Protein AF-0000000086147365 (afdb_homodimer)

InterPro domains:
  IPR001138 Zn(2)Cys(6) fungal-type DNA-binding domain [PF00172] (10-40)
  IPR001138 Zn(2)Cys(6) fungal-type DNA-binding domain [PS50048] (9-39)
  IPR001138 Zn(2)Cys(6) fungal-type DNA-binding domain [SM00066] (4-48)
  IPR001138 Zn(2)Cys(6) fungal-type DNA-binding domain [cd00067] (10-40)
  IPR007219 Xylanolytic transcriptional activator, regulatory domain [PF04082] (141-315)
  IPR036864 Zn(2)-C6 fungal-type DNA-binding domain superfamily [G3DSA:4.10.240.10] (2-42)
  IPR036864 Zn(2)-C6 fungal-type DNA-binding domain superfamily [SSF57701] (8-41)

Sequence (952 aa):
KKRNKPTLNCLECVERKSKCDRARPSCFTCIRRQTRCQYTHIADVIAATPASNNNPRKHDPPDELNHLFDATPLIPSVIDGLAPTIIGSPRSARPSERHALLNLFGAASIEHPFQNYWTDAGGLVEVVASLPNRSDAEFLIDRFFETVDPVYPIVPRDAFVADVERFWNLPDHGKHKHDPTQIALQFAVYASAAQDSNLREGSDVQLDMASFYLSCCHQSLCISSYLNRWSLLTVQTMILICHFMITDNRIADAWTISGIVQRQIYRLRLNCIPHDLGLHLDHQTVQVRLRLWQAAMLQDTLLCLRLKRPPSTTYFNVCHYDIQPIQTSTEHASTDVAYTRAMWQCSVLIQETVCTPRSGHLPLSTDAAHRSQIVSKFRDLYAQFEEPFCQTKPSRFDYLPPRLLYQMVTVASTYFHALMFVFTDRNEKAGVHSDPSGAIRAAHEGMAAFFALVRLAPGHMRAWAAVHSRTYAMAVKKRNKPTLNCLECVERKSKCDRARPSCFTCIRRQTRCQYTHIADVIAATPASNNNPRKHDPPDELNHLFDATPLIPSVIDGLAPTIIGSPRSARPSERHALLNLFGAASIEHPFQNYWTDAGGLVEVVASLPNRSDAEFLIDRFFETVDPVYPIVPRDAFVADVERFWNLPDHGKHKHDPTQIALQFAVYASAAQDSNLREGSDVQLDMASFYLSCCHQSLCISSYLNRWSLLTVQTMILICHFMITDNRIADAWTISGIVQRQIYRLRLNCIPHDLGLHLDHQTVQVRLRLWQAAMLQDTLLCLRLKRPPSTTYFNVCHYDIQPIQTSTEHASTDVAYTRAMWQCSVLIQETVCTPRSGHLPLSTDAAHRSQIVSKFRDLYAQFEEPFCQTKPSRFDYLPPRLLYQMVTVASTYFHALMFVFTDRNEKAGVHSDPSGAIRAAHEGMAAFFALVRLAPGHMRAWAAVHSRTYAMAV

Foldseek 3Di:
DDPCDFDLAFPVCVVVVHDFPSDPPATPVCVVVVHDGHHDPVSVVVVPPDPPPDDDDDPDDDDPPPPDVPPDPPPPLCVVVPPVPPPDPDDDPPDDDPQVPCPPLPVQPPDDLADDPDDCVCFQLVLLVLDDDPVLLVVLLVQLCQAPCLAQVLDDSVVLVVVVVVLVPDDSVCNSVDQLLNVLLSLLSNLLSLQLPPDDPPNVVSPVVSSVSNNSSVSSCVSNVCQPDPDLSSLNSLLSSLVSCLLSVNLVVSVVSLVSSLVRLVVVPLQEDCVVVVHDDDPLVNLSSVSSLLSSLLSQQLSLQLVLAAGRSQDHDDALVSRAFNDPPDPCRVVSSLLSSLSSVLSNLLNVQPRHQSNVVHFSAPAPVRLVVSLVVLLVSLCPRDPPLNDDDLCSLPPDDSSSLSSSLVSLLSSLLSQLLSQLTDDVVRPRHHHVVSNVVSLVSNVSSLVSCCVVPVSNNSSSVVSSVSSVSVSD/DDPCDFDLAFPVCVVVVHDFPSDPPATPVCVVVVHDGHGDVVSVVVVPPDPPPDDDDDPDDDDPPPPDVPPDPPPPLCVVVPPPPVPDDPDDPPDDDVQVPCPPLPNQPPDDLADDPDDCVCFQLVLLVLDDDPVLLVVLLVLLCQAPCLAQVLDDSVVLVVVVVVLVPDDSVCNSVDQLLNVLLSLLSNLLSLQLPPDDPPNVVSPVVSSVSNNSSVSSCVSNVCLPDPDLSSLNSLLSSLVSCLLSVNLVSSVVSLVSSLVRLVVVPLQEDCVVVVHDDDPLVNLSSVSSLLSSLLSQQLSLQLVLAAGRSQDHDDALVSRAFNDPPDPCRVVSSLLSSLSSVLSNLLNVQPRHQSNVVHFSAPAPVRLVVSLVVLLVSLCPRDPPLNDDDLCSLPPDDSSSLSSSLVSLLSSLLSQLQSQLTDDVVRPRHHHVVSNVVSLVSNVSSLVSCCVVPVSNNSSSVVSSVSSVSVSD

Radius of gyration: 31.19 Å; Cα contacts (8 Å, |Δi|>4): 1145; chains: 2; bounding box: 91×79×70 Å

pLDDT: mean 77.76, std 23.48, range [20.3, 98.38]

Organism: NCBI:txid717836

Nearest PDB structures (foldseek):
  7w5m-assembly1_A  TM=3.960E-01  e=2.452E+00  Arabidopsis thaliana
  9dze-assembly1_c  TM=3.611E-01  e=4.537E+00  synthetic construct
  8auw-assembly1_D  TM=2.513E-01  e=5.803E+00  Homo sapiens
  4tx5-assembly1_A  TM=2.638E-01  e=6.299E+00  Homo sapiens
  9dze-assembly1_c  TM=3.612E-01  e=2.832E+00  synthetic construct

Secondary structure (DSSP, 8-state):
----PPPSS-HHHHHTT------SSS-HHHHHHT------HHHHHHHH---------------STTSSTTSS------TTT--S-----S-----SSHHHHTTTTT----S-SS---S-GGGHHHHHHHTPPPHHHHHHHHHHHHHHTTTT---S-HHHHHHHHHHHHHS-HHHHTTS-HHHHHHHHHHHHHHHHH---SS-HHHHHHHHHHHHHHHHHHHHHTTTTTS--HHHHHHHHHHHHHHHHTT-HHHHHHHHHHHHHHHHHTTTTS-GGGGT----HHHHHHHHHHHHHHHHHHHHHHHHHT---S-------GGG---SSTT-TTHHHHHHHHHHHHHHHHHHIIIIIHHHHTT--S-SSHHHHHHHHHHHHHHHHHSPTTTT---GGGGTT--HHHHHHHHHHHHHHHHHHHHHHH--BGGGTB---HHHHHHHHHHHHHHHHHHHHH-GGGHHHHHHHHHHHHHHH-/----PPPSS-HHHHHTT------SSS-HHHHHHT------HHHHHHHH---------------STTSSTTSS------TTT-S------S-----SSHHHHTTTTT----S-SS---S-GGGHHHHHHHTPPPHHHHHHHHHHHHHHTTTT---S-HHHHHHHHHHHHHS-HHHHTTS-HHHHHHHHHHHHHHHHH---SS-HHHHHHHHHHHHHHHHHHHHHTTTTTS--HHHHHHHHHHHHHHHHTT-HHHHHHHHHHHHHHHHHTTTTS-GGGGT----HHHHHHHHHHHHHHHHHHHHHHHHHT---S-------GGG---SSTT-TTHHHHHHHHHHHHHHHHHHIIIIIHHHHTT--S-SSHHHHHHHHHHHHHHHHHSPTTTT---GGGGTT--HHHHHHHHHHHHHHHHHHHHHHH--BGGGTB---HHHHHHHHHHHHHHHHHHHHH-GGGHHHHHHHHHHHHHHH-

Structure (mmCIF, N/CA/C/O backbone):
data_AF-0000000086147365-model_v1
#
loop_
_entity.id
_entity.type
_entity.pdbx_description
1 polymer 'Zn(2)-C6 fungal-type domain-containing protein'
#
loop_
_atom_site.group_PDB
_atom_site.id
_atom_site.type_symbol
_atom_site.label_atom_id
_atom_site.label_alt_id
_atom_site.label_comp_id
_atom_site.label_asym_id
_atom_site.label_entity_id
_atom_site.label_seq_id
_atom_site.pdbx_PDB_ins_code
_atom_site.Cartn_x
_atom_site.Cartn_y
_atom_site.Cartn_z
_atom_site.occupancy
_atom_site.B_iso_or_equiv
_atom_site.auth_seq_id
_atom_site.auth_comp_id
_atom_site.auth_asym_id
_atom_site.auth_atom_id
_atom_site.pdbx_PDB_model_num
ATOM 1 N N . LYS A 1 1 ? -23.484 17.609 26.109 1 23.88 1 LYS A N 1
ATOM 2 C CA . LYS A 1 1 ? -24.562 18.125 25.281 1 23.88 1 LYS A CA 1
ATOM 3 C C . LYS A 1 1 ? -25.328 17.016 24.578 1 23.88 1 LYS A C 1
ATOM 5 O O . LYS A 1 1 ? -24.719 16.219 23.844 1 23.88 1 LYS A O 1
ATOM 10 N N . LYS A 1 2 ? -26.547 16.75 25.031 1 34.03 2 LYS A N 1
ATOM 11 C CA . LYS A 1 2 ? -27.469 15.648 24.75 1 34.03 2 LYS A CA 1
ATOM 12 C C . LYS A 1 2 ? -27.844 15.609 23.281 1 34.03 2 LYS A C 1
ATOM 14 O O . LYS A 1 2 ? -28.266 16.609 22.703 1 34.03 2 LYS A O 1
ATOM 19 N N . ARG A 1 3 ? -27.484 14.805 22.438 1 32.66 3 ARG A N 1
ATOM 20 C CA . ARG A 1 3 ? -27.797 14.656 21.031 1 32.66 3 ARG A CA 1
ATOM 21 C C . ARG A 1 3 ? -29.297 14.656 20.797 1 32.66 3 ARG A C 1
ATOM 23 O O . ARG A 1 3 ? -30.016 13.758 21.266 1 32.66 3 ARG A O 1
ATOM 30 N N . ASN A 1 4 ? -29.844 15.883 20.578 1 36.34 4 ASN A N 1
ATOM 31 C CA . ASN A 1 4 ? -31.266 16.062 20.297 1 36.34 4 ASN A CA 1
ATOM 32 C C . ASN A 1 4 ? -31.641 15.516 18.922 1 36.34 4 ASN A C 1
ATOM 34 O O . ASN A 1 4 ? -31.484 16.203 17.922 1 36.34 4 ASN A O 1
ATOM 38 N N . LYS A 1 5 ? -31.75 14.266 18.625 1 44.94 5 LYS A N 1
ATOM 39 C CA . LYS A 1 5 ? -32.281 13.617 17.422 1 44.94 5 LYS A CA 1
ATOM 40 C C . LYS A 1 5 ? -33.719 14.016 17.172 1 44.94 5 LYS A C 1
ATOM 42 O O . LYS A 1 5 ? -34.562 13.922 18.078 1 44.94 5 LYS A O 1
ATOM 47 N N . PRO A 1 6 ? -34 14.625 16.047 1 47.34 6 PRO A N 1
ATOM 48 C CA . PRO A 1 6 ? -35.406 15.016 15.875 1 47.34 6 PRO A CA 1
ATOM 49 C C . PRO A 1 6 ? -36.312 13.805 15.703 1 47.34 6 PRO A C 1
ATOM 51 O O . PRO A 1 6 ? -35.938 12.82 15.062 1 47.34 6 PRO A O 1
ATOM 54 N N . THR A 1 7 ? -37.375 13.602 16.422 1 63.19 7 THR A N 1
ATOM 55 C CA . THR A 1 7 ? -38.25 12.438 16.5 1 63.19 7 THR A CA 1
ATOM 56 C C . THR A 1 7 ? -39.312 12.508 15.422 1 63.19 7 THR A C 1
ATOM 58 O O . THR A 1 7 ? -39.875 13.578 15.141 1 63.19 7 THR A O 1
ATOM 61 N N . LEU A 1 8 ? -39.531 11.547 14.617 1 66.81 8 LEU A N 1
ATOM 62 C CA . LEU A 1 8 ? -40.562 11.453 13.578 1 66.81 8 LEU A CA 1
ATOM 63 C C . LEU A 1 8 ? -41.906 11.164 14.188 1 66.81 8 LEU A C 1
ATOM 65 O O . LEU A 1 8 ? -42.938 11.172 13.477 1 66.81 8 LEU A O 1
ATOM 69 N N . ASN A 1 9 ? -41.844 11.055 15.312 1 72.19 9 ASN A N 1
ATOM 70 C CA . ASN A 1 9 ? -43.062 10.812 16.062 1 72.19 9 ASN A CA 1
ATOM 71 C C . ASN A 1 9 ? -43.781 12.117 16.438 1 72.19 9 ASN A C 1
ATOM 73 O O . ASN A 1 9 ? -43.156 13.18 16.469 1 72.19 9 ASN A O 1
ATOM 77 N N . CYS A 1 10 ? -45.094 12.078 16.516 1 73.19 10 CYS A N 1
ATOM 78 C CA . CYS A 1 10 ? -45.812 13.297 16.891 1 73.19 10 CYS A CA 1
ATOM 79 C C . CYS A 1 10 ? -45.375 13.758 18.281 1 73.19 10 CYS A C 1
ATOM 81 O O . CYS A 1 10 ? -44.938 12.953 19.109 1 73.19 10 CYS A O 1
ATOM 83 N N . LEU A 1 11 ? -45.25 15.055 18.531 1 73.44 11 LEU A N 1
ATOM 84 C CA . LEU A 1 11 ? -44.719 15.672 19.75 1 73.44 11 LEU A CA 1
ATOM 85 C C . LEU A 1 11 ? -45.438 15.148 20.984 1 73.44 11 LEU A C 1
ATOM 87 O O . LEU A 1 11 ? -44.844 14.945 22.031 1 73.44 11 LEU A O 1
ATOM 91 N N . GLU A 1 12 ? -46.656 14.758 20.781 1 77.25 12 GLU A N 1
ATOM 92 C CA . GLU A 1 12 ? -47.469 14.305 21.906 1 77.25 12 GLU A CA 1
ATOM 93 C C . GLU A 1 12 ? -47.125 12.867 22.281 1 77.25 12 GLU A C 1
ATOM 95 O O . GLU A 1 12 ? -47.031 12.531 23.469 1 77.25 12 GLU A O 1
ATOM 100 N N . CYS A 1 13 ? -46.875 12.047 21.328 1 75.12 13 CYS A N 1
ATOM 101 C CA . CYS A 1 13 ? -46.562 10.648 21.562 1 75.12 13 CYS A CA 1
ATOM 102 C C . CYS A 1 13 ? -45.156 10.5 22.109 1 75.12 13 CYS A C 1
ATOM 104 O O . CYS A 1 13 ? -44.875 9.609 22.922 1 75.12 13 CYS A O 1
ATOM 106 N N . VAL A 1 14 ? -44.312 11.508 21.844 1 69.94 14 VAL A N 1
ATOM 107 C CA . VAL A 1 14 ? -42.906 11.562 22.297 1 69.94 14 VAL A CA 1
ATOM 108 C C . VAL A 1 14 ? -42.875 11.992 23.766 1 69.94 14 VAL A C 1
ATOM 110 O O . VAL A 1 14 ? -42.156 11.406 24.562 1 69.94 14 VAL A O 1
ATOM 113 N N . GLU A 1 15 ? -43.562 12.969 24.062 1 70.94 15 GLU A N 1
ATOM 114 C CA . GLU A 1 15 ? -43.594 13.492 25.422 1 70.94 15 GLU A CA 1
ATOM 115 C C . GLU A 1 15 ? -44.188 12.484 26.406 1 70.94 15 GLU A C 1
ATOM 117 O O . GLU A 1 15 ? -43.75 12.375 27.547 1 70.94 15 GLU A O 1
ATOM 122 N N . ARG A 1 16 ? -45.062 11.703 25.812 1 72.75 16 ARG A N 1
ATOM 123 C CA . ARG A 1 16 ? -45.781 10.797 26.703 1 72.75 16 ARG A CA 1
ATOM 124 C C . ARG A 1 16 ? -45.281 9.359 26.531 1 72.75 16 ARG A C 1
ATOM 126 O O . ARG A 1 16 ? -45.844 8.43 27.094 1 72.75 16 ARG A O 1
ATOM 133 N N . LYS A 1 17 ? -44.219 9.258 25.719 1 67.19 17 LYS A N 1
ATOM 134 C CA . LYS A 1 17 ? -43.469 8.016 25.469 1 67.19 17 LYS A CA 1
ATOM 135 C C . LYS A 1 17 ? -44.438 6.906 25.031 1 67.19 17 LYS A C 1
ATOM 137 O O . LYS A 1 17 ? -44.312 5.77 25.5 1 67.19 17 LYS A O 1
ATOM 142 N N . SER A 1 18 ? -45.312 7.379 24.078 1 74.31 18 SER A N 1
ATOM 143 C CA . SER A 1 18 ? -46.281 6.406 23.547 1 74.31 18 SER A CA 1
ATOM 144 C C . SER A 1 18 ? -45.969 6.078 22.094 1 74.31 18 SER A C 1
ATOM 146 O O . SER A 1 18 ? -45.312 6.863 21.391 1 74.31 18 SER A O 1
ATOM 148 N N . LYS A 1 19 ? -46.406 4.941 21.703 1 71.12 19 LYS A N 1
ATOM 149 C CA . LYS A 1 19 ? -46.156 4.461 20.344 1 71.12 19 LYS A CA 1
ATOM 150 C C . LYS A 1 19 ? -46.969 5.223 19.312 1 71.12 19 LYS A C 1
ATOM 152 O O . LYS A 1 19 ? -48.188 5.156 19.328 1 71.12 19 LYS A O 1
ATOM 157 N N . CYS A 1 20 ? -46.125 6.008 18.375 1 69.88 20 CYS A N 1
ATOM 158 C CA . CYS A 1 20 ? -46.75 6.844 17.359 1 69.88 20 CYS A CA 1
ATOM 159 C C . CYS A 1 20 ? -46.781 6.129 16.016 1 69.88 20 CYS A C 1
ATOM 161 O O . CYS A 1 20 ? -45.812 5.535 15.586 1 69.88 20 CYS A O 1
ATOM 163 N N . ASP A 1 21 ? -47.875 6.055 15.391 1 72.94 21 ASP A N 1
ATOM 164 C CA . ASP A 1 21 ? -48 5.363 14.109 1 72.94 21 ASP A CA 1
ATOM 165 C C . ASP A 1 21 ? -47.688 6.305 12.945 1 72.94 21 ASP A C 1
ATOM 167 O O . ASP A 1 21 ? -47.844 5.926 11.781 1 72.94 21 ASP A O 1
ATOM 171 N N . ARG A 1 22 ? -47.281 7.543 13.141 1 68.62 22 ARG A N 1
ATOM 172 C CA . ARG A 1 22 ? -46.844 8.625 12.266 1 68.62 22 ARG A CA 1
ATOM 173 C C . ARG A 1 22 ? -47.844 8.867 11.148 1 68.62 22 ARG A C 1
ATOM 175 O O . ARG A 1 22 ? -47.5 9.422 10.102 1 68.62 22 ARG A O 1
ATOM 182 N N . ALA A 1 23 ? -49.031 8.523 11.438 1 74.38 23 ALA A N 1
ATOM 183 C CA . ALA A 1 23 ? -50.094 8.758 10.453 1 74.38 23 ALA A CA 1
ATOM 184 C C . ALA A 1 23 ? -50.438 10.234 10.367 1 74.38 23 ALA A C 1
ATOM 186 O O . ALA A 1 23 ? -50.438 10.945 11.383 1 74.38 23 ALA A O 1
ATOM 187 N N . ARG A 1 24 ? -50.562 10.766 9.062 1 66.88 24 ARG A N 1
ATOM 188 C CA . ARG A 1 24 ? -50.906 12.164 8.883 1 66.88 24 ARG A CA 1
ATOM 189 C C . ARG A 1 24 ? -52.344 12.297 8.352 1 66.88 24 ARG A C 1
ATOM 191 O O . ARG A 1 24 ? -52.812 11.43 7.617 1 66.88 24 ARG A O 1
ATOM 198 N N . PRO A 1 25 ? -52.906 13.281 8.961 1 70.44 25 PRO A N 1
ATOM 199 C CA . PRO A 1 25 ? -52.5 14.438 9.758 1 70.44 25 PRO A CA 1
ATOM 200 C C . PRO A 1 25 ? -52.469 14.141 11.25 1 70.44 25 PRO A C 1
ATOM 202 O O . PRO A 1 25 ? -51.844 14.891 12.023 1 70.44 25 PRO A O 1
ATOM 205 N N . SER A 1 26 ? -52.938 13.047 11.68 1 73.88 26 SER A N 1
ATOM 206 C CA . SER A 1 26 ? -53 12.688 13.094 1 73.88 26 SER A CA 1
ATOM 207 C C . SER A 1 26 ? -52.719 11.203 13.297 1 73.88 26 SER A C 1
ATOM 209 O O . SER A 1 26 ? -53.281 10.367 12.586 1 73.88 26 SER A O 1
ATOM 211 N N . CYS A 1 27 ? -51.844 10.938 14.266 1 73.56 27 CYS A N 1
ATOM 212 C CA . CYS A 1 27 ? -51.531 9.531 14.508 1 73.56 27 CYS A CA 1
ATOM 213 C C . CYS A 1 27 ? -52.656 8.852 15.297 1 73.56 27 CYS A C 1
ATOM 215 O O . CYS A 1 27 ? -53.406 9.516 15.992 1 73.56 27 CYS A O 1
ATOM 217 N N . PHE A 1 28 ? -52.75 7.688 15.023 1 77.88 28 PHE A N 1
ATOM 218 C CA . PHE A 1 28 ? -53.875 6.93 15.594 1 77.88 28 PHE A CA 1
ATOM 219 C C . PHE A 1 28 ? -53.844 7.004 17.109 1 77.88 28 PHE A C 1
ATOM 221 O O . PHE A 1 28 ? -54.906 7.051 17.75 1 77.88 28 PHE A O 1
ATOM 228 N N . THR A 1 29 ? -52.781 7.188 17.672 1 77.75 29 THR A N 1
ATOM 229 C CA . THR A 1 29 ? -52.625 7.242 19.125 1 77.75 29 THR A CA 1
ATOM 230 C C . THR A 1 29 ? -53.125 8.57 19.672 1 77.75 29 THR A C 1
ATOM 232 O O . THR A 1 29 ? -53.812 8.609 20.703 1 77.75 29 THR A O 1
ATOM 235 N N . CYS A 1 30 ? -52.844 9.508 18.969 1 74.94 30 CYS A N 1
ATOM 236 C CA . CYS A 1 30 ? -53.281 10.836 19.375 1 74.94 30 CYS A CA 1
ATOM 237 C C . CYS A 1 30 ? -54.781 10.984 19.172 1 74.94 30 CYS A C 1
ATOM 239 O O . CYS A 1 30 ? -55.469 11.633 19.969 1 74.94 30 CYS A O 1
ATOM 241 N N . ILE A 1 31 ? -55.25 10.336 18.203 1 76.69 31 ILE A N 1
ATOM 242 C CA . ILE A 1 31 ? -56.688 10.328 17.953 1 76.69 31 ILE A CA 1
ATOM 243 C C . ILE A 1 31 ? -57.406 9.609 19.094 1 76.69 31 ILE A C 1
ATOM 245 O O . ILE A 1 31 ? -58.438 10.102 19.594 1 76.69 31 ILE A O 1
ATOM 249 N N . ARG A 1 32 ? -56.938 8.57 19.453 1 73.44 32 ARG A N 1
ATOM 250 C CA . ARG A 1 32 ? -57.531 7.766 20.516 1 73.44 32 ARG A CA 1
ATOM 251 C C . ARG A 1 32 ? -57.5 8.516 21.844 1 73.44 32 ARG A C 1
ATOM 253 O O . ARG A 1 32 ? -58.438 8.406 22.641 1 73.44 32 ARG A O 1
ATOM 260 N N . ARG A 1 33 ? -56.5 9.281 22.016 1 72.69 33 ARG A N 1
ATOM 261 C CA . ARG A 1 33 ? -56.281 9.961 23.281 1 72.69 33 ARG A CA 1
ATOM 262 C C . ARG A 1 33 ? -56.875 11.367 23.25 1 72.69 33 ARG A C 1
ATOM 264 O O . ARG A 1 33 ? -56.844 12.078 24.25 1 72.69 33 ARG A O 1
ATOM 271 N N . GLN A 1 34 ? -57.406 11.789 22.203 1 71.25 34 GLN A N 1
ATOM 272 C CA . GLN A 1 34 ? -58.031 13.086 22 1 71.25 34 GLN A CA 1
ATOM 273 C C . GLN A 1 34 ? -57.062 14.227 22.297 1 71.25 34 GLN A C 1
ATOM 275 O O . GLN A 1 34 ? -57.438 15.203 22.953 1 71.25 34 GLN A O 1
ATOM 280 N N . THR A 1 35 ? -55.906 13.922 22.062 1 72.38 35 THR A N 1
ATOM 281 C CA . THR A 1 35 ? -54.906 14.961 22.266 1 72.38 35 THR A CA 1
ATOM 282 C C . THR A 1 35 ? -54.5 15.578 20.938 1 72.38 35 THR A C 1
ATOM 284 O O . THR A 1 35 ? -54.688 14.969 19.875 1 72.38 35 THR A O 1
ATOM 287 N N . ARG A 1 36 ? -54.094 16.75 20.953 1 74.5 36 ARG A N 1
ATOM 288 C CA . ARG A 1 36 ? -53.656 17.469 19.766 1 74.5 36 ARG A CA 1
ATOM 289 C C . ARG A 1 36 ? -52.375 16.906 19.203 1 74.5 36 ARG A C 1
ATOM 291 O O . ARG A 1 36 ? -51.344 16.891 19.906 1 74.5 36 ARG A O 1
ATOM 298 N N . CYS A 1 37 ? -52.375 16.219 18 1 70.25 37 CYS A N 1
ATOM 299 C CA . CYS A 1 37 ? -51.25 15.602 17.328 1 70.25 37 CYS A CA 1
ATOM 300 C C . CYS A 1 37 ? -50.438 16.641 16.562 1 70.25 37 CYS A C 1
ATOM 302 O O . CYS A 1 37 ? -50.969 17.328 15.688 1 70.25 37 CYS A O 1
ATOM 304 N N . GLN A 1 38 ? -49.281 17.031 17.047 1 73.06 38 GLN A N 1
ATOM 305 C CA . GLN A 1 38 ? -48.469 18.031 16.375 1 73.06 38 GLN A CA 1
ATOM 306 C C . GLN A 1 38 ? -47.125 17.438 15.953 1 73.06 38 GLN A C 1
ATOM 308 O O . GLN A 1 38 ? -46.5 16.688 16.703 1 7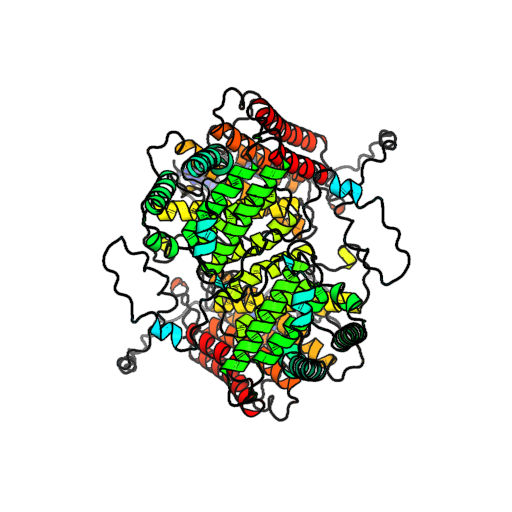3.06 38 GLN A O 1
ATOM 313 N N . TYR A 1 39 ? -46.844 17.547 14.781 1 67.12 39 TYR A N 1
ATOM 314 C CA . TYR A 1 39 ? -45.562 17.078 14.258 1 67.12 39 TYR A CA 1
ATOM 315 C C . TYR A 1 39 ? -44.594 18.234 14.109 1 67.12 39 TYR A C 1
ATOM 317 O O . TYR A 1 39 ? -45 19.391 13.984 1 67.12 39 TYR A O 1
ATOM 325 N N . THR A 1 40 ? -43.312 18.062 14.266 1 65.69 40 THR A N 1
ATOM 326 C CA . THR A 1 40 ? -42.312 19.125 14.031 1 65.69 40 THR A CA 1
ATOM 327 C C . THR A 1 40 ? -42.281 19.516 12.555 1 65.69 40 THR A C 1
ATOM 329 O O . THR A 1 40 ? -42.656 18.719 11.695 1 65.69 40 THR A O 1
ATOM 332 N N . HIS A 1 41 ? -41.781 20.672 12.117 1 62.25 41 HIS A N 1
ATOM 333 C CA . HIS A 1 41 ? -41.719 21.172 10.75 1 62.25 41 HIS A CA 1
ATOM 334 C C . HIS A 1 41 ? -40.969 20.234 9.836 1 62.25 41 HIS A C 1
ATOM 336 O O . HIS A 1 41 ? -41.344 20.031 8.688 1 62.25 41 HIS A O 1
ATOM 342 N N . ILE A 1 42 ? -40.156 19.656 10.391 1 53.22 42 ILE A N 1
ATOM 343 C CA . ILE A 1 42 ? -39.281 18.781 9.609 1 53.22 42 ILE A CA 1
ATOM 344 C C . ILE A 1 42 ? -40 17.469 9.305 1 53.22 42 ILE A C 1
ATOM 346 O O . ILE A 1 42 ? -39.906 16.938 8.195 1 53.22 42 ILE A O 1
ATOM 350 N N . ALA A 1 43 ? -40.625 17.109 10.188 1 57.34 43 ALA A N 1
ATOM 351 C CA . ALA A 1 43 ? -41.438 15.914 9.977 1 57.34 43 ALA A CA 1
ATOM 352 C C . ALA A 1 43 ? -42.531 16.172 8.961 1 57.34 43 ALA A C 1
ATOM 354 O O . ALA A 1 43 ? -42.875 15.297 8.148 1 57.34 43 ALA A O 1
ATOM 355 N N . ASP A 1 44 ? -42.938 17.312 8.984 1 56.22 44 ASP A N 1
ATOM 356 C CA . ASP A 1 44 ? -43.969 17.719 8.047 1 56.22 44 ASP A CA 1
ATOM 357 C C . ASP A 1 44 ? -43.406 17.828 6.629 1 56.22 44 ASP A C 1
ATOM 359 O O . ASP A 1 44 ? -44.094 17.453 5.66 1 56.22 44 ASP A O 1
ATOM 363 N N . VAL A 1 45 ? -42.281 18.375 6.469 1 50.22 45 VAL A N 1
ATOM 364 C CA . VAL A 1 45 ? -41.719 18.562 5.145 1 50.22 45 VAL A CA 1
ATOM 365 C C . VAL A 1 45 ? -41.406 17.203 4.516 1 50.22 45 VAL A C 1
ATOM 367 O O . VAL A 1 45 ? -41.656 16.984 3.328 1 50.22 45 VAL A O 1
ATOM 370 N N . ILE A 1 46 ? -41 16.328 5.277 1 46.28 46 ILE A N 1
ATOM 371 C CA . ILE A 1 46 ? -40.812 14.984 4.766 1 46.28 46 I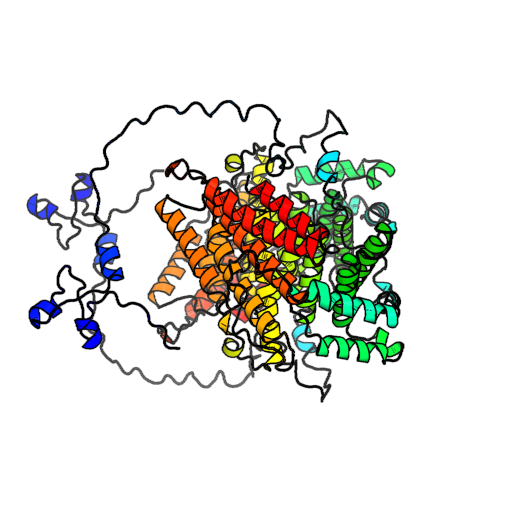LE A CA 1
ATOM 372 C C . ILE A 1 46 ? -42.125 14.414 4.301 1 46.28 46 ILE A C 1
ATOM 374 O O . ILE A 1 46 ? -42.219 13.75 3.264 1 46.28 46 ILE A O 1
ATOM 378 N N . ALA A 1 47 ? -42.938 14.82 5.055 1 44.38 47 ALA A N 1
ATOM 379 C CA . ALA A 1 47 ? -44.25 14.266 4.742 1 44.38 47 ALA A CA 1
ATOM 380 C C . ALA A 1 47 ? -44.906 14.992 3.561 1 44.38 47 ALA A C 1
ATOM 382 O O . ALA A 1 47 ? -45.688 14.406 2.832 1 44.38 47 ALA A O 1
ATOM 383 N N . ALA A 1 48 ? -44.531 16.266 3.494 1 37.75 48 ALA A N 1
ATOM 384 C CA . ALA A 1 48 ? -45.219 16.984 2.424 1 37.75 48 ALA A CA 1
ATOM 385 C C . ALA A 1 48 ? -44.656 16.578 1.058 1 37.75 48 ALA A C 1
ATOM 387 O O . ALA A 1 48 ? -45.156 17.031 0.024 1 37.75 48 ALA A O 1
ATOM 388 N N . THR A 1 49 ? -43.438 16.094 0.923 1 30.94 49 THR A N 1
ATOM 389 C CA . THR A 1 49 ? -43.125 15.836 -0.475 1 30.94 49 THR A CA 1
ATOM 390 C C . THR A 1 49 ? -44.156 14.914 -1.112 1 30.94 49 THR A C 1
ATOM 392 O O . THR A 1 49 ? -44.25 13.734 -0.76 1 30.94 49 THR A O 1
ATOM 395 N N . PRO A 1 50 ? -45.094 15.57 -1.426 1 28.36 50 PRO A N 1
ATOM 396 C CA . PRO A 1 50 ? -46.094 14.859 -2.221 1 28.36 50 PRO A CA 1
ATOM 397 C C . PRO A 1 50 ? -45.5 14.156 -3.439 1 28.36 50 PRO A C 1
ATOM 399 O O . PRO A 1 50 ? -44.406 14.547 -3.912 1 28.36 50 PRO A O 1
ATOM 402 N N . ALA A 1 51 ? -45.906 13.023 -3.771 1 29.19 51 ALA A N 1
ATOM 403 C CA . ALA A 1 51 ? -45.844 12.172 -4.953 1 29.19 51 ALA A CA 1
ATOM 404 C C . ALA A 1 51 ? -46.188 12.953 -6.215 1 29.19 51 ALA A C 1
ATOM 406 O O . ALA A 1 51 ? -47.344 12.961 -6.633 1 29.19 51 ALA A O 1
ATOM 407 N N . SER A 1 52 ? -45.625 14.281 -6.457 1 24.72 52 SER A N 1
ATOM 408 C CA . SER A 1 52 ? -46.094 15.078 -7.59 1 24.72 52 SER A CA 1
ATOM 409 C C . SER A 1 52 ? -45.938 14.312 -8.898 1 24.72 52 SER A C 1
ATOM 411 O O . SER A 1 52 ? -44.844 13.914 -9.266 1 24.72 52 SER A O 1
ATOM 413 N N . ASN A 1 53 ? -46.969 13.656 -9.469 1 23.88 53 ASN A N 1
ATOM 414 C CA . ASN A 1 53 ? -47.25 12.961 -10.711 1 23.88 53 ASN A CA 1
ATOM 415 C C . ASN A 1 53 ? -47.031 13.852 -11.93 1 23.88 53 ASN A C 1
ATOM 417 O O . ASN A 1 53 ? -46.75 13.359 -13.023 1 23.88 53 ASN A O 1
ATOM 421 N N . ASN A 1 54 ? -47.594 15.125 -12.008 1 22.67 54 ASN A N 1
ATOM 422 C CA . ASN A 1 54 ? -48.125 15.562 -13.289 1 22.67 54 ASN A CA 1
ATOM 423 C C . ASN A 1 54 ? -47.062 16.25 -14.148 1 22.67 54 ASN A C 1
ATOM 425 O O . ASN A 1 54 ? -47.062 17.469 -14.281 1 22.67 54 ASN A O 1
ATOM 429 N N . ASN A 1 55 ? -45.844 16.141 -14.102 1 20.31 55 ASN A N 1
ATOM 430 C CA . ASN A 1 55 ? -44.969 17.203 -14.609 1 20.31 55 ASN A CA 1
ATOM 431 C C . ASN A 1 55 ? -45.125 17.344 -16.125 1 20.31 55 ASN A C 1
ATOM 433 O O . ASN A 1 55 ? -44.844 16.406 -16.859 1 20.31 55 ASN A O 1
ATOM 437 N N . PRO A 1 56 ? -45.781 18.438 -16.656 1 22.16 56 PRO A N 1
ATOM 438 C CA . PRO A 1 56 ? -45.969 18.75 -18.078 1 22.16 56 PRO A CA 1
ATOM 439 C C . PRO A 1 56 ? -44.656 19.016 -18.797 1 22.16 56 PRO A C 1
ATOM 441 O O . PRO A 1 56 ? -43.688 19.453 -18.172 1 22.16 56 PRO A O 1
ATOM 444 N N . ARG A 1 57 ? -44.469 18.703 -20.203 1 21.56 57 ARG A N 1
ATOM 445 C CA . ARG A 1 57 ? -43.406 18.562 -21.203 1 21.56 57 ARG A CA 1
ATOM 446 C C . ARG A 1 57 ? -42.938 19.922 -21.703 1 21.56 57 ARG A C 1
ATOM 448 O O . ARG A 1 57 ? -43.469 20.438 -22.688 1 21.56 57 ARG A O 1
ATOM 455 N N . LYS A 1 58 ? -42.812 21.031 -20.922 1 21.27 58 LYS A N 1
ATOM 456 C CA . LYS A 1 58 ? -42.594 22.297 -21.625 1 21.27 58 LYS A CA 1
ATOM 457 C C . LYS A 1 58 ? -41.281 22.266 -22.406 1 21.27 58 LYS A C 1
ATOM 459 O O . LYS A 1 58 ? -40.25 21.797 -21.906 1 21.27 58 LYS A O 1
ATOM 464 N N . HIS A 1 59 ? -41.156 22.641 -23.766 1 21.48 59 HIS A N 1
ATOM 465 C CA . HIS A 1 59 ? -40.312 22.703 -24.969 1 21.48 59 HIS A CA 1
ATOM 466 C C . HIS A 1 59 ? -39.25 23.781 -24.859 1 21.48 59 HIS A C 1
ATOM 468 O O . HIS A 1 59 ? -38.656 24.172 -25.859 1 21.48 59 HIS A O 1
ATOM 474 N N . ASP A 1 60 ? -38.719 24.172 -23.828 1 21.38 60 ASP A N 1
ATOM 475 C CA . ASP A 1 60 ? -38.062 25.469 -23.875 1 21.38 60 ASP A CA 1
ATOM 476 C C . ASP A 1 60 ? -36.969 25.484 -24.938 1 21.38 60 ASP A C 1
ATOM 478 O O . ASP A 1 60 ? -36.312 24.484 -25.188 1 21.38 60 ASP A O 1
ATOM 482 N N . PRO A 1 61 ? -36.75 26.641 -25.75 1 22.88 61 PRO A N 1
ATOM 483 C CA . PRO A 1 61 ? -36.031 27.016 -26.953 1 22.88 61 PRO A CA 1
ATOM 484 C C . PRO A 1 61 ? -34.531 26.812 -26.828 1 22.88 61 PRO A C 1
ATOM 486 O O . PRO A 1 61 ? -34 26.797 -25.719 1 22.88 61 PRO A O 1
ATOM 489 N N . PRO A 1 62 ? -33.719 26.547 -28 1 24.02 62 PRO A N 1
ATOM 490 C CA . PRO A 1 62 ? -32.375 26.031 -28.266 1 24.02 62 PRO A CA 1
ATOM 491 C C . PRO A 1 62 ? -31.266 27.031 -27.922 1 24.02 62 PRO A C 1
ATOM 493 O O . PRO A 1 62 ? -31.188 28.109 -28.516 1 24.02 62 PRO A O 1
ATOM 496 N N . ASP A 1 63 ? -31.172 27.594 -26.75 1 21.7 63 ASP A N 1
ATOM 497 C CA . ASP A 1 63 ? -30.344 28.781 -26.531 1 21.7 63 ASP A CA 1
ATOM 498 C C . ASP A 1 63 ? -28.953 28.609 -27.172 1 21.7 63 ASP A C 1
ATOM 500 O O . ASP A 1 63 ? -28.359 27.531 -27.078 1 21.7 63 ASP A O 1
ATOM 504 N N . GLU A 1 64 ? -28.406 29.547 -28.125 1 21.2 64 GLU A N 1
ATOM 505 C CA . GLU A 1 64 ? -27.359 29.922 -29.062 1 21.2 64 GLU A CA 1
ATOM 506 C C . GLU A 1 64 ? -26 29.969 -28.375 1 21.2 64 GLU A C 1
ATOM 508 O O . GLU A 1 64 ? -24.969 30.156 -29.031 1 21.2 64 GLU A O 1
ATOM 513 N N . LEU A 1 65 ? -25.969 30.344 -27.109 1 21.11 65 LEU A N 1
ATOM 514 C CA . LEU A 1 65 ? -24.672 30.734 -26.578 1 21.11 65 LEU A CA 1
ATOM 515 C C . LEU A 1 65 ? -23.656 29.609 -26.734 1 21.11 65 LEU A C 1
ATOM 517 O O . LEU A 1 65 ? -22.641 29.594 -26.047 1 21.11 65 LEU A O 1
ATOM 521 N N . ASN A 1 66 ? -23.938 28.609 -27.625 1 21.47 66 ASN A N 1
ATOM 522 C CA . ASN A 1 66 ? -23.078 27.453 -27.859 1 21.47 66 ASN A CA 1
ATOM 523 C C . ASN A 1 66 ? -21.734 27.875 -28.453 1 21.47 66 ASN A C 1
ATOM 525 O O . ASN A 1 66 ? -20.812 27.047 -28.562 1 21.47 66 ASN A O 1
ATOM 529 N N . HIS A 1 67 ? -21.672 28.953 -29.266 1 22.62 67 HIS A N 1
ATOM 530 C CA . HIS A 1 67 ? -20.672 29.141 -30.312 1 22.62 67 HIS A CA 1
ATOM 531 C C . HIS A 1 67 ? -19.312 29.516 -29.734 1 22.62 67 HIS A C 1
ATOM 533 O O . HIS A 1 67 ? -18.281 29.375 -30.391 1 22.62 67 HIS A O 1
ATOM 539 N N . LEU A 1 68 ? -19.312 30.609 -28.938 1 22.17 68 LEU A N 1
ATOM 540 C CA . LEU A 1 68 ? -18.094 31.375 -28.766 1 22.17 68 LEU A CA 1
ATOM 541 C C . LEU A 1 68 ? -16.984 30.5 -28.188 1 22.17 68 LEU A C 1
ATOM 543 O O . LEU A 1 68 ? -15.805 30.875 -28.25 1 22.17 68 LEU A O 1
ATOM 547 N N . PHE A 1 69 ? -17.297 29.641 -27.25 1 23.5 69 PHE A N 1
ATOM 548 C CA . PHE A 1 69 ? -16.203 28.938 -26.578 1 23.5 69 PHE A CA 1
ATOM 549 C C . PHE A 1 69 ? -15.445 28.062 -27.562 1 23.5 69 PHE A C 1
ATOM 551 O O . PHE A 1 69 ? -15.516 26.844 -27.5 1 23.5 69 PHE A O 1
ATOM 558 N N . ASP A 1 70 ? -15.531 28.219 -28.828 1 23.83 70 ASP A N 1
ATOM 559 C CA . ASP A 1 70 ? -14.812 27.609 -29.953 1 23.83 70 ASP A CA 1
ATOM 560 C C . ASP A 1 70 ? -13.305 27.781 -29.781 1 23.83 70 ASP A C 1
ATOM 562 O O . ASP A 1 70 ? -12.523 27.141 -30.5 1 23.83 70 ASP A O 1
ATOM 566 N N . ALA A 1 71 ? -12.727 29.062 -29.734 1 22.53 71 ALA A N 1
ATOM 567 C CA . ALA A 1 71 ? -11.398 29.516 -30.141 1 22.53 71 ALA A CA 1
ATOM 568 C C . ALA A 1 71 ? -10.312 28.781 -29.359 1 22.53 71 ALA A C 1
ATOM 570 O O . ALA A 1 71 ? -9.305 28.375 -29.938 1 22.53 71 ALA A O 1
ATOM 571 N N . THR A 1 72 ? -9.984 29.438 -28.156 1 23.52 72 THR A N 1
ATOM 572 C CA . THR A 1 72 ? -8.641 29.156 -27.672 1 23.52 72 THR A CA 1
ATOM 573 C C . THR A 1 72 ? -8.492 27.672 -27.344 1 23.52 72 THR A C 1
ATOM 575 O O . THR A 1 72 ? -9.289 27.109 -26.594 1 23.52 72 THR A O 1
ATOM 578 N N . PRO A 1 73 ? -7.867 26.922 -28.281 1 26.28 73 PRO A N 1
ATOM 579 C CA . PRO A 1 73 ? -7.727 25.469 -28.141 1 26.28 73 PRO A CA 1
ATOM 580 C C . PRO A 1 73 ? -7.441 25.047 -26.703 1 26.28 73 PRO A C 1
ATOM 582 O O . PRO A 1 73 ? -6.367 25.344 -26.172 1 26.28 73 PRO A O 1
ATOM 585 N N . LEU A 1 74 ? -8.234 25.422 -25.875 1 23.81 74 LEU A N 1
ATOM 586 C CA . LEU A 1 74 ? -8.141 25.125 -24.453 1 23.81 74 LEU A CA 1
ATOM 587 C C . LEU A 1 74 ? -7.566 23.734 -24.234 1 23.81 74 LEU A C 1
ATOM 589 O O . LEU A 1 74 ? -7.883 22.797 -24.969 1 23.81 74 LEU A O 1
ATOM 593 N N . ILE A 1 75 ? -6.383 23.719 -23.5 1 26.11 75 ILE A N 1
ATOM 594 C CA . ILE A 1 75 ? -5.5 22.594 -23.234 1 26.11 75 ILE A CA 1
ATOM 595 C C . ILE A 1 75 ? -6.328 21.359 -22.875 1 26.11 75 ILE A C 1
ATOM 597 O O . ILE A 1 75 ? -7.035 21.359 -21.875 1 26.11 75 ILE A O 1
ATOM 601 N N . PRO A 1 76 ? -6.977 20.703 -23.75 1 26.58 76 PRO A N 1
ATOM 602 C CA . PRO A 1 76 ? -7.668 19.438 -23.516 1 26.58 76 PRO A CA 1
ATOM 603 C C . PRO A 1 76 ? -7.016 18.609 -22.406 1 26.58 76 PRO A C 1
ATOM 605 O O . PRO A 1 76 ? -5.789 18.547 -22.328 1 26.58 76 PRO A O 1
ATOM 608 N N . SER A 1 77 ? -7.594 18.578 -21.328 1 27.09 77 SER A N 1
ATOM 609 C CA . SER A 1 77 ? -7.219 17.828 -20.141 1 27.09 77 SER A CA 1
ATOM 610 C C . SER A 1 77 ? -6.73 16.438 -20.5 1 27.09 77 SER A C 1
ATOM 612 O O . SER A 1 77 ? -7.535 15.516 -20.656 1 27.09 77 SER A O 1
ATOM 614 N N . VAL A 1 78 ? -5.887 16.203 -21.438 1 26.97 78 VAL A N 1
ATOM 615 C CA . VAL A 1 78 ? -5.082 15.164 -22.078 1 26.97 78 VAL A CA 1
ATOM 616 C C . VAL A 1 78 ? -4.484 14.258 -21 1 26.97 78 VAL A C 1
ATOM 618 O O . VAL A 1 78 ? -3.865 13.234 -21.328 1 26.97 78 VAL A O 1
ATOM 621 N N . ILE A 1 79 ? -4.367 14.734 -19.812 1 27.58 79 ILE A N 1
ATOM 622 C CA . ILE A 1 79 ? -3.619 13.977 -18.828 1 27.58 79 ILE A CA 1
ATOM 623 C C . ILE A 1 79 ? -4.297 12.625 -18.578 1 27.58 79 ILE A C 1
ATOM 625 O O . ILE A 1 79 ? -3.625 11.602 -18.453 1 27.58 79 ILE A O 1
ATOM 629 N N . ASP A 1 80 ? -5.543 12.609 -18.375 1 29 80 ASP A N 1
ATOM 630 C CA . ASP A 1 80 ? -6.199 11.336 -18.078 1 29 80 ASP A CA 1
ATOM 631 C C . ASP A 1 80 ? -6.219 10.422 -19.297 1 29 80 ASP A C 1
ATOM 633 O O . ASP A 1 80 ? -6.395 9.211 -19.156 1 29 80 ASP A O 1
ATOM 637 N N . GLY A 1 81 ? -6.398 10.914 -20.562 1 27.5 81 GLY A N 1
ATOM 638 C CA . GLY A 1 81 ? -6.352 10.219 -21.844 1 27.5 81 GLY A CA 1
ATOM 639 C C . GLY A 1 81 ? -4.965 9.727 -22.203 1 27.5 81 GLY A C 1
ATOM 640 O O . GLY A 1 81 ? -4.77 9.133 -23.266 1 27.5 81 GLY A O 1
ATOM 641 N N . LEU A 1 82 ? -4.039 10.43 -21.828 1 27.06 82 LEU A N 1
ATOM 642 C CA . LEU A 1 82 ? -2.666 9.992 -22.062 1 27.06 82 LEU A CA 1
ATOM 643 C C . LEU A 1 82 ? -2.361 8.719 -21.297 1 27.06 82 LEU A C 1
ATOM 645 O O . LEU A 1 82 ? -1.865 8.773 -20.156 1 27.06 82 LEU A O 1
ATOM 649 N N . ALA A 1 83 ? -3.217 7.91 -21.125 1 26.69 83 ALA A N 1
ATOM 650 C CA . ALA A 1 83 ? -2.906 6.512 -20.844 1 26.69 83 ALA A CA 1
ATOM 651 C C . ALA A 1 83 ? -1.715 6.031 -21.656 1 26.69 83 ALA A C 1
ATOM 653 O O . ALA A 1 83 ? -1.604 6.352 -22.844 1 26.69 83 ALA A O 1
ATOM 654 N N . PRO A 1 84 ? -0.648 5.66 -21.109 1 29.05 84 PRO A N 1
ATOM 655 C CA . PRO A 1 84 ? 0.308 5.078 -22.062 1 29.05 84 PRO A CA 1
ATOM 656 C C . PRO A 1 84 ? -0.371 4.281 -23.172 1 29.05 84 PRO A C 1
ATOM 658 O O . PRO A 1 84 ? -0.877 3.182 -22.922 1 29.05 84 PRO A O 1
ATOM 661 N N . THR A 1 85 ? -1.23 4.668 -23.969 1 27.83 85 THR A N 1
ATOM 662 C CA . THR A 1 85 ? -1.417 4.113 -25.312 1 27.83 85 THR A CA 1
ATOM 663 C C . THR A 1 85 ? -0.078 3.971 -26.031 1 27.83 85 THR A C 1
ATOM 665 O O . THR A 1 85 ? -0.032 3.561 -27.188 1 27.83 85 THR A O 1
ATOM 668 N N . ILE A 1 86 ? 0.947 4.789 -25.828 1 27.38 86 ILE A N 1
ATOM 669 C CA . ILE A 1 86 ? 2.004 4.602 -26.812 1 27.38 86 ILE A CA 1
ATOM 670 C C . ILE A 1 86 ? 2.438 3.137 -26.828 1 27.38 86 ILE A C 1
ATOM 672 O O . ILE A 1 86 ? 3.217 2.725 -27.688 1 27.38 86 ILE A O 1
ATOM 676 N N . ILE A 1 87 ? 2.656 2.354 -25.812 1 26.84 87 ILE A N 1
ATOM 677 C CA . ILE A 1 87 ? 3.66 1.415 -26.312 1 26.84 87 ILE A CA 1
ATOM 678 C C . ILE A 1 87 ? 3.064 0.562 -27.422 1 26.84 87 ILE A C 1
ATOM 680 O O . ILE A 1 87 ? 2.27 -0.344 -27.172 1 26.84 87 ILE A O 1
ATOM 684 N N . GLY A 1 88 ? 2.512 1.197 -28.562 1 25.5 88 GLY A N 1
ATOM 685 C CA . GLY A 1 88 ? 2.705 0.387 -29.75 1 25.5 88 GLY A CA 1
ATOM 686 C C . GLY A 1 88 ? 4.098 -0.206 -29.859 1 25.5 88 GLY A C 1
ATOM 687 O O . GLY A 1 88 ? 5.016 0.234 -29.156 1 25.5 88 GLY A O 1
ATOM 688 N N . SER A 1 89 ? 4.348 -1.445 -30.719 1 25.14 89 SER A N 1
ATOM 689 C CA . SER A 1 89 ? 5.605 -2.031 -31.156 1 25.14 89 SER A CA 1
ATOM 690 C C . SER A 1 89 ? 6.586 -0.956 -31.609 1 25.14 89 SER A C 1
ATOM 692 O O . SER A 1 89 ? 6.203 0.203 -31.797 1 25.14 89 SER A O 1
ATOM 694 N N . PRO A 1 90 ? 7.531 -1.297 -32.812 1 23.78 90 PRO A N 1
ATOM 695 C CA . PRO A 1 90 ? 8.75 -0.728 -33.406 1 23.78 90 PRO A CA 1
ATOM 696 C C . PRO A 1 90 ? 8.562 0.718 -33.844 1 23.78 90 PRO A C 1
ATOM 698 O O . PRO A 1 90 ? 9.539 1.475 -33.938 1 23.78 90 PRO A O 1
ATOM 701 N N . ARG A 1 91 ? 7.863 1.124 -35 1 24.89 91 ARG A N 1
ATOM 702 C CA . ARG A 1 91 ? 8.523 1.969 -35.969 1 24.89 91 ARG A CA 1
ATOM 703 C C . ARG A 1 91 ? 8.68 3.396 -35.469 1 24.89 91 ARG A C 1
ATOM 705 O O . ARG A 1 91 ? 9.766 3.98 -35.562 1 24.89 91 ARG A O 1
ATOM 712 N N . SER A 1 92 ? 7.859 4.387 -36.031 1 24.17 92 SER A N 1
ATOM 713 C CA . SER A 1 92 ? 8.297 5.77 -36.219 1 24.17 92 SER A CA 1
ATOM 714 C C . SER A 1 92 ? 8.43 6.48 -34.875 1 24.17 92 SER A C 1
ATOM 716 O O . SER A 1 92 ? 7.496 6.469 -34.062 1 24.17 92 SER A O 1
ATOM 718 N N . ALA A 1 93 ? 9.703 7.016 -34.25 1 24.31 93 ALA A N 1
ATOM 719 C CA . ALA A 1 93 ? 10.609 7.754 -33.375 1 24.31 93 ALA A CA 1
ATOM 720 C C . ALA A 1 93 ? 10.07 9.148 -33.062 1 24.31 93 ALA A C 1
ATOM 722 O O . ALA A 1 93 ? 10.812 10.031 -32.625 1 24.31 93 ALA A O 1
ATOM 723 N N . ARG A 1 94 ? 9 9.734 -33.656 1 24.06 94 ARG A N 1
ATOM 724 C CA . ARG A 1 94 ? 9.242 11.156 -33.469 1 24.06 94 ARG A CA 1
ATOM 725 C C . ARG A 1 94 ? 9.234 11.508 -31.969 1 24.06 94 ARG A C 1
ATOM 727 O O . ARG A 1 94 ? 8.289 11.188 -31.25 1 24.06 94 ARG A O 1
ATOM 734 N N . PRO A 1 95 ? 10.453 12.078 -31.344 1 26.73 95 PRO A N 1
ATOM 735 C CA . PRO A 1 95 ? 11.117 12.484 -30.109 1 26.73 95 PRO A CA 1
ATOM 736 C C . PRO A 1 95 ? 10.219 13.344 -29.219 1 26.73 95 PRO A C 1
ATOM 738 O O . PRO A 1 95 ? 10.375 13.336 -27.984 1 26.73 95 PRO A O 1
ATOM 741 N N . SER A 1 96 ? 9.766 14.625 -29.578 1 26.28 96 SER A N 1
ATOM 742 C CA . SER A 1 96 ? 10.016 16.031 -29.281 1 26.28 96 SER A CA 1
ATOM 743 C C . SER A 1 96 ? 9.031 16.562 -28.25 1 26.28 96 SER A C 1
ATOM 745 O O . SER A 1 96 ? 9.422 17.25 -27.297 1 26.28 96 SER A O 1
ATOM 747 N N . GLU A 1 97 ? 7.801 17.031 -28.672 1 25.47 97 GLU A N 1
ATOM 748 C CA . GLU A 1 97 ? 7.047 18.156 -28.141 1 25.47 97 GLU A CA 1
ATOM 749 C C . GLU A 1 97 ? 6.305 17.781 -26.859 1 25.47 97 GLU A C 1
ATOM 751 O O . GLU A 1 97 ? 6.051 18.625 -26 1 25.47 97 GLU A O 1
ATOM 756 N N . ARG A 1 98 ? 5.719 16.781 -26.766 1 28.06 98 ARG A N 1
ATOM 757 C CA . ARG A 1 98 ? 4.762 16.375 -25.734 1 28.06 98 ARG A CA 1
ATOM 758 C C . ARG A 1 98 ? 5.465 16.141 -24.406 1 28.06 98 ARG A C 1
ATOM 760 O O . ARG A 1 98 ? 4.816 16.078 -23.359 1 28.06 98 ARG A O 1
ATOM 767 N N . HIS A 1 99 ? 6.723 15.898 -24.344 1 31.2 99 HIS A N 1
ATOM 768 C CA . HIS A 1 99 ? 7.719 15.812 -23.281 1 31.2 99 HIS A CA 1
ATOM 769 C C . HIS A 1 99 ? 7.867 17.141 -22.562 1 31.2 99 HIS A C 1
ATOM 771 O O . HIS A 1 99 ? 8.305 17.188 -21.406 1 31.2 99 HIS A O 1
ATOM 777 N N . ALA A 1 100 ? 7.664 18.203 -23.234 1 28.67 100 ALA A N 1
ATOM 778 C CA . ALA A 1 100 ? 7.891 19.578 -22.797 1 28.67 100 ALA A CA 1
ATOM 779 C C . ALA A 1 100 ? 6.828 20.031 -21.797 1 28.67 100 ALA A C 1
ATOM 781 O O . ALA A 1 100 ? 7.133 20.719 -20.828 1 28.67 100 ALA A O 1
ATOM 782 N N . LEU A 1 101 ? 5.566 19.938 -22.109 1 29.45 101 LEU A N 1
ATOM 783 C CA . LEU A 1 101 ? 4.531 20.516 -21.266 1 29.45 101 LEU A CA 1
ATOM 784 C C . LEU A 1 101 ? 4.414 19.75 -19.953 1 29.45 101 LEU A C 1
ATOM 786 O O . LEU A 1 101 ? 4.113 20.344 -18.906 1 29.45 101 LEU A O 1
ATOM 790 N N . LEU A 1 102 ? 4.438 18.516 -19.891 1 34.41 102 LEU A N 1
ATOM 791 C CA . LEU A 1 102 ? 4.508 17.703 -18.672 1 34.41 102 LEU A CA 1
ATOM 792 C C . LEU A 1 102 ? 5.672 18.141 -17.797 1 34.41 102 LEU A C 1
ATOM 794 O O . LEU A 1 102 ? 5.641 17.938 -16.578 1 34.41 102 LEU A O 1
ATOM 798 N N . ASN A 1 103 ? 6.742 18.703 -18.359 1 33.56 103 ASN A N 1
ATOM 799 C CA . ASN A 1 103 ? 7.867 19.453 -17.797 1 33.56 103 ASN A CA 1
ATOM 800 C C . ASN A 1 103 ? 7.418 20.797 -17.234 1 33.56 103 ASN A C 1
ATOM 802 O O . ASN A 1 103 ? 8.227 21.547 -16.672 1 33.56 103 ASN A O 1
ATOM 806 N N . LEU A 1 104 ? 6.605 21.438 -17.797 1 31.47 104 LEU A N 1
ATOM 807 C CA . LEU A 1 104 ? 6.32 22.812 -17.375 1 31.47 104 LEU A CA 1
ATOM 808 C C . LEU A 1 104 ? 6.145 22.875 -15.852 1 31.47 104 LEU A C 1
ATOM 810 O O . LEU A 1 104 ? 6.586 23.844 -15.219 1 31.47 104 LEU A O 1
ATOM 814 N N . PHE A 1 105 ? 5.07 22.359 -15.312 1 34.12 105 PHE A N 1
ATOM 815 C CA . PHE A 1 105 ? 4.828 22.625 -13.898 1 34.12 105 PHE A CA 1
ATOM 816 C C . PHE A 1 105 ? 5.73 21.766 -13.023 1 34.12 105 PHE A C 1
ATOM 818 O O . PHE A 1 105 ? 5.43 21.531 -11.852 1 34.12 105 PHE A O 1
ATOM 825 N N . GLY A 1 106 ? 7.195 21.625 -13.492 1 36.41 106 GLY A N 1
ATOM 826 C CA . GLY A 1 106 ? 8.344 21 -12.859 1 36.41 106 GLY A CA 1
ATOM 827 C C . GLY A 1 106 ? 8.406 19.5 -13.094 1 36.41 106 GLY A C 1
ATOM 828 O O . GLY A 1 106 ? 7.422 18.797 -12.883 1 36.41 106 GLY A O 1
ATOM 829 N N . ALA A 1 107 ? 8.984 19.109 -14.102 1 39.03 107 ALA A N 1
ATOM 830 C CA . ALA A 1 107 ? 9.312 17.75 -14.547 1 39.03 107 ALA A CA 1
ATOM 831 C C . ALA A 1 107 ? 9.625 16.844 -13.359 1 39.03 107 ALA A C 1
ATOM 833 O O . ALA A 1 107 ? 10.555 17.109 -12.594 1 39.03 107 ALA A O 1
ATOM 834 N N . ALA A 1 108 ? 8.633 16.375 -12.719 1 45.47 108 ALA A N 1
ATOM 835 C CA . ALA A 1 108 ? 8.742 15.367 -11.656 1 45.47 108 ALA A CA 1
ATOM 836 C C . ALA A 1 108 ? 9.875 14.391 -11.945 1 45.47 108 ALA A C 1
ATOM 838 O O . ALA A 1 108 ? 10.016 13.891 -13.062 1 45.47 108 ALA A O 1
ATOM 839 N N . SER A 1 109 ? 10.984 14.773 -11.383 1 53.31 109 SER A N 1
ATOM 840 C CA . SER A 1 109 ? 12.062 13.805 -11.492 1 53.31 109 SER A CA 1
ATOM 841 C C . SER A 1 109 ? 11.516 12.383 -11.586 1 53.31 109 SER A C 1
ATOM 843 O O . SER A 1 109 ? 10.664 11.984 -10.789 1 53.31 109 SER A O 1
ATOM 845 N N . ILE A 1 110 ? 11.5 11.781 -12.797 1 66 110 ILE A N 1
ATOM 846 C CA . ILE A 1 110 ? 11.031 10.438 -13.141 1 66 110 ILE A CA 1
ATOM 847 C C . ILE A 1 110 ? 11.961 9.398 -12.516 1 66 110 ILE A C 1
ATOM 849 O O . ILE A 1 110 ? 11.648 8.203 -12.508 1 66 110 ILE A O 1
ATOM 853 N N . GLU A 1 111 ? 12.938 10.086 -11.742 1 77.38 111 GLU A N 1
ATOM 854 C CA . GLU A 1 111 ? 13.867 9.109 -11.188 1 77.38 111 GLU A CA 1
ATOM 855 C C . GLU A 1 111 ? 13.383 8.586 -9.844 1 77.38 111 GLU A C 1
ATOM 857 O O . GLU A 1 111 ? 12.578 9.234 -9.172 1 77.38 111 GLU A O 1
ATOM 862 N N . HIS A 1 112 ? 13.867 7.473 -9.625 1 85.88 112 HIS A N 1
ATOM 863 C CA . HIS A 1 112 ? 13.57 6.891 -8.32 1 85.88 112 HIS A CA 1
ATOM 864 C C . HIS A 1 112 ? 13.922 7.852 -7.195 1 85.88 112 HIS A C 1
ATOM 866 O O . HIS A 1 112 ? 15.008 8.438 -7.188 1 85.88 112 HIS A O 1
ATOM 872 N N . PRO A 1 113 ? 13.016 8.07 -6.371 1 85.75 113 PRO A N 1
ATOM 873 C CA . PRO A 1 113 ? 13.188 9.141 -5.383 1 85.75 113 PRO A CA 1
ATOM 874 C C . PRO A 1 113 ? 14.289 8.836 -4.371 1 85.75 113 PRO A C 1
ATOM 876 O O . PRO A 1 113 ? 14.828 9.75 -3.742 1 85.75 113 PRO A O 1
ATOM 879 N N . PHE A 1 114 ? 14.578 7.547 -4.109 1 88.94 114 PHE A N 1
ATOM 880 C CA . PHE A 1 114 ? 15.594 7.172 -3.135 1 88.94 114 PHE A CA 1
ATOM 881 C C . PHE A 1 114 ? 16.891 6.77 -3.828 1 88.94 114 PHE A C 1
ATOM 883 O O . PHE A 1 114 ? 16.922 5.785 -4.566 1 88.94 114 PHE A O 1
ATOM 890 N N . GLN A 1 115 ? 17.906 7.531 -3.551 1 82.12 115 GLN A N 1
ATOM 891 C CA . GLN A 1 115 ? 19.203 7.191 -4.129 1 82.12 115 GLN A CA 1
ATOM 892 C C . GLN A 1 115 ? 20.031 6.363 -3.152 1 82.12 115 GLN A C 1
ATOM 894 O O . GLN A 1 115 ? 20.016 6.609 -1.946 1 82.12 115 GLN A O 1
ATOM 899 N N . ASN A 1 116 ? 20.625 5.379 -3.764 1 79.19 116 ASN A N 1
ATOM 900 C CA . ASN A 1 116 ? 21.547 4.582 -2.961 1 79.19 116 ASN A CA 1
ATOM 901 C C . ASN A 1 116 ? 22.953 5.176 -2.969 1 79.19 116 ASN A C 1
ATOM 903 O O . ASN A 1 116 ? 23.766 4.836 -3.824 1 79.19 116 ASN A O 1
ATOM 907 N N . TYR A 1 117 ? 23.234 5.898 -1.984 1 76.62 117 TYR A N 1
ATOM 908 C CA . TYR A 1 117 ? 24.562 6.512 -1.88 1 76.62 117 TYR A CA 1
ATOM 909 C C . TYR A 1 117 ? 25.562 5.547 -1.254 1 76.62 117 TYR A C 1
ATOM 911 O O . TYR A 1 117 ? 26.766 5.66 -1.478 1 76.62 117 TYR A O 1
ATOM 919 N N . TRP A 1 118 ? 24.969 4.605 -0.444 1 74.75 118 TRP A N 1
ATOM 920 C CA . TRP A 1 118 ? 25.797 3.668 0.299 1 74.75 118 TRP A CA 1
ATOM 921 C C . TRP A 1 118 ? 25.375 2.229 0.036 1 74.75 118 TRP A C 1
ATOM 923 O O . TRP A 1 118 ? 24.234 1.971 -0.325 1 74.75 118 TRP A O 1
ATOM 933 N N . THR A 1 119 ? 26.391 1.476 0.225 1 73.88 119 THR A N 1
ATOM 934 C CA . THR A 1 119 ? 26.078 0.051 0.253 1 73.88 119 THR A CA 1
ATOM 935 C C . THR A 1 119 ? 25.656 -0.383 1.654 1 73.88 119 THR A C 1
ATOM 937 O O . THR A 1 119 ? 25.766 0.389 2.609 1 73.88 119 THR A O 1
ATOM 940 N N . ASP A 1 120 ? 25.125 -1.564 1.743 1 73 120 ASP A N 1
ATOM 941 C CA . ASP A 1 120 ? 24.641 -2.082 3.02 1 73 120 ASP A CA 1
ATOM 942 C C . ASP A 1 120 ? 25.797 -2.314 3.992 1 73 120 ASP A C 1
ATOM 944 O O . ASP A 1 120 ? 25.578 -2.432 5.199 1 73 120 ASP A O 1
ATOM 948 N N . ALA A 1 121 ? 26.922 -2.283 3.529 1 70.19 121 ALA A N 1
ATOM 949 C CA . ALA A 1 121 ? 28.078 -2.604 4.363 1 70.19 121 ALA A CA 1
ATOM 950 C C . ALA A 1 121 ? 28.328 -1.507 5.395 1 70.19 121 ALA A C 1
ATOM 952 O O . ALA A 1 121 ? 28.781 -1.785 6.508 1 70.19 121 ALA A O 1
ATOM 953 N N . GLY A 1 122 ? 28 -0.371 5.137 1 71.31 122 GLY A N 1
ATOM 954 C CA . GLY A 1 122 ? 28.312 0.737 6.027 1 71.31 122 GLY A CA 1
ATOM 955 C C . GLY A 1 122 ? 27.344 0.855 7.188 1 71.31 122 GLY A C 1
ATOM 956 O O . GLY A 1 122 ? 27.641 1.484 8.203 1 71.31 122 GLY A O 1
ATOM 957 N N . GLY A 1 123 ? 26.156 0.321 7.02 1 81.06 123 GLY A N 1
ATOM 958 C CA . GLY A 1 123 ? 25.172 0.308 8.094 1 81.06 123 GLY A CA 1
ATOM 959 C C . GLY A 1 123 ? 24.75 1.697 8.531 1 81.06 123 GLY A C 1
ATOM 960 O O . GLY A 1 123 ? 24.641 2.607 7.703 1 81.06 123 GLY A O 1
ATOM 961 N N . LEU A 1 124 ? 24.578 1.902 9.797 1 88.12 124 LEU A N 1
ATOM 962 C CA . LEU A 1 124 ? 24.031 3.139 10.352 1 88.12 124 LEU A CA 1
ATOM 963 C C . LEU A 1 124 ? 25.125 4.199 10.484 1 88.12 124 LEU A C 1
ATOM 965 O O . LEU A 1 124 ? 24.828 5.398 10.469 1 88.12 124 LEU A O 1
ATOM 969 N N . VAL A 1 125 ? 26.375 3.809 10.516 1 88.88 125 VAL A N 1
ATOM 970 C CA . VAL A 1 125 ? 27.516 4.707 10.727 1 88.88 125 VAL A CA 1
ATOM 971 C C . VAL A 1 125 ? 27.594 5.711 9.578 1 88.88 125 VAL A C 1
ATOM 973 O O . VAL A 1 125 ? 27.797 6.906 9.805 1 88.88 125 VAL A O 1
ATOM 976 N N . GLU A 1 126 ? 27.375 5.262 8.383 1 86.25 126 GLU A N 1
ATOM 977 C CA . GLU A 1 126 ? 27.469 6.125 7.211 1 86.25 126 GLU A CA 1
ATOM 978 C C . GLU A 1 126 ? 26.312 7.129 7.176 1 86.25 126 GLU A C 1
ATOM 980 O O . GLU A 1 126 ? 26.5 8.273 6.75 1 86.25 126 GLU A O 1
ATOM 985 N N . VAL A 1 127 ? 25.25 6.707 7.625 1 90.5 127 VAL A N 1
ATOM 986 C CA . VAL A 1 127 ? 24.078 7.574 7.609 1 90.5 127 VAL A CA 1
ATOM 987 C C . VAL A 1 127 ? 24.203 8.648 8.68 1 90.5 127 VAL A C 1
ATOM 989 O O . VAL A 1 127 ? 23.875 9.82 8.453 1 90.5 127 VAL A O 1
ATOM 992 N N . VAL A 1 128 ? 24.688 8.273 9.828 1 91.62 128 VAL A N 1
ATOM 993 C CA . VAL A 1 128 ? 24.875 9.203 10.938 1 91.62 128 VAL A CA 1
ATOM 994 C C . VAL A 1 128 ? 25.891 10.266 10.562 1 91.62 128 VAL A C 1
ATOM 996 O O . VAL A 1 128 ? 25.766 11.43 10.961 1 91.62 128 VAL A O 1
ATOM 999 N N . ALA A 1 129 ? 26.828 9.844 9.742 1 88.75 129 ALA A N 1
ATOM 1000 C CA . ALA A 1 129 ? 27.859 10.781 9.289 1 88.75 129 ALA A CA 1
ATOM 1001 C C . ALA A 1 129 ? 27.266 11.828 8.352 1 88.75 129 ALA A C 1
ATOM 1003 O O . ALA A 1 129 ? 27.844 12.898 8.156 1 88.75 129 ALA A O 1
ATOM 1004 N N . SER A 1 130 ? 26.125 11.539 7.801 1 90.88 130 SER A N 1
ATOM 1005 C CA . SER A 1 130 ? 25.5 12.43 6.836 1 90.88 130 SER A CA 1
ATOM 1006 C C . SER A 1 130 ? 24.547 13.406 7.527 1 90.88 130 SER A C 1
ATOM 1008 O O . SER A 1 130 ? 23.906 14.227 6.867 1 90.88 130 SER A O 1
ATOM 1010 N N . LEU A 1 131 ? 24.469 13.391 8.852 1 92.94 131 LEU A N 1
ATOM 1011 C CA . LEU A 1 131 ? 23.641 14.328 9.594 1 92.94 131 LEU A CA 1
ATOM 1012 C C . LEU A 1 131 ? 24.172 15.75 9.469 1 92.94 131 LEU A C 1
ATOM 1014 O O . LEU A 1 131 ? 25.391 15.961 9.398 1 92.94 131 LEU A O 1
ATOM 1018 N N . PRO A 1 132 ? 23.281 16.656 9.422 1 91.69 132 PRO A N 1
ATOM 1019 C CA . PRO A 1 132 ? 23.75 18.047 9.469 1 91.69 132 PRO A CA 1
ATOM 1020 C C . PRO A 1 132 ? 24.391 18.406 10.812 1 91.69 132 PRO A C 1
ATOM 1022 O O . PRO A 1 132 ? 24.266 17.656 11.781 1 91.69 132 PRO A O 1
ATOM 1025 N N . ASN A 1 133 ? 25.094 19.516 10.781 1 90.12 133 ASN A N 1
ATOM 1026 C CA . ASN A 1 133 ? 25.625 20 12.055 1 90.12 133 ASN A CA 1
ATOM 1027 C C . ASN A 1 133 ? 24.516 20.391 13.016 1 90.12 133 ASN A C 1
ATOM 1029 O O . ASN A 1 133 ? 23.375 20.594 12.594 1 90.12 133 ASN A O 1
ATOM 1033 N N . ARG A 1 134 ? 24.875 20.453 14.266 1 90.75 134 ARG A N 1
ATOM 1034 C CA . ARG A 1 134 ? 23.875 20.656 15.312 1 90.75 134 ARG A CA 1
ATOM 1035 C C . ARG A 1 134 ? 23.094 21.938 15.094 1 90.75 134 ARG A C 1
ATOM 1037 O O . ARG A 1 134 ? 21.859 21.953 15.227 1 90.75 134 ARG A O 1
ATOM 1044 N N . SER A 1 135 ? 23.75 22.984 14.766 1 91.62 135 SER A N 1
ATOM 1045 C CA . SER A 1 135 ? 23.078 24.266 14.547 1 91.62 135 SER A CA 1
ATOM 1046 C C . SER A 1 135 ? 22.125 24.203 13.375 1 91.62 135 SER A C 1
ATOM 1048 O O . SER A 1 135 ? 21 24.734 13.453 1 91.62 135 SER A O 1
ATOM 1050 N N . ASP A 1 136 ? 22.578 23.547 12.297 1 91.81 136 ASP A N 1
ATOM 1051 C CA . ASP A 1 136 ? 21.703 23.406 11.133 1 91.81 136 ASP A CA 1
ATOM 1052 C C . ASP A 1 136 ? 20.5 22.516 11.445 1 91.81 136 ASP A C 1
ATOM 1054 O O . ASP A 1 136 ? 19.406 22.75 10.961 1 91.81 136 ASP A O 1
ATOM 1058 N N . ALA A 1 137 ? 20.781 21.5 12.211 1 94.25 137 ALA A N 1
ATOM 1059 C CA . ALA A 1 137 ? 19.703 20.594 12.602 1 94.25 137 ALA A CA 1
ATOM 1060 C C . ALA A 1 137 ? 18.625 21.328 13.398 1 94.25 137 ALA A C 1
ATOM 1062 O O . ALA A 1 137 ? 17.438 21.141 13.164 1 94.25 137 ALA A O 1
ATOM 1063 N N . GLU A 1 138 ? 19.062 22.188 14.281 1 94.38 138 GLU A N 1
ATOM 1064 C CA . GLU A 1 138 ? 18.109 22.969 15.086 1 94.38 138 GLU A CA 1
ATOM 1065 C C . GLU A 1 138 ? 17.297 23.922 14.219 1 94.38 138 GLU A C 1
ATOM 1067 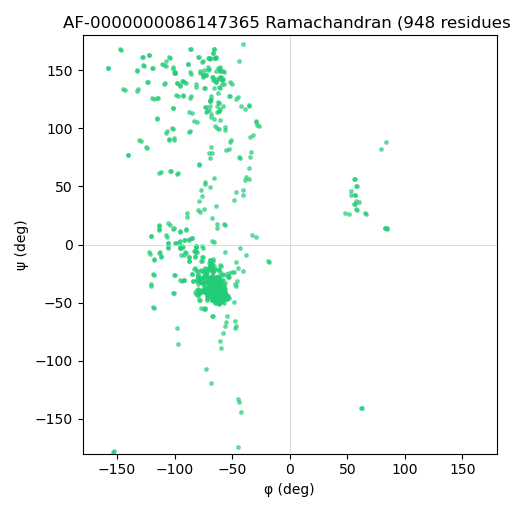O O . GLU A 1 138 ? 16.094 24.078 14.43 1 94.38 138 GLU A O 1
ATOM 1072 N N . PHE A 1 139 ? 17.984 24.484 13.352 1 93.38 139 PHE A N 1
ATOM 1073 C CA . PHE A 1 139 ? 17.297 25.375 12.43 1 93.38 139 PHE A CA 1
ATOM 1074 C C . PHE A 1 139 ? 16.25 24.625 11.617 1 93.38 139 PHE A C 1
ATOM 1076 O O . PHE A 1 139 ? 15.117 25.094 11.461 1 93.38 139 PHE A O 1
ATOM 1083 N N . LEU A 1 140 ? 16.594 23.469 11.078 1 93.94 140 LEU A N 1
ATOM 1084 C CA . LEU A 1 140 ? 15.695 22.672 10.258 1 93.94 140 LEU A CA 1
ATOM 1085 C C . LEU A 1 140 ? 14.516 22.172 11.086 1 93.94 140 LEU A C 1
ATOM 1087 O O . LEU A 1 140 ? 13.391 22.078 10.586 1 93.94 140 LEU A O 1
ATOM 1091 N N . ILE A 1 141 ? 14.766 21.859 12.297 1 96.44 141 ILE A N 1
ATOM 1092 C CA . ILE A 1 141 ? 13.703 21.391 13.18 1 96.44 141 ILE A CA 1
ATOM 1093 C C . ILE A 1 141 ? 12.688 22.516 13.406 1 96.44 141 ILE A C 1
ATOM 1095 O O . ILE A 1 141 ? 11.484 22.297 13.305 1 96.44 141 ILE A O 1
ATOM 1099 N N . ASP A 1 142 ? 13.156 23.688 13.633 1 93.75 142 ASP A N 1
ATOM 1100 C CA . ASP A 1 142 ? 12.266 24.828 13.836 1 93.75 142 ASP A CA 1
ATOM 1101 C C . ASP A 1 142 ? 11.445 25.109 12.578 1 93.75 142 ASP A C 1
ATOM 1103 O O . ASP A 1 142 ? 10.25 25.406 12.664 1 93.75 142 ASP A O 1
ATOM 1107 N N . ARG A 1 143 ? 12.109 24.984 11.547 1 90.06 143 ARG A N 1
ATOM 1108 C CA . ARG A 1 143 ? 11.422 25.219 10.281 1 90.06 143 ARG A CA 1
ATOM 1109 C C . ARG A 1 143 ? 10.344 24.172 10.031 1 90.06 143 ARG A C 1
ATOM 1111 O O . ARG A 1 143 ? 9.258 24.5 9.539 1 90.06 143 ARG A O 1
ATOM 1118 N N . PHE A 1 144 ? 10.664 22.969 10.32 1 94 144 PHE A N 1
ATOM 1119 C CA . PHE A 1 144 ? 9.703 21.891 10.164 1 94 144 PHE A CA 1
ATOM 1120 C C . PHE A 1 144 ? 8.445 22.156 10.984 1 94 144 PHE A C 1
ATOM 1122 O O . PHE A 1 144 ? 7.328 22.016 10.492 1 94 144 PHE A O 1
ATOM 1129 N N . PHE A 1 145 ? 8.547 22.562 12.188 1 92.94 145 PHE A N 1
ATOM 1130 C CA . PHE A 1 145 ? 7.414 22.75 13.086 1 92.94 145 PHE A CA 1
ATOM 1131 C C . PHE A 1 145 ? 6.656 24.031 12.742 1 92.94 145 PHE A C 1
ATOM 1133 O O . PHE A 1 145 ? 5.496 24.188 13.125 1 92.94 145 PHE A O 1
ATOM 1140 N N . GLU A 1 146 ? 7.262 24.812 11.891 1 87.88 146 GLU A N 1
ATOM 1141 C CA . GLU A 1 146 ? 6.602 26.047 11.445 1 87.88 146 GLU A CA 1
ATOM 1142 C C . GLU A 1 146 ? 5.793 25.797 10.172 1 87.88 146 GLU A C 1
ATOM 1144 O O . GLU A 1 146 ? 4.762 26.438 9.961 1 87.88 146 GLU A O 1
ATOM 1149 N N . THR A 1 147 ? 6.27 24.875 9.391 1 85.38 147 THR A N 1
ATOM 1150 C CA . THR A 1 147 ? 5.699 24.875 8.047 1 85.38 147 THR A CA 1
ATOM 1151 C C . THR A 1 147 ? 5.031 23.531 7.754 1 85.38 147 THR A C 1
ATOM 1153 O O . THR A 1 147 ? 4.043 23.469 7.016 1 85.38 147 THR A O 1
ATOM 1156 N N . VAL A 1 148 ? 5.535 22.453 8.242 1 90.25 148 VAL A N 1
ATOM 1157 C CA . VAL A 1 148 ? 5.043 21.125 7.875 1 90.25 148 VAL A CA 1
ATOM 1158 C C . VAL A 1 148 ? 4.141 20.594 8.984 1 90.25 148 VAL A C 1
ATOM 1160 O O . VAL A 1 148 ? 3.072 20.047 8.711 1 90.25 148 VAL A O 1
ATOM 1163 N N . ASP A 1 149 ? 4.539 20.797 10.172 1 93.5 149 ASP A N 1
ATOM 1164 C CA . ASP A 1 149 ? 3.852 20.234 11.344 1 93.5 149 ASP A CA 1
ATOM 1165 C C . ASP A 1 149 ? 2.414 20.75 11.422 1 93.5 149 ASP A C 1
ATOM 1167 O O . ASP A 1 149 ? 1.525 20.047 11.898 1 93.5 149 ASP A O 1
ATOM 1171 N N . PRO A 1 150 ? 2.174 21.969 11.023 1 91.69 150 PRO A N 1
ATOM 1172 C CA . PRO A 1 150 ? 0.787 22.438 11.086 1 91.69 150 PRO A CA 1
ATOM 1173 C C . PRO A 1 150 ? -0.159 21.594 10.234 1 91.69 150 PRO A C 1
ATOM 1175 O O . PRO A 1 150 ? -1.322 21.406 10.602 1 91.69 150 PRO A O 1
ATOM 1178 N N . VAL A 1 151 ? 0.303 21.078 9.172 1 90.62 151 VAL A N 1
ATOM 1179 C CA . VAL A 1 151 ? -0.529 20.281 8.266 1 90.62 151 VAL A CA 1
ATOM 1180 C C . VAL A 1 151 ? -0.657 18.859 8.797 1 90.62 151 VAL A C 1
ATOM 1182 O O . VAL A 1 151 ? -1.736 18.266 8.734 1 90.62 151 VAL A O 1
ATOM 1185 N N . TYR A 1 152 ? 0.444 18.359 9.25 1 93.88 152 TYR A N 1
ATOM 1186 C CA . TYR A 1 152 ? 0.464 17.016 9.812 1 93.88 152 TYR A CA 1
ATOM 1187 C C . TYR A 1 152 ? 1.025 17.031 11.234 1 93.88 152 TYR A C 1
ATOM 1189 O O . TYR A 1 152 ? 2.197 16.719 11.445 1 93.88 152 TYR A O 1
ATOM 1197 N N . PRO A 1 153 ? 0.187 17.328 12.148 1 94.31 153 PRO A N 1
ATOM 1198 C CA . PRO A 1 153 ? 0.668 17.359 13.531 1 94.31 153 PRO A CA 1
ATOM 1199 C C . PRO A 1 153 ? 0.796 15.961 14.148 1 94.31 153 PRO A C 1
ATOM 1201 O O . PRO A 1 153 ? 0.133 15.656 15.141 1 94.31 153 PRO A O 1
ATOM 1204 N N . ILE A 1 154 ? 1.722 15.211 13.664 1 95.62 154 ILE A N 1
ATOM 1205 C CA . ILE A 1 154 ? 1.828 13.812 14.039 1 95.62 154 ILE A CA 1
ATOM 1206 C C . ILE A 1 154 ? 3.1 13.586 14.859 1 95.62 154 ILE A C 1
ATOM 1208 O O . ILE A 1 154 ? 3.316 12.5 15.398 1 95.62 154 ILE A O 1
ATOM 1212 N N . VAL A 1 155 ? 3.939 14.617 14.969 1 94.62 155 VAL A N 1
ATOM 1213 C CA . VAL A 1 155 ? 5.18 14.531 15.734 1 94.62 155 VAL A CA 1
ATOM 1214 C C . VAL A 1 155 ? 5.117 15.484 16.938 1 94.62 155 VAL A C 1
ATOM 1216 O O . VAL A 1 155 ? 5.18 16.703 16.766 1 94.62 155 VAL A O 1
ATOM 1219 N N . PRO A 1 156 ? 5 14.922 18.109 1 91.81 156 PRO A N 1
ATOM 1220 C CA . PRO A 1 156 ? 5.07 15.805 19.266 1 91.81 156 PRO A CA 1
ATOM 1221 C C . PRO A 1 156 ? 6.414 16.516 19.375 1 91.81 156 PRO A C 1
ATOM 1223 O O . PRO A 1 156 ? 7.449 15.875 19.562 1 91.81 156 PRO A O 1
ATOM 1226 N N . ARG A 1 157 ? 6.367 17.781 19.391 1 92.69 157 ARG A N 1
ATOM 1227 C CA . ARG A 1 157 ? 7.574 18.594 19.297 1 92.69 157 ARG A CA 1
ATOM 1228 C C . ARG A 1 157 ? 8.492 18.344 20.5 1 92.69 157 ARG A C 1
ATOM 1230 O O . ARG A 1 157 ? 9.688 18.109 20.328 1 92.69 157 ARG A O 1
ATOM 1237 N N . ASP A 1 158 ? 7.953 18.359 21.688 1 90.56 158 ASP A N 1
ATOM 1238 C CA . ASP A 1 158 ? 8.766 18.234 22.891 1 90.56 158 ASP A CA 1
ATOM 1239 C C . ASP A 1 158 ? 9.469 16.891 22.953 1 90.56 158 ASP A C 1
ATOM 1241 O O . ASP A 1 158 ? 10.656 16.812 23.281 1 90.56 158 ASP A O 1
ATOM 1245 N N . ALA A 1 159 ? 8.742 15.883 22.625 1 90.44 159 ALA A N 1
ATOM 1246 C CA . ALA A 1 159 ? 9.328 14.547 22.641 1 90.44 159 ALA A CA 1
ATOM 1247 C C . ALA A 1 159 ? 10.391 14.398 21.562 1 90.44 159 ALA A C 1
ATOM 1249 O O . ALA A 1 159 ? 11.438 13.773 21.781 1 90.44 159 ALA A O 1
ATOM 1250 N N . PHE A 1 160 ? 10.102 14.992 20.469 1 95.19 160 PHE A N 1
ATOM 1251 C CA . PHE A 1 160 ? 11.031 14.898 19.344 1 95.19 160 PHE A CA 1
ATOM 1252 C C . PHE A 1 160 ? 12.328 15.633 19.672 1 95.19 160 PHE A C 1
ATOM 1254 O O . PHE A 1 160 ? 13.414 15.102 19.453 1 95.19 160 PHE A O 1
ATOM 1261 N N . VAL A 1 161 ? 12.219 16.781 20.141 1 95.19 161 VAL A N 1
ATOM 1262 C CA . VAL A 1 161 ? 13.383 17.594 20.469 1 95.19 161 VAL A CA 1
ATOM 1263 C C . VAL A 1 161 ? 14.188 16.938 21.578 1 95.19 161 VAL A C 1
ATOM 1265 O O . VAL A 1 161 ? 15.422 16.953 21.562 1 95.19 161 VAL A O 1
ATOM 1268 N N . ALA A 1 162 ? 13.508 16.375 22.5 1 94.31 162 ALA A N 1
ATOM 1269 C CA . ALA A 1 162 ? 14.195 15.672 23.578 1 94.31 162 ALA A CA 1
ATOM 1270 C C . ALA A 1 162 ? 15.008 14.5 23.031 1 94.31 162 ALA A C 1
ATOM 1272 O O . ALA A 1 162 ? 16.125 14.258 23.469 1 94.31 162 ALA A O 1
ATOM 1273 N N . ASP A 1 163 ? 14.438 13.797 22.141 1 93.56 163 ASP A N 1
ATOM 1274 C CA . ASP A 1 163 ? 15.117 12.656 21.531 1 93.56 163 ASP A CA 1
ATOM 1275 C C . ASP A 1 163 ? 16.344 13.117 20.734 1 93.56 163 ASP A C 1
ATOM 1277 O O . ASP A 1 163 ? 17.391 12.461 20.781 1 93.56 163 ASP A O 1
ATOM 1281 N N . VAL A 1 164 ? 16.172 14.164 20 1 95.44 164 VAL A N 1
ATOM 1282 C CA . VAL A 1 164 ? 17.281 14.703 19.219 1 95.44 164 VAL A CA 1
ATOM 1283 C C . VAL A 1 164 ? 18.406 15.148 20.141 1 95.44 164 VAL A C 1
ATOM 1285 O O . VAL A 1 164 ? 19.578 14.898 19.875 1 95.44 164 VAL A O 1
ATOM 1288 N N . GLU A 1 165 ? 18.047 15.797 21.25 1 95.12 165 GLU A N 1
ATOM 1289 C CA . GLU A 1 165 ? 19.047 16.234 22.219 1 95.12 165 GLU A CA 1
ATOM 1290 C C . GLU A 1 165 ? 19.781 15.055 22.844 1 95.12 165 GLU A C 1
ATOM 1292 O O . GLU A 1 165 ? 21 15.102 23.047 1 95.12 165 GLU A O 1
ATOM 1297 N N . ARG A 1 166 ? 19.062 14.078 23.125 1 93.56 166 ARG A N 1
ATOM 1298 C CA . ARG A 1 166 ? 19.672 12.875 23.672 1 93.56 166 ARG A CA 1
ATOM 1299 C C . ARG A 1 166 ? 20.672 12.273 22.672 1 93.56 166 ARG A C 1
ATOM 1301 O O . ARG A 1 166 ? 21.75 11.82 23.062 1 93.56 166 ARG A O 1
ATOM 1308 N N . PHE A 1 167 ? 20.266 12.273 21.484 1 94.62 167 PHE A N 1
ATOM 1309 C CA . PHE A 1 167 ? 21.125 11.734 20.438 1 94.62 167 PHE A CA 1
ATOM 1310 C C . PHE A 1 167 ? 22.422 12.531 20.344 1 94.62 167 PHE A C 1
ATOM 1312 O O . PHE A 1 167 ? 23.5 11.953 20.266 1 94.62 167 PHE A O 1
ATOM 1319 N N . TRP A 1 168 ? 22.312 13.82 20.328 1 93 168 TRP A N 1
ATOM 1320 C CA . TRP A 1 168 ? 23.484 14.68 20.156 1 93 168 TRP A CA 1
ATOM 1321 C C . TRP A 1 168 ? 24.391 14.594 21.375 1 93 168 TRP A C 1
ATOM 1323 O O . TRP A 1 168 ? 25.594 14.844 21.266 1 93 168 TRP A O 1
ATOM 1333 N N . ASN A 1 169 ? 23.875 14.164 22.484 1 93.44 169 ASN A N 1
ATOM 1334 C CA . ASN A 1 169 ? 24.672 14.07 23.703 1 93.44 169 ASN A CA 1
ATOM 1335 C C . ASN A 1 169 ? 25.328 12.703 23.844 1 93.44 169 ASN A C 1
ATOM 1337 O O . ASN A 1 169 ? 26.156 12.492 24.734 1 93.44 169 ASN A O 1
ATOM 1341 N N . LEU A 1 170 ? 25 11.844 22.984 1 93.31 170 LEU A N 1
ATOM 1342 C CA . LEU A 1 170 ? 25.641 10.531 23 1 93.31 170 LEU A CA 1
ATOM 1343 C C . LEU A 1 170 ? 27.062 10.609 22.438 1 93.31 170 LEU A C 1
ATOM 1345 O O . LEU A 1 170 ? 27.344 11.414 21.547 1 93.31 170 LEU A O 1
ATOM 1349 N N . PRO A 1 171 ? 27.922 9.742 23.031 1 91.62 171 PRO A N 1
ATOM 1350 C CA . PRO A 1 171 ? 29.219 9.609 22.375 1 91.62 171 PRO A CA 1
ATOM 1351 C C . PRO A 1 171 ? 29.125 8.977 20.984 1 91.62 171 PRO A C 1
ATOM 1353 O O . PRO A 1 171 ? 28.078 8.422 20.625 1 91.62 171 PRO A O 1
ATOM 1356 N N . ASP A 1 172 ? 30.172 9.031 20.25 1 86.44 172 ASP A N 1
ATOM 1357 C CA . ASP A 1 172 ? 30.156 8.578 18.859 1 86.44 172 ASP A CA 1
ATOM 1358 C C . ASP A 1 172 ? 29.766 7.105 18.766 1 86.44 172 ASP A C 1
ATOM 1360 O O . ASP A 1 172 ? 28.984 6.715 17.891 1 86.44 172 ASP A O 1
ATOM 1364 N N . HIS A 1 173 ? 30.281 6.383 19.594 1 88.5 173 HIS A N 1
ATOM 1365 C CA . HIS A 1 173 ? 29.953 4.961 19.578 1 88.5 173 HIS A CA 1
ATOM 1366 C C . HIS A 1 173 ? 28.469 4.73 19.875 1 88.5 173 HIS A C 1
ATOM 1368 O O . HIS A 1 173 ? 27.859 3.812 19.312 1 88.5 173 HIS A O 1
ATOM 1374 N N . GLY A 1 174 ? 27.953 5.465 20.688 1 90 174 GLY A N 1
ATOM 1375 C CA . GLY A 1 174 ? 26.531 5.391 21 1 90 174 GLY A CA 1
ATOM 1376 C C . GLY A 1 174 ? 25.641 5.832 19.844 1 90 174 GLY A C 1
ATOM 1377 O O . GLY A 1 174 ? 24.562 5.273 19.641 1 90 174 GLY A O 1
ATOM 1378 N N . LYS A 1 175 ? 26.094 6.762 19.109 1 90 175 LYS A N 1
ATOM 1379 C CA . LYS A 1 175 ? 25.344 7.262 17.953 1 90 175 LYS A CA 1
ATOM 1380 C C . LYS A 1 175 ? 25.219 6.195 16.875 1 90 175 LYS A C 1
ATOM 1382 O O . LYS A 1 175 ? 24.188 6.086 16.219 1 90 175 LYS A O 1
ATOM 1387 N N . HIS A 1 176 ? 26.203 5.441 16.781 1 88.06 176 HIS A N 1
ATOM 1388 C CA . HIS A 1 176 ? 26.25 4.43 15.727 1 88.06 176 HIS A CA 1
ATOM 1389 C C . HIS A 1 176 ? 25.359 3.24 16.062 1 88.06 176 HIS A C 1
ATOM 1391 O O . HIS A 1 176 ? 25.047 2.428 15.195 1 88.06 176 HIS A O 1
ATOM 1397 N N . LYS A 1 177 ? 24.969 3.215 17.312 1 88.88 177 LYS A N 1
ATOM 1398 C CA . LYS A 1 177 ? 24.109 2.111 17.75 1 88.88 177 LYS A CA 1
ATOM 1399 C C . LYS A 1 177 ? 22.719 2.604 18.125 1 88.88 177 LYS A C 1
ATOM 1401 O O . LYS A 1 177 ? 21.922 1.86 18.703 1 88.88 177 LYS A O 1
ATOM 1406 N N . HIS A 1 178 ? 22.484 3.775 17.75 1 91.69 178 HIS A N 1
ATOM 1407 C CA . HIS A 1 178 ? 21.203 4.371 18.062 1 91.69 178 HIS A CA 1
ATOM 1408 C C . HIS A 1 178 ? 20.078 3.713 17.25 1 91.69 178 HIS A C 1
ATOM 1410 O O . HIS A 1 178 ? 20.359 2.998 16.281 1 91.69 178 HIS A O 1
ATOM 1416 N N . ASP A 1 179 ? 18.922 3.85 17.672 1 92.75 179 ASP A N 1
ATOM 1417 C CA . ASP A 1 179 ? 17.766 3.309 16.953 1 92.75 179 ASP A CA 1
ATOM 1418 C C . ASP A 1 179 ? 17.641 3.926 15.57 1 92.75 179 ASP A C 1
ATOM 1420 O O . ASP A 1 179 ? 17.391 5.125 15.438 1 92.75 179 ASP A O 1
ATOM 1424 N N . PRO A 1 180 ? 17.797 3.135 14.547 1 94.25 180 PRO A N 1
ATOM 1425 C CA . PRO A 1 180 ? 17.734 3.674 13.188 1 94.25 180 PRO A CA 1
ATOM 1426 C C . PRO A 1 180 ? 16.391 4.309 12.852 1 94.25 180 PRO A C 1
ATOM 1428 O O . PRO A 1 180 ? 16.328 5.211 12.016 1 94.25 180 PRO A O 1
ATOM 1431 N N . THR A 1 181 ? 15.359 3.865 13.453 1 95.19 181 THR A N 1
ATOM 1432 C CA . THR A 1 181 ? 14.039 4.43 13.18 1 95.19 181 THR A CA 1
ATOM 1433 C C . THR A 1 181 ? 13.969 5.883 13.648 1 95.19 181 THR A C 1
ATOM 1435 O O . THR A 1 181 ? 13.32 6.715 13.008 1 95.19 181 THR A O 1
ATOM 1438 N N . GLN A 1 182 ? 14.578 6.18 14.727 1 96.12 182 GLN A N 1
ATOM 1439 C CA . GLN A 1 182 ? 14.617 7.555 15.219 1 96.12 182 GLN A CA 1
ATOM 1440 C C . GLN A 1 182 ? 15.438 8.445 14.289 1 96.12 182 GLN A C 1
ATOM 1442 O O . GLN A 1 182 ? 15.086 9.602 14.062 1 96.12 182 GLN A O 1
ATOM 1447 N N . ILE A 1 183 ? 16.484 7.887 13.828 1 96.25 183 ILE A N 1
ATOM 1448 C CA . ILE A 1 183 ? 17.312 8.617 12.883 1 96.25 183 ILE A CA 1
ATOM 1449 C C . ILE A 1 183 ? 16.547 8.875 11.594 1 96.25 183 ILE A C 1
ATOM 1451 O O . ILE A 1 183 ? 16.656 9.953 11 1 96.25 183 ILE A O 1
ATOM 1455 N N . ALA A 1 184 ? 15.789 7.867 11.164 1 97.62 184 ALA A N 1
ATOM 1456 C CA . ALA A 1 184 ? 14.969 8.023 9.969 1 97.62 184 ALA A CA 1
ATOM 1457 C C . ALA A 1 184 ? 13.984 9.18 10.125 1 97.62 184 ALA A C 1
ATOM 1459 O O . ALA A 1 184 ? 13.82 9.992 9.219 1 97.62 184 ALA A O 1
ATOM 1460 N N . LEU A 1 185 ? 13.359 9.242 11.25 1 98.19 185 LEU A N 1
ATOM 1461 C CA . LEU A 1 185 ? 12.406 10.32 11.492 1 98.19 185 LEU A CA 1
ATOM 1462 C C . LEU A 1 185 ? 13.102 11.68 11.477 1 98.19 185 LEU A C 1
ATOM 1464 O O . LEU A 1 185 ? 12.57 12.648 10.938 1 98.19 185 LEU A O 1
ATOM 1468 N N . GLN A 1 186 ? 14.242 11.766 12.078 1 97.81 186 GLN A N 1
ATOM 1469 C CA . GLN A 1 186 ? 15 13.016 12.055 1 97.81 186 GLN A CA 1
ATOM 1470 C C . GLN A 1 186 ? 15.289 13.461 10.625 1 97.81 186 GLN A C 1
ATOM 1472 O O . GLN A 1 186 ? 15.078 14.625 10.273 1 97.81 186 GLN A O 1
ATOM 1477 N N . PHE A 1 187 ? 15.719 12.523 9.797 1 97.5 187 PHE A N 1
ATOM 1478 C CA . PHE A 1 187 ? 16.031 12.852 8.414 1 97.5 187 PHE A CA 1
ATOM 1479 C C . PHE A 1 187 ? 14.781 13.258 7.652 1 97.5 187 PHE A C 1
ATOM 1481 O O . PHE A 1 187 ? 14.836 14.109 6.762 1 97.5 187 PHE A O 1
ATOM 1488 N N . ALA A 1 188 ? 13.672 12.625 7.98 1 97.88 188 ALA A N 1
ATOM 1489 C CA . ALA A 1 188 ? 12.422 13.023 7.332 1 97.88 188 ALA A CA 1
ATOM 1490 C C . ALA A 1 188 ? 12.07 14.469 7.668 1 97.88 188 ALA A C 1
ATOM 1492 O O . ALA A 1 188 ? 11.617 15.227 6.801 1 97.88 188 ALA A O 1
ATOM 1493 N N . VAL A 1 189 ? 12.273 14.828 8.898 1 97.44 189 VAL A N 1
ATOM 1494 C CA . VAL A 1 189 ? 12.023 16.203 9.352 1 97.44 189 VAL A CA 1
ATOM 1495 C C . VAL A 1 189 ? 12.961 17.156 8.641 1 97.44 189 VAL A C 1
ATOM 1497 O O . VAL A 1 189 ? 12.531 18.203 8.133 1 97.44 189 VAL A O 1
ATOM 1500 N N . TYR A 1 190 ? 14.25 16.797 8.523 1 95.69 190 TYR A N 1
ATOM 1501 C CA . TYR A 1 190 ? 15.234 17.641 7.852 1 95.69 190 TYR A CA 1
ATOM 1502 C C . TYR A 1 190 ? 14.898 17.797 6.371 1 95.69 190 TYR A C 1
ATOM 1504 O O . TYR A 1 190 ? 14.977 18.891 5.816 1 95.69 190 TYR A O 1
ATOM 1512 N N . ALA A 1 191 ? 14.539 16.688 5.758 1 94.38 191 ALA A N 1
ATOM 1513 C CA . ALA A 1 191 ? 14.211 16.719 4.332 1 94.38 191 ALA A CA 1
ATOM 1514 C C . ALA A 1 191 ? 13.008 17.609 4.062 1 94.38 191 ALA A C 1
ATOM 1516 O O . ALA A 1 191 ? 13.031 18.438 3.139 1 94.38 191 ALA A O 1
ATOM 1517 N N . SER A 1 192 ? 11.984 17.531 4.863 1 92.31 192 SER A N 1
ATOM 1518 C CA . SER A 1 192 ? 10.766 18.312 4.68 1 92.31 192 SER A CA 1
ATOM 1519 C C . SER A 1 192 ? 11.016 19.797 4.898 1 92.31 192 SER A C 1
ATOM 1521 O O . SER A 1 192 ? 10.469 20.641 4.184 1 92.31 192 SER A O 1
ATOM 1523 N N . ALA A 1 193 ? 11.82 20.031 5.875 1 91.12 193 ALA A N 1
ATOM 1524 C CA . ALA A 1 193 ? 12.156 21.422 6.164 1 91.12 193 ALA A CA 1
ATOM 1525 C C . ALA A 1 193 ? 13.008 22.016 5.051 1 91.12 193 ALA A C 1
ATOM 1527 O O . ALA A 1 193 ? 12.828 23.188 4.688 1 91.12 193 ALA A O 1
ATOM 1528 N N . ALA A 1 194 ? 13.938 21.25 4.551 1 87.62 194 ALA A N 1
ATOM 1529 C CA . ALA A 1 194 ? 14.836 21.719 3.506 1 87.62 194 ALA A CA 1
ATOM 1530 C C . ALA A 1 194 ? 14.086 22 2.209 1 87.62 194 ALA A C 1
ATOM 1532 O O . ALA A 1 194 ? 14.469 22.875 1.43 1 87.62 194 ALA A O 1
ATOM 1533 N N . GLN A 1 195 ? 13.062 21.266 1.969 1 82.38 195 GLN A N 1
ATOM 1534 C CA . GLN A 1 195 ? 12.25 21.469 0.771 1 82.38 195 GLN A CA 1
ATOM 1535 C C . GLN A 1 195 ? 11.516 22.797 0.821 1 82.38 195 GLN A C 1
ATOM 1537 O O . GLN A 1 195 ? 11.312 23.438 -0.212 1 82.38 195 GLN A O 1
ATOM 1542 N N . ASP A 1 196 ? 10.938 23.172 1.917 1 72.12 196 ASP A N 1
ATOM 1543 C CA . ASP A 1 196 ? 10.125 24.375 2.082 1 72.12 196 ASP A CA 1
ATOM 1544 C C . ASP A 1 196 ? 11 25.625 2.113 1 72.12 196 ASP A C 1
ATOM 1546 O O . ASP A 1 196 ? 10.5 26.75 1.96 1 72.12 196 ASP A O 1
ATOM 1550 N N . SER A 1 197 ? 12.281 25.484 2.412 1 56.16 197 SER A N 1
ATOM 1551 C CA . SER A 1 197 ? 13.148 26.641 2.582 1 56.16 197 SER A CA 1
ATOM 1552 C C . SER A 1 197 ? 13.344 27.375 1.265 1 56.16 197 SER A C 1
ATOM 1554 O O . SER A 1 197 ? 13.703 26.766 0.253 1 56.16 197 SER A O 1
ATOM 1556 N N . ASN A 1 198 ? 12.273 28.234 0.859 1 49 198 ASN A N 1
ATOM 1557 C CA . ASN A 1 198 ? 12.609 29.359 -0.011 1 49 198 ASN A CA 1
ATOM 1558 C C . ASN A 1 198 ? 14.031 29.844 0.24 1 49 198 ASN A C 1
ATOM 1560 O O . ASN A 1 198 ? 14.336 31.031 0.037 1 49 198 ASN A O 1
ATOM 1564 N N . LEU A 1 199 ? 14.711 29.219 0.979 1 45.66 199 LEU A N 1
ATOM 1565 C CA . LEU A 1 199 ? 15.891 29.984 1.356 1 45.66 199 LEU A CA 1
ATOM 1566 C C . LEU A 1 199 ? 16.516 30.672 0.141 1 45.66 199 LEU A C 1
ATOM 1568 O O . LEU A 1 199 ? 16.672 31.891 0.126 1 45.66 199 LEU A O 1
ATOM 1572 N N . ARG A 1 200 ? 17.922 30.625 -0.033 1 40.38 200 ARG A N 1
ATOM 1573 C CA . ARG A 1 200 ? 18.797 31.469 -0.833 1 40.38 200 ARG A CA 1
ATOM 1574 C C . ARG A 1 200 ? 18.609 31.203 -2.322 1 40.38 200 ARG A C 1
ATOM 1576 O O . ARG A 1 200 ? 18.109 30.156 -2.711 1 40.38 200 ARG A O 1
ATOM 1583 N N . GLU A 1 201 ? 18.828 32.031 -3.129 1 45.88 201 GLU A N 1
ATOM 1584 C CA . GLU A 1 201 ? 19.062 32.219 -4.555 1 45.88 201 GLU A CA 1
ATOM 1585 C C . GLU A 1 201 ? 19.469 30.922 -5.242 1 45.88 201 GLU A C 1
ATOM 1587 O O . GLU A 1 201 ? 19.422 30.828 -6.469 1 45.88 201 GLU A O 1
ATOM 1592 N N . GLY A 1 202 ? 19.875 29.812 -4.395 1 45.31 202 GLY A N 1
ATOM 1593 C CA . GLY A 1 202 ? 20.469 28.688 -5.105 1 45.31 202 GLY A CA 1
ATOM 1594 C C . GLY A 1 202 ? 19.609 27.438 -5.043 1 45.31 202 GLY A C 1
ATOM 1595 O O . GLY A 1 202 ? 19.969 26.469 -4.379 1 45.31 202 GLY A O 1
ATOM 1596 N N . SER A 1 203 ? 18.312 27.312 -5.547 1 53.41 203 SER A N 1
ATOM 1597 C CA . SER A 1 203 ? 17.141 26.438 -5.574 1 53.41 203 SER A CA 1
ATOM 1598 C C . SER A 1 203 ? 17.547 24.984 -5.863 1 53.41 203 SER A C 1
ATOM 1600 O O . SER A 1 203 ? 17.078 24.062 -5.191 1 53.41 203 SER A O 1
ATOM 1602 N N . ASP A 1 204 ? 18.453 24.859 -6.609 1 56.06 204 ASP A N 1
ATOM 1603 C CA . ASP A 1 204 ? 18.828 23.516 -7.047 1 56.06 204 ASP A CA 1
ATOM 1604 C C . ASP A 1 204 ? 19.625 22.797 -5.965 1 56.06 204 ASP A C 1
ATOM 1606 O O . ASP A 1 204 ? 19.453 21.594 -5.754 1 56.06 204 ASP A O 1
ATOM 1610 N N . VAL A 1 205 ? 20.375 23.609 -5.23 1 56.69 205 VAL A N 1
ATOM 1611 C CA . VAL A 1 205 ? 21.219 23 -4.203 1 56.69 205 VAL A CA 1
ATOM 1612 C C . VAL A 1 205 ? 20.344 22.547 -3.025 1 56.69 205 VAL A C 1
ATOM 1614 O O . VAL A 1 205 ? 20.578 21.484 -2.453 1 56.69 205 VAL A O 1
ATOM 1617 N N . GLN A 1 206 ? 19.422 23.328 -2.816 1 60.88 206 GLN A N 1
ATOM 1618 C CA . GLN A 1 206 ? 18.547 23 -1.693 1 60.88 206 GLN A CA 1
ATOM 1619 C C . GLN A 1 206 ? 17.719 21.75 -1.985 1 60.88 206 GLN A C 1
ATOM 1621 O O . GLN A 1 206 ? 17.531 20.906 -1.112 1 60.88 206 GLN A O 1
ATOM 1626 N N . LEU A 1 207 ? 17.234 21.766 -3.15 1 65.75 207 LEU A N 1
ATOM 1627 C CA . LEU A 1 207 ? 16.453 20.594 -3.553 1 65.75 207 LEU A CA 1
ATOM 1628 C C . LEU A 1 207 ? 17.328 19.344 -3.562 1 65.75 207 LEU A C 1
ATOM 1630 O O . LEU A 1 207 ? 16.859 18.25 -3.199 1 65.75 207 LEU A O 1
ATOM 1634 N N . ASP A 1 208 ? 18.5 19.672 -3.785 1 76.88 208 ASP A N 1
ATOM 1635 C CA . ASP A 1 208 ? 19.422 18.547 -3.791 1 76.88 208 ASP A CA 1
ATOM 1636 C C . ASP A 1 208 ? 19.703 18.062 -2.369 1 76.88 208 ASP A C 1
ATOM 1638 O O . ASP A 1 208 ? 19.797 16.859 -2.121 1 76.88 208 ASP A O 1
ATOM 1642 N N . MET A 1 209 ? 19.703 19.031 -1.492 1 85.19 209 MET A N 1
ATOM 1643 C CA . MET A 1 209 ? 19.938 18.672 -0.099 1 85.19 209 MET A CA 1
ATOM 1644 C C . MET A 1 209 ? 18.734 17.938 0.485 1 85.19 209 MET A C 1
ATOM 1646 O O . MET A 1 209 ? 18.891 16.969 1.236 1 85.19 209 MET A O 1
ATOM 1650 N N . ALA A 1 210 ? 17.562 18.453 0.13 1 89.94 210 ALA A N 1
ATOM 1651 C CA . ALA A 1 210 ? 16.344 17.797 0.596 1 89.94 210 ALA A CA 1
ATOM 1652 C C . ALA A 1 210 ? 16.281 16.359 0.095 1 89.94 210 ALA A C 1
ATOM 1654 O O . ALA A 1 210 ? 15.961 15.445 0.86 1 89.94 210 ALA A O 1
ATOM 1655 N N . SER A 1 211 ? 16.625 16.172 -1.123 1 88.31 211 SER A N 1
ATOM 1656 C CA . SER A 1 211 ? 16.609 14.836 -1.709 1 88.31 211 SER A CA 1
ATOM 1657 C C . SER A 1 211 ? 17.672 13.945 -1.074 1 88.31 211 SER A C 1
ATOM 1659 O O . SER A 1 211 ? 17.469 12.734 -0.919 1 88.31 211 SER A O 1
ATOM 1661 N N . PHE A 1 212 ? 18.781 14.578 -0.774 1 91.38 212 PHE A N 1
ATOM 1662 C CA . PHE A 1 212 ? 19.828 13.844 -0.094 1 91.38 212 PHE A CA 1
ATOM 1663 C C . PHE A 1 212 ? 19.375 13.375 1.279 1 91.38 212 PHE A C 1
ATOM 1665 O O . PHE A 1 212 ? 19.562 12.211 1.64 1 91.38 212 PHE A O 1
ATOM 1672 N N . TYR A 1 213 ? 18.734 14.25 2.047 1 93.94 213 TYR A N 1
ATOM 1673 C CA . TYR A 1 213 ? 18.234 13.875 3.361 1 93.94 213 TYR A CA 1
ATOM 1674 C C . TYR A 1 213 ? 17.141 12.82 3.244 1 93.94 213 TYR A C 1
ATOM 1676 O O . TYR A 1 213 ? 17.031 11.938 4.102 1 93.94 213 TYR A O 1
ATOM 1684 N N . LEU A 1 214 ? 16.344 12.93 2.168 1 94.81 214 LEU A N 1
ATOM 1685 C CA . LEU A 1 214 ? 15.312 11.922 1.945 1 94.81 214 LEU A CA 1
ATOM 1686 C C . LEU A 1 214 ? 15.938 10.547 1.708 1 94.81 214 LEU A C 1
ATOM 1688 O O . LEU A 1 214 ? 15.43 9.539 2.199 1 94.81 214 LEU A O 1
ATOM 1692 N N . SER A 1 215 ? 17 10.531 0.999 1 92.56 215 SER A N 1
ATOM 1693 C CA . SER A 1 215 ? 17.688 9.273 0.738 1 92.56 215 SER A CA 1
ATOM 1694 C C . SER A 1 215 ? 18.312 8.703 2.012 1 92.56 215 SER A C 1
ATOM 1696 O O . SER A 1 215 ? 18.312 7.492 2.219 1 92.56 215 SER A O 1
ATOM 1698 N N . CYS A 1 216 ? 18.844 9.555 2.838 1 93.56 216 CYS A N 1
ATOM 1699 C CA . CYS A 1 216 ? 19.359 9.125 4.133 1 93.56 216 CYS A CA 1
ATOM 1700 C C . CYS A 1 216 ? 18.25 8.547 5 1 93.56 216 CYS A C 1
ATOM 1702 O O . CYS A 1 216 ? 18.453 7.551 5.703 1 93.56 216 CYS A O 1
ATOM 1704 N N . CYS A 1 217 ? 17.109 9.203 4.918 1 96.5 217 CYS A N 1
ATOM 1705 C CA . CYS A 1 217 ? 15.945 8.727 5.641 1 96.5 217 CYS A CA 1
ATOM 1706 C C . CYS A 1 217 ? 15.578 7.309 5.215 1 96.5 217 CYS A C 1
ATOM 1708 O O . CYS A 1 217 ? 15.414 6.426 6.059 1 96.5 217 CYS A O 1
ATOM 1710 N N . HIS A 1 218 ? 15.539 7.129 3.955 1 94.38 218 HIS A N 1
ATOM 1711 C CA . HIS A 1 218 ? 15.156 5.824 3.428 1 94.38 218 HIS A CA 1
ATOM 1712 C C . HIS A 1 218 ? 16.188 4.762 3.797 1 94.38 218 HIS A C 1
ATOM 1714 O O . HIS A 1 218 ? 15.828 3.627 4.125 1 94.38 218 HIS A O 1
ATOM 1720 N N . GLN A 1 219 ? 17.438 5.113 3.734 1 92.56 219 GLN A N 1
ATOM 1721 C CA . GLN A 1 219 ? 18.484 4.176 4.117 1 92.56 219 GLN A CA 1
ATOM 1722 C C . GLN A 1 219 ? 18.359 3.785 5.586 1 92.56 219 GLN A C 1
ATOM 1724 O O . GLN A 1 219 ? 18.562 2.621 5.941 1 92.56 219 GLN A O 1
ATOM 1729 N N . SER A 1 220 ? 18.094 4.73 6.398 1 94.19 220 SER A N 1
ATOM 1730 C CA . SER A 1 220 ? 17.906 4.445 7.816 1 94.19 220 SER A CA 1
ATOM 1731 C C . SER A 1 220 ? 16.719 3.514 8.047 1 94.19 220 SER A C 1
ATOM 1733 O O . SER A 1 220 ? 16.766 2.641 8.914 1 94.19 220 SER A O 1
ATOM 1735 N N . LEU A 1 221 ? 15.656 3.697 7.285 1 94.94 221 LEU A N 1
ATOM 1736 C CA . LEU A 1 221 ? 14.5 2.816 7.359 1 94.94 221 LEU A CA 1
ATOM 1737 C C . LEU A 1 221 ? 14.875 1.392 6.961 1 94.94 221 LEU A C 1
ATOM 1739 O O . LEU A 1 221 ? 14.438 0.43 7.602 1 94.94 221 LEU A O 1
ATOM 1743 N N . CYS A 1 222 ? 15.664 1.308 5.961 1 92.69 222 CYS A N 1
ATOM 1744 C CA . CYS A 1 222 ? 16.078 -0.014 5.512 1 92.69 222 CYS A CA 1
ATOM 1745 C C . CYS A 1 222 ? 16.906 -0.72 6.586 1 92.69 222 CYS A C 1
ATOM 1747 O O . CYS A 1 222 ? 16.703 -1.907 6.844 1 92.69 222 CYS A O 1
ATOM 1749 N N . ILE A 1 223 ? 17.781 0.06 7.156 1 90.44 223 ILE A N 1
ATOM 1750 C CA . ILE A 1 223 ? 18.625 -0.499 8.211 1 90.44 223 ILE A CA 1
ATOM 1751 C C . ILE A 1 223 ? 17.75 -0.953 9.375 1 90.44 223 ILE A C 1
ATOM 1753 O O . ILE A 1 223 ? 18.047 -1.967 10.023 1 90.44 223 ILE A O 1
ATOM 1757 N N . SER A 1 224 ? 16.641 -0.275 9.594 1 91.5 224 SER A N 1
ATOM 1758 C CA . SER A 1 224 ? 15.742 -0.607 10.688 1 91.5 224 SER A CA 1
ATOM 1759 C C . SER A 1 224 ? 14.805 -1.751 10.312 1 91.5 224 SER A C 1
ATOM 1761 O O . SER A 1 224 ? 14.031 -2.232 11.141 1 91.5 224 SER A O 1
ATOM 1763 N N . SER A 1 225 ? 14.805 -2.238 9.07 1 90.81 225 SER A N 1
ATOM 1764 C CA . SER A 1 225 ? 13.898 -3.27 8.57 1 90.81 225 SER A CA 1
ATOM 1765 C C . SER A 1 225 ? 12.445 -2.865 8.766 1 90.81 225 SER A C 1
ATOM 1767 O O . SER A 1 225 ? 11.648 -3.627 9.32 1 90.81 225 SER A O 1
ATOM 1769 N N . TYR A 1 226 ? 12.141 -1.679 8.188 1 91.69 226 TYR A N 1
ATOM 1770 C CA . TYR A 1 226 ? 10.852 -1.032 8.43 1 91.69 226 TYR A CA 1
ATOM 1771 C C . TYR A 1 226 ? 9.719 -1.813 7.777 1 91.69 226 TYR A C 1
ATOM 1773 O O . TYR A 1 226 ? 8.547 -1.578 8.07 1 91.69 226 TYR A O 1
ATOM 1781 N N . LEU A 1 227 ? 10.016 -2.723 6.934 1 91.06 227 LEU A N 1
ATOM 1782 C CA . LEU A 1 227 ? 8.977 -3.502 6.266 1 91.06 227 LEU A CA 1
ATOM 1783 C C . LEU A 1 227 ? 8.383 -4.535 7.215 1 91.06 227 LEU A C 1
ATOM 1785 O O . LEU A 1 227 ? 7.223 -4.93 7.059 1 91.06 227 LEU A O 1
ATOM 1789 N N . ASN A 1 228 ? 9.172 -4.945 8.148 1 89.12 228 ASN A N 1
ATOM 1790 C CA . ASN A 1 228 ? 8.664 -5.961 9.062 1 89.12 228 ASN A CA 1
ATOM 1791 C C . ASN A 1 228 ? 8.625 -5.453 10.5 1 89.12 228 ASN A C 1
ATOM 1793 O O . ASN A 1 228 ? 7.863 -5.965 11.32 1 89.12 228 ASN A O 1
ATOM 1797 N N . ARG A 1 229 ? 9.492 -4.504 10.742 1 88.94 229 ARG A N 1
ATOM 1798 C CA . ARG A 1 229 ? 9.508 -3.918 12.078 1 88.94 229 ARG A CA 1
ATOM 1799 C C . ARG A 1 229 ? 8.773 -2.582 12.094 1 88.94 229 ARG A C 1
ATOM 1801 O O . ARG A 1 229 ? 9.398 -1.521 12.008 1 88.94 229 ARG A O 1
ATOM 1808 N N . TRP A 1 230 ? 7.527 -2.777 12.391 1 89.62 230 TRP A N 1
ATOM 1809 C CA . TRP A 1 230 ? 6.668 -1.599 12.359 1 89.62 230 TRP A CA 1
ATOM 1810 C C . TRP A 1 230 ? 6.602 -0.928 13.727 1 89.62 230 TRP A C 1
ATOM 1812 O O . TRP A 1 230 ? 6.574 -1.606 14.758 1 89.62 230 TRP A O 1
ATOM 1822 N N . SER A 1 231 ? 6.629 0.351 13.695 1 92.56 231 SER A N 1
ATOM 1823 C CA . SER A 1 231 ? 6.434 1.169 14.891 1 92.56 231 SER A CA 1
ATOM 1824 C C . SER A 1 231 ? 5.73 2.479 14.555 1 92.56 231 SER A C 1
ATOM 1826 O O . SER A 1 231 ? 5.527 2.799 13.375 1 92.56 231 SER A O 1
ATOM 1828 N N . LEU A 1 232 ? 5.301 3.145 15.586 1 95.5 232 LEU A N 1
ATOM 1829 C CA . LEU A 1 232 ? 4.684 4.445 15.352 1 95.5 232 LEU A CA 1
ATOM 1830 C C . LEU A 1 232 ? 5.66 5.395 14.664 1 95.5 232 LEU A C 1
ATOM 1832 O O . LEU A 1 232 ? 5.258 6.188 13.812 1 95.5 232 LEU A O 1
ATOM 1836 N N . LEU A 1 233 ? 6.898 5.211 14.984 1 96.31 233 LEU A N 1
ATOM 1837 C CA . LEU A 1 233 ? 7.934 6.059 14.406 1 96.31 233 LEU A CA 1
ATOM 1838 C C . LEU A 1 233 ? 8.07 5.801 12.906 1 96.31 233 LEU A C 1
ATOM 1840 O O . LEU A 1 233 ? 8.242 6.742 12.125 1 96.31 233 LEU A O 1
ATOM 1844 N N . THR A 1 234 ? 7.992 4.562 12.547 1 96.69 234 THR A N 1
ATOM 1845 C CA . THR A 1 234 ? 8.117 4.23 11.125 1 96.69 234 THR A CA 1
ATOM 1846 C C . THR A 1 234 ? 6.945 4.805 10.336 1 96.69 234 THR A C 1
ATOM 1848 O O . THR A 1 234 ? 7.129 5.297 9.219 1 96.69 234 THR A O 1
ATOM 1851 N N . VAL A 1 235 ? 5.766 4.73 10.922 1 97.69 235 VAL A N 1
ATOM 1852 C CA . VAL A 1 235 ? 4.586 5.262 10.242 1 97.69 235 VAL A CA 1
ATOM 1853 C C . VAL A 1 235 ? 4.688 6.781 10.133 1 97.69 235 VAL A C 1
ATOM 1855 O O . VAL A 1 235 ? 4.375 7.355 9.094 1 97.69 235 VAL A O 1
ATOM 1858 N N . GLN A 1 236 ? 5.109 7.426 11.211 1 98.06 236 GLN A N 1
ATOM 1859 C CA . GLN A 1 236 ? 5.332 8.867 11.172 1 98.06 236 GLN A CA 1
ATOM 1860 C C . GLN A 1 236 ? 6.289 9.242 10.047 1 98.06 236 GLN A C 1
ATOM 1862 O O . GLN A 1 236 ? 6.016 10.164 9.273 1 98.06 236 GLN A O 1
ATOM 1867 N N . TH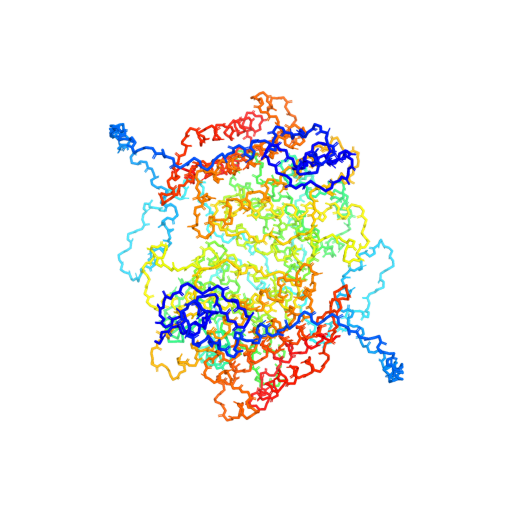R A 1 237 ? 7.344 8.516 9.992 1 98.38 237 THR A N 1
ATOM 1868 C CA . THR A 1 237 ? 8.375 8.773 9 1 98.38 237 THR A CA 1
ATOM 1869 C C . THR A 1 237 ? 7.828 8.578 7.586 1 98.38 237 THR A C 1
ATOM 1871 O O . THR A 1 237 ? 8.047 9.414 6.707 1 98.38 237 THR A O 1
ATOM 1874 N N . MET A 1 238 ? 7.105 7.527 7.387 1 98 238 MET A N 1
ATOM 1875 C CA . MET A 1 238 ? 6.582 7.219 6.059 1 98 238 MET A CA 1
ATOM 1876 C C . MET A 1 238 ? 5.551 8.258 5.625 1 98 238 MET A C 1
ATOM 1878 O O . MET A 1 238 ? 5.469 8.602 4.445 1 98 238 MET A O 1
ATOM 1882 N N . ILE A 1 239 ? 4.742 8.727 6.516 1 97.94 239 ILE A N 1
ATOM 1883 C CA . ILE A 1 239 ? 3.766 9.766 6.203 1 97.94 239 ILE A CA 1
ATOM 1884 C C . ILE A 1 239 ? 4.488 11.039 5.77 1 97.94 239 ILE A C 1
ATOM 1886 O O . ILE A 1 239 ? 4.078 11.703 4.812 1 97.94 239 ILE A O 1
ATOM 1890 N N . LEU A 1 240 ? 5.539 11.344 6.445 1 97.5 240 LEU A N 1
ATOM 1891 C CA . LEU A 1 240 ? 6.305 12.539 6.09 1 97.5 240 LEU A CA 1
ATOM 1892 C C . LEU A 1 240 ? 6.984 12.359 4.738 1 97.5 240 LEU A C 1
ATOM 1894 O O . LEU A 1 240 ? 7.086 13.312 3.961 1 97.5 240 LEU A O 1
ATOM 1898 N N . ILE A 1 241 ? 7.48 11.18 4.445 1 97.19 241 ILE A N 1
ATOM 1899 C CA . ILE A 1 241 ? 8.062 10.891 3.139 1 97.19 241 ILE A CA 1
ATOM 1900 C C . ILE A 1 241 ? 7.016 11.109 2.049 1 97.19 241 ILE A C 1
ATOM 1902 O O . ILE A 1 241 ? 7.301 11.727 1.02 1 97.19 241 ILE A O 1
ATOM 1906 N N . CYS A 1 242 ? 5.828 10.617 2.285 1 95.31 242 CYS A N 1
ATOM 1907 C CA . CYS A 1 242 ? 4.746 10.797 1.322 1 95.31 242 CYS A CA 1
ATOM 1908 C C . CYS A 1 242 ? 4.438 12.273 1.119 1 95.31 242 CYS A C 1
ATOM 1910 O O . CYS A 1 242 ? 4.258 12.727 -0.014 1 95.31 242 CYS A O 1
ATOM 1912 N N . HIS A 1 243 ? 4.387 12.961 2.211 1 92.94 243 HIS A N 1
ATOM 1913 C CA . HIS A 1 243 ? 4.137 14.398 2.117 1 92.94 243 HIS A CA 1
ATOM 1914 C C . HIS A 1 243 ? 5.227 15.102 1.315 1 92.94 243 HIS A C 1
ATOM 1916 O O . HIS A 1 243 ? 4.938 15.977 0.499 1 92.94 243 HIS A O 1
ATOM 1922 N N . PHE A 1 244 ? 6.445 14.734 1.614 1 91.56 244 PHE A N 1
ATOM 1923 C CA . PHE A 1 244 ? 7.574 15.281 0.871 1 91.56 244 PHE A CA 1
ATOM 1924 C C . PHE A 1 244 ? 7.391 15.07 -0.627 1 91.56 244 PHE A C 1
ATOM 1926 O O . PHE A 1 244 ? 7.598 15.992 -1.421 1 91.56 244 PHE A O 1
ATOM 1933 N N . MET A 1 245 ? 6.977 13.898 -1.001 1 90.31 245 MET A N 1
ATOM 1934 C CA . MET A 1 245 ? 6.812 13.562 -2.412 1 90.31 245 MET A CA 1
ATOM 1935 C C . MET A 1 245 ? 5.656 14.344 -3.027 1 90.31 245 MET A C 1
ATOM 1937 O O . MET A 1 245 ? 5.754 14.812 -4.164 1 90.31 245 MET A O 1
ATOM 1941 N N . ILE A 1 246 ? 4.609 14.477 -2.326 1 85.69 246 ILE A N 1
ATOM 1942 C CA . ILE A 1 246 ? 3.457 15.227 -2.811 1 85.69 246 ILE A CA 1
ATOM 1943 C C . ILE A 1 246 ? 3.857 16.688 -3.062 1 85.69 246 ILE A C 1
ATOM 1945 O O . ILE A 1 246 ? 3.518 17.25 -4.102 1 85.69 246 ILE A O 1
ATOM 1949 N N . THR A 1 247 ? 4.59 17.188 -2.15 1 82.31 247 THR A N 1
ATOM 1950 C CA . THR A 1 247 ? 4.953 18.594 -2.244 1 82.31 247 THR A CA 1
ATOM 1951 C C . THR A 1 247 ? 6.059 18.797 -3.279 1 82.31 247 THR A C 1
ATOM 1953 O O . THR A 1 247 ? 6.262 19.922 -3.764 1 82.31 247 THR A O 1
ATOM 1956 N N . ASP A 1 248 ? 6.801 17.766 -3.584 1 80.12 248 ASP A N 1
ATOM 1957 C CA . ASP A 1 248 ? 7.84 17.828 -4.605 1 80.12 248 ASP A CA 1
ATOM 1958 C C . ASP A 1 248 ? 7.289 17.453 -5.977 1 80.12 248 ASP A C 1
ATOM 1960 O O . ASP A 1 248 ? 8.047 17.094 -6.883 1 80.12 248 ASP A O 1
ATOM 1964 N N . ASN A 1 249 ? 6.027 17.406 -6.082 1 77.94 249 ASN A N 1
ATOM 1965 C CA . ASN A 1 249 ? 5.328 17.109 -7.328 1 77.94 249 ASN A CA 1
ATOM 1966 C C . ASN A 1 249 ? 5.605 15.68 -7.805 1 77.94 249 ASN A C 1
ATOM 1968 O O . ASN A 1 249 ? 5.703 15.43 -9.008 1 77.94 249 ASN A O 1
ATOM 1972 N N . ARG A 1 250 ? 5.887 14.867 -6.914 1 86.56 250 ARG A N 1
ATOM 1973 C CA . ARG A 1 250 ? 6.051 13.445 -7.18 1 86.56 250 ARG A CA 1
ATOM 1974 C C . ARG A 1 250 ? 4.836 12.656 -6.711 1 86.56 250 ARG A C 1
ATOM 1976 O O . ARG A 1 250 ? 4.969 11.719 -5.914 1 86.56 250 ARG A O 1
ATOM 1983 N N . ILE A 1 251 ? 3.721 12.945 -7.332 1 86.62 251 ILE A N 1
ATOM 1984 C CA . ILE A 1 251 ? 2.445 12.398 -6.879 1 86.62 251 ILE A CA 1
ATOM 1985 C C . ILE A 1 251 ? 2.389 10.906 -7.18 1 86.62 251 ILE A C 1
ATOM 1987 O O . ILE A 1 251 ? 1.84 10.125 -6.395 1 86.62 251 ILE A O 1
ATOM 1991 N N . ALA A 1 252 ? 2.945 10.531 -8.297 1 89.31 252 ALA A N 1
ATOM 1992 C CA . ALA A 1 252 ? 2.93 9.117 -8.664 1 89.31 252 ALA A CA 1
ATOM 1993 C C . ALA A 1 252 ? 3.74 8.289 -7.672 1 89.31 252 ALA A C 1
ATOM 1995 O O . ALA A 1 252 ? 3.307 7.215 -7.254 1 89.31 252 ALA A O 1
ATOM 1996 N N . ASP A 1 253 ? 4.902 8.789 -7.316 1 93.44 253 ASP A N 1
ATOM 1997 C CA . ASP A 1 253 ? 5.707 8.117 -6.297 1 93.44 253 ASP A CA 1
ATOM 1998 C C . ASP A 1 253 ? 4.965 8.062 -4.965 1 93.44 253 ASP A C 1
ATOM 2000 O O . ASP A 1 253 ? 4.984 7.031 -4.285 1 93.44 253 ASP A O 1
ATOM 2004 N N . ALA A 1 254 ? 4.355 9.188 -4.656 1 93.94 254 ALA A N 1
ATOM 2005 C CA . ALA A 1 254 ? 3.615 9.258 -3.398 1 93.94 254 ALA A CA 1
ATOM 2006 C C . ALA A 1 254 ? 2.467 8.258 -3.379 1 93.94 254 ALA A C 1
ATOM 2008 O O . ALA A 1 254 ? 2.221 7.605 -2.361 1 93.94 254 ALA A O 1
ATOM 2009 N N . TRP A 1 255 ? 1.814 8.094 -4.484 1 94.88 255 TRP A N 1
ATOM 2010 C CA . TRP A 1 255 ? 0.724 7.133 -4.594 1 94.88 255 TRP A CA 1
ATOM 2011 C C . TRP A 1 255 ? 1.213 5.719 -4.301 1 94.88 255 TRP A C 1
ATOM 2013 O O . TRP A 1 255 ? 0.624 5.012 -3.479 1 94.88 255 TRP A O 1
ATOM 2023 N N . THR A 1 256 ? 2.236 5.34 -4.879 1 95.94 256 THR A N 1
ATOM 2024 C CA . THR A 1 256 ? 2.74 3.977 -4.754 1 95.94 256 THR A CA 1
ATOM 2025 C C . THR A 1 256 ? 3.275 3.723 -3.348 1 95.94 256 THR A C 1
ATOM 2027 O O . THR A 1 256 ? 2.979 2.691 -2.742 1 95.94 256 THR A O 1
ATOM 2030 N N . ILE A 1 257 ? 3.939 4.672 -2.768 1 95.12 257 ILE A N 1
ATOM 2031 C CA . ILE A 1 257 ? 4.555 4.504 -1.456 1 95.12 257 ILE A CA 1
ATOM 2032 C C . ILE A 1 257 ? 3.479 4.539 -0.373 1 95.12 257 ILE A C 1
ATOM 2034 O O . ILE A 1 257 ? 3.623 3.904 0.674 1 95.12 257 ILE A O 1
ATOM 2038 N N . SER A 1 258 ? 2.4 5.262 -0.663 1 97 258 SER A N 1
ATOM 2039 C CA . SER A 1 258 ? 1.316 5.316 0.313 1 97 258 SER A CA 1
ATOM 2040 C C . SER A 1 258 ? 0.728 3.932 0.562 1 97 258 SER A C 1
ATOM 2042 O O . SER A 1 258 ? 0.107 3.691 1.6 1 97 258 SER A O 1
ATOM 2044 N N . GLY A 1 259 ? 0.937 3.049 -0.383 1 97.31 259 GLY A N 1
ATOM 2045 C CA . GLY A 1 259 ? 0.521 1.673 -0.159 1 97.31 259 GLY A CA 1
ATOM 2046 C C . GLY A 1 259 ? 1.188 1.036 1.046 1 97.31 259 GLY A C 1
ATOM 2047 O O . GLY A 1 259 ? 0.557 0.275 1.781 1 97.31 259 GLY A O 1
ATOM 2048 N N . ILE A 1 260 ? 2.424 1.361 1.236 1 97 260 ILE A N 1
ATOM 2049 C CA . ILE A 1 260 ? 3.162 0.855 2.387 1 97 260 ILE A CA 1
ATOM 2050 C C . ILE A 1 260 ? 2.566 1.423 3.674 1 97 260 ILE A C 1
ATOM 2052 O O . ILE A 1 260 ? 2.367 0.693 4.648 1 97 260 ILE A O 1
ATOM 2056 N N . VAL A 1 261 ? 2.23 2.668 3.627 1 97.5 261 VAL A N 1
ATOM 2057 C CA . VAL A 1 261 ? 1.658 3.332 4.793 1 97.5 261 VAL A CA 1
ATOM 2058 C C . VAL A 1 261 ? 0.334 2.67 5.168 1 97.5 261 VAL A C 1
ATOM 2060 O O . VAL A 1 261 ? 0.083 2.389 6.34 1 97.5 261 VAL A O 1
ATOM 2063 N N . GLN A 1 262 ? -0.421 2.412 4.203 1 97.06 262 GLN A N 1
ATOM 2064 C CA . GLN A 1 262 ? -1.737 1.831 4.445 1 97.06 262 GLN A CA 1
ATOM 2065 C C . GLN A 1 262 ? -1.619 0.445 5.074 1 97.06 262 GLN A C 1
ATOM 2067 O O . GLN A 1 262 ? -2.363 0.112 6 1 97.06 262 GLN A O 1
ATOM 2072 N N . ARG A 1 263 ? -0.725 -0.285 4.594 1 97.06 263 ARG A N 1
ATOM 2073 C CA . ARG A 1 263 ? -0.545 -1.617 5.16 1 97.06 263 ARG A CA 1
ATOM 2074 C C . ARG A 1 263 ? -0.006 -1.537 6.586 1 97.06 263 ARG A C 1
ATOM 2076 O O . ARG A 1 263 ? -0.412 -2.312 7.453 1 97.06 263 ARG A O 1
ATOM 2083 N N . GLN A 1 264 ? 0.851 -0.623 6.848 1 96.44 264 GLN A N 1
ATOM 2084 C CA . GLN A 1 264 ? 1.457 -0.49 8.172 1 96.44 264 GLN A CA 1
ATOM 2085 C C . GLN A 1 264 ? 0.434 -0.023 9.203 1 96.44 264 GLN A C 1
ATOM 2087 O O . GLN A 1 264 ? 0.439 -0.489 10.344 1 96.44 264 GLN A O 1
ATOM 2092 N N . ILE A 1 265 ? -0.442 0.874 8.805 1 96.88 265 ILE A N 1
ATOM 2093 C CA . ILE A 1 265 ? -1.402 1.395 9.773 1 96.88 265 ILE A CA 1
ATOM 2094 C C . ILE A 1 265 ? -2.398 0.3 10.148 1 96.88 265 ILE A C 1
ATOM 2096 O O . ILE A 1 265 ? -2.844 0.226 11.297 1 96.88 265 ILE A O 1
ATOM 2100 N N . TYR A 1 266 ? -2.729 -0.546 9.234 1 95.06 266 TYR A N 1
ATOM 2101 C CA . TYR A 1 266 ? -3.629 -1.648 9.547 1 95.06 266 TYR A CA 1
ATOM 2102 C C . TYR A 1 266 ? -2.91 -2.723 10.359 1 95.06 266 TYR A C 1
ATOM 2104 O O . TYR A 1 266 ? -3.514 -3.371 11.219 1 95.06 266 TYR A O 1
ATOM 2112 N N . ARG A 1 267 ? -1.647 -2.857 10.086 1 92.75 267 ARG A N 1
ATOM 2113 C CA . ARG A 1 267 ? -0.892 -3.84 10.859 1 92.75 267 ARG A CA 1
ATOM 2114 C C . ARG A 1 267 ? -0.78 -3.418 12.32 1 92.75 267 ARG A C 1
ATOM 2116 O O . ARG A 1 267 ? -0.821 -4.262 13.219 1 92.75 267 ARG A O 1
ATOM 2123 N N . LEU A 1 268 ? -0.589 -2.133 12.539 1 93.62 268 LEU A N 1
ATOM 2124 C CA . LEU A 1 268 ? -0.47 -1.598 13.891 1 93.62 268 LEU A CA 1
ATOM 2125 C C . LEU A 1 268 ? -1.845 -1.395 14.516 1 93.62 268 LEU A C 1
ATOM 2127 O O . LEU A 1 268 ? -1.949 -0.957 15.664 1 93.62 268 LEU A O 1
ATOM 2131 N N . ARG A 1 269 ? -2.873 -1.673 13.75 1 92.88 269 ARG A N 1
ATOM 2132 C CA . ARG A 1 269 ? -4.258 -1.554 14.188 1 92.88 269 ARG A CA 1
ATOM 2133 C C . ARG A 1 269 ? -4.559 -0.14 14.672 1 92.88 269 ARG A C 1
ATOM 2135 O O . ARG A 1 269 ? -5.195 0.042 15.711 1 92.88 269 ARG A O 1
ATOM 2142 N N . LEU A 1 270 ? -4.062 0.795 13.93 1 95.81 270 LEU A N 1
ATOM 2143 C CA . LEU A 1 270 ? -4.344 2.188 14.266 1 95.81 270 LEU A CA 1
ATOM 2144 C C . LEU A 1 270 ? -5.805 2.525 14.008 1 95.81 270 LEU A C 1
ATOM 2146 O O . LEU A 1 270 ? -6.305 3.547 14.484 1 95.81 270 LEU A O 1
ATOM 2150 N N . ASN A 1 271 ? -6.473 1.691 13.25 1 93.62 271 ASN A N 1
ATOM 2151 C CA . ASN A 1 271 ? -7.867 1.886 12.867 1 93.62 271 ASN A CA 1
ATOM 2152 C C . ASN A 1 271 ? -8.82 1.434 13.969 1 93.62 271 ASN A C 1
ATOM 2154 O O . ASN A 1 271 ? -10.039 1.592 13.852 1 93.62 271 ASN A O 1
ATOM 2158 N N . CYS A 1 272 ? -8.227 0.932 15.039 1 92.38 272 CYS A N 1
ATOM 2159 C CA . CYS A 1 272 ? -9.062 0.37 16.094 1 92.38 272 CYS A CA 1
ATOM 2160 C C . CYS A 1 272 ? -8.844 1.108 17.406 1 92.38 272 CYS A C 1
ATOM 2162 O O . CYS A 1 272 ? -7.75 1.596 17.688 1 92.38 272 CYS A O 1
ATOM 2164 N N . ILE A 1 273 ? -9.906 1.072 18.188 1 91 273 ILE A N 1
ATOM 2165 C CA . ILE A 1 273 ? -9.82 1.599 19.547 1 91 273 ILE A CA 1
ATOM 2166 C C . ILE A 1 273 ? -8.93 0.695 20.391 1 91 273 ILE A C 1
ATOM 2168 O O . ILE A 1 273 ? -9.18 -0.506 20.516 1 91 273 ILE A O 1
ATOM 2172 N N . PRO A 1 274 ? -7.93 1.29 20.953 1 88.5 274 PRO A N 1
ATOM 2173 C CA . PRO A 1 274 ? -6.977 0.452 21.688 1 88.5 274 PRO A CA 1
ATOM 2174 C C . PRO A 1 274 ? -7.645 -0.372 22.797 1 88.5 274 PRO A C 1
ATOM 2176 O O . PRO A 1 274 ? -7.258 -1.521 23.031 1 88.5 274 PRO A O 1
ATOM 2179 N N . HIS A 1 275 ? -8.609 0.149 23.453 1 85.81 275 HIS A N 1
ATOM 2180 C CA . HIS A 1 275 ? -9.273 -0.549 24.547 1 85.81 275 HIS A CA 1
ATOM 2181 C C . HIS A 1 275 ? -9.969 -1.813 24.047 1 85.81 275 HIS A C 1
ATOM 2183 O O . HIS A 1 275 ? -10.039 -2.811 24.766 1 85.81 275 HIS A O 1
ATOM 2189 N N . ASP A 1 276 ? -10.461 -1.774 22.875 1 83.62 276 ASP A N 1
ATOM 2190 C CA . ASP A 1 276 ? -11.141 -2.926 22.281 1 83.62 276 ASP A CA 1
ATOM 2191 C C . ASP A 1 276 ? -10.156 -4.047 21.969 1 83.62 276 ASP A C 1
ATOM 2193 O O . ASP A 1 276 ? -10.547 -5.207 21.844 1 83.62 276 ASP A O 1
ATOM 2197 N N . LEU A 1 277 ? -8.953 -3.664 21.875 1 81.81 277 LEU A N 1
ATOM 2198 C CA . LEU A 1 277 ? -7.91 -4.637 21.547 1 81.81 277 LEU A CA 1
ATOM 2199 C C . LEU A 1 277 ? -7.25 -5.156 22.828 1 81.81 277 LEU A C 1
ATOM 2201 O O . LEU A 1 277 ? -6.32 -5.965 22.75 1 81.81 277 LEU A O 1
ATOM 2205 N N . GLY A 1 278 ? -7.688 -4.602 23.891 1 84.69 278 GLY A N 1
ATOM 2206 C CA . GLY A 1 278 ? -7.09 -4.996 25.156 1 84.69 278 GLY A CA 1
ATOM 2207 C C . GLY A 1 278 ? -5.789 -4.27 25.453 1 84.69 278 GLY A C 1
ATOM 2208 O O . GLY A 1 278 ? -5.023 -4.691 26.312 1 84.69 278 GLY A O 1
ATOM 2209 N N . LEU A 1 279 ? -5.578 -3.248 24.719 1 86.12 279 LEU A N 1
ATOM 2210 C CA . LEU A 1 279 ? -4.352 -2.482 24.906 1 86.12 279 LEU A CA 1
ATOM 2211 C C . LEU A 1 279 ? -4.582 -1.33 25.875 1 86.12 279 LEU A C 1
ATOM 2213 O O . LEU A 1 279 ? -5.57 -0.601 25.766 1 86.12 279 LEU A O 1
ATOM 2217 N N . HIS A 1 280 ? -3.744 -1.246 26.875 1 90.5 280 HIS A N 1
ATOM 2218 C CA . HIS A 1 280 ? -3.764 -0.127 27.797 1 90.5 280 HIS A CA 1
ATOM 2219 C C . HIS A 1 280 ? -2.58 0.807 27.562 1 90.5 280 HIS A C 1
ATOM 2221 O O . HIS A 1 280 ? -1.494 0.588 28.109 1 90.5 280 HIS A O 1
ATOM 2227 N N . LEU A 1 281 ? -2.924 1.749 26.875 1 92 281 LEU A N 1
ATOM 2228 C CA . LEU A 1 281 ? -1.878 2.676 26.453 1 92 281 LEU A CA 1
ATOM 2229 C C . LEU A 1 281 ? -2.012 4.012 27.172 1 92 281 LEU A C 1
ATOM 2231 O O . LEU A 1 281 ? -3.092 4.352 27.656 1 92 281 LEU A O 1
ATOM 2235 N N . ASP A 1 282 ? -0.916 4.715 27.297 1 92.06 282 ASP A N 1
ATOM 2236 C CA . ASP A 1 282 ? -0.947 6.051 27.891 1 92.06 282 ASP A CA 1
ATOM 2237 C C . ASP A 1 282 ? -1.63 7.043 26.953 1 92.06 282 ASP A C 1
ATOM 2239 O O . ASP A 1 282 ? -1.757 6.789 25.75 1 92.06 282 ASP A O 1
ATOM 2243 N N . HIS A 1 283 ? -2.068 8.133 27.469 1 92.06 283 HIS A N 1
ATOM 2244 C CA . HIS A 1 283 ? -2.822 9.148 26.75 1 92.06 283 HIS A CA 1
ATOM 2245 C C . HIS A 1 283 ? -2.039 9.656 25.547 1 92.06 283 HIS A C 1
ATOM 2247 O O . HIS A 1 283 ? -2.598 9.805 24.453 1 92.06 283 HIS A O 1
ATOM 2253 N N . GLN A 1 284 ? -0.841 9.914 25.734 1 91.44 284 GLN A N 1
ATOM 2254 C CA . GLN A 1 284 ? -0.015 10.453 24.656 1 91.44 284 GLN A CA 1
ATOM 2255 C C . GLN A 1 284 ? 0.082 9.477 23.5 1 91.44 284 GLN A C 1
ATOM 2257 O O . GLN A 1 284 ? -0.033 9.875 22.328 1 91.44 284 GLN A O 1
ATOM 2262 N N . THR A 1 285 ? 0.297 8.25 23.812 1 93 285 THR A N 1
ATOM 2263 C CA . THR A 1 285 ? 0.419 7.227 22.781 1 93 285 THR A CA 1
ATOM 2264 C C . THR A 1 285 ? -0.894 7.07 22.016 1 93 285 THR A C 1
ATOM 2266 O O . THR A 1 285 ? -0.893 6.914 20.797 1 93 285 THR A O 1
ATOM 2269 N N . VAL A 1 286 ? -1.993 7.113 22.719 1 94.88 286 VAL A N 1
ATOM 2270 C CA . VAL A 1 286 ? -3.303 6.988 22.094 1 94.88 286 VAL A CA 1
ATOM 2271 C C . VAL A 1 286 ? -3.527 8.156 21.141 1 94.88 286 VAL A C 1
ATOM 2273 O O . VAL A 1 286 ? -4.016 7.965 20.016 1 94.88 286 VAL A O 1
ATOM 2276 N N . GLN A 1 287 ? -3.18 9.312 21.547 1 95.19 287 GLN A N 1
ATOM 2277 C CA . GLN A 1 287 ? -3.398 10.5 20.734 1 95.19 287 GLN A CA 1
ATOM 2278 C C . GLN A 1 287 ? -2.506 10.484 19.5 1 95.19 287 GLN A C 1
ATOM 2280 O O . GLN A 1 287 ? -2.92 10.914 18.422 1 95.19 287 GLN A O 1
ATOM 2285 N N . VAL A 1 288 ? -1.301 10.008 19.641 1 95.38 288 VAL A N 1
ATOM 2286 C CA . VAL A 1 288 ? -0.417 9.883 18.484 1 95.38 288 VAL A CA 1
ATOM 2287 C C . VAL A 1 288 ? -0.986 8.867 17.5 1 95.38 288 VAL A C 1
ATOM 2289 O O . VAL A 1 288 ? -0.969 9.086 16.297 1 95.38 288 VAL A O 1
ATOM 2292 N N . ARG A 1 289 ? -1.5 7.781 18.016 1 96.75 289 ARG A N 1
ATOM 2293 C CA . ARG A 1 289 ? -2.105 6.746 17.172 1 96.75 289 ARG A CA 1
ATOM 2294 C C . ARG A 1 289 ? -3.271 7.309 16.375 1 96.75 289 ARG A C 1
ATOM 2296 O O . ARG A 1 289 ? -3.377 7.059 15.164 1 96.75 289 ARG A O 1
ATOM 2303 N N . LEU A 1 290 ? -4.078 8.047 17 1 97.5 290 LEU A N 1
ATOM 2304 C CA . LEU A 1 290 ? -5.246 8.633 16.359 1 97.5 290 LEU A CA 1
ATOM 2305 C C . LEU A 1 290 ? -4.828 9.625 15.273 1 97.5 290 LEU A C 1
ATOM 2307 O O . LEU A 1 290 ? -5.398 9.641 14.188 1 97.5 290 LEU A O 1
ATOM 2311 N N . ARG A 1 291 ? -3.883 10.398 15.578 1 97.38 291 ARG A N 1
ATOM 2312 C CA . ARG A 1 291 ? -3.42 11.406 14.625 1 97.38 291 ARG A CA 1
ATOM 2313 C C . ARG A 1 291 ? -2.73 10.75 13.43 1 97.38 291 ARG A C 1
ATOM 2315 O O . ARG A 1 291 ? -2.814 11.25 12.305 1 97.38 291 ARG A O 1
ATOM 2322 N N . LEU A 1 292 ? -2.049 9.672 13.695 1 98.12 292 LEU A N 1
ATOM 2323 C CA . LEU A 1 292 ? -1.425 8.938 12.602 1 98.12 292 LEU A CA 1
ATOM 2324 C C . LEU A 1 292 ? -2.48 8.336 11.68 1 98.12 292 LEU A C 1
ATOM 2326 O O . LEU A 1 292 ? -2.336 8.375 10.453 1 98.12 292 LEU A O 1
ATOM 2330 N N . TRP A 1 293 ? -3.51 7.766 12.25 1 98.12 293 TRP A N 1
ATOM 2331 C CA . TRP A 1 293 ? -4.605 7.258 11.43 1 98.12 293 TRP A CA 1
ATOM 2332 C C . TRP A 1 293 ? -5.219 8.375 10.594 1 98.12 293 TRP A C 1
ATOM 2334 O O . TRP A 1 293 ? -5.434 8.203 9.391 1 98.12 293 TRP A O 1
ATOM 2344 N N . GLN A 1 294 ? -5.477 9.453 11.258 1 98.12 294 GLN A N 1
ATOM 2345 C CA . GLN A 1 294 ? -6.09 10.586 10.578 1 98.12 294 GLN A CA 1
ATOM 2346 C C . GLN A 1 294 ? -5.195 11.086 9.445 1 98.12 294 GLN A C 1
ATOM 2348 O O . GLN A 1 294 ? -5.684 11.406 8.359 1 98.12 294 GLN A O 1
ATOM 2353 N N . ALA A 1 295 ? -3.932 11.227 9.672 1 98 295 ALA A N 1
ATOM 2354 C CA . ALA A 1 295 ? -2.998 11.719 8.664 1 98 295 ALA A CA 1
ATOM 2355 C C . ALA A 1 295 ? -2.93 10.766 7.473 1 98 295 ALA A C 1
ATOM 2357 O O . ALA A 1 295 ? -2.91 11.211 6.32 1 98 295 ALA A O 1
ATOM 2358 N N . ALA A 1 296 ? -2.854 9.5 7.77 1 98 296 ALA A N 1
ATOM 2359 C CA . ALA A 1 296 ? -2.834 8.508 6.695 1 98 296 ALA A CA 1
ATOM 2360 C C . ALA A 1 296 ? -4.125 8.555 5.883 1 98 296 ALA A C 1
ATOM 2362 O O . ALA A 1 296 ? -4.094 8.453 4.656 1 98 296 ALA A O 1
ATOM 2363 N N . MET A 1 297 ? -5.223 8.664 6.562 1 97.88 297 MET A N 1
ATOM 2364 C CA . MET A 1 297 ? -6.516 8.766 5.891 1 97.88 297 MET A CA 1
ATOM 2365 C C . MET A 1 297 ? -6.582 10.023 5.02 1 97.88 297 MET A C 1
ATOM 2367 O O . MET A 1 297 ? -7.078 9.977 3.893 1 97.88 297 MET A O 1
ATOM 2371 N N . LEU A 1 298 ? -6.102 11.086 5.539 1 96.75 298 LEU A N 1
ATOM 2372 C CA . LEU A 1 298 ? -6.094 12.336 4.789 1 96.75 298 LEU A CA 1
ATOM 2373 C C . LEU A 1 298 ? -5.258 12.203 3.521 1 96.75 298 LEU A C 1
ATOM 2375 O O . LEU A 1 298 ? -5.699 12.586 2.438 1 96.75 298 LEU A O 1
ATOM 2379 N N . GLN A 1 299 ? -4.094 11.719 3.662 1 95.88 299 GLN A N 1
ATOM 2380 C CA . GLN A 1 299 ? -3.225 11.539 2.504 1 95.88 299 GLN A CA 1
ATOM 2381 C C . GLN A 1 299 ? -3.863 10.609 1.478 1 95.88 299 GLN A C 1
ATOM 2383 O O . GLN A 1 299 ? -3.797 10.867 0.273 1 95.88 299 GLN A O 1
ATOM 2388 N N . ASP A 1 300 ? -4.434 9.562 1.962 1 96.88 300 ASP A N 1
ATOM 2389 C CA . ASP A 1 300 ? -5.129 8.633 1.077 1 96.88 300 ASP A CA 1
ATOM 2390 C C . ASP A 1 300 ? -6.254 9.336 0.322 1 96.88 300 ASP A C 1
ATOM 2392 O O . ASP A 1 300 ? -6.395 9.164 -0.891 1 96.88 300 ASP A O 1
ATOM 2396 N N . THR A 1 301 ? -6.988 10.102 1.016 1 96.12 301 THR A N 1
ATOM 2397 C CA . THR A 1 301 ? -8.125 10.812 0.437 1 96.12 301 THR A CA 1
ATOM 2398 C C . THR A 1 301 ? -7.656 11.789 -0.637 1 96.12 301 THR A C 1
ATOM 2400 O O . THR A 1 301 ? -8.219 11.836 -1.731 1 96.12 301 THR A O 1
ATOM 2403 N N . LEU A 1 302 ? -6.66 12.516 -0.305 1 92.31 302 LEU A N 1
ATOM 2404 C CA . LEU A 1 302 ? -6.172 13.523 -1.237 1 92.31 302 LEU A CA 1
ATOM 2405 C C . LEU A 1 302 ? -5.598 12.875 -2.49 1 92.31 302 LEU A C 1
ATOM 2407 O O . LEU A 1 302 ? -5.82 13.352 -3.604 1 92.31 302 LEU A O 1
ATOM 2411 N N . LEU A 1 303 ? -4.91 11.836 -2.303 1 92.88 303 LEU A N 1
ATOM 2412 C CA . LEU A 1 303 ? -4.352 11.125 -3.447 1 92.88 303 LEU A CA 1
ATOM 2413 C C . LEU A 1 303 ? -5.457 10.5 -4.289 1 92.88 303 LEU A C 1
ATOM 2415 O O . LEU A 1 303 ? -5.418 10.562 -5.52 1 92.88 303 LEU A O 1
ATOM 2419 N N . CYS A 1 304 ? -6.402 9.906 -3.604 1 93.38 304 CYS A N 1
ATOM 2420 C CA . CYS A 1 304 ? -7.52 9.289 -4.309 1 93.38 304 CYS A CA 1
ATOM 2421 C C . CYS A 1 304 ? -8.328 10.336 -5.066 1 93.38 304 CYS A C 1
ATOM 2423 O O . CYS A 1 304 ? -8.781 10.086 -6.184 1 93.38 304 CYS A O 1
ATOM 2425 N N . LEU A 1 305 ? -8.477 11.406 -4.438 1 90.06 305 LEU A N 1
ATOM 2426 C CA . LEU A 1 305 ? -9.219 12.5 -5.066 1 90.06 305 LEU A CA 1
ATOM 2427 C C . LEU A 1 305 ? -8.508 12.977 -6.328 1 90.06 305 LEU A C 1
ATOM 2429 O O . LEU A 1 305 ? -9.133 13.164 -7.371 1 90.06 305 LEU A O 1
ATOM 2433 N N . ARG A 1 306 ? -7.262 13.07 -6.254 1 84.19 306 ARG A N 1
ATOM 2434 C CA . ARG A 1 306 ? -6.469 13.625 -7.348 1 84.19 306 ARG A CA 1
ATOM 2435 C C . ARG A 1 306 ? -6.309 12.609 -8.477 1 84.19 306 ARG A C 1
ATOM 2437 O O . ARG A 1 306 ? -6.258 12.977 -9.648 1 84.19 306 ARG A O 1
ATOM 2444 N N . LEU A 1 307 ? -6.262 11.391 -8.102 1 86.81 307 LEU A N 1
ATOM 2445 C CA . LEU A 1 307 ? -5.934 10.375 -9.102 1 86.81 307 LEU A CA 1
ATOM 2446 C C . LEU A 1 307 ? -7.176 9.586 -9.5 1 86.81 307 LEU A C 1
ATOM 2448 O O . LEU A 1 307 ? -7.109 8.719 -10.375 1 86.81 307 LEU A O 1
ATOM 2452 N N . LYS A 1 308 ? -8.281 9.836 -8.93 1 87.56 308 LYS A N 1
ATOM 2453 C CA . LYS A 1 308 ? -9.531 9.141 -9.203 1 87.56 308 LYS A CA 1
ATOM 2454 C C . LYS A 1 308 ? -9.398 7.641 -8.961 1 87.56 308 LYS A C 1
ATOM 2456 O O . LYS A 1 308 ? -9.734 6.836 -9.836 1 87.56 308 LYS A O 1
ATOM 2461 N N . ARG A 1 309 ? -8.891 7.379 -7.816 1 92.06 309 ARG A N 1
ATOM 2462 C CA . ARG A 1 309 ? -8.672 5.988 -7.434 1 92.06 309 ARG A CA 1
ATOM 2463 C C . ARG A 1 309 ? -9.406 5.648 -6.145 1 92.06 309 ARG A C 1
ATOM 2465 O O . ARG A 1 309 ? -9.852 6.547 -5.422 1 92.06 309 ARG A O 1
ATOM 2472 N N . PRO A 1 310 ? -9.547 4.371 -5.91 1 93.69 310 PRO A N 1
ATOM 2473 C CA . PRO A 1 310 ? -10.305 4.004 -4.715 1 93.69 310 PRO A CA 1
ATOM 2474 C C . PRO A 1 310 ? -9.516 4.211 -3.424 1 93.69 310 PRO A C 1
ATOM 2476 O O . PRO A 1 310 ? -8.305 3.969 -3.395 1 93.69 310 PRO A O 1
ATOM 2479 N N . PRO A 1 311 ? -10.234 4.609 -2.406 1 94.88 311 PRO A N 1
ATOM 2480 C CA . PRO A 1 311 ? -9.562 4.75 -1.111 1 94.88 311 PRO A CA 1
ATOM 2481 C C . PRO A 1 311 ? -9.305 3.408 -0.434 1 94.88 311 PRO A C 1
ATOM 2483 O O . PRO A 1 311 ? -9.961 2.414 -0.751 1 94.88 311 PRO A O 1
ATOM 2486 N N . SER A 1 312 ? -8.328 3.42 0.452 1 94 312 SER A N 1
ATOM 2487 C CA . SER A 1 312 ? -7.949 2.189 1.136 1 94 312 SER A CA 1
ATOM 2488 C C . SER A 1 312 ? -8.172 2.301 2.641 1 94 312 SER A C 1
ATOM 2490 O O . SER A 1 312 ? -8.117 1.3 3.357 1 94 312 SER A O 1
ATOM 2492 N N . THR A 1 313 ? -8.398 3.451 3.133 1 95.38 313 THR A N 1
ATOM 2493 C CA . THR A 1 313 ? -8.562 3.658 4.566 1 95.38 313 THR A CA 1
ATOM 2494 C C . THR A 1 313 ? -10.039 3.719 4.941 1 95.38 313 THR A C 1
ATOM 2496 O O . THR A 1 313 ? -10.5 4.699 5.531 1 95.38 313 THR A O 1
ATOM 2499 N N . THR A 1 314 ? -10.734 2.662 4.684 1 92 314 THR A N 1
ATOM 2500 C CA . THR A 1 314 ? -12.18 2.695 4.859 1 92 314 THR A CA 1
ATOM 2501 C C . THR A 1 314 ? -12.602 1.808 6.027 1 92 314 THR A C 1
ATOM 2503 O O . THR A 1 314 ? -13.758 1.855 6.465 1 92 314 THR A O 1
ATOM 2506 N N . TYR A 1 315 ? -11.742 1.021 6.539 1 92.06 315 TYR A N 1
ATOM 2507 C CA . TYR A 1 315 ? -12.062 0.11 7.633 1 92.06 315 TYR A CA 1
ATOM 2508 C C . TYR A 1 315 ? -11.57 0.662 8.961 1 92.06 315 TYR A C 1
ATOM 2510 O O . TYR A 1 315 ? -10.391 0.528 9.297 1 92.06 315 TYR A O 1
ATOM 2518 N N . PHE A 1 316 ? -12.461 1.277 9.766 1 93.19 316 PHE A N 1
ATOM 2519 C CA . PHE A 1 316 ? -12.016 1.781 11.062 1 93.19 316 PHE A CA 1
ATOM 2520 C C . PHE A 1 316 ? -13.195 1.933 12.016 1 93.19 316 PHE A C 1
ATOM 2522 O O . PHE A 1 316 ? -14.336 2.094 11.578 1 93.19 316 PHE A O 1
ATOM 2529 N N . ASN A 1 317 ? -12.93 1.816 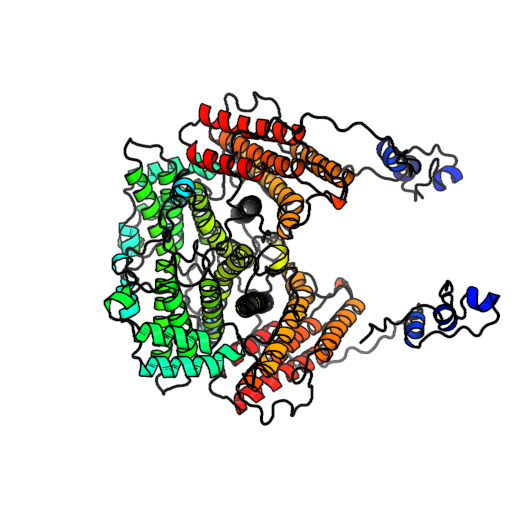13.297 1 91.12 317 ASN A N 1
ATOM 2530 C CA . ASN A 1 317 ? -13.945 2.051 14.32 1 91.12 317 ASN A CA 1
ATOM 2531 C C . ASN A 1 317 ? -13.539 3.174 15.266 1 91.12 317 ASN A C 1
ATOM 2533 O O . ASN A 1 317 ? -14.18 3.387 16.297 1 91.12 317 ASN A O 1
ATOM 2537 N N . VAL A 1 318 ? -12.484 3.844 14.992 1 94.56 318 VAL A N 1
ATOM 2538 C CA . VAL A 1 318 ? -12.078 5.023 15.75 1 94.56 318 VAL A CA 1
ATOM 2539 C C . VAL A 1 318 ? -12.898 6.23 15.305 1 94.56 318 VAL A C 1
ATOM 2541 O O . VAL A 1 318 ? -13.492 6.223 14.227 1 94.56 318 VAL A O 1
ATOM 2544 N N . CYS A 1 319 ? -12.867 7.238 16.219 1 94.31 319 CYS A N 1
ATOM 2545 C CA . CYS A 1 319 ? -13.711 8.398 15.945 1 94.31 319 CYS A CA 1
ATOM 2546 C C . CYS A 1 319 ? -12.938 9.695 16.141 1 94.31 319 CYS A C 1
ATOM 2548 O O . CYS A 1 319 ? -12.023 9.766 16.953 1 94.31 319 CYS A O 1
ATOM 2550 N N . HIS A 1 320 ? -13.344 10.688 15.367 1 95.44 320 HIS A N 1
ATOM 2551 C CA . HIS A 1 320 ? -12.672 11.977 15.445 1 95.44 320 HIS A CA 1
ATOM 2552 C C . HIS A 1 320 ? -12.883 12.633 16.812 1 95.44 320 HIS A C 1
ATOM 2554 O O . HIS A 1 320 ? -12.062 13.445 17.234 1 95.44 320 HIS A O 1
ATOM 2560 N N . TYR A 1 321 ? -13.867 12.273 17.547 1 93.81 321 TYR A N 1
ATOM 2561 C CA . TYR A 1 321 ? -14.164 12.852 18.859 1 93.81 321 TYR A CA 1
ATOM 2562 C C . TYR A 1 321 ? -13.117 12.43 19.875 1 93.81 321 TYR A C 1
ATOM 2564 O O . TYR A 1 321 ? -12.969 13.07 20.922 1 93.81 321 TYR A O 1
ATOM 2572 N N . ASP A 1 322 ? -12.438 11.398 19.578 1 94.25 322 ASP A N 1
ATOM 2573 C CA . ASP A 1 322 ? -11.453 10.891 20.516 1 94.25 322 ASP A CA 1
ATOM 2574 C C . ASP A 1 322 ? -10.141 11.672 20.422 1 94.25 322 ASP A C 1
ATOM 2576 O O . ASP A 1 322 ? -9.242 11.492 21.25 1 94.25 322 ASP A O 1
ATOM 2580 N N . ILE A 1 323 ? -10.062 12.555 19.453 1 95.81 323 ILE A N 1
ATOM 2581 C CA . ILE A 1 323 ? -8.875 13.398 19.328 1 95.81 323 ILE A CA 1
ATOM 2582 C C . ILE A 1 323 ? -8.875 14.445 20.438 1 95.81 323 ILE A C 1
ATOM 2584 O O . ILE A 1 323 ? -9.812 15.234 20.547 1 95.81 323 ILE A O 1
ATOM 2588 N N . GLN A 1 324 ? -7.883 14.375 21.25 1 93.81 324 GLN A N 1
ATOM 2589 C CA . GLN A 1 324 ? -7.672 15.305 22.359 1 93.81 324 GLN A CA 1
ATOM 2590 C C . GLN A 1 324 ? -6.266 15.891 22.328 1 93.81 324 GLN A C 1
ATOM 2592 O O . GLN A 1 324 ? -5.406 15.414 21.578 1 93.81 324 GLN A O 1
ATOM 2597 N N . PRO A 1 325 ? -6.117 16.984 23.031 1 91.69 325 PRO A N 1
ATOM 2598 C CA . PRO A 1 325 ? -4.758 17.531 23.062 1 91.69 325 PRO A CA 1
ATOM 2599 C C . PRO A 1 325 ? -3.748 16.562 23.672 1 91.69 325 PRO A C 1
ATOM 2601 O O . PRO A 1 325 ? -4.066 15.852 24.641 1 91.69 325 PRO A O 1
ATOM 2604 N N . ILE A 1 326 ? -2.623 16.469 22.984 1 84.44 326 ILE A N 1
ATOM 2605 C CA . ILE A 1 326 ? -1.563 15.617 23.516 1 84.44 326 ILE A CA 1
ATOM 2606 C C . ILE A 1 326 ? -1.029 16.219 24.828 1 84.44 326 ILE A C 1
ATOM 2608 O O . ILE A 1 326 ? -0.946 15.523 25.844 1 84.44 326 ILE A O 1
ATOM 2612 N N . GLN A 1 327 ? -0.505 17.422 24.656 1 75.94 327 GLN A N 1
ATOM 2613 C CA . GLN A 1 327 ? -0.071 18.156 25.844 1 75.94 327 GLN A CA 1
ATOM 2614 C C . GLN A 1 327 ? -0.9 19.422 26.031 1 75.94 327 GLN A C 1
ATOM 2616 O O . GLN A 1 327 ? -1.283 20.078 25.062 1 75.94 327 GLN A O 1
ATOM 2621 N N . THR A 1 328 ? -1.499 19.625 27.203 1 60.31 328 THR A N 1
ATOM 2622 C CA . THR A 1 328 ? -2.408 20.719 27.516 1 60.31 328 THR A CA 1
ATOM 2623 C C . THR A 1 328 ? -1.705 22.062 27.359 1 60.31 328 THR A C 1
ATOM 2625 O O . THR A 1 328 ? -2.357 23.094 27.188 1 60.31 328 THR A O 1
ATOM 2628 N N . SER A 1 329 ? -0.503 22.062 27.344 1 60.31 329 SER A N 1
ATOM 2629 C CA . SER A 1 329 ? 0.088 23.344 27.688 1 60.31 329 SER A CA 1
ATOM 2630 C C . SER A 1 329 ? 0.422 24.141 26.422 1 60.31 329 SER A C 1
ATOM 2632 O O . SER A 1 329 ? 0.908 25.281 26.516 1 60.31 329 SER A O 1
ATOM 2634 N N . THR A 1 330 ? 0.094 23.625 25.266 1 64.69 330 THR A N 1
ATOM 2635 C CA . THR A 1 330 ? 0.581 24.438 24.156 1 64.69 330 THR A CA 1
ATOM 2636 C C . THR A 1 330 ? -0.525 25.344 23.625 1 64.69 330 THR A C 1
ATOM 2638 O O . THR A 1 330 ? -1.708 25.016 23.719 1 64.69 330 THR A O 1
ATOM 2641 N N . GLU A 1 331 ? -0.159 26.547 23.328 1 67.19 331 GLU A N 1
ATOM 2642 C CA . GLU A 1 331 ? -1.036 27.609 22.828 1 67.19 331 GLU A CA 1
ATOM 2643 C C . GLU A 1 331 ? -1.871 27.125 21.656 1 67.19 331 GLU A C 1
ATOM 2645 O O . GLU A 1 331 ? -3.012 27.547 21.469 1 67.19 331 GLU A O 1
ATOM 2650 N N . HIS A 1 332 ? -1.392 26.109 20.969 1 81.06 332 HIS A N 1
ATOM 2651 C CA . HIS A 1 332 ? -2.086 25.75 19.734 1 81.06 332 HIS A CA 1
ATOM 2652 C C . HIS A 1 332 ? -2.744 24.391 19.859 1 81.06 332 HIS A C 1
ATOM 2654 O O . HIS A 1 332 ? -3.223 23.828 18.875 1 81.06 332 HIS A O 1
ATOM 2660 N N . ALA A 1 333 ? -2.852 24 21.047 1 84.19 333 ALA A N 1
ATOM 2661 C CA . ALA A 1 333 ? -3.373 22.656 21.25 1 84.19 333 ALA A CA 1
ATOM 2662 C C . ALA A 1 333 ? -4.836 22.562 20.844 1 84.19 333 ALA A C 1
ATOM 2664 O O . ALA A 1 333 ? -5.242 21.594 20.188 1 84.19 333 ALA A O 1
ATOM 2665 N N . SER A 1 334 ? -5.547 23.562 21.172 1 87.38 334 SER A N 1
ATOM 2666 C CA . SER A 1 334 ? -6.973 23.531 20.875 1 87.38 334 SER A CA 1
ATOM 2667 C C . SER A 1 334 ? -7.227 23.656 19.375 1 87.38 334 SER A C 1
ATOM 2669 O O . SER A 1 334 ? -8.094 22.969 18.828 1 87.38 334 SER A O 1
ATOM 2671 N N . THR A 1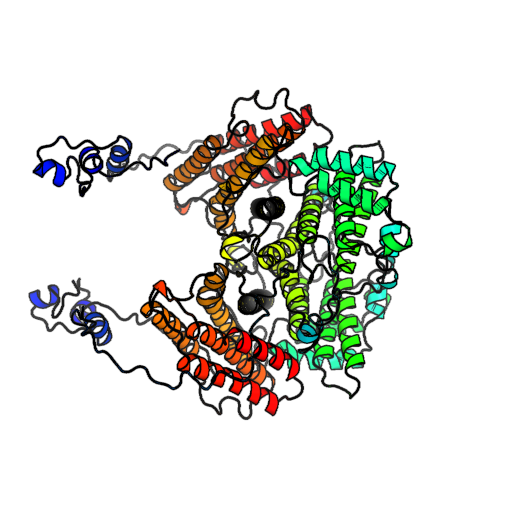 335 ? -6.477 24.5 18.719 1 91.75 335 THR A N 1
ATOM 2672 C CA . THR A 1 335 ? -6.656 24.688 17.281 1 91.75 335 THR A CA 1
ATOM 2673 C C . THR A 1 335 ? -6.199 23.438 16.516 1 91.75 335 THR A C 1
ATOM 2675 O O . THR A 1 335 ? -6.793 23.078 15.492 1 91.75 335 THR A O 1
ATOM 2678 N N . ASP A 1 336 ? -5.172 22.812 17.016 1 93.38 336 ASP A N 1
ATOM 2679 C CA . ASP A 1 336 ? -4.691 21.594 16.375 1 93.38 336 ASP A CA 1
ATOM 2680 C C . ASP A 1 336 ? -5.742 20.484 16.453 1 93.38 336 ASP A C 1
ATOM 2682 O O . ASP A 1 336 ? -5.914 19.719 15.508 1 93.38 336 ASP A O 1
ATOM 2686 N N . VAL A 1 337 ? -6.344 20.406 17.578 1 95.62 337 VAL A N 1
ATOM 2687 C CA . VAL A 1 337 ? -7.379 19.391 17.766 1 95.62 337 VAL A CA 1
ATOM 2688 C C . VAL A 1 337 ? -8.547 19.672 16.828 1 95.62 337 VAL A C 1
ATOM 2690 O O . VAL A 1 337 ? -9.031 18.75 16.156 1 95.62 337 VAL A O 1
ATOM 2693 N N . ALA A 1 338 ? -8.945 20.922 16.781 1 96.31 338 ALA A N 1
ATOM 2694 C CA . ALA A 1 338 ? -10.039 21.312 15.891 1 96.31 338 ALA A CA 1
ATOM 2695 C C . ALA A 1 338 ? -9.688 21.031 14.43 1 96.31 338 ALA A C 1
ATOM 2697 O O . ALA A 1 338 ? -10.531 20.562 13.656 1 96.31 338 ALA A O 1
ATOM 2698 N N . TYR A 1 339 ? -8.508 21.359 14.062 1 97.12 339 TYR A N 1
ATOM 2699 C CA . TYR A 1 339 ? -8.031 21.125 12.703 1 97.12 339 TYR A CA 1
ATOM 2700 C C . TYR A 1 339 ? -8.062 19.641 12.359 1 97.12 339 TYR A C 1
ATOM 2702 O O . TYR A 1 339 ? -8.578 19.25 11.305 1 97.12 339 TYR A O 1
ATOM 2710 N N . THR A 1 340 ? -7.5 18.828 13.258 1 97.31 340 THR A N 1
ATOM 2711 C CA . THR A 1 340 ? -7.414 17.391 13.031 1 97.31 340 THR A CA 1
ATOM 2712 C C . THR A 1 340 ? -8.812 16.781 12.922 1 97.31 340 THR A C 1
ATOM 2714 O O . THR A 1 340 ? -9.047 15.898 12.086 1 97.31 340 THR A O 1
ATOM 2717 N N . ARG A 1 341 ? -9.695 17.234 13.719 1 97.69 341 ARG A N 1
ATOM 2718 C CA . ARG A 1 341 ? -11.062 16.734 13.68 1 97.69 341 ARG A CA 1
ATOM 2719 C C . ARG A 1 341 ? -11.758 17.156 12.383 1 97.69 341 ARG A C 1
ATOM 2721 O O . ARG A 1 341 ? -12.484 16.359 11.781 1 97.69 341 ARG A O 1
ATOM 2728 N N . ALA A 1 342 ? -11.539 18.375 11.992 1 97.81 342 ALA A N 1
ATOM 2729 C CA . ALA A 1 342 ? -12.125 18.859 10.758 1 97.81 342 ALA A CA 1
ATOM 2730 C C . ALA A 1 342 ? -11.633 18.062 9.555 1 97.81 342 ALA A C 1
ATOM 2732 O O . ALA A 1 342 ? -12.438 17.641 8.711 1 97.81 342 ALA A O 1
ATOM 2733 N N . MET A 1 343 ? -10.367 17.844 9.516 1 97.31 343 MET A N 1
ATOM 2734 C CA . MET A 1 343 ? -9.781 17.141 8.383 1 97.31 343 MET A CA 1
ATOM 2735 C C . MET A 1 343 ? -10.211 15.672 8.375 1 97.31 343 MET A C 1
ATOM 2737 O O . MET A 1 343 ? -10.375 15.07 7.312 1 97.31 343 MET A O 1
ATOM 2741 N N . TRP A 1 344 ? -10.391 15.141 9.555 1 97.88 344 TRP A N 1
ATOM 2742 C CA . TRP A 1 344 ? -10.906 13.781 9.664 1 97.88 344 TRP A CA 1
ATOM 2743 C C . TRP A 1 344 ? -12.297 13.68 9.047 1 97.88 344 TRP A C 1
ATOM 2745 O O . TRP A 1 344 ? -12.555 12.82 8.203 1 97.88 344 TRP A O 1
ATOM 2755 N N . GLN A 1 345 ? -13.117 14.531 9.414 1 97.25 345 GLN A N 1
ATOM 2756 C CA . GLN A 1 345 ? -14.492 14.516 8.93 1 97.25 345 GLN A CA 1
ATOM 2757 C C . GLN A 1 345 ? -14.547 14.805 7.43 1 97.25 345 GLN A C 1
ATOM 2759 O O . GLN A 1 345 ? -15.32 14.18 6.699 1 97.25 345 GLN A O 1
ATOM 2764 N N . CYS A 1 346 ? -13.766 15.711 7.062 1 97.06 346 CYS A N 1
ATOM 2765 C CA . CYS A 1 346 ? -13.688 16.031 5.641 1 97.06 346 CYS A CA 1
ATOM 2766 C C . CYS A 1 346 ? -13.25 14.812 4.836 1 97.06 346 CYS A C 1
ATOM 2768 O O . CYS A 1 346 ? -13.82 14.516 3.787 1 97.06 346 CYS A O 1
ATOM 2770 N N . SER A 1 347 ? -12.258 14.148 5.336 1 97.56 347 SER A N 1
ATOM 2771 C CA . SER A 1 347 ? -11.711 12.992 4.637 1 97.56 347 SER A CA 1
ATOM 2772 C C . SER A 1 347 ? -12.766 11.891 4.492 1 97.56 347 SER A C 1
ATOM 2774 O O . SER A 1 347 ? -12.906 11.297 3.422 1 97.56 347 SER A O 1
ATOM 2776 N N . VAL A 1 348 ? -13.492 11.641 5.535 1 97.38 348 VAL A N 1
ATOM 2777 C CA . VAL A 1 348 ? -14.508 10.594 5.52 1 97.38 348 VAL A CA 1
ATOM 2778 C C . VAL A 1 348 ? -15.594 10.938 4.508 1 97.38 348 VAL A C 1
ATOM 2780 O O . VAL A 1 348 ? -16 10.086 3.707 1 97.38 348 VAL A O 1
ATOM 2783 N N . LEU A 1 349 ? -16.016 12.156 4.516 1 97.62 349 LEU A N 1
ATOM 2784 C CA . LEU A 1 349 ? -17.078 12.586 3.607 1 97.62 349 LEU A CA 1
ATOM 2785 C C . LEU A 1 349 ? -16.609 12.516 2.158 1 97.62 349 LEU A C 1
ATOM 2787 O O . LEU A 1 349 ? -17.344 12.055 1.284 1 97.62 349 LEU A O 1
ATOM 2791 N N . ILE A 1 350 ? -15.469 12.984 1.905 1 97.25 350 ILE A N 1
ATOM 2792 C CA . ILE A 1 350 ? -14.914 13.016 0.555 1 97.25 350 ILE A CA 1
ATOM 2793 C C . ILE A 1 350 ? -14.727 11.594 0.038 1 97.25 350 ILE A C 1
ATOM 2795 O O . ILE A 1 350 ? -15.031 11.297 -1.12 1 97.25 350 ILE A O 1
ATOM 2799 N N . GLN A 1 351 ? -14.18 10.711 0.86 1 96.5 351 GLN A N 1
ATOM 2800 C CA . GLN A 1 351 ? -13.992 9.328 0.44 1 96.5 351 GLN A CA 1
ATOM 2801 C C . GLN A 1 351 ? -15.32 8.68 0.052 1 96.5 351 GLN A C 1
ATOM 2803 O O . GLN A 1 351 ? -15.406 7.977 -0.954 1 96.5 351 GLN A O 1
ATOM 2808 N N . GLU A 1 352 ? -16.297 8.961 0.781 1 95.06 352 GLU A N 1
ATOM 2809 C CA . GLU A 1 352 ? -17.609 8.336 0.585 1 95.06 352 GLU A CA 1
ATOM 2810 C C . GLU A 1 352 ? -18.328 8.922 -0.633 1 95.06 352 GLU A C 1
ATOM 2812 O O . GLU A 1 352 ? -18.938 8.188 -1.409 1 95.06 352 GLU A O 1
ATOM 2817 N N . THR A 1 353 ? -18.234 10.172 -0.828 1 95.31 353 THR A N 1
ATOM 2818 C CA . THR A 1 353 ? -19.109 10.844 -1.781 1 95.31 353 THR A CA 1
ATOM 2819 C C . THR A 1 353 ? -18.375 11.086 -3.104 1 95.31 353 THR A C 1
ATOM 2821 O O . THR A 1 353 ? -19.016 11.203 -4.152 1 95.31 353 THR A O 1
ATOM 2824 N N . VAL A 1 354 ? -17.078 11.18 -3.049 1 94.75 354 VAL A N 1
ATOM 2825 C CA . VAL A 1 354 ? -16.375 11.57 -4.27 1 94.75 354 VAL A CA 1
ATOM 2826 C C . VAL A 1 354 ? -15.43 10.445 -4.695 1 94.75 354 VAL A C 1
ATOM 2828 O O . VAL A 1 354 ? -15.555 9.906 -5.797 1 94.75 354 VAL A O 1
ATOM 2831 N N . CYS A 1 355 ? -14.555 10.016 -3.816 1 93.56 355 CYS A N 1
ATOM 2832 C CA . CYS A 1 355 ? -13.492 9.086 -4.195 1 93.56 355 CYS A CA 1
ATOM 2833 C C . CYS A 1 355 ? -14.07 7.727 -4.578 1 93.56 355 CYS A C 1
ATOM 2835 O O . CYS A 1 355 ? -13.688 7.152 -5.598 1 93.56 355 CYS A O 1
ATOM 2837 N N . THR A 1 356 ? -14.969 7.191 -3.76 1 92.12 356 THR A N 1
ATOM 2838 C CA . THR A 1 356 ? -15.492 5.844 -3.971 1 92.12 356 THR A CA 1
ATOM 2839 C C . THR A 1 356 ? -16.281 5.77 -5.277 1 92.12 356 THR A C 1
ATOM 2841 O O . THR A 1 356 ? -16 4.922 -6.125 1 92.12 356 THR A O 1
ATOM 2844 N N . PRO A 1 357 ? -17.141 6.676 -5.547 1 90.69 357 PRO A N 1
ATOM 2845 C CA . PRO A 1 357 ? -17.875 6.582 -6.816 1 90.69 357 PRO A CA 1
ATOM 2846 C C . PRO A 1 357 ? -16.984 6.84 -8.023 1 90.69 357 PRO A C 1
ATOM 2848 O O . PRO A 1 357 ? -17.125 6.184 -9.062 1 90.69 357 PRO A O 1
ATOM 2851 N N . ARG A 1 358 ? -16.125 7.723 -7.91 1 87.94 358 ARG A N 1
ATOM 2852 C CA . ARG A 1 358 ? -15.266 8.086 -9.031 1 87.94 358 ARG A CA 1
ATOM 2853 C C . ARG A 1 358 ? -14.328 6.941 -9.398 1 87.94 358 ARG A C 1
ATOM 2855 O O . ARG A 1 358 ? -13.938 6.801 -10.555 1 87.94 358 ARG A O 1
ATOM 2862 N N . SER A 1 359 ? -14.031 6.176 -8.422 1 84.62 359 SER A N 1
ATOM 2863 C CA . SER A 1 359 ? -13.133 5.059 -8.672 1 84.62 359 SER A CA 1
ATOM 2864 C C . SER A 1 359 ? -13.789 4.012 -9.57 1 84.62 359 SER A C 1
ATOM 2866 O O . SER A 1 359 ? -13.102 3.277 -10.281 1 84.62 359 SER A O 1
ATOM 2868 N N . GLY A 1 360 ? -15.102 3.902 -9.539 1 79.19 360 GLY A N 1
ATOM 2869 C CA . GLY A 1 360 ? -15.852 2.982 -10.375 1 79.19 360 GLY A CA 1
ATOM 2870 C C . GLY A 1 360 ? -16.375 3.625 -11.648 1 79.19 360 GLY A C 1
ATOM 2871 O O . GLY A 1 360 ? -17.219 3.049 -12.344 1 79.19 360 GLY A O 1
ATOM 2872 N N . HIS A 1 361 ? -15.906 4.789 -11.898 1 80.19 361 HIS A N 1
ATOM 2873 C CA . HIS A 1 361 ? -16.359 5.551 -13.055 1 80.19 361 HIS A CA 1
ATOM 2874 C C . HIS A 1 361 ? -17.875 5.738 -13.039 1 80.19 361 HIS A C 1
ATOM 2876 O O . HIS A 1 361 ? -18.531 5.672 -14.078 1 80.19 361 HIS A O 1
ATOM 2882 N N . LEU A 1 362 ? -18.297 5.863 -11.867 1 82.19 362 LEU A N 1
ATOM 2883 C CA . LEU A 1 362 ? -19.703 6.148 -11.664 1 82.19 362 LEU A CA 1
ATOM 2884 C C . LEU A 1 362 ? -19.922 7.633 -11.391 1 82.19 362 LEU A C 1
ATOM 2886 O O . LEU A 1 362 ? -19.047 8.305 -10.859 1 82.19 362 LEU A O 1
ATOM 2890 N N . PRO A 1 363 ? -21.047 8.031 -11.844 1 88.44 363 PRO A N 1
ATOM 2891 C CA . PRO A 1 363 ? -21.359 9.414 -11.469 1 88.44 363 PRO A CA 1
ATOM 2892 C C . PRO A 1 363 ? -21.438 9.609 -9.953 1 88.44 363 PRO A C 1
ATOM 2894 O O . PRO A 1 363 ? -21.781 8.672 -9.227 1 88.44 363 PRO A O 1
ATOM 2897 N N . LEU A 1 364 ? -21.094 10.773 -9.539 1 91.69 364 LEU A N 1
ATOM 2898 C CA . LEU A 1 364 ? -21.125 11.078 -8.109 1 91.69 364 LEU A CA 1
ATOM 2899 C C . LEU A 1 364 ? -22.547 11.086 -7.586 1 91.69 364 LEU A C 1
ATOM 2901 O O . LEU A 1 364 ? -22.797 10.781 -6.414 1 91.69 364 LEU A O 1
ATOM 2905 N N . SER A 1 365 ? -23.391 11.523 -8.484 1 92.06 365 SER A N 1
ATOM 2906 C CA . SER A 1 365 ? -24.797 11.594 -8.094 1 92.06 365 SER A CA 1
ATOM 2907 C C . SER A 1 365 ? -25.672 10.773 -9.039 1 92.06 365 SER A C 1
ATOM 2909 O O . SER A 1 365 ? -25.438 10.75 -10.25 1 92.06 365 SER A O 1
ATOM 2911 N N . THR A 1 366 ? -26.609 10.125 -8.414 1 90.88 366 THR A N 1
ATOM 2912 C CA . THR A 1 366 ? -27.5 9.297 -9.203 1 90.88 366 THR A CA 1
ATOM 2913 C C . THR A 1 366 ? -28.594 10.141 -9.852 1 90.88 366 THR A C 1
ATOM 2915 O O . THR A 1 366 ? -29.125 9.781 -10.906 1 90.88 366 THR A O 1
ATOM 2918 N N . ASP A 1 367 ? -29 11.18 -9.234 1 92 367 ASP A N 1
ATOM 2919 C CA . ASP A 1 367 ? -29.969 12.141 -9.758 1 92 367 ASP A CA 1
ATOM 2920 C C . ASP A 1 367 ? -29.766 13.523 -9.133 1 92 367 ASP A C 1
ATOM 2922 O O . ASP A 1 367 ? -28.812 13.734 -8.383 1 92 367 ASP A O 1
ATOM 2926 N N . ALA A 1 368 ? -30.656 14.43 -9.555 1 90.31 368 ALA A N 1
ATOM 2927 C CA . ALA A 1 368 ? -30.516 15.805 -9.094 1 90.31 368 ALA A CA 1
ATOM 2928 C C . ALA A 1 368 ? -30.781 15.906 -7.59 1 90.31 368 ALA A C 1
ATOM 2930 O O . ALA A 1 368 ? -30.156 16.719 -6.898 1 90.31 368 ALA A O 1
ATOM 2931 N N . ALA A 1 369 ? -31.656 15.125 -7.109 1 93.31 369 ALA A N 1
ATOM 2932 C CA . ALA A 1 369 ? -31.953 15.117 -5.684 1 93.31 369 ALA A CA 1
ATOM 2933 C C . ALA A 1 369 ? -30.781 14.602 -4.867 1 93.31 369 ALA A C 1
ATOM 2935 O O . ALA A 1 369 ? -30.484 15.133 -3.793 1 93.31 369 ALA A O 1
ATOM 2936 N N . HIS A 1 370 ? -30.234 13.609 -5.414 1 94.75 370 HIS A N 1
ATOM 2937 C CA . HIS A 1 370 ? -29.062 13.055 -4.75 1 94.75 370 HIS A CA 1
ATOM 2938 C C . HIS A 1 370 ? -27.922 14.062 -4.699 1 94.75 370 HIS A C 1
ATOM 2940 O O . HIS A 1 370 ? -27.219 14.156 -3.691 1 94.75 370 HIS A O 1
ATOM 2946 N N . ARG A 1 371 ? -27.688 14.812 -5.734 1 94.56 371 ARG A N 1
ATOM 2947 C CA . ARG A 1 371 ? -26.656 15.844 -5.734 1 94.56 371 ARG A CA 1
ATOM 2948 C C . ARG A 1 371 ? -26.938 16.891 -4.66 1 94.56 371 ARG A C 1
ATOM 2950 O O . ARG A 1 371 ? -26.016 17.328 -3.959 1 94.56 371 ARG A O 1
ATOM 2957 N N . SER A 1 372 ? -28.156 17.312 -4.586 1 93.88 372 SER A N 1
ATOM 2958 C CA . SER A 1 372 ? -28.531 18.297 -3.574 1 93.88 372 SER A CA 1
ATOM 2959 C C . SER A 1 372 ? -28.281 17.766 -2.168 1 93.88 372 SER A C 1
ATOM 2961 O O . SER A 1 372 ? -27.906 18.516 -1.271 1 93.88 372 SER A O 1
ATOM 2963 N N . GLN A 1 373 ? -28.5 16.484 -2.051 1 96.19 373 GLN A N 1
ATOM 2964 C CA . GLN A 1 373 ? -28.234 15.852 -0.758 1 96.19 373 GLN A CA 1
ATOM 2965 C C . GLN A 1 373 ? -26.75 15.883 -0.427 1 96.19 373 GLN A C 1
ATOM 2967 O O . GLN A 1 373 ? -26.359 16.125 0.718 1 96.19 373 GLN A O 1
ATOM 2972 N N . ILE A 1 374 ? -25.938 15.57 -1.424 1 96.75 374 ILE A N 1
ATOM 2973 C CA . ILE A 1 374 ? -24.5 15.578 -1.229 1 96.75 374 ILE A CA 1
ATOM 2974 C C . ILE A 1 374 ? -24.031 17 -0.875 1 96.75 374 ILE A C 1
ATOM 2976 O O . ILE A 1 374 ? -23.234 17.188 0.046 1 96.75 374 ILE A O 1
ATOM 2980 N N . VAL A 1 375 ? -24.562 17.969 -1.567 1 96.25 375 VAL A N 1
ATOM 2981 C CA . VAL A 1 375 ? -24.188 19.359 -1.317 1 96.25 375 VAL A CA 1
ATOM 2982 C C . VAL A 1 375 ? -24.625 19.766 0.092 1 96.25 375 VAL A C 1
ATOM 2984 O O . VAL A 1 375 ? -23.875 20.453 0.8 1 96.25 375 VAL A O 1
ATOM 2987 N N . SER A 1 376 ? -25.734 19.297 0.461 1 96.75 376 SER A N 1
ATOM 2988 C CA . SER A 1 376 ? -26.219 19.594 1.805 1 96.75 376 SER A CA 1
ATOM 2989 C C . SER A 1 376 ? -25.328 18.969 2.867 1 96.75 376 SER A C 1
ATOM 2991 O O . SER A 1 376 ? -25.078 19.562 3.912 1 96.75 376 SER A O 1
ATOM 2993 N N . LYS A 1 377 ? -24.922 17.766 2.615 1 97.12 377 LYS A N 1
ATOM 2994 C CA . LYS A 1 377 ? -24.016 17.109 3.541 1 97.12 377 LYS A CA 1
ATOM 2995 C C . LYS A 1 377 ? -22.719 17.906 3.699 1 97.12 377 LYS A C 1
ATOM 2997 O O . LYS A 1 377 ? -22.172 18 4.801 1 97.12 377 LYS A O 1
ATOM 3002 N N . PHE A 1 378 ? -22.203 18.453 2.613 1 97.25 378 PHE A N 1
ATOM 3003 C CA . PHE A 1 378 ? -21 19.281 2.654 1 97.25 378 PHE A CA 1
ATOM 3004 C C . PHE A 1 378 ? -21.25 20.547 3.451 1 97.25 378 PHE A C 1
ATOM 3006 O O . PHE A 1 378 ? -20.438 20.922 4.301 1 97.25 378 PHE A O 1
ATOM 3013 N N . ARG A 1 379 ? -22.297 21.156 3.223 1 95.94 379 ARG A N 1
ATOM 3014 C CA . ARG A 1 379 ? -22.609 22.391 3.926 1 95.94 379 ARG A CA 1
ATOM 3015 C C . ARG A 1 379 ? -22.797 22.141 5.418 1 95.94 379 ARG A C 1
ATOM 3017 O O . ARG A 1 379 ? -22.344 22.938 6.246 1 95.94 379 ARG A O 1
ATOM 3024 N N . ASP A 1 380 ? -23.484 21.078 5.691 1 97.06 380 ASP A N 1
ATOM 3025 C CA . ASP A 1 380 ? -23.688 20.703 7.09 1 97.06 380 ASP A CA 1
ATOM 3026 C C . ASP A 1 380 ? -22.344 20.453 7.781 1 97.06 380 ASP A C 1
ATOM 3028 O O . ASP A 1 380 ? -22.141 20.844 8.93 1 97.06 380 ASP A O 1
ATOM 3032 N N . LEU A 1 381 ? -21.516 19.812 7.09 1 97.44 381 LEU A N 1
ATOM 3033 C CA . LEU A 1 381 ? -20.203 19.516 7.648 1 97.44 381 LEU A CA 1
ATOM 3034 C C . LEU A 1 381 ? -19.422 20.797 7.922 1 97.44 381 LEU A C 1
ATOM 3036 O O . LEU A 1 381 ? -18.812 20.938 8.984 1 97.44 381 LEU A O 1
ATOM 3040 N N . TYR A 1 382 ? -19.391 21.688 7 1 95.69 382 TYR A N 1
ATOM 3041 C CA . TYR A 1 382 ? -18.672 22.953 7.164 1 95.69 382 TYR A CA 1
ATOM 3042 C C . TYR A 1 382 ? -19.156 23.703 8.391 1 95.69 382 TYR A C 1
ATOM 3044 O O . TYR A 1 382 ? -18.359 24.281 9.133 1 95.69 382 TYR A O 1
ATOM 3052 N N . ALA A 1 383 ? -20.406 23.625 8.586 1 94.81 383 ALA A N 1
ATOM 3053 C CA . ALA A 1 383 ? -21.031 24.328 9.711 1 94.81 383 ALA A CA 1
ATOM 3054 C C . ALA A 1 383 ? -20.688 23.656 11.031 1 94.81 383 ALA A C 1
ATOM 3056 O O . ALA A 1 383 ? -20.703 24.297 12.086 1 94.81 383 ALA A O 1
ATOM 3057 N N . GLN A 1 384 ? -20.344 22.438 10.984 1 94.69 384 GLN A N 1
ATOM 3058 C CA . GLN A 1 384 ? -20.062 21.672 12.188 1 94.69 384 GLN A CA 1
ATOM 3059 C C . GLN A 1 384 ? -18.594 21.812 12.602 1 94.69 384 GLN A C 1
ATOM 3061 O O . GLN A 1 384 ? -18.219 21.469 13.727 1 94.69 384 GLN A O 1
ATOM 3066 N N . PHE A 1 385 ? -17.812 22.391 11.727 1 96.38 385 PHE A N 1
ATOM 3067 C CA . PHE A 1 385 ? -16.406 22.578 12.094 1 96.38 385 PHE A CA 1
ATOM 3068 C C . PHE A 1 385 ? -16.281 23.5 13.305 1 96.38 385 PHE A C 1
ATOM 3070 O O . PHE A 1 385 ? -17.062 24.438 13.469 1 96.38 385 PHE A O 1
ATOM 3077 N N . GLU A 1 386 ? -15.367 23.188 14.133 1 94.88 386 GLU A N 1
ATOM 3078 C CA . GLU A 1 386 ? -15.078 24.062 15.258 1 94.88 386 GLU A CA 1
ATOM 3079 C C . GLU A 1 386 ? -14.422 25.359 14.797 1 94.88 386 GLU A C 1
ATOM 3081 O O . GLU A 1 386 ? -13.781 25.406 13.75 1 94.88 386 GLU A O 1
ATOM 3086 N N . GLU A 1 387 ? -14.656 26.391 15.562 1 91.75 387 GLU A N 1
ATOM 3087 C CA . GLU A 1 387 ? -13.977 27.656 15.258 1 91.75 387 GLU A CA 1
ATOM 3088 C C . GLU A 1 387 ? -12.461 27.484 15.297 1 91.75 387 GLU A C 1
ATOM 3090 O O . GLU A 1 387 ? -11.93 26.75 16.141 1 91.75 387 GLU A O 1
ATOM 3095 N N . PRO A 1 388 ? -11.82 28.109 14.312 1 92.38 388 PRO A N 1
ATOM 3096 C CA . PRO A 1 388 ? -12.18 29.109 13.297 1 92.38 388 PRO A CA 1
ATOM 3097 C C . PRO A 1 388 ? -12.414 28.484 11.922 1 92.38 388 PRO A C 1
ATOM 3099 O O . PRO A 1 388 ? -12.555 29.203 10.93 1 92.38 388 PRO A O 1
ATOM 3102 N N . PHE A 1 389 ? -12.539 27.234 11.867 1 94.25 389 PHE A N 1
ATOM 3103 C CA . PHE A 1 389 ? -12.523 26.547 10.586 1 94.25 389 PHE A CA 1
ATOM 3104 C C . PHE A 1 389 ? -13.898 26.594 9.93 1 94.25 389 PHE A C 1
ATOM 3106 O O . PHE A 1 389 ? -14.023 26.312 8.734 1 94.25 389 PHE A O 1
ATOM 3113 N N . CYS A 1 390 ? -14.891 27.016 10.625 1 91.38 390 CYS A N 1
ATOM 3114 C CA . CYS A 1 390 ? -16.25 27.094 10.078 1 91.38 390 CYS A CA 1
ATOM 3115 C C . CYS A 1 390 ? -16.531 28.469 9.492 1 91.38 390 CYS A C 1
ATOM 3117 O O . CYS A 1 390 ? -17.594 28.688 8.922 1 91.38 390 CYS A O 1
ATOM 3119 N N . GLN A 1 391 ? -15.617 29.344 9.578 1 87.62 391 GLN A N 1
ATOM 3120 C CA . GLN A 1 391 ? -15.852 30.719 9.164 1 87.62 391 GLN A CA 1
ATOM 3121 C C . GLN A 1 391 ? -15.922 30.828 7.641 1 87.62 391 GLN A C 1
ATOM 3123 O O . GLN A 1 391 ? -15.188 30.141 6.93 1 87.62 391 GLN A O 1
ATOM 3128 N N . THR A 1 392 ? -16.75 31.734 7.199 1 83.75 392 THR A N 1
ATOM 3129 C CA . THR A 1 392 ? -16.938 31.906 5.762 1 83.75 392 THR A CA 1
ATOM 3130 C C . THR A 1 392 ? -16.609 33.312 5.332 1 83.75 392 THR A C 1
ATOM 3132 O O . THR A 1 392 ? -16.547 33.625 4.137 1 83.75 392 THR A O 1
ATOM 3135 N N . LYS A 1 393 ? -16.391 34.125 6.305 1 85.44 393 LYS A N 1
ATOM 3136 C CA . LYS A 1 393 ? -16.109 35.531 5.961 1 85.44 393 LYS A CA 1
ATOM 3137 C C . LYS A 1 393 ? -14.789 35.656 5.207 1 85.44 393 LYS A C 1
ATOM 3139 O O . LYS A 1 393 ? -13.828 34.938 5.516 1 85.44 393 LYS A O 1
ATOM 3144 N N . PRO A 1 394 ? -14.773 36.531 4.23 1 79.12 394 PRO A N 1
ATOM 3145 C CA . PRO A 1 394 ? -13.539 36.719 3.469 1 79.12 394 PRO A CA 1
ATOM 3146 C C . PRO A 1 394 ? -12.367 37.188 4.348 1 79.12 394 PRO A C 1
ATOM 3148 O O . PRO A 1 394 ? -11.211 36.906 4.027 1 79.12 394 PRO A O 1
ATOM 3151 N N . SER A 1 395 ? -12.688 37.781 5.418 1 84.69 395 SER A N 1
ATOM 3152 C CA . SER A 1 395 ? -11.641 38.312 6.285 1 84.69 395 SER A CA 1
ATOM 3153 C C . SER A 1 395 ? -11.102 37.25 7.23 1 84.69 395 SER A C 1
ATOM 3155 O O . SER A 1 395 ? -10.25 37.531 8.078 1 84.69 395 SER A O 1
ATOM 3157 N N . ARG A 1 396 ? -11.562 36.062 7.039 1 88.12 396 ARG A N 1
ATOM 3158 C CA . ARG A 1 396 ? -11.227 35 7.992 1 88.12 396 ARG A CA 1
ATOM 3159 C C . ARG A 1 396 ? -9.734 34.656 7.938 1 88.12 396 ARG A C 1
ATOM 3161 O O . ARG A 1 396 ? -9.18 34.094 8.883 1 88.12 396 ARG A O 1
ATOM 3168 N N . PHE A 1 397 ? -9.109 35.062 6.906 1 88 397 PHE A N 1
ATOM 3169 C CA . PHE A 1 397 ? -7.699 34.719 6.762 1 88 397 PHE A CA 1
ATOM 3170 C C . PHE A 1 397 ? -6.812 35.875 7.18 1 88 397 PHE A C 1
ATOM 3172 O O . PHE A 1 397 ? -5.586 35.781 7.172 1 88 397 PHE A O 1
ATOM 3179 N N . ASP A 1 398 ? -7.414 36.938 7.609 1 85.06 398 ASP A N 1
ATOM 3180 C CA . ASP A 1 398 ? -6.641 38.125 7.91 1 85.06 398 ASP A CA 1
ATOM 3181 C C . ASP A 1 398 ? -6 38.031 9.297 1 85.06 398 ASP A C 1
ATOM 3183 O O . ASP A 1 398 ? -6.625 37.562 10.242 1 85.06 398 ASP A O 1
ATOM 3187 N N . TYR A 1 399 ? -4.809 38.438 9.414 1 83.31 399 TYR A N 1
ATOM 3188 C CA . TYR A 1 399 ? -4.059 38.625 10.648 1 83.31 399 TYR A CA 1
ATOM 3189 C C . TYR A 1 399 ? -3.982 37.344 11.461 1 83.31 399 TYR A C 1
ATOM 3191 O O . TYR A 1 399 ? -4.219 37.344 12.672 1 83.31 399 TYR A O 1
ATOM 3199 N N . LEU A 1 400 ? -3.857 36.25 10.844 1 87.19 400 LEU A N 1
ATOM 3200 C CA . LEU A 1 400 ? -3.746 34.938 11.508 1 87.19 400 LEU A CA 1
ATOM 3201 C C . LEU A 1 400 ? -2.283 34.562 11.719 1 87.19 400 LEU A C 1
ATOM 3203 O O . LEU A 1 400 ? -1.424 34.938 10.914 1 87.19 400 LEU A O 1
ATOM 3207 N N . PRO A 1 401 ? -2.111 33.969 12.906 1 87.25 401 PRO A N 1
ATOM 3208 C CA . PRO A 1 401 ? -0.78 33.375 13.023 1 87.25 401 PRO A CA 1
ATOM 3209 C C . PRO A 1 401 ? -0.493 32.344 11.93 1 87.25 401 PRO A C 1
ATOM 3211 O O . PRO A 1 401 ? -1.412 31.688 11.445 1 87.25 401 PRO A O 1
ATOM 3214 N N . PRO A 1 402 ? 0.732 32.219 11.547 1 84.38 402 PRO A N 1
ATOM 3215 C CA . PRO A 1 402 ? 1.092 31.391 10.406 1 84.38 402 PRO A CA 1
ATOM 3216 C C . PRO A 1 402 ? 0.575 29.953 10.547 1 84.38 402 PRO A C 1
ATOM 3218 O O . PRO A 1 402 ? 0.067 29.391 9.578 1 84.38 402 PRO A O 1
ATOM 3221 N N . ARG A 1 403 ? 0.731 29.359 11.656 1 89.44 403 ARG A N 1
ATOM 3222 C CA . ARG A 1 403 ? 0.289 27.969 11.852 1 89.44 403 ARG A CA 1
ATOM 3223 C C . ARG A 1 403 ? -1.204 27.828 11.578 1 89.44 403 ARG A C 1
ATOM 3225 O O . ARG A 1 403 ? -1.626 26.922 10.875 1 89.44 403 ARG A O 1
ATOM 3232 N N . LEU A 1 404 ? -1.964 28.734 12.148 1 91.56 404 LEU A N 1
ATOM 3233 C CA . LEU A 1 404 ? -3.41 28.703 11.953 1 91.56 404 LEU A CA 1
ATOM 3234 C C . LEU A 1 404 ? -3.77 28.984 10.5 1 91.56 404 LEU A C 1
ATOM 3236 O O . LEU A 1 404 ? -4.738 28.422 9.977 1 91.56 404 LEU A O 1
ATOM 3240 N N . LEU A 1 405 ? -3.031 29.844 9.922 1 89.31 405 LEU A N 1
ATOM 3241 C CA . LEU A 1 405 ? -3.266 30.141 8.516 1 89.31 405 LEU A CA 1
ATOM 3242 C C . LEU A 1 405 ? -3.094 28.891 7.656 1 89.31 405 LEU A C 1
ATOM 3244 O O . LEU A 1 405 ? -3.936 28.594 6.801 1 89.31 405 LEU A O 1
ATOM 3248 N N . TYR A 1 406 ? -2.014 28.125 7.855 1 87.75 406 TYR A N 1
ATOM 3249 C CA . TYR A 1 406 ? -1.768 26.906 7.105 1 87.75 406 TYR A CA 1
ATOM 3250 C C . TYR A 1 406 ? -2.916 25.922 7.281 1 87.75 406 TYR A C 1
ATOM 3252 O O . TYR A 1 406 ? -3.346 25.281 6.316 1 87.75 406 TYR A O 1
ATOM 3260 N N . GLN A 1 407 ? -3.369 25.828 8.445 1 92.62 407 GLN A N 1
ATOM 3261 C CA . GLN A 1 407 ? -4.434 24.875 8.766 1 92.62 407 GLN A CA 1
ATOM 3262 C C . GLN A 1 407 ? -5.75 25.297 8.117 1 92.62 407 GLN A C 1
ATOM 3264 O O . GLN A 1 407 ? -6.445 24.484 7.52 1 92.62 407 GLN A O 1
ATOM 3269 N N . MET A 1 408 ? -6.051 26.578 8.219 1 92.44 408 MET A N 1
ATOM 3270 C CA . MET A 1 408 ? -7.297 27.078 7.645 1 92.44 408 MET A CA 1
ATOM 3271 C C . MET A 1 408 ? -7.281 26.953 6.125 1 92.44 408 MET A C 1
ATOM 3273 O O . MET A 1 408 ? -8.297 26.609 5.516 1 92.44 408 MET A O 1
ATOM 3277 N N . VAL A 1 409 ? -6.18 27.203 5.574 1 88.69 409 VAL A N 1
ATOM 3278 C CA . VAL A 1 409 ? -6.051 27.109 4.125 1 88.69 409 VAL A CA 1
ATOM 3279 C C . VAL A 1 409 ? -6.199 25.641 3.697 1 88.69 409 VAL A C 1
ATOM 3281 O O . VAL A 1 409 ? -6.836 25.344 2.684 1 88.69 409 VAL A O 1
ATOM 3284 N N . THR A 1 410 ? -5.594 24.734 4.398 1 90.25 410 THR A N 1
ATOM 3285 C CA . THR A 1 410 ? -5.684 23.312 4.082 1 90.25 410 THR A CA 1
ATOM 3286 C C . THR A 1 410 ? -7.129 22.828 4.164 1 90.25 410 THR A C 1
ATOM 3288 O O . THR A 1 410 ? -7.594 22.094 3.293 1 90.25 410 THR A O 1
ATOM 3291 N N . VAL A 1 411 ? -7.836 23.266 5.199 1 93.75 411 VAL A N 1
ATOM 3292 C CA . VAL A 1 411 ? -9.227 22.859 5.375 1 93.75 411 VAL A CA 1
ATOM 3293 C C . VAL A 1 411 ? -10.078 23.422 4.234 1 93.75 411 VAL A C 1
ATOM 3295 O O . VAL A 1 411 ? -10.836 22.688 3.605 1 93.75 411 VAL A O 1
ATOM 3298 N N . ALA A 1 412 ? -9.891 24.641 3.984 1 91.25 412 ALA A N 1
ATOM 3299 C CA . ALA A 1 412 ? -10.688 25.297 2.957 1 91.25 412 ALA A CA 1
ATOM 3300 C C . ALA A 1 412 ? -10.398 24.719 1.577 1 91.25 412 ALA A C 1
ATOM 3302 O O . ALA A 1 412 ? -11.32 24.438 0.81 1 91.25 412 ALA A O 1
ATOM 3303 N N . SER A 1 413 ? -9.156 24.562 1.288 1 87.62 413 SER A N 1
ATOM 3304 C CA . SER A 1 413 ? -8.781 24.031 -0.017 1 87.62 413 SER A CA 1
ATOM 3305 C C . SER A 1 413 ? -9.32 22.625 -0.209 1 87.62 413 SER A C 1
ATOM 3307 O O . SER A 1 413 ? -9.875 22.297 -1.261 1 87.62 413 SER A O 1
ATOM 3309 N N . THR A 1 414 ? -9.148 21.812 0.773 1 90.69 414 THR A N 1
ATOM 3310 C CA . THR A 1 414 ? -9.594 20.422 0.677 1 90.69 414 THR A CA 1
ATOM 3311 C C . THR A 1 414 ? -11.117 20.359 0.542 1 90.69 414 THR A C 1
ATOM 3313 O O . THR A 1 414 ? -11.633 19.641 -0.314 1 90.69 414 THR A O 1
ATOM 3316 N N . TYR A 1 415 ? -11.742 21.141 1.359 1 93.88 415 TYR A N 1
ATOM 3317 C CA . TYR A 1 415 ? -13.203 21.156 1.382 1 93.88 415 TYR A CA 1
ATOM 3318 C C . TYR A 1 415 ? -13.758 21.672 0.062 1 93.88 415 TYR A C 1
ATOM 3320 O O . TYR A 1 415 ? -14.586 21.016 -0.569 1 93.88 415 TYR A O 1
ATOM 3328 N N . PHE A 1 416 ? -13.328 22.719 -0.405 1 91.56 416 PHE A N 1
ATOM 3329 C CA . PHE A 1 416 ? -13.938 23.375 -1.552 1 91.56 416 PHE A CA 1
ATOM 3330 C C . PHE A 1 416 ? -13.508 22.719 -2.854 1 91.56 416 PHE A C 1
ATOM 3332 O O . PHE A 1 416 ? -14.258 22.688 -3.828 1 91.56 416 PHE A O 1
ATOM 3339 N N . HIS A 1 417 ? -12.398 22.172 -2.908 1 88.25 417 HIS A N 1
ATOM 3340 C CA . HIS A 1 417 ? -12.016 21.391 -4.078 1 88.25 417 HIS A CA 1
ATOM 3341 C C . HIS A 1 417 ? -12.922 20.188 -4.254 1 88.25 417 HIS A C 1
ATOM 3343 O O . HIS A 1 417 ? -13.328 19.859 -5.375 1 88.25 417 HIS A O 1
ATOM 3349 N N . ALA A 1 418 ? -13.156 19.562 -3.162 1 92.88 418 ALA A N 1
ATOM 3350 C CA . ALA A 1 418 ? -14.062 18.422 -3.236 1 92.88 418 ALA A CA 1
ATOM 3351 C C . ALA A 1 418 ? -15.461 18.844 -3.666 1 92.88 418 ALA A C 1
ATOM 3353 O O . ALA A 1 418 ? -16.109 18.172 -4.469 1 92.88 418 ALA A O 1
ATOM 3354 N N . LEU A 1 419 ? -15.836 19.953 -3.129 1 93.25 419 LEU A N 1
ATOM 3355 C CA . LEU A 1 419 ? -17.141 20.484 -3.479 1 93.25 419 LEU A CA 1
ATOM 3356 C C . LEU A 1 419 ? -17.203 20.859 -4.953 1 93.25 419 LEU A C 1
ATOM 3358 O O . LEU A 1 419 ? -18.25 20.703 -5.598 1 93.25 419 LEU A O 1
ATOM 3362 N N . MET A 1 420 ? -16.172 21.375 -5.449 1 92.19 420 MET A N 1
ATOM 3363 C CA . MET A 1 420 ? -16.078 21.703 -6.871 1 92.19 420 MET A CA 1
ATOM 3364 C C . MET A 1 420 ? -16.344 20.469 -7.73 1 92.19 420 MET A C 1
ATOM 3366 O O . MET A 1 420 ? -17.047 20.547 -8.734 1 92.19 420 MET A O 1
ATOM 3370 N N . PHE A 1 421 ? -15.828 19.375 -7.336 1 90.94 421 PHE A N 1
ATOM 3371 C CA . PHE A 1 421 ? -16.031 18.141 -8.086 1 90.94 421 PHE A CA 1
ATOM 3372 C C . PHE A 1 421 ? -17.5 17.719 -8.055 1 90.94 421 PHE A C 1
ATOM 3374 O O . PHE A 1 421 ? -18.016 17.188 -9.039 1 90.94 421 PHE A O 1
ATOM 3381 N N . VAL A 1 422 ? -18.125 17.938 -6.969 1 93.56 422 VAL A N 1
ATOM 3382 C CA . VAL A 1 422 ? -19.531 17.594 -6.84 1 93.56 422 VAL A CA 1
ATOM 3383 C C . VAL A 1 422 ? -20.359 18.438 -7.812 1 93.56 422 VAL A C 1
ATOM 3385 O O . VAL A 1 422 ? -21.266 17.922 -8.461 1 93.56 422 VAL A O 1
ATOM 3388 N N . PHE A 1 423 ? -19.953 19.641 -7.973 1 92.81 423 PHE A N 1
ATOM 3389 C CA . PHE A 1 423 ? -20.703 20.547 -8.836 1 92.81 423 PHE A CA 1
ATOM 3390 C C . PHE A 1 423 ? -20.406 20.266 -10.305 1 92.81 423 PHE A C 1
ATOM 3392 O O . PHE A 1 423 ? -21.25 20.469 -11.172 1 92.81 423 PHE A O 1
ATOM 3399 N N . THR A 1 424 ? -19.281 19.781 -10.633 1 91 424 THR A N 1
ATOM 3400 C CA . THR A 1 424 ? -18.891 19.562 -12.016 1 91 424 THR A CA 1
ATOM 3401 C C . THR A 1 424 ? -19.344 18.188 -12.492 1 91 424 THR A C 1
ATOM 3403 O O . THR A 1 424 ? -19.328 17.906 -13.688 1 91 424 THR A O 1
ATOM 3406 N N . ASP A 1 425 ? -19.719 17.359 -11.547 1 89.75 425 ASP A N 1
ATOM 3407 C CA . ASP A 1 425 ? -20.141 16 -11.891 1 89.75 425 ASP A CA 1
ATOM 3408 C C . ASP A 1 425 ? -21.344 16.031 -12.828 1 89.75 425 ASP A C 1
ATOM 3410 O O . ASP A 1 425 ? -22.172 16.938 -12.766 1 89.75 425 ASP A O 1
ATOM 3414 N N . ARG A 1 426 ? -21.344 15.039 -13.758 1 89.62 426 ARG A N 1
ATOM 3415 C CA . ARG A 1 426 ? -22.422 14.93 -14.734 1 89.62 426 ARG A CA 1
ATOM 3416 C C . ARG A 1 426 ? -22.938 13.5 -14.82 1 89.62 426 ARG A C 1
ATOM 3418 O O . ARG A 1 426 ? -22.172 12.547 -14.719 1 89.62 426 ARG A O 1
ATOM 3425 N N . ASN A 1 427 ? -24.188 13.414 -14.781 1 91.56 427 ASN A N 1
ATOM 3426 C CA . ASN A 1 427 ? -24.906 12.172 -15.055 1 91.56 427 ASN A CA 1
ATOM 3427 C C . ASN A 1 427 ? -26.016 12.375 -16.078 1 91.56 427 ASN A C 1
ATOM 3429 O O . ASN A 1 427 ? -27.188 12.539 -15.719 1 91.56 427 ASN A O 1
ATOM 3433 N N . GLU A 1 428 ? -25.688 12.219 -17.344 1 86 428 GLU A N 1
ATOM 3434 C CA . GLU A 1 428 ? -26.594 12.531 -18.438 1 86 428 GLU A CA 1
ATOM 3435 C C . GLU A 1 428 ? -27.797 11.594 -18.453 1 86 428 GLU A C 1
ATOM 3437 O O . GLU A 1 428 ? -28.906 12.016 -18.766 1 86 428 GLU A O 1
ATOM 3442 N N . LYS A 1 429 ? -27.562 10.406 -18.156 1 86.88 429 LYS A N 1
ATOM 3443 C CA . LYS A 1 429 ? -28.625 9.406 -18.156 1 86.88 429 LYS A CA 1
ATOM 3444 C C . LYS A 1 429 ? -29.719 9.766 -17.141 1 86.88 429 LYS A C 1
ATOM 3446 O O . LYS A 1 429 ? -30.891 9.523 -17.375 1 86.88 429 LYS A O 1
ATOM 3451 N N . ALA A 1 430 ? -29.312 10.445 -16.047 1 90.62 430 ALA A N 1
ATOM 3452 C CA . ALA A 1 430 ? -30.25 10.781 -14.984 1 90.62 430 ALA A CA 1
ATOM 3453 C C . ALA A 1 430 ? -30.609 12.266 -15.016 1 90.62 430 ALA A C 1
ATOM 3455 O O . ALA A 1 430 ? -31.266 12.773 -14.109 1 90.62 430 ALA A O 1
ATOM 3456 N N . GLY A 1 431 ? -30.078 13.016 -15.969 1 87.69 431 GLY A N 1
ATOM 3457 C CA . GLY A 1 431 ? -30.422 14.414 -16.156 1 87.69 431 GLY A CA 1
ATOM 3458 C C . GLY A 1 431 ? -29.625 15.344 -15.258 1 87.69 431 GLY A C 1
ATOM 3459 O O . GLY A 1 431 ? -30.047 16.469 -15 1 87.69 431 GLY A O 1
ATOM 3460 N N . VAL A 1 432 ? -28.625 14.859 -14.695 1 92.06 432 VAL A N 1
ATOM 3461 C CA . VAL A 1 432 ? -27.781 15.695 -13.844 1 92.06 432 VAL A CA 1
ATOM 3462 C C . VAL A 1 432 ? -26.719 16.391 -14.688 1 92.06 432 VAL A C 1
ATOM 3464 O O . VAL A 1 432 ? -25.828 15.75 -15.242 1 92.06 432 VAL A O 1
ATOM 3467 N N . HIS A 1 433 ? -26.859 17.75 -14.75 1 91.25 433 HIS A N 1
ATOM 3468 C CA . HIS A 1 433 ? -25.906 18.547 -15.516 1 91.25 433 HIS A CA 1
ATOM 3469 C C . HIS A 1 433 ? -24.922 19.266 -14.594 1 91.25 433 HIS A C 1
ATOM 3471 O O . HIS A 1 433 ? -25.203 19.438 -13.406 1 91.25 433 HIS A O 1
ATOM 3477 N N . SER A 1 434 ? -23.875 19.625 -15.227 1 90.75 434 SER A N 1
ATOM 3478 C CA . SER A 1 434 ? -22.875 20.375 -14.477 1 90.75 434 SER A CA 1
ATOM 3479 C C . SER A 1 434 ? -23.422 21.719 -14.016 1 90.75 434 SER A C 1
ATOM 3481 O O . SER A 1 434 ? -24.219 22.344 -14.719 1 90.75 434 SER A O 1
ATOM 3483 N N . ASP A 1 435 ? -23.078 22.094 -12.789 1 91.69 435 ASP A N 1
ATOM 3484 C CA . ASP A 1 435 ? -23.422 23.406 -12.242 1 91.69 435 ASP A CA 1
ATOM 3485 C C . ASP A 1 435 ? -22.203 24.328 -12.211 1 91.69 435 ASP A C 1
ATOM 3487 O O . ASP A 1 435 ? -21.516 24.422 -11.195 1 91.69 435 ASP A O 1
ATOM 3491 N N . PRO A 1 436 ? -22 25.062 -13.273 1 90.25 436 PRO A N 1
ATOM 3492 C CA . PRO A 1 436 ? -20.797 25.906 -13.352 1 90.25 436 PRO A CA 1
ATOM 3493 C C . PRO A 1 436 ? -20.781 27 -12.281 1 90.25 436 PRO A C 1
ATOM 3495 O O . PRO A 1 436 ? -19.703 27.359 -11.781 1 90.25 436 PRO A O 1
ATOM 3498 N N . SER A 1 437 ? -21.922 27.531 -11.992 1 91.81 437 SER A N 1
ATOM 3499 C CA . SER A 1 437 ? -21.969 28.578 -10.984 1 91.81 437 SER A CA 1
ATOM 3500 C C . SER A 1 437 ? -21.516 28.062 -9.625 1 91.81 437 SER A C 1
ATOM 3502 O O . SER A 1 437 ? -20.703 28.719 -8.953 1 91.81 437 SER A O 1
ATOM 3504 N N . GLY A 1 438 ? -22.047 26.906 -9.312 1 91 438 GLY A N 1
ATOM 3505 C CA . GLY A 1 438 ? -21.609 26.297 -8.07 1 91 438 GLY A CA 1
ATOM 3506 C C . GLY A 1 438 ? -20.125 25.953 -8.055 1 91 438 GLY A C 1
ATOM 3507 O O . GLY A 1 438 ? -19.438 26.172 -7.055 1 91 438 GLY A O 1
ATOM 3508 N N . ALA A 1 439 ? -19.688 25.484 -9.125 1 91.69 439 ALA A N 1
ATOM 3509 C CA . ALA A 1 439 ? -18.281 25.094 -9.266 1 91.69 439 ALA A CA 1
ATOM 3510 C C . ALA A 1 439 ? -17.375 26.312 -9.148 1 91.69 439 ALA A C 1
ATOM 3512 O O . ALA A 1 439 ? -16.328 26.266 -8.5 1 91.69 439 ALA A O 1
ATOM 3513 N N . ILE A 1 440 ? -17.734 27.391 -9.734 1 90.81 440 ILE A N 1
ATOM 3514 C CA . ILE A 1 440 ? -16.938 28.625 -9.727 1 90.81 440 ILE A CA 1
ATOM 3515 C C . ILE A 1 440 ? -16.906 29.203 -8.312 1 90.81 440 ILE A C 1
ATOM 3517 O O . ILE A 1 440 ? -15.875 29.688 -7.863 1 90.81 440 ILE A O 1
ATOM 3521 N N . ARG A 1 441 ? -18.016 29.172 -7.656 1 90.38 441 ARG A N 1
ATOM 3522 C CA . ARG A 1 441 ? -18.047 29.672 -6.281 1 90.38 441 ARG A CA 1
ATOM 3523 C C . ARG A 1 441 ? -17.141 28.859 -5.379 1 90.38 441 ARG A C 1
ATOM 3525 O O . ARG A 1 441 ? -16.422 29.406 -4.551 1 90.38 441 ARG A O 1
ATOM 3532 N N . ALA A 1 442 ? -17.234 27.594 -5.559 1 91.19 442 ALA A N 1
ATOM 3533 C CA . ALA A 1 442 ? -16.359 26.719 -4.777 1 91.19 442 ALA A CA 1
ATOM 3534 C C . ALA A 1 442 ? -14.898 26.969 -5.109 1 91.19 442 ALA A C 1
ATOM 3536 O O . ALA A 1 442 ? -14.047 27.031 -4.215 1 91.19 442 ALA A O 1
ATOM 3537 N N . ALA A 1 443 ? -14.633 27.141 -6.328 1 88.19 443 ALA A N 1
ATOM 3538 C CA . ALA A 1 443 ? -13.273 27.438 -6.773 1 88.19 443 ALA A CA 1
ATOM 3539 C C . ALA A 1 443 ? -12.781 28.766 -6.211 1 88.19 443 ALA A C 1
ATOM 3541 O O . ALA A 1 443 ? -11.609 28.891 -5.836 1 88.19 443 ALA A O 1
ATOM 3542 N N . HIS A 1 444 ? -13.641 29.688 -6.188 1 87.44 444 HIS A N 1
ATOM 3543 C CA . HIS A 1 444 ? -13.289 31 -5.672 1 87.44 444 HIS A CA 1
ATOM 3544 C C . HIS A 1 444 ? -12.891 30.938 -4.199 1 87.44 444 HIS A C 1
ATOM 3546 O O . HIS A 1 444 ? -11.906 31.547 -3.789 1 87.44 444 HIS A O 1
ATOM 3552 N N . GLU A 1 445 ? -13.664 30.203 -3.498 1 87.88 445 GLU A N 1
ATOM 3553 C CA . GLU A 1 445 ? -13.359 30.047 -2.08 1 87.88 445 GLU A CA 1
ATOM 3554 C C . GLU A 1 445 ? -12.023 29.328 -1.882 1 87.88 445 GLU A C 1
ATOM 3556 O O . GLU A 1 445 ? -11.242 29.703 -1 1 87.88 445 GLU A O 1
ATOM 3561 N N . GLY A 1 446 ? -11.82 28.312 -2.666 1 85.19 446 GLY A N 1
ATOM 3562 C CA . GLY A 1 446 ? -10.531 27.641 -2.607 1 85.19 446 GLY A CA 1
ATOM 3563 C C . GLY A 1 446 ? -9.367 28.531 -2.988 1 85.19 446 GLY A C 1
ATOM 3564 O O . GLY A 1 446 ? -8.32 28.5 -2.334 1 85.19 446 GLY A O 1
ATOM 3565 N N . MET A 1 447 ? -9.539 29.328 -3.938 1 82.69 447 MET A N 1
ATOM 3566 C CA . MET A 1 447 ? -8.492 30.234 -4.414 1 82.69 447 MET A CA 1
ATOM 3567 C C . MET A 1 447 ? -8.25 31.359 -3.414 1 82.69 447 MET A C 1
ATOM 3569 O O . MET A 1 447 ? -7.121 31.828 -3.26 1 82.69 447 MET A O 1
ATOM 3573 N N . ALA A 1 448 ? -9.305 31.781 -2.844 1 83.25 448 ALA A N 1
ATOM 3574 C CA . ALA A 1 448 ? -9.156 32.812 -1.824 1 83.25 448 ALA A CA 1
ATOM 3575 C C . ALA A 1 448 ? -8.242 32.344 -0.694 1 83.25 448 ALA A C 1
ATOM 3577 O O . ALA A 1 448 ? -7.441 33.125 -0.176 1 83.25 448 ALA A O 1
ATOM 3578 N N . ALA A 1 449 ? -8.422 31.172 -0.355 1 83.38 449 ALA A N 1
ATOM 3579 C CA . ALA A 1 449 ? -7.559 30.609 0.672 1 83.38 449 ALA A CA 1
ATOM 3580 C C . ALA A 1 449 ? -6.109 30.547 0.197 1 83.38 449 ALA A C 1
ATOM 3582 O O . ALA A 1 449 ? -5.188 30.891 0.946 1 83.38 449 ALA A O 1
ATOM 3583 N N . PHE A 1 450 ? -5.941 30.234 -0.967 1 81.06 450 PHE A N 1
ATOM 3584 C CA . PHE A 1 450 ? -4.602 30.141 -1.54 1 81.06 450 PHE A CA 1
ATOM 3585 C C . PHE A 1 450 ? -3.939 31.516 -1.568 1 81.06 450 PHE A C 1
ATOM 3587 O O . PHE A 1 450 ? -2.773 31.656 -1.19 1 81.06 450 PHE A O 1
ATOM 3594 N N . PHE A 1 451 ? -4.625 32.469 -2.016 1 82.25 451 PHE A N 1
ATOM 3595 C CA . PHE A 1 451 ? -4.055 33.812 -2.143 1 82.25 451 PHE A CA 1
ATOM 3596 C C . PHE A 1 451 ? -3.793 34.406 -0.769 1 82.25 451 PHE A C 1
ATOM 3598 O O . PHE A 1 451 ? -2.877 35.219 -0.606 1 82.25 451 PHE A O 1
ATOM 3605 N N . ALA A 1 452 ? -4.559 34.031 0.17 1 81.88 452 ALA A N 1
ATOM 3606 C CA . ALA A 1 452 ? -4.27 34.438 1.537 1 81.88 452 ALA A CA 1
ATOM 3607 C C . ALA A 1 452 ? -2.924 33.906 2.006 1 81.88 452 ALA A C 1
ATOM 3609 O O . ALA A 1 452 ? -2.17 34.594 2.695 1 81.88 452 ALA A O 1
ATOM 3610 N N . LEU A 1 453 ? -2.672 32.688 1.602 1 80.56 453 LEU A N 1
ATOM 3611 C CA . LEU A 1 453 ? -1.398 32.062 1.952 1 80.56 453 LEU A CA 1
ATOM 3612 C C . LEU A 1 453 ? -0.241 32.781 1.25 1 80.56 453 LEU A C 1
ATOM 3614 O O . LEU A 1 453 ? 0.805 33.031 1.856 1 80.56 453 LEU A O 1
ATOM 3618 N N . VAL A 1 454 ? -0.476 33.125 0.013 1 78.12 454 VAL A N 1
ATOM 3619 C CA . VAL A 1 454 ? 0.563 33.781 -0.77 1 78.12 454 VAL A CA 1
ATOM 3620 C C . VAL A 1 454 ? 0.877 35.156 -0.164 1 78.12 454 VAL A C 1
ATOM 3622 O O . VAL A 1 454 ? 2.031 35.594 -0.155 1 78.12 454 VAL A O 1
ATOM 3625 N N . ARG A 1 455 ? -0.057 35.688 0.312 1 78.56 455 ARG A N 1
ATOM 3626 C CA . ARG A 1 455 ? 0.117 37 0.883 1 78.56 455 ARG A CA 1
ATOM 3627 C C . ARG A 1 455 ? 0.845 36.938 2.221 1 78.56 455 ARG A C 1
ATOM 3629 O O . ARG A 1 455 ? 1.726 37.75 2.498 1 78.56 455 ARG A O 1
ATOM 3636 N N . LEU A 1 456 ? 0.494 35.969 2.934 1 73.44 456 LEU A N 1
ATOM 3637 C CA . LEU A 1 456 ? 0.978 35.938 4.309 1 73.44 456 LEU A CA 1
ATOM 3638 C C . LEU A 1 456 ? 2.252 35.125 4.422 1 73.44 456 LEU A C 1
ATOM 3640 O O . LEU A 1 456 ? 3.08 35.375 5.301 1 73.44 456 LEU A O 1
ATOM 3644 N N . ALA A 1 457 ? 2.33 34.094 3.535 1 70.56 457 ALA A N 1
ATOM 3645 C CA . ALA A 1 457 ? 3.498 33.219 3.547 1 70.56 457 ALA A CA 1
ATOM 3646 C C . ALA A 1 457 ? 3.922 32.844 2.127 1 70.56 457 ALA A C 1
ATOM 3648 O O . ALA A 1 457 ? 3.795 31.703 1.716 1 70.56 457 ALA A O 1
ATOM 3649 N N . PRO A 1 458 ? 4.543 33.75 1.497 1 65.25 458 PRO A N 1
ATOM 3650 C CA . PRO A 1 458 ? 4.848 33.562 0.077 1 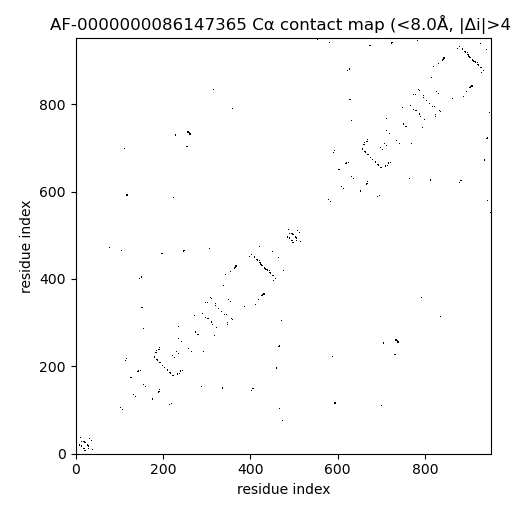65.25 458 PRO A CA 1
ATOM 3651 C C . PRO A 1 458 ? 5.84 32.438 -0.168 1 65.25 458 PRO A C 1
ATOM 3653 O O . PRO A 1 458 ? 5.84 31.828 -1.245 1 65.25 458 PRO A O 1
ATOM 3656 N N . GLY A 1 459 ? 6.582 32.125 0.716 1 61.38 459 GLY A N 1
ATOM 3657 C CA . GLY A 1 459 ? 7.578 31.078 0.533 1 61.38 459 GLY A CA 1
ATOM 3658 C C . GLY A 1 459 ? 6.977 29.703 0.356 1 61.38 459 GLY A C 1
ATOM 3659 O O . GLY A 1 459 ? 7.625 28.797 -0.173 1 61.38 459 GLY A O 1
ATOM 3660 N N . HIS A 1 460 ? 5.816 29.594 0.708 1 62.53 460 HIS A N 1
ATOM 3661 C CA . HIS A 1 460 ? 5.207 28.266 0.684 1 62.53 460 HIS A CA 1
ATOM 3662 C C . HIS A 1 460 ? 4.266 28.109 -0.503 1 62.53 460 HIS A C 1
ATOM 3664 O O . HIS A 1 460 ? 3.529 27.125 -0.595 1 62.53 460 HIS A O 1
ATOM 3670 N N . MET A 1 461 ? 4.395 28.906 -1.362 1 60.66 461 MET A N 1
ATOM 3671 C CA . MET A 1 461 ? 3.453 29.031 -2.471 1 60.66 461 MET A CA 1
ATOM 3672 C C . MET A 1 461 ? 3.58 27.859 -3.436 1 60.66 461 MET A C 1
ATOM 3674 O O . MET A 1 461 ? 2.588 27.422 -4.012 1 60.66 461 MET A O 1
ATOM 3678 N N . ARG A 1 462 ? 4.672 27.328 -3.449 1 57.91 462 ARG A N 1
ATOM 3679 C CA . ARG A 1 462 ? 4.902 26.344 -4.512 1 57.91 462 ARG A CA 1
ATOM 3680 C C . ARG A 1 462 ? 4.113 25.062 -4.258 1 57.91 462 ARG A C 1
ATOM 3682 O O . ARG A 1 462 ? 3.479 24.531 -5.168 1 57.91 462 ARG A O 1
ATOM 3689 N N . ALA A 1 463 ? 4.191 24.594 -3.088 1 61.31 463 ALA A N 1
ATOM 3690 C CA . ALA A 1 463 ? 3.492 23.344 -2.773 1 61.31 463 ALA A CA 1
ATOM 3691 C C . ALA A 1 463 ? 1.984 23.5 -2.939 1 61.31 463 ALA A C 1
ATOM 3693 O O . ALA A 1 463 ? 1.319 22.641 -3.508 1 61.31 463 ALA A O 1
ATOM 3694 N N . TRP A 1 464 ? 1.586 24.609 -2.648 1 66 464 TRP A N 1
ATOM 3695 C CA . TRP A 1 464 ? 0.145 24.828 -2.656 1 66 464 TRP A CA 1
ATOM 3696 C C . TRP A 1 464 ? -0.348 25.141 -4.066 1 66 464 TRP A C 1
ATOM 3698 O O . TRP A 1 464 ? -1.438 24.719 -4.457 1 66 464 TRP A O 1
ATOM 3708 N N . ALA A 1 465 ? 0.522 25.75 -4.762 1 59.78 465 ALA A N 1
ATOM 3709 C CA . ALA A 1 465 ? 0.174 26.062 -6.145 1 59.78 465 ALA A CA 1
ATOM 3710 C C . ALA A 1 465 ? 0.015 24.781 -6.969 1 59.78 465 ALA A C 1
ATOM 3712 O O . ALA A 1 465 ? -0.901 24.672 -7.785 1 59.78 465 ALA A O 1
ATOM 3713 N N . ALA A 1 466 ? 0.853 23.938 -6.688 1 60.97 466 ALA A N 1
ATOM 3714 C CA . ALA A 1 466 ? 0.789 22.688 -7.426 1 60.97 466 ALA A CA 1
ATOM 3715 C C . ALA A 1 466 ? -0.501 21.922 -7.117 1 60.97 466 ALA A C 1
ATOM 3717 O O . ALA A 1 466 ? -1.155 21.406 -8.023 1 60.97 466 ALA A O 1
ATOM 3718 N N . VAL A 1 467 ? -0.904 21.953 -5.91 1 62.97 467 VAL A N 1
ATOM 3719 C CA . VAL A 1 467 ? -2.105 21.234 -5.488 1 62.97 467 VAL A CA 1
ATOM 3720 C C . VAL A 1 467 ? -3.34 21.906 -6.094 1 62.97 467 VAL A C 1
ATOM 3722 O O . VAL A 1 467 ? -4.238 21.219 -6.594 1 62.97 467 VAL A O 1
ATOM 3725 N N . HIS A 1 468 ? -3.285 23.156 -6.18 1 63.31 468 HIS A N 1
ATOM 3726 C CA . HIS A 1 468 ? -4.453 23.891 -6.641 1 63.31 468 HIS A CA 1
ATOM 3727 C C . HIS A 1 468 ? -4.574 23.844 -8.164 1 63.31 468 HIS A C 1
ATOM 3729 O O . HIS A 1 468 ? -5.668 23.641 -8.695 1 63.31 468 HIS A O 1
ATOM 3735 N N . SER A 1 469 ? -3.496 24 -8.734 1 58.47 469 SER A N 1
ATOM 3736 C CA . SER A 1 469 ? -3.527 24 -10.195 1 58.47 469 SER A CA 1
ATOM 3737 C C . SER A 1 469 ? -4.047 22.672 -10.734 1 58.47 469 SER A C 1
ATOM 3739 O O . SER A 1 469 ? -4.867 22.641 -11.656 1 58.47 469 SER A O 1
ATOM 3741 N N . ARG A 1 470 ? -3.711 21.719 -10.203 1 61.41 470 ARG A N 1
ATOM 3742 C CA . ARG A 1 470 ? -4.105 20.391 -10.68 1 61.41 470 ARG A CA 1
ATOM 3743 C C . ARG A 1 470 ? -5.578 20.125 -10.375 1 61.41 470 ARG A C 1
ATOM 3745 O O . ARG A 1 470 ? -6.293 19.547 -11.203 1 61.41 470 ARG A O 1
ATOM 3752 N N . THR A 1 471 ? -5.965 20.547 -9.266 1 63.69 471 THR A N 1
ATOM 3753 C CA . THR A 1 471 ? -7.352 20.328 -8.875 1 63.69 471 THR A CA 1
ATOM 3754 C C . THR A 1 471 ? -8.305 21.078 -9.797 1 63.69 471 THR A C 1
ATOM 3756 O O . THR A 1 471 ? -9.328 20.547 -10.219 1 63.69 471 THR A O 1
ATOM 3759 N N . TYR A 1 472 ? -7.855 22.25 -10.102 1 67.06 472 TYR A N 1
ATOM 3760 C CA . TYR A 1 472 ? -8.711 23.047 -10.961 1 67.06 472 TYR A CA 1
ATOM 3761 C C . TYR A 1 472 ? -8.742 22.484 -12.383 1 67.06 472 TYR A C 1
ATOM 3763 O O . TYR A 1 472 ? -9.797 22.453 -13.023 1 67.06 472 TYR A O 1
ATOM 3771 N N . ALA A 1 473 ? -7.652 21.891 -12.711 1 58.34 473 ALA A N 1
ATOM 3772 C CA . ALA A 1 473 ? -7.582 21.281 -14.031 1 58.34 473 ALA A CA 1
ATOM 3773 C C . ALA A 1 473 ? -8.469 20.031 -14.109 1 58.34 473 ALA A C 1
ATOM 3775 O O . ALA A 1 473 ? -9.117 19.781 -15.133 1 58.34 473 ALA A O 1
ATOM 3776 N N . MET A 1 474 ? -8.562 19.438 -13.062 1 60.09 474 MET A N 1
ATOM 3777 C CA . MET A 1 474 ? -9.336 18.203 -13.023 1 60.09 474 MET A CA 1
ATOM 3778 C C . MET A 1 474 ? -10.828 18.5 -12.945 1 60.09 474 MET A C 1
ATOM 3780 O O . MET A 1 474 ? -11.648 17.703 -13.422 1 60.09 474 MET A O 1
ATOM 3784 N N . ALA A 1 475 ? -11.156 19.578 -12.398 1 58.41 475 ALA A N 1
ATOM 3785 C CA . ALA A 1 475 ? -12.562 19.922 -12.219 1 58.41 475 ALA A CA 1
ATOM 3786 C C . ALA A 1 475 ? -13.156 20.469 -13.508 1 58.41 475 ALA A C 1
ATOM 3788 O O . ALA A 1 475 ? -14.359 20.328 -13.758 1 58.41 475 ALA A O 1
ATOM 3789 N N . VAL A 1 476 ? -12.297 21.047 -14.336 1 57.69 476 VAL A N 1
ATOM 3790 C CA . VAL A 1 476 ? -12.781 21.656 -15.57 1 57.69 476 VAL A CA 1
ATOM 3791 C C . VAL A 1 476 ? -12.781 20.625 -16.688 1 57.69 476 VAL A C 1
ATOM 3793 O O . VAL A 1 476 ? -13.703 20.594 -17.516 1 57.69 476 VAL A O 1
ATOM 3796 N N . LYS B 1 1 ? -27.281 -21.906 -22.5 1 23.06 1 LYS B N 1
ATOM 3797 C CA . LYS B 1 1 ? -28.062 -22.578 -21.469 1 23.06 1 LYS B CA 1
ATOM 3798 C C . LYS B 1 1 ? -28.797 -21.578 -20.594 1 23.06 1 LYS B C 1
ATOM 3800 O O . LYS B 1 1 ? -28.172 -20.719 -19.969 1 23.06 1 LYS B O 1
ATOM 3805 N N . LYS B 1 2 ? -30.125 -21.453 -20.734 1 32.84 2 LYS B N 1
ATOM 3806 C CA . LYS B 1 2 ? -31.109 -20.484 -20.281 1 32.84 2 LYS B CA 1
ATOM 3807 C C . LYS B 1 2 ? -31.203 -20.453 -18.766 1 32.84 2 LYS B C 1
ATOM 3809 O O . LYS B 1 2 ? -31.234 -21.516 -18.125 1 32.84 2 LYS B O 1
ATOM 3814 N N . ARG B 1 3 ? -30.922 -19.578 -17.969 1 33.06 3 ARG B N 1
ATOM 3815 C CA . ARG B 1 3 ? -30.922 -19.453 -16.516 1 33.06 3 ARG B CA 1
ATOM 3816 C C . ARG B 1 3 ? -32.281 -19.859 -15.93 1 33.06 3 ARG B C 1
ATOM 3818 O O . ARG B 1 3 ? -33.281 -19.188 -16.141 1 33.06 3 ARG B O 1
ATOM 3825 N N . ASN B 1 4 ? -32.438 -21.188 -15.633 1 36.56 4 ASN B N 1
ATOM 3826 C CA . ASN B 1 4 ? -33.688 -21.672 -15.031 1 36.56 4 ASN B CA 1
ATOM 3827 C C . ASN B 1 4 ? -33.812 -21.188 -13.586 1 36.56 4 ASN B C 1
ATOM 3829 O O . ASN B 1 4 ? -33.25 -21.797 -12.672 1 36.56 4 ASN B O 1
ATOM 3833 N N . LYS B 1 5 ? -34.188 -19.969 -13.219 1 45.25 5 LYS B N 1
ATOM 3834 C CA . LYS B 1 5 ? -34.531 -19.391 -11.914 1 45.25 5 LYS B CA 1
ATOM 3835 C C . LYS B 1 5 ? -35.719 -20.094 -11.297 1 45.25 5 LYS B C 1
ATOM 3837 O O . LYS B 1 5 ? -36.781 -20.234 -11.938 1 45.25 5 LYS B O 1
ATOM 3842 N N . PRO B 1 6 ? -35.562 -20.734 -10.172 1 47.38 6 PRO B N 1
ATOM 3843 C CA . PRO B 1 6 ? -36.75 -21.406 -9.656 1 47.38 6 PRO B CA 1
ATOM 3844 C C . PRO B 1 6 ? -37.812 -20.438 -9.195 1 47.38 6 PRO B C 1
ATOM 3846 O O . PRO B 1 6 ? -37.5 -19.391 -8.602 1 47.38 6 PRO B O 1
ATOM 3849 N N . THR B 1 7 ? -39.094 -20.422 -9.609 1 63.16 7 THR B N 1
ATOM 3850 C CA . THR B 1 7 ? -40.188 -19.469 -9.43 1 63.16 7 THR B CA 1
ATOM 3851 C C . THR B 1 7 ? -40.938 -19.719 -8.133 1 63.16 7 THR B C 1
ATOM 3853 O O . THR B 1 7 ? -41.156 -20.875 -7.762 1 63.16 7 THR B O 1
ATOM 3856 N N . LEU B 1 8 ? -41.125 -18.812 -7.25 1 66.81 8 LEU B N 1
ATOM 3857 C CA . LEU B 1 8 ? -41.844 -18.906 -5.98 1 66.81 8 LEU B CA 1
ATOM 3858 C C . LEU B 1 8 ? -43.344 -18.906 -6.199 1 66.81 8 LEU B C 1
ATOM 3860 O O . LEU B 1 8 ? -44.125 -19.078 -5.254 1 66.81 8 LEU B O 1
ATOM 3864 N N . ASN B 1 9 ? -43.625 -18.781 -7.316 1 72.38 9 ASN B N 1
ATOM 3865 C CA . ASN B 1 9 ? -45 -18.781 -7.723 1 72.38 9 ASN B CA 1
ATOM 3866 C C . ASN B 1 9 ? -45.531 -20.203 -7.961 1 72.38 9 ASN B C 1
ATOM 3868 O O . ASN B 1 9 ? -44.75 -21.125 -8.195 1 72.38 9 ASN B O 1
ATOM 3872 N N . CYS B 1 10 ? -46.812 -20.422 -7.672 1 72.69 10 CYS B N 1
ATOM 3873 C CA . CYS B 1 10 ? -47.375 -21.766 -7.902 1 72.69 10 CYS B CA 1
ATOM 3874 C C . CYS B 1 10 ? -47.219 -22.156 -9.367 1 72.69 10 CYS B C 1
ATOM 3876 O O . CYS B 1 10 ? -47.188 -21.297 -10.25 1 72.69 10 CYS B O 1
ATOM 3878 N N . LEU B 1 11 ? -46.938 -23.422 -9.68 1 73 11 LEU B N 1
ATOM 3879 C CA . LEU B 1 11 ? -46.625 -23.938 -11.008 1 73 11 LEU B CA 1
ATOM 3880 C C . LEU B 1 11 ? -47.719 -23.562 -12.016 1 73 11 LEU B C 1
ATOM 3882 O O . LEU B 1 11 ? -47.406 -23.25 -13.172 1 73 11 LEU B O 1
ATOM 3886 N N . GLU B 1 12 ? -48.844 -23.406 -11.5 1 77.19 12 GLU B N 1
ATOM 3887 C CA . GLU B 1 12 ? -50 -23.125 -12.383 1 77.19 12 GLU B CA 1
ATOM 3888 C C . GLU B 1 12 ? -50.031 -21.656 -12.773 1 77.19 12 GLU B C 1
ATOM 3890 O O . GLU B 1 12 ? -50.312 -21.328 -13.93 1 77.19 12 GLU B O 1
ATOM 3895 N N . CYS B 1 13 ? -49.719 -20.797 -11.875 1 74.69 13 CYS B N 1
ATOM 3896 C CA . CYS B 1 13 ? -49.719 -19.375 -12.133 1 74.69 13 CYS B CA 1
ATOM 3897 C C . CYS B 1 13 ? -48.562 -18.953 -13.008 1 74.69 13 CYS B C 1
ATOM 3899 O O . CYS B 1 13 ? -48.656 -18.047 -13.82 1 74.69 13 CYS B O 1
ATOM 3901 N N . VAL B 1 14 ? -47.5 -19.781 -12.977 1 68.75 14 VAL B N 1
ATOM 3902 C CA . VAL B 1 14 ? -46.281 -19.578 -13.758 1 68.75 14 VAL B CA 1
ATOM 3903 C C . VAL B 1 14 ? -46.531 -20 -15.211 1 68.75 14 VAL B C 1
ATOM 3905 O O . VAL B 1 14 ? -46.125 -19.281 -16.141 1 68.75 14 VAL B O 1
ATOM 3908 N N . GLU B 1 15 ? -47.062 -21.078 -15.359 1 70.88 15 GLU B N 1
ATOM 3909 C CA . GLU B 1 15 ? -47.312 -21.609 -16.703 1 70.88 15 GLU B CA 1
ATOM 3910 C C . GLU B 1 15 ? -48.312 -20.75 -17.453 1 70.88 15 GLU B C 1
ATOM 3912 O O . GLU B 1 15 ? -48.188 -20.547 -18.672 1 70.88 15 GLU B O 1
ATOM 3917 N N . ARG B 1 16 ? -49.156 -20.125 -16.609 1 72.56 16 ARG B N 1
ATOM 3918 C CA . ARG B 1 16 ? -50.219 -19.375 -17.266 1 72.56 16 ARG B CA 1
ATOM 3919 C C . ARG B 1 16 ? -50 -17.875 -17.156 1 72.56 16 ARG B C 1
ATOM 3921 O O . ARG B 1 16 ? -50.844 -17.078 -17.531 1 72.56 16 ARG B O 1
ATOM 3928 N N . LYS B 1 17 ? -48.781 -17.547 -16.625 1 67.81 17 LYS B N 1
ATOM 3929 C CA . LYS B 1 17 ? -48.25 -16.188 -16.531 1 67.81 17 LYS B CA 1
ATOM 3930 C C . LYS B 1 17 ? -49.25 -15.266 -15.836 1 67.81 17 LYS B C 1
ATOM 3932 O O . LYS B 1 17 ? -49.469 -14.133 -16.266 1 67.81 17 LYS B O 1
ATOM 3937 N N . SER B 1 18 ? -49.812 -15.938 -14.727 1 74.69 18 SER B N 1
ATOM 3938 C CA . SER B 1 18 ? -50.75 -15.156 -13.945 1 74.69 18 SER B CA 1
ATOM 3939 C C . SER B 1 18 ? -50.156 -14.75 -12.602 1 74.69 18 SER B C 1
ATOM 3941 O O . SER B 1 18 ? -49.25 -15.391 -12.109 1 74.69 18 SER B O 1
ATOM 3943 N N . LYS B 1 19 ? -50.719 -13.703 -12.055 1 71.44 19 LYS B N 1
ATOM 3944 C CA . LYS B 1 19 ? -50.219 -13.156 -10.797 1 71.44 19 LYS B CA 1
ATOM 3945 C C . LYS B 1 19 ? -50.562 -14.047 -9.625 1 71.44 19 LYS B C 1
ATOM 3947 O O . LYS B 1 19 ? -51.75 -14.234 -9.32 1 71.44 19 LYS B O 1
ATOM 3952 N N . CYS B 1 20 ? -49.375 -14.672 -8.961 1 69.81 20 CYS B N 1
ATOM 3953 C CA . CYS B 1 20 ? -49.562 -15.602 -7.855 1 69.81 20 CYS B CA 1
ATOM 3954 C C . CYS B 1 20 ? -49.406 -14.898 -6.516 1 69.81 20 CYS B C 1
ATOM 3956 O O . CYS B 1 20 ? -48.438 -14.133 -6.32 1 69.81 20 CYS B O 1
ATOM 3958 N N . ASP B 1 21 ? -50.281 -15.016 -5.68 1 72.5 21 ASP B N 1
ATOM 3959 C CA . ASP B 1 21 ? -50.219 -14.344 -4.387 1 72.5 21 ASP B CA 1
ATOM 3960 C C . ASP B 1 21 ? -49.469 -15.188 -3.363 1 72.5 21 ASP B C 1
ATOM 3962 O O . ASP B 1 21 ? -49.375 -14.828 -2.189 1 72.5 21 ASP B O 1
ATOM 3966 N N . ARG B 1 22 ? -48.875 -16.344 -3.705 1 68.06 22 ARG B N 1
ATOM 3967 C CA . ARG B 1 22 ? -48.062 -17.328 -3.021 1 68.06 22 ARG B CA 1
ATOM 3968 C C . ARG B 1 22 ? -48.656 -17.734 -1.685 1 68.06 22 ARG B C 1
ATOM 3970 O O . ARG B 1 22 ? -47.969 -18.188 -0.788 1 68.06 22 ARG B O 1
ATOM 3977 N N . ALA B 1 23 ? -49.938 -17.609 -1.65 1 74.19 23 ALA B N 1
ATOM 3978 C CA . ALA B 1 23 ? -50.625 -18.016 -0.435 1 74.19 23 ALA B CA 1
ATOM 3979 C C . ALA B 1 23 ? -50.688 -19.531 -0.314 1 74.19 23 ALA B C 1
ATOM 3981 O O . ALA B 1 23 ? -50.844 -20.234 -1.316 1 74.19 23 ALA B O 1
ATOM 3982 N N . ARG B 1 24 ? -50.375 -20.062 0.95 1 65.88 24 ARG B N 1
ATOM 3983 C CA . ARG B 1 24 ? -50.406 -21.5 1.155 1 65.88 24 ARG B CA 1
ATOM 3984 C C . ARG B 1 24 ? -51.594 -21.891 2.033 1 65.88 24 ARG B C 1
ATOM 3986 O O . ARG B 1 24 ? -52 -21.125 2.896 1 65.88 24 ARG B O 1
ATOM 3993 N N . PRO B 1 25 ? -52.094 -22.938 1.52 1 69.62 25 PRO B N 1
ATOM 3994 C CA . PRO B 1 25 ? -51.688 -24 0.615 1 69.62 25 PRO B CA 1
ATOM 3995 C C . PRO B 1 25 ? -52.062 -23.75 -0.836 1 69.62 25 PRO B C 1
ATOM 3997 O O . PRO B 1 25 ? -51.531 -24.375 -1.751 1 69.62 25 PRO B O 1
ATOM 4000 N N . SER B 1 26 ? -52.812 -22.766 -1.077 1 73.12 26 SER B N 1
ATOM 4001 C CA . SER B 1 26 ? -53.281 -22.438 -2.424 1 73.12 26 SER B CA 1
ATOM 4002 C C . SER B 1 26 ? -53.375 -20.938 -2.631 1 73.12 26 SER B C 1
ATOM 4004 O O . SER B 1 26 ? -53.875 -20.203 -1.773 1 73.12 26 SER B O 1
ATOM 4006 N N . CYS B 1 27 ? -52.844 -20.531 -3.789 1 72.69 27 CYS B N 1
ATOM 4007 C CA . CYS B 1 27 ? -52.875 -19.094 -4.039 1 72.69 27 CYS B CA 1
ATOM 4008 C C . CYS B 1 27 ? -54.25 -18.641 -4.492 1 72.69 27 CYS B C 1
ATOM 4010 O O . CYS B 1 27 ? -55.031 -19.438 -5 1 72.69 27 CYS B O 1
ATOM 4012 N N . PHE B 1 28 ? -54.531 -17.531 -4.137 1 77.75 28 PHE B N 1
ATOM 4013 C CA . PHE B 1 28 ? -55.875 -17 -4.371 1 77.75 28 PHE B CA 1
ATOM 4014 C C . PHE B 1 28 ? -56.219 -17.078 -5.848 1 77.75 28 PHE B C 1
ATOM 4016 O O . PHE B 1 28 ? -57.375 -17.312 -6.195 1 77.75 28 PHE B O 1
ATOM 4023 N N . THR B 1 29 ? -55.312 -17.078 -6.668 1 77.19 29 THR B N 1
ATOM 4024 C CA . THR B 1 29 ? -55.5 -17.094 -8.109 1 77.19 29 THR B CA 1
ATOM 4025 C C . THR B 1 29 ? -55.906 -18.5 -8.57 1 77.19 29 THR B C 1
ATOM 4027 O O . THR B 1 29 ? -56.781 -18.672 -9.398 1 77.19 29 THR B O 1
ATOM 4030 N N . CYS B 1 30 ? -55.281 -19.375 -7.977 1 74.06 30 CYS B N 1
ATOM 4031 C CA . CYS B 1 30 ? -55.562 -20.766 -8.305 1 74.06 30 CYS B CA 1
ATOM 4032 C C . CYS B 1 30 ? -56.938 -21.188 -7.738 1 74.06 30 CYS B C 1
ATOM 4034 O O . CYS B 1 30 ? -57.656 -21.953 -8.367 1 74.06 30 CYS B O 1
ATOM 4036 N N . ILE B 1 31 ? -57.25 -20.625 -6.648 1 75.88 31 ILE B N 1
ATOM 4037 C CA . ILE B 1 31 ? -58.531 -20.891 -6.043 1 75.88 31 ILE B CA 1
ATOM 4038 C C . ILE B 1 31 ? -59.656 -20.312 -6.93 1 75.88 31 ILE B C 1
ATOM 4040 O O . ILE B 1 31 ? -60.656 -20.984 -7.184 1 75.88 31 ILE B O 1
ATOM 4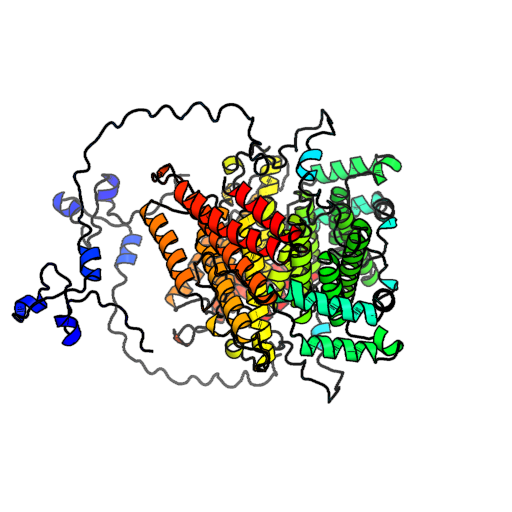044 N N . ARG B 1 32 ? -59.469 -19.203 -7.375 1 73.38 32 ARG B N 1
ATOM 4045 C CA . ARG B 1 32 ? -60.438 -18.531 -8.211 1 73.38 32 ARG B CA 1
ATOM 4046 C C . ARG B 1 32 ? -60.625 -19.266 -9.531 1 73.38 32 ARG B C 1
ATOM 4048 O O . ARG B 1 32 ? -61.75 -19.328 -10.062 1 73.38 32 ARG B O 1
ATOM 4055 N N . ARG B 1 33 ? -59.531 -19.844 -10 1 72.31 33 ARG B N 1
ATOM 4056 C CA . ARG B 1 33 ? -59.562 -20.469 -11.312 1 72.31 33 ARG B CA 1
ATOM 4057 C C . ARG B 1 33 ? -59.844 -21.969 -11.195 1 72.31 33 ARG B C 1
ATOM 4059 O O . ARG B 1 33 ? -59.938 -22.672 -12.203 1 72.31 33 ARG B O 1
ATOM 4066 N N . GLN B 1 34 ? -60 -22.516 -10.039 1 70.69 34 GLN B N 1
ATOM 4067 C CA . GLN B 1 34 ? -60.312 -23.906 -9.719 1 70.69 34 GLN B CA 1
ATOM 4068 C C . GLN B 1 34 ? -59.25 -24.844 -10.305 1 70.69 34 GLN B C 1
ATOM 4070 O O . GLN B 1 34 ? -59.594 -25.875 -10.898 1 70.69 34 GLN B O 1
ATOM 4075 N N . THR B 1 35 ? -58.188 -24.297 -10.359 1 71.5 35 THR B N 1
ATOM 4076 C CA . THR B 1 35 ? -57.094 -25.125 -10.867 1 71.5 35 THR B CA 1
ATOM 4077 C C . THR B 1 35 ? -56.219 -25.656 -9.719 1 71.5 35 THR B C 1
ATOM 4079 O O . THR B 1 35 ? -56.219 -25.078 -8.625 1 71.5 35 THR B O 1
ATOM 4082 N N . ARG B 1 36 ? -55.656 -26.719 -9.906 1 73.88 36 ARG B N 1
ATOM 4083 C CA . ARG B 1 36 ? -54.812 -27.344 -8.891 1 73.88 36 ARG B CA 1
ATOM 4084 C C . ARG B 1 36 ? -53.531 -26.547 -8.656 1 73.88 36 ARG B C 1
ATOM 4086 O O . ARG B 1 36 ? -52.75 -26.328 -9.586 1 73.88 36 ARG B O 1
ATOM 4093 N N . CYS B 1 37 ? -53.312 -25.891 -7.449 1 70.12 37 CYS B N 1
ATOM 4094 C CA . CYS B 1 37 ? -52.188 -25.062 -7.059 1 70.12 37 CYS B CA 1
ATOM 4095 C C . CYS B 1 37 ? -51.031 -25.922 -6.574 1 70.12 37 CYS B C 1
ATOM 4097 O O . CYS B 1 37 ? -51.156 -26.688 -5.621 1 70.12 37 CYS B O 1
ATOM 4099 N N . GLN B 1 38 ? -49.969 -26.078 -7.32 1 72.19 38 GLN B N 1
ATOM 4100 C CA . GLN B 1 38 ? -48.844 -26.906 -6.922 1 72.19 38 GLN B CA 1
ATOM 4101 C C . GLN B 1 38 ? -47.562 -26.078 -6.824 1 72.19 38 GLN B C 1
ATOM 4103 O O . GLN B 1 38 ? -47.312 -25.234 -7.684 1 72.19 38 GLN B O 1
ATOM 4108 N N . TYR B 1 39 ? -46.969 -26.141 -5.773 1 66.44 39 TYR B N 1
ATOM 4109 C CA . TYR B 1 39 ? -45.719 -25.422 -5.57 1 66.44 39 TYR B CA 1
ATOM 4110 C C . TYR B 1 39 ? -44.531 -26.359 -5.734 1 66.44 39 TYR B C 1
ATOM 4112 O O . TYR B 1 39 ? -44.656 -27.578 -5.578 1 66.44 39 TYR B O 1
ATOM 4120 N N . THR B 1 40 ? -43.375 -25.969 -6.211 1 65.69 40 THR B N 1
ATOM 4121 C CA . THR B 1 40 ? -42.188 -26.812 -6.285 1 65.69 40 THR B CA 1
ATOM 4122 C C . THR B 1 40 ? -41.688 -27.188 -4.887 1 65.69 40 THR B C 1
ATOM 4124 O O . THR B 1 40 ? -42 -26.5 -3.912 1 65.69 40 THR B O 1
ATOM 4127 N N . HIS B 1 41 ? -40.875 -28.219 -4.621 1 61.31 41 HIS B N 1
ATOM 4128 C CA . HIS B 1 41 ? -40.406 -28.703 -3.334 1 61.31 41 HIS B CA 1
ATOM 4129 C C . HIS B 1 41 ? -39.625 -27.625 -2.592 1 61.31 41 HIS B C 1
ATOM 4131 O O . HIS B 1 41 ? -39.75 -27.5 -1.371 1 61.31 41 HIS B O 1
ATOM 4137 N N . ILE B 1 42 ? -39.094 -26.922 -3.301 1 52.62 42 ILE B N 1
ATOM 4138 C CA . ILE B 1 42 ? -38.25 -25.891 -2.711 1 52.62 42 ILE B CA 1
ATOM 4139 C C . ILE B 1 42 ? -39.125 -24.75 -2.178 1 52.62 42 ILE B C 1
ATOM 4141 O O . ILE B 1 42 ? -38.844 -24.219 -1.099 1 52.62 42 ILE B O 1
ATOM 4145 N N . ALA B 1 43 ? -39.938 -24.531 -2.893 1 56.28 43 ALA B N 1
ATOM 4146 C CA . ALA B 1 43 ? -40.875 -23.5 -2.451 1 56.28 43 ALA B CA 1
ATOM 4147 C C . ALA B 1 43 ? -41.656 -23.953 -1.214 1 56.28 43 ALA B C 1
ATOM 4149 O O . ALA B 1 43 ? -41.938 -23.156 -0.324 1 56.28 43 ALA B O 1
ATOM 4150 N N . ASP B 1 44 ? -41.812 -25.141 -1.227 1 55.22 44 ASP B N 1
ATOM 4151 C CA . ASP B 1 44 ? -42.5 -25.734 -0.085 1 55.22 44 ASP B CA 1
ATOM 4152 C C . ASP B 1 44 ? -41.594 -25.719 1.159 1 55.22 44 ASP B C 1
ATOM 4154 O O . ASP B 1 44 ? -42.094 -25.5 2.27 1 55.22 44 ASP B O 1
ATOM 4158 N N . VAL B 1 45 ? -40.375 -26.078 1.039 1 49.28 45 VAL B N 1
ATOM 4159 C CA . VAL B 1 45 ? -39.469 -26.125 2.188 1 49.28 45 VAL B CA 1
ATOM 4160 C C . VAL B 1 45 ? -39.312 -24.734 2.783 1 49.28 45 VAL B C 1
ATOM 4162 O O . VAL B 1 45 ? -39.312 -24.562 4.004 1 49.28 45 VAL B O 1
ATOM 4165 N N . ILE B 1 46 ? -39.25 -23.797 1.932 1 46.06 46 ILE B N 1
ATOM 4166 C CA . ILE B 1 46 ? -39.219 -22.422 2.424 1 46.06 46 ILE B CA 1
ATOM 4167 C C . ILE B 1 46 ? -40.5 -22.141 3.217 1 46.06 46 ILE B C 1
ATOM 4169 O O . ILE B 1 46 ? -40.438 -21.5 4.27 1 46.06 46 ILE B O 1
ATOM 4173 N N . ALA B 1 47 ? -41.344 -22.719 2.639 1 43.78 47 ALA B N 1
ATOM 4174 C CA . ALA B 1 47 ? -42.625 -22.422 3.252 1 43.78 47 ALA B CA 1
ATOM 4175 C C . ALA B 1 47 ? -42.844 -23.25 4.52 1 43.78 47 ALA B C 1
ATOM 4177 O O . ALA B 1 47 ? -43.562 -22.828 5.426 1 43.78 47 ALA B O 1
ATOM 4178 N N . ALA B 1 48 ? -42.219 -24.453 4.445 1 37.75 48 ALA B N 1
ATOM 4179 C CA . ALA B 1 48 ? -42.5 -25.297 5.602 1 37.75 48 ALA B CA 1
ATOM 4180 C C . ALA B 1 48 ? -41.781 -24.797 6.84 1 37.75 48 ALA B C 1
ATOM 4182 O O . ALA B 1 48 ? -41.938 -25.344 7.934 1 37.75 48 ALA B O 1
ATOM 4183 N N . THR B 1 49 ? -40.625 -24.094 6.723 1 30.17 49 THR B N 1
ATOM 4184 C CA . THR B 1 49 ? -40.094 -23.812 8.047 1 30.17 49 THR B CA 1
ATOM 4185 C C . THR B 1 49 ? -41.156 -23.141 8.922 1 30.17 49 THR B C 1
ATOM 4187 O O . THR B 1 49 ? -41.562 -22 8.656 1 30.17 49 THR B O 1
ATOM 4190 N N . PRO B 1 50 ? -41.844 -23.984 9.367 1 28.12 50 PRO B N 1
ATOM 4191 C CA . PRO B 1 50 ? -42.812 -23.531 10.375 1 28.12 50 PRO B CA 1
ATOM 4192 C C . PRO B 1 50 ? -42.156 -22.688 11.469 1 28.12 50 PRO B C 1
ATOM 4194 O O . PRO B 1 50 ? -40.938 -22.797 11.695 1 28.12 50 PRO B O 1
ATOM 4197 N N . ALA B 1 51 ? -42.719 -21.672 11.883 1 28.48 51 ALA B N 1
ATOM 4198 C CA . ALA B 1 51 ? -42.625 -20.797 13.047 1 28.48 51 ALA B CA 1
ATOM 4199 C C . ALA B 1 51 ? -42.594 -21.609 14.344 1 28.48 51 ALA B C 1
ATOM 4201 O O . ALA B 1 51 ? -43.156 -21.188 15.359 1 28.48 51 ALA B O 1
ATOM 4202 N N . SER B 1 52 ? -41.844 -22.859 14.375 1 24.88 52 SER B N 1
ATOM 4203 C CA . SER B 1 52 ? -41.969 -23.734 15.523 1 24.88 52 SER B CA 1
ATOM 4204 C C . SER B 1 52 ? -41.625 -23.031 16.828 1 24.88 52 SER B C 1
ATOM 4206 O O . SER B 1 52 ? -40.531 -22.484 16.969 1 24.88 52 SER B O 1
ATOM 4208 N N . ASN B 1 53 ? -42.594 -22.578 17.656 1 23.77 53 ASN B N 1
ATOM 4209 C CA . ASN B 1 53 ? -42.75 -21.953 18.953 1 23.77 53 ASN B CA 1
ATOM 4210 C C . ASN B 1 53 ? -42.125 -22.797 20.062 1 23.77 53 ASN B C 1
ATOM 4212 O O . ASN B 1 53 ? -41.781 -22.281 21.125 1 23.77 53 ASN B O 1
ATOM 4216 N N . ASN B 1 54 ? -42.344 -24.188 20.125 1 22.56 54 ASN B N 1
ATOM 4217 C CA . ASN B 1 54 ? -42.531 -24.781 21.438 1 22.56 54 ASN B CA 1
ATOM 4218 C C . ASN B 1 54 ? -41.188 -25.203 22.062 1 22.56 54 ASN B C 1
ATOM 4220 O O . ASN B 1 54 ? -40.875 -26.391 22.109 1 22.56 54 ASN B O 1
ATOM 4224 N N . ASN B 1 55 ? -40.094 -24.75 21.875 1 20.3 55 ASN B N 1
ATOM 4225 C CA . ASN B 1 55 ? -38.906 -25.531 22.172 1 20.3 55 ASN B CA 1
ATOM 4226 C C . ASN B 1 55 ? -38.781 -25.828 23.672 1 20.3 55 ASN B C 1
ATOM 4228 O O . ASN B 1 55 ? -38.688 -24.906 24.484 1 20.3 55 ASN B O 1
ATOM 4232 N N . PRO B 1 56 ? -39.125 -27.062 24.156 1 21.73 56 PRO B N 1
ATOM 4233 C CA . PRO B 1 56 ? -39 -27.5 25.547 1 21.73 56 PRO B CA 1
ATOM 4234 C C . PRO B 1 56 ? -37.562 -27.5 26.047 1 21.73 56 PRO B C 1
ATOM 4236 O O . PRO B 1 56 ? -36.625 -27.594 25.25 1 21.73 56 PRO B O 1
ATOM 4239 N N . ARG B 1 57 ? -37.219 -27.297 27.484 1 21.48 57 ARG B N 1
ATOM 4240 C CA . ARG B 1 57 ? -36.125 -26.969 28.375 1 21.48 57 ARG B CA 1
ATOM 4241 C C . ARG B 1 57 ? -35.25 -28.188 28.625 1 21.48 57 ARG B C 1
ATOM 4243 O O . ARG B 1 57 ? -35.281 -28.766 29.719 1 21.48 57 ARG B O 1
ATOM 4250 N N . LYS B 1 58 ? -35.031 -29.234 27.766 1 20.98 58 LYS B N 1
ATOM 4251 C CA . LYS B 1 58 ? -34.469 -30.438 28.359 1 20.98 58 LYS B CA 1
ATOM 4252 C C . LYS B 1 58 ? -33.062 -30.203 28.875 1 20.98 58 LYS B C 1
ATOM 4254 O O . LYS B 1 58 ? -32.281 -29.516 28.219 1 20.98 58 LYS B O 1
ATOM 4259 N N . HIS B 1 59 ? -32.594 -30.641 30.141 1 21.59 59 HIS B N 1
ATOM 4260 C CA . HIS B 1 59 ? -31.578 -30.578 31.172 1 21.59 59 HIS B CA 1
ATOM 4261 C C . HIS B 1 59 ? -30.344 -31.406 30.781 1 21.59 59 HIS B C 1
ATOM 4263 O O . HIS B 1 59 ? -29.469 -31.641 31.609 1 21.59 59 HIS B O 1
ATOM 4269 N N . ASP B 1 60 ? -29.969 -31.641 29.625 1 21.22 60 ASP B N 1
ATOM 4270 C CA . ASP B 1 60 ? -29.078 -32.781 29.469 1 21.22 60 ASP B CA 1
ATOM 4271 C C . ASP B 1 60 ? -27.812 -32.625 30.297 1 21.22 60 ASP B C 1
ATOM 4273 O O . ASP B 1 60 ? -27.328 -31.484 30.469 1 21.22 60 ASP B O 1
ATOM 4277 N N . PRO B 1 61 ? -27.219 -33.75 30.953 1 22.94 61 PRO B N 1
ATOM 4278 C CA . PRO B 1 61 ? -26.219 -34.031 31.984 1 22.94 61 PRO B CA 1
ATOM 4279 C C . PRO B 1 61 ? -24.828 -33.5 31.609 1 22.94 61 PRO B C 1
ATOM 4281 O O . PRO B 1 61 ? -24.531 -33.344 30.422 1 22.94 61 PRO B O 1
ATOM 4284 N N . PRO B 1 62 ? -23.891 -33.094 32.656 1 24.06 62 PRO B N 1
ATOM 4285 C CA . PRO B 1 62 ? -22.656 -32.312 32.688 1 24.06 62 PRO B CA 1
ATOM 4286 C C . PRO B 1 62 ? -21.469 -33.062 32.094 1 24.06 62 PRO B C 1
ATOM 4288 O O . PRO B 1 62 ? -21.062 -34.125 32.625 1 24.06 62 PRO B O 1
ATOM 4291 N N . ASP B 1 63 ? -21.5 -33.625 30.906 1 21.97 63 ASP B N 1
ATOM 4292 C CA . ASP B 1 63 ? -20.5 -34.625 30.516 1 21.97 63 ASP B CA 1
ATOM 4293 C C . ASP B 1 63 ? -19.094 -34.188 30.906 1 21.97 63 ASP B C 1
ATOM 4295 O O . ASP B 1 63 ? -18.734 -33.031 30.734 1 21.97 63 ASP B O 1
ATOM 4299 N N . GLU B 1 64 ? -18.234 -35.031 31.688 1 21.72 64 GLU B N 1
ATOM 4300 C CA . GLU B 1 64 ? -16.969 -35.219 32.406 1 21.72 64 GLU B CA 1
ATOM 4301 C C . GLU B 1 64 ? -15.773 -34.969 31.484 1 21.72 64 GLU B C 1
ATOM 4303 O O . GLU B 1 64 ? -14.625 -34.938 31.953 1 21.72 64 GLU B O 1
ATOM 4308 N N . LEU B 1 65 ? -15.891 -35.281 30.219 1 21.34 65 LEU B N 1
ATOM 4309 C CA . LEU B 1 65 ? -14.664 -35.344 29.438 1 21.34 65 LEU B CA 1
ATOM 4310 C C . LEU B 1 65 ? -13.898 -34.031 29.516 1 21.34 65 LEU B C 1
ATOM 4312 O O . LEU B 1 65 ? -13.031 -33.75 28.672 1 21.34 65 LEU B O 1
ATOM 4316 N N . ASN B 1 66 ? -14.219 -33.156 30.5 1 21.47 66 ASN B N 1
ATOM 4317 C CA . ASN B 1 66 ? -13.602 -31.844 30.672 1 21.47 66 ASN B CA 1
ATOM 4318 C C . ASN B 1 66 ? -12.125 -31.969 31.031 1 21.47 66 ASN B C 1
ATOM 4320 O O . ASN B 1 66 ? -11.406 -30.969 31.047 1 21.47 66 ASN B O 1
ATOM 4324 N N . HIS B 1 67 ? -11.695 -33.031 31.766 1 23.03 67 HIS B N 1
ATOM 4325 C CA . HIS B 1 67 ? -10.516 -33 32.625 1 23.03 67 HIS B CA 1
ATOM 4326 C C . HIS B 1 67 ? -9.234 -33.094 31.797 1 23.03 67 HIS B C 1
ATOM 4328 O O . HIS B 1 67 ? -8.148 -32.781 32.281 1 23.03 67 HIS B O 1
ATOM 4334 N N . LEU B 1 68 ? -9.141 -34.156 30.953 1 22.28 68 LEU B N 1
ATOM 4335 C CA . LEU B 1 68 ? -7.832 -34.594 30.516 1 22.28 68 LEU B CA 1
ATOM 4336 C C . LEU B 1 68 ? -7.059 -33.469 29.828 1 22.28 68 LEU B C 1
ATOM 4338 O O . LEU B 1 68 ? -5.848 -33.594 29.625 1 22.28 68 LEU B O 1
ATOM 4342 N N . PHE B 1 69 ? -7.723 -32.656 29.062 1 23.64 69 PHE B N 1
ATOM 4343 C CA . PHE B 1 69 ? -6.953 -31.688 28.281 1 23.64 69 PHE B CA 1
ATOM 4344 C C . PHE B 1 69 ? -6.207 -30.719 29.203 1 23.64 69 PHE B C 1
ATOM 4346 O O . PHE B 1 69 ? -6.516 -29.531 29.25 1 23.64 69 PHE B O 1
ATOM 4353 N N . ASP B 1 70 ? -6.066 -30.953 30.453 1 24.28 70 ASP B N 1
ATOM 4354 C CA . ASP B 1 70 ? -5.336 -30.219 31.484 1 24.28 70 ASP B CA 1
ATOM 4355 C C . ASP B 1 70 ? -3.873 -30.031 31.078 1 24.28 70 ASP B C 1
ATOM 4357 O O . ASP B 1 70 ? -3.191 -29.141 31.609 1 24.28 70 ASP B O 1
ATOM 4361 N N . ALA B 1 71 ? -3.031 -31.172 30.984 1 22.64 71 ALA B N 1
ATOM 4362 C CA . ALA B 1 71 ? -1.591 -31.281 31.203 1 22.64 71 ALA B CA 1
ATOM 4363 C C . ALA B 1 71 ? -0.817 -30.391 30.234 1 22.64 71 ALA B C 1
ATOM 4365 O O . ALA B 1 71 ? 0.177 -29.781 30.609 1 22.64 71 ALA B O 1
ATOM 4366 N N . THR B 1 72 ? -0.625 -31.016 28.984 1 23.73 72 THR B N 1
ATOM 4367 C CA . THR B 1 72 ? 0.523 -30.5 28.25 1 23.73 72 THR B CA 1
ATOM 4368 C C . THR B 1 72 ? 0.351 -29.016 27.953 1 23.73 72 THR B C 1
ATOM 4370 O O . THR B 1 72 ? -0.667 -28.609 27.391 1 23.73 72 THR B O 1
ATOM 4373 N N . PRO B 1 73 ? 1.01 -28.188 28.781 1 26.62 73 PRO B N 1
ATOM 4374 C CA . PRO B 1 73 ? 0.866 -26.734 28.656 1 26.62 73 PRO B CA 1
ATOM 4375 C C . PRO B 1 73 ? 0.788 -26.266 27.203 1 26.62 73 PRO B C 1
ATOM 4377 O O . PRO B 1 73 ? 1.764 -26.375 26.469 1 26.62 73 PRO B O 1
ATOM 4380 N N . LEU B 1 74 ? -0.095 -26.734 26.547 1 23.66 74 LEU B N 1
ATOM 4381 C CA . LEU B 1 74 ? -0.359 -26.438 25.141 1 23.66 74 LEU B CA 1
ATOM 4382 C C . LEU B 1 74 ? -0.05 -24.984 24.828 1 23.66 74 LEU B C 1
ATOM 4384 O O . LEU B 1 74 ? -0.34 -24.094 25.625 1 23.66 74 LEU B O 1
ATOM 4388 N N . ILE B 1 75 ? 0.945 -24.828 23.859 1 26.06 75 ILE B N 1
ATOM 4389 C CA . ILE B 1 75 ? 1.587 -23.594 23.422 1 26.06 75 ILE B CA 1
ATOM 4390 C C . ILE B 1 75 ? 0.535 -22.5 23.234 1 26.06 75 ILE B C 1
ATOM 4392 O O . ILE B 1 75 ? -0.358 -22.625 22.406 1 26.06 75 ILE B O 1
ATOM 4396 N N . PRO B 1 76 ? 0.008 -21.922 24.266 1 26.31 76 PRO B N 1
ATOM 4397 C CA . PRO B 1 76 ? -0.897 -20.781 24.172 1 26.31 76 PRO B CA 1
ATOM 4398 C C . PRO B 1 76 ? -0.629 -19.906 22.938 1 26.31 76 PRO B C 1
ATOM 4400 O O . PRO B 1 76 ? 0.528 -19.703 22.578 1 26.31 76 PRO B O 1
ATOM 4403 N N . SER B 1 77 ? -1.453 -20 22.031 1 27.31 77 SER B N 1
ATOM 4404 C CA . SER B 1 77 ? -1.492 -19.25 20.781 1 27.31 77 SER B CA 1
ATOM 4405 C C . SER B 1 77 ? -1.14 -17.781 21.016 1 27.31 77 SER B C 1
ATOM 4407 O O . SER B 1 77 ? -2.016 -16.969 21.297 1 27.31 77 SER B O 1
ATOM 4409 N N . VAL B 1 78 ? -0.179 -17.406 21.797 1 27.44 78 VAL B N 1
ATOM 4410 C CA . VAL B 1 78 ? 0.555 -16.25 22.297 1 27.44 78 VAL B CA 1
ATOM 4411 C C . VAL B 1 78 ? 0.89 -15.312 21.125 1 27.44 78 VAL B C 1
ATOM 4413 O O . VAL B 1 78 ? 1.453 -14.234 21.344 1 27.44 78 VAL B O 1
ATOM 4416 N N . ILE B 1 79 ? 0.869 -15.82 19.969 1 27.58 79 ILE B N 1
ATOM 4417 C CA . ILE B 1 79 ? 1.39 -15.031 18.859 1 27.58 79 ILE B CA 1
ATOM 4418 C C . ILE B 1 79 ? 0.548 -13.773 18.688 1 27.58 79 ILE B C 1
ATOM 4420 O O . ILE B 1 79 ? 1.085 -12.688 18.438 1 27.58 79 ILE B O 1
ATOM 4424 N N . ASP B 1 80 ? -0.716 -13.898 18.625 1 29.08 80 ASP B N 1
ATOM 4425 C CA . ASP B 1 80 ? -1.543 -12.719 18.406 1 29.08 80 ASP B CA 1
ATOM 4426 C C . ASP B 1 80 ? -1.489 -11.773 19.594 1 29.08 80 ASP B C 1
ATOM 4428 O O . ASP B 1 80 ? -1.791 -10.586 19.469 1 29.08 80 ASP B O 1
ATOM 4432 N N . GLY B 1 81 ? -1.437 -12.25 20.891 1 27.66 81 GLY B N 1
ATOM 4433 C CA . GLY B 1 81 ? -1.276 -11.547 22.156 1 27.66 81 GLY B CA 1
ATOM 4434 C C . GLY B 1 81 ? 0.092 -10.906 22.312 1 27.66 81 GLY B C 1
ATOM 4435 O O . GLY B 1 81 ? 0.357 -10.227 23.297 1 27.66 81 GLY B O 1
ATOM 4436 N N . LEU B 1 82 ? 1.021 -11.562 21.844 1 26.8 82 LEU B N 1
ATOM 4437 C CA . LEU B 1 82 ? 2.377 -11.023 21.891 1 26.8 82 LEU B CA 1
ATOM 4438 C C . LEU B 1 82 ? 2.51 -9.805 21 1 26.8 82 LEU B C 1
ATOM 4440 O O . LEU B 1 82 ? 3.074 -9.883 19.906 1 26.8 82 LEU B O 1
ATOM 4444 N N . ALA B 1 83 ? 1.572 -9.188 20.719 1 27.2 83 ALA B N 1
ATOM 4445 C CA . ALA B 1 83 ? 1.725 -7.805 20.281 1 27.2 83 ALA B CA 1
ATOM 4446 C C . ALA B 1 83 ? 2.76 -7.074 21.141 1 27.2 83 ALA B C 1
ATOM 4448 O O . ALA B 1 83 ? 2.818 -7.262 22.344 1 27.2 83 ALA B O 1
ATOM 4449 N N . PRO B 1 84 ? 3.822 -6.586 20.625 1 29.34 84 PRO B N 1
ATOM 4450 C CA . PRO B 1 84 ? 4.707 -5.871 21.547 1 29.34 84 PRO B CA 1
ATOM 4451 C C . PRO B 1 84 ? 3.941 -5.105 22.625 1 29.34 84 PRO B C 1
ATOM 4453 O O . PRO B 1 84 ? 3.254 -4.125 22.312 1 29.34 84 PRO B O 1
ATOM 4456 N N . THR B 1 85 ? 3.26 -5.613 23.516 1 28.11 85 THR B N 1
ATOM 4457 C CA . THR B 1 85 ? 3.184 -5.027 24.844 1 28.11 85 THR B CA 1
ATOM 4458 C C . THR B 1 85 ? 4.574 -4.652 25.359 1 28.11 85 THR B C 1
ATOM 4460 O O . THR B 1 85 ? 4.738 -4.305 26.531 1 28.11 85 THR B O 1
ATOM 4463 N N . ILE B 1 86 ? 5.66 -5.141 24.766 1 27.91 86 ILE B N 1
ATOM 4464 C CA . ILE B 1 86 ? 6.902 -4.688 25.375 1 27.91 86 ILE B CA 1
ATOM 4465 C C . ILE B 1 86 ? 6.938 -3.162 25.391 1 27.91 86 ILE B C 1
ATOM 4467 O O . ILE B 1 86 ? 7.988 -2.561 25.625 1 27.91 86 ILE B O 1
ATOM 4471 N N . ILE B 1 87 ? 6.121 -2.402 24.859 1 27.47 87 ILE B N 1
ATOM 4472 C CA . ILE B 1 87 ? 6.602 -1.064 25.188 1 27.47 87 ILE B CA 1
ATOM 4473 C C . ILE B 1 87 ? 6.418 -0.804 26.672 1 27.47 87 ILE B C 1
ATOM 4475 O O . ILE B 1 87 ? 5.32 -0.47 27.125 1 27.47 87 ILE B O 1
ATOM 4479 N N . GLY B 1 88 ? 6.887 -1.808 27.688 1 25.09 88 GLY B N 1
ATOM 4480 C CA . GLY B 1 88 ? 7.043 -1.143 28.969 1 25.09 88 GLY B CA 1
ATOM 4481 C C . GLY B 1 88 ? 7.668 0.234 28.859 1 25.09 88 GLY B C 1
ATOM 4482 O O . GLY B 1 88 ? 8.164 0.611 27.797 1 25.09 88 GLY B O 1
ATOM 4483 N N . SER B 1 89 ? 7.676 1.043 30.188 1 25.11 89 SER B N 1
ATOM 4484 C CA . SER B 1 89 ? 8.508 2.137 30.672 1 25.11 89 SER B CA 1
ATOM 4485 C C . SER B 1 89 ? 9.984 1.876 30.391 1 25.11 89 SER B C 1
ATOM 4487 O O . SER B 1 89 ? 10.383 0.737 30.125 1 25.11 89 SER B O 1
ATOM 4489 N N . PRO B 1 90 ? 11.078 2.832 30.922 1 24.38 90 PRO B N 1
ATOM 4490 C CA . PRO B 1 90 ? 12.539 2.795 30.969 1 24.38 90 PRO B CA 1
ATOM 4491 C C . PRO B 1 90 ? 13.078 1.469 31.5 1 24.38 90 PRO B C 1
ATOM 4493 O O . PRO B 1 90 ? 14.297 1.245 31.5 1 24.38 90 PRO B O 1
ATOM 4496 N N . ARG B 1 91 ? 12.633 0.884 32.656 1 23.72 91 ARG B N 1
ATOM 4497 C CA . ARG B 1 91 ? 13.617 0.12 33.406 1 23.72 91 ARG B CA 1
ATOM 4498 C C . ARG B 1 91 ? 14.031 -1.143 32.656 1 23.72 91 ARG B C 1
ATOM 4500 O O . ARG B 1 91 ? 15.227 -1.421 32.5 1 23.72 91 ARG B O 1
ATOM 4507 N N . SER B 1 92 ? 13.734 -2.441 33.375 1 23.75 92 SER B N 1
ATOM 4508 C CA . SER B 1 92 ? 14.562 -3.643 33.312 1 23.75 92 SER B CA 1
ATOM 4509 C C . SER B 1 92 ? 14.508 -4.281 31.938 1 23.75 92 SER B C 1
ATOM 4511 O O . SER B 1 92 ? 13.422 -4.512 31.406 1 23.75 92 SER B O 1
ATOM 4513 N N . ALA B 1 93 ? 15.609 -4.504 31.016 1 25.08 93 ALA B N 1
ATOM 4514 C CA . ALA B 1 93 ? 16.406 -4.988 29.891 1 25.08 93 ALA B CA 1
ATOM 4515 C C . ALA B 1 93 ? 16.172 -6.48 29.672 1 25.08 93 ALA B C 1
ATOM 4517 O O . ALA B 1 93 ? 16.984 -7.145 29.016 1 25.08 93 ALA B O 1
ATOM 4518 N N . ARG B 1 94 ? 15.383 -7.328 30.422 1 23.11 94 ARG B N 1
ATOM 4519 C CA . ARG B 1 94 ? 15.938 -8.656 30.188 1 23.11 94 ARG B CA 1
ATOM 4520 C C . ARG B 1 94 ? 15.672 -9.102 28.75 1 23.11 94 ARG B C 1
ATOM 4522 O O . ARG B 1 94 ? 14.523 -9.117 28.297 1 23.11 94 ARG B O 1
ATOM 4529 N N . PRO B 1 95 ? 16.797 -9.5 27.875 1 26.33 95 PRO B N 1
ATOM 4530 C CA . PRO B 1 95 ? 17.203 -9.781 26.5 1 26.33 95 PRO B CA 1
ATOM 4531 C C . PRO B 1 95 ? 16.359 -10.867 25.844 1 26.33 95 PRO B C 1
ATOM 4533 O O . PRO B 1 95 ? 16.094 -10.805 24.641 1 26.33 95 PRO B O 1
ATOM 4536 N N . SER B 1 96 ? 16.406 -12.234 26.203 1 26.05 96 SER B N 1
ATOM 4537 C CA . SER B 1 96 ? 16.891 -13.516 25.688 1 26.05 96 SER B CA 1
ATOM 4538 C C . SER B 1 96 ? 15.758 -14.297 25.016 1 26.05 96 SER B C 1
ATOM 4540 O O . SER B 1 96 ? 15.961 -14.945 24 1 26.05 96 SER B O 1
ATOM 4542 N N . GLU B 1 97 ? 14.828 -14.812 25.812 1 25.27 97 GLU B N 1
ATOM 4543 C CA . GLU B 1 97 ? 14.141 -16.062 25.516 1 25.27 97 GLU B CA 1
ATOM 4544 C C . GLU B 1 97 ? 13.07 -15.875 24.453 1 25.27 97 GLU B C 1
ATOM 4546 O O . GLU B 1 97 ? 12.68 -16.828 23.781 1 25.27 97 GLU B O 1
ATOM 4551 N N . ARG B 1 98 ? 12.391 -14.945 24.469 1 28 98 ARG B N 1
ATOM 4552 C CA . ARG B 1 98 ? 11.18 -14.727 23.688 1 28 98 ARG B CA 1
ATOM 4553 C C . ARG B 1 98 ? 11.5 -14.586 22.203 1 28 98 ARG B C 1
ATOM 4555 O O . ARG B 1 98 ? 10.625 -14.734 21.344 1 28 98 ARG B O 1
ATOM 4562 N N . HIS B 1 99 ? 12.688 -14.227 21.844 1 31.09 99 HIS B N 1
ATOM 4563 C CA . HIS B 1 99 ? 13.359 -14.156 20.547 1 31.09 99 HIS B CA 1
ATOM 4564 C C . HIS B 1 99 ? 13.492 -15.539 19.922 1 31.09 99 HIS B C 1
ATOM 4566 O O . HIS B 1 99 ? 13.68 -15.656 18.703 1 31.09 99 HIS B O 1
ATOM 4572 N N . ALA B 1 100 ? 13.547 -16.531 20.719 1 28.64 100 ALA B N 1
ATOM 4573 C CA . ALA B 1 100 ? 13.844 -17.906 20.344 1 28.64 100 ALA B CA 1
ATOM 4574 C C . ALA B 1 100 ? 12.664 -18.562 19.625 1 28.64 100 ALA B C 1
ATOM 4576 O O . ALA B 1 100 ? 12.844 -19.297 18.656 1 28.64 100 ALA B O 1
ATOM 4577 N N . LEU B 1 101 ? 11.508 -18.578 20.219 1 29.16 101 LEU B N 1
ATOM 4578 C CA . LEU B 1 101 ? 10.414 -19.359 19.656 1 29.16 101 LEU B CA 1
ATOM 4579 C C . LEU B 1 101 ? 9.914 -18.75 18.344 1 29.16 101 LEU B C 1
ATOM 4581 O O . LEU B 1 101 ? 9.484 -19.469 17.438 1 29.16 101 LEU B O 1
ATOM 4585 N N . LEU B 1 102 ? 9.766 -17.531 18.188 1 34.5 102 LEU B N 1
ATOM 4586 C CA . LEU B 1 102 ? 9.477 -16.859 16.922 1 34.5 102 LEU B CA 1
ATOM 4587 C C . LEU B 1 102 ? 10.484 -17.25 15.852 1 34.5 102 LEU B C 1
ATOM 4589 O O . LEU B 1 102 ? 10.195 -17.156 14.656 1 34.5 102 LEU B O 1
ATOM 4593 N N . ASN B 1 103 ? 11.695 -17.672 16.234 1 33.72 103 ASN B N 1
ATOM 4594 C CA . ASN B 1 103 ? 12.773 -18.344 15.508 1 33.72 103 ASN B CA 1
ATOM 4595 C C . ASN B 1 103 ? 12.375 -19.766 15.102 1 33.72 103 ASN B C 1
ATOM 4597 O O . ASN B 1 103 ? 13.133 -20.453 14.414 1 33.72 103 ASN B O 1
ATOM 4601 N N . LEU B 1 104 ? 11.789 -20.453 15.852 1 31.25 104 LEU B N 1
ATOM 4602 C CA . LEU B 1 104 ? 11.594 -21.875 15.562 1 31.25 104 LEU B CA 1
ATOM 4603 C C . LEU B 1 104 ? 11.125 -22.078 14.125 1 31.25 104 LEU B C 1
ATOM 4605 O O . LEU B 1 104 ? 11.539 -23.031 13.469 1 31.25 104 LEU B O 1
ATOM 4609 N N . PHE B 1 105 ? 9.938 -21.719 13.797 1 34 105 PHE B N 1
ATOM 4610 C CA . PHE B 1 105 ? 9.445 -22.094 12.477 1 34 105 PHE B CA 1
ATOM 4611 C C . PHE B 1 105 ? 10.047 -21.203 11.398 1 34 105 PHE B C 1
ATOM 4613 O O . PHE B 1 105 ? 9.422 -20.953 10.367 1 34 105 PHE B O 1
ATOM 4620 N N . GLY B 1 106 ? 11.633 -21 11.508 1 36.03 106 GLY B N 1
ATOM 4621 C CA . GLY B 1 106 ? 12.555 -20.312 10.625 1 36.03 106 GLY B CA 1
ATOM 4622 C C . GLY B 1 106 ? 12.531 -18.797 10.805 1 36.03 106 GLY B C 1
ATOM 4623 O O . GLY B 1 106 ? 11.477 -18.172 10.664 1 36.03 106 GLY B O 1
ATOM 4624 N N . ALA B 1 107 ? 13.188 -18.359 11.719 1 38.22 107 ALA B N 1
ATOM 4625 C CA . ALA B 1 107 ? 13.461 -16.969 12.094 1 38.22 107 ALA B CA 1
ATOM 4626 C C . ALA B 1 107 ? 13.578 -16.078 10.859 1 38.22 107 ALA B C 1
ATOM 4628 O O . ALA B 1 107 ? 14.461 -16.281 10.023 1 38.22 107 ALA B O 1
ATOM 4629 N N . ALA B 1 108 ? 12.516 -15.781 10.281 1 44.94 108 ALA B N 1
ATOM 4630 C CA . ALA B 1 108 ? 12.375 -14.82 9.188 1 44.94 108 ALA B CA 1
ATOM 4631 C C . ALA B 1 108 ? 13.391 -13.688 9.32 1 44.94 108 ALA B C 1
ATOM 4633 O O . ALA B 1 108 ? 13.609 -13.164 10.414 1 44.94 108 ALA B O 1
ATOM 4634 N N . SER B 1 109 ? 14.461 -13.953 8.609 1 52.91 109 SER B N 1
ATOM 4635 C CA . SER B 1 109 ? 15.414 -12.852 8.555 1 52.91 109 SER B CA 1
ATOM 4636 C C . SER B 1 109 ? 14.719 -11.508 8.742 1 52.91 109 SER B C 1
ATOM 4638 O O . SER B 1 109 ? 13.711 -11.227 8.094 1 52.91 109 SER B O 1
ATOM 4640 N N . ILE B 1 110 ? 14.812 -10.914 9.953 1 65.88 110 ILE B N 1
ATOM 4641 C CA . ILE B 1 110 ? 14.258 -9.641 10.383 1 65.88 110 ILE B CA 1
ATOM 4642 C C . ILE B 1 110 ? 14.93 -8.5 9.617 1 65.88 110 ILE B C 1
ATOM 4644 O O . ILE B 1 110 ? 14.484 -7.355 9.672 1 65.88 110 ILE B O 1
ATOM 4648 N N . GLU B 1 111 ? 15.844 -9.094 8.688 1 77.38 111 GLU B N 1
ATOM 4649 C CA . GLU B 1 111 ? 16.547 -8.016 7.992 1 77.38 111 GLU B CA 1
ATOM 4650 C C . GLU B 1 111 ? 15.773 -7.574 6.75 1 77.38 111 GLU B C 1
ATOM 4652 O O . GLU B 1 111 ? 14.945 -8.32 6.227 1 77.38 111 GLU B O 1
ATOM 4657 N N . HIS B 1 112 ? 16.062 -6.43 6.469 1 86 112 HIS B N 1
ATOM 4658 C CA . HIS B 1 112 ? 15.484 -5.898 5.238 1 86 112 HIS B CA 1
ATOM 4659 C C . HIS B 1 112 ? 15.742 -6.828 4.059 1 86 112 HIS B C 1
ATOM 4661 O O . HIS B 1 112 ? 16.875 -7.289 3.865 1 86 112 HIS B O 1
ATOM 4667 N N . PRO B 1 113 ? 14.75 -7.156 3.389 1 86 113 PRO B N 1
ATOM 4668 C CA . PRO B 1 113 ? 14.867 -8.203 2.375 1 86 113 PRO B CA 1
ATOM 4669 C C . PRO B 1 113 ? 15.742 -7.785 1.193 1 86 113 PRO B C 1
ATOM 4671 O O . PRO B 1 113 ? 16.266 -8.641 0.475 1 86 113 PRO B O 1
ATOM 4674 N N . PHE B 1 114 ? 15.828 -6.484 0.909 1 88.94 114 PHE B N 1
ATOM 4675 C CA . PHE B 1 114 ? 16.625 -6.008 -0.22 1 88.94 114 PHE B CA 1
ATOM 4676 C C . PHE B 1 114 ? 17.953 -5.453 0.251 1 88.94 114 PHE B C 1
ATOM 4678 O O . PHE B 1 114 ? 18 -4.461 0.984 1 88.94 114 PHE B O 1
ATOM 4685 N N . GLN B 1 115 ? 19 -6.082 -0.195 1 82.38 115 GLN B N 1
ATOM 4686 C CA . GLN B 1 115 ? 20.328 -5.586 0.152 1 82.38 115 GLN B CA 1
ATOM 4687 C C . GLN B 1 115 ? 20.875 -4.676 -0.943 1 82.38 115 GLN B C 1
ATOM 4689 O O . GLN B 1 115 ? 20.672 -4.938 -2.131 1 82.38 115 GLN B O 1
ATOM 4694 N N . ASN B 1 116 ? 21.422 -3.635 -0.447 1 79.38 116 ASN B N 1
ATOM 4695 C CA . ASN B 1 116 ? 22.094 -2.742 -1.387 1 79.38 116 ASN B CA 1
ATOM 4696 C C . ASN B 1 116 ? 23.547 -3.162 -1.626 1 79.38 116 ASN B C 1
ATOM 4698 O O . ASN B 1 116 ? 24.453 -2.725 -0.912 1 79.38 116 ASN B O 1
ATOM 4702 N N . TYR B 1 117 ? 23.75 -3.846 -2.652 1 77.19 117 TYR B N 1
ATOM 4703 C CA . TYR B 1 117 ? 25.094 -4.301 -2.984 1 77.19 117 TYR B CA 1
ATOM 4704 C C . TYR B 1 117 ? 25.859 -3.232 -3.762 1 77.19 117 TYR B C 1
ATOM 4706 O O . TYR B 1 117 ? 27.094 -3.199 -3.744 1 77.19 117 TYR B O 1
ATOM 4714 N N . TRP B 1 118 ? 25.031 -2.375 -4.453 1 75.56 118 TRP B N 1
ATOM 4715 C CA . TRP B 1 118 ? 25.625 -1.357 -5.316 1 75.56 118 TRP B CA 1
ATOM 4716 C C . TRP B 1 118 ? 25.078 0.025 -4.984 1 75.56 118 TRP B C 1
ATOM 4718 O O . TRP B 1 118 ? 23.969 0.147 -4.441 1 75.56 118 TRP B O 1
ATOM 4728 N N . THR B 1 119 ? 25.938 0.895 -5.336 1 74.56 119 THR B N 1
ATOM 4729 C CA . THR B 1 119 ? 25.438 2.27 -5.301 1 74.56 119 THR B CA 1
ATOM 4730 C C . THR B 1 119 ? 24.75 2.629 -6.609 1 74.56 119 THR B C 1
ATOM 4732 O O . THR B 1 119 ? 24.797 1.866 -7.574 1 74.56 119 THR B O 1
ATOM 4735 N N . ASP B 1 120 ? 24.062 3.738 -6.602 1 73.44 120 ASP B N 1
ATOM 4736 C CA . ASP B 1 120 ? 23.312 4.176 -7.777 1 73.44 120 ASP B CA 1
ATOM 4737 C C . ASP B 1 120 ? 24.25 4.539 -8.922 1 73.44 120 ASP B C 1
ATOM 4739 O O . ASP B 1 120 ? 23.828 4.613 -10.078 1 73.44 120 ASP B O 1
ATOM 4743 N N . ALA B 1 121 ? 25.453 4.676 -8.641 1 70 121 ALA B N 1
ATOM 4744 C CA . ALA B 1 121 ? 26.406 5.121 -9.648 1 70 121 ALA B CA 1
ATOM 4745 C C . ALA B 1 121 ? 26.609 4.051 -10.719 1 70 121 ALA B C 1
ATOM 4747 O O . ALA B 1 121 ? 26.859 4.367 -11.883 1 70 121 ALA B O 1
ATOM 4748 N N . GLY B 1 122 ? 26.469 2.867 -10.43 1 71.88 122 GLY B N 1
ATOM 4749 C CA . GLY B 1 122 ? 26.734 1.791 -11.367 1 71.88 122 GLY B CA 1
ATOM 4750 C C . GLY B 1 122 ? 25.609 1.548 -12.344 1 71.88 122 GLY B C 1
ATOM 4751 O O . GLY B 1 122 ? 25.812 0.947 -13.406 1 71.88 122 GLY B O 1
ATOM 4752 N N . GLY B 1 123 ? 24.422 1.964 -11.977 1 81.12 123 GLY B N 1
ATOM 4753 C CA . GLY B 1 123 ? 23.281 1.845 -12.875 1 81.12 123 GLY B CA 1
ATOM 4754 C C . GLY B 1 123 ? 22.953 0.408 -13.242 1 81.12 123 GLY B C 1
ATOM 4755 O O . GLY B 1 123 ? 23.109 -0.497 -12.414 1 81.12 123 GLY B O 1
ATOM 4756 N N . LEU B 1 124 ? 22.594 0.169 -14.469 1 88.38 124 LEU B N 1
ATOM 4757 C CA . LEU B 1 124 ? 22.125 -1.131 -14.93 1 88.38 124 LEU B CA 1
ATOM 4758 C C . LEU B 1 124 ? 23.297 -2.055 -15.25 1 88.38 124 LEU B C 1
ATOM 4760 O O . LEU B 1 124 ? 23.156 -3.279 -15.203 1 88.38 124 LEU B O 1
ATOM 4764 N N . VAL B 1 125 ? 24.469 -1.517 -15.484 1 89 125 VAL B N 1
ATOM 4765 C CA . VAL B 1 125 ? 25.656 -2.275 -15.891 1 89 125 VAL B CA 1
ATOM 4766 C C . VAL B 1 125 ? 26.031 -3.256 -14.789 1 89 125 VAL B C 1
ATOM 4768 O O . VAL B 1 125 ? 26.344 -4.418 -15.062 1 89 125 VAL B O 1
ATOM 4771 N N . GLU B 1 126 ? 25.984 -2.832 -13.578 1 86.69 126 GLU B N 1
ATOM 4772 C CA . GLU B 1 126 ? 26.375 -3.672 -12.445 1 86.69 126 GLU B CA 1
ATOM 4773 C C . GLU B 1 126 ? 25.375 -4.801 -12.227 1 86.69 126 GLU B C 1
ATOM 4775 O O . GLU B 1 126 ? 25.75 -5.91 -11.852 1 86.69 126 GLU B O 1
ATOM 4780 N N . VAL B 1 127 ? 24.188 -4.52 -12.477 1 90.56 127 VAL B N 1
ATOM 4781 C CA . VAL B 1 127 ? 23.141 -5.516 -12.273 1 90.56 127 VAL B CA 1
ATOM 4782 C C . VAL B 1 127 ? 23.219 -6.582 -13.367 1 90.56 127 VAL B C 1
ATOM 4784 O O . VAL B 1 127 ? 23.078 -7.773 -13.094 1 90.56 127 VAL B O 1
ATOM 4787 N N . VAL B 1 128 ? 23.469 -6.148 -14.555 1 91.88 128 VAL B N 1
ATOM 4788 C CA . VAL B 1 128 ? 23.547 -7.062 -15.688 1 91.88 128 VAL B CA 1
ATOM 4789 C C . VAL B 1 128 ? 24.734 -8 -15.508 1 91.88 128 VAL B C 1
ATOM 4791 O O . VAL B 1 128 ? 24.688 -9.172 -15.891 1 91.88 128 VAL B O 1
ATOM 4794 N N . ALA B 1 129 ? 25.75 -7.461 -14.852 1 88.94 129 ALA B N 1
ATOM 4795 C CA . ALA B 1 129 ? 26.938 -8.273 -14.594 1 88.94 129 ALA B CA 1
ATOM 4796 C C . ALA B 1 129 ? 26.641 -9.375 -13.578 1 88.94 129 ALA B C 1
ATOM 4798 O O . ALA B 1 129 ? 27.359 -10.367 -13.492 1 88.94 129 ALA B O 1
ATOM 4799 N N . SER B 1 130 ? 25.594 -9.211 -12.844 1 91.06 130 SER B N 1
ATOM 4800 C CA . SER B 1 130 ? 25.234 -10.164 -11.789 1 91.06 130 SER B CA 1
ATOM 4801 C C . SER B 1 130 ? 24.297 -11.25 -12.32 1 91.06 130 SER B C 1
ATOM 4803 O O . SER B 1 130 ? 23.875 -12.125 -11.57 1 91.06 130 SER B O 1
ATOM 4805 N N . LEU B 1 131 ? 24 -11.258 -13.609 1 93.12 131 LEU B N 1
ATOM 4806 C CA . LEU B 1 131 ? 23.172 -12.297 -14.211 1 93.12 131 LEU B CA 1
ATOM 4807 C C . LEU B 1 131 ? 23.875 -13.648 -14.195 1 93.12 131 LEU B C 1
ATOM 4809 O O . LEU B 1 131 ? 25.094 -13.711 -14.32 1 93.12 131 LEU B O 1
ATOM 4813 N N . PRO B 1 132 ? 23.109 -14.648 -14 1 91.88 132 PRO B N 1
ATOM 4814 C CA . PRO B 1 132 ? 23.734 -15.969 -14.141 1 91.88 132 PRO B CA 1
ATOM 4815 C C . PRO B 1 132 ? 24.172 -16.266 -15.57 1 91.88 132 PRO B C 1
ATOM 4817 O O . PRO B 1 132 ? 23.797 -15.539 -16.5 1 91.88 132 PRO B O 1
ATOM 4820 N N . ASN B 1 133 ? 25 -17.281 -15.68 1 90.25 133 ASN B N 1
ATOM 4821 C CA . ASN B 1 133 ? 25.359 -17.719 -17.031 1 90.25 133 ASN B CA 1
ATOM 4822 C C . ASN B 1 133 ? 24.156 -18.25 -17.781 1 90.25 133 ASN B C 1
ATOM 4824 O O . ASN B 1 133 ? 23.141 -18.578 -17.188 1 90.25 133 ASN B O 1
ATOM 4828 N N . ARG B 1 134 ? 24.281 -18.297 -19.078 1 90.75 134 ARG B N 1
ATOM 4829 C CA . ARG B 1 134 ? 23.156 -18.609 -19.938 1 90.75 134 ARG B CA 1
ATOM 4830 C C . ARG B 1 134 ? 22.578 -19.984 -19.609 1 90.75 134 ARG B C 1
ATOM 4832 O O . ARG B 1 134 ? 21.359 -20.141 -19.516 1 90.75 134 ARG B O 1
ATOM 4839 N N . SER B 1 135 ? 23.391 -20.938 -19.406 1 91.88 135 SER B N 1
ATOM 4840 C CA . SER B 1 135 ? 22.938 -22.281 -19.094 1 91.88 135 SER B CA 1
ATOM 4841 C C . SER B 1 135 ? 22.188 -22.328 -17.766 1 91.88 135 SER B C 1
ATOM 4843 O O . SER B 1 135 ? 21.141 -22.969 -17.672 1 91.88 135 SER B O 1
ATOM 4845 N N . ASP B 1 136 ? 22.734 -21.609 -16.797 1 91.94 136 ASP B N 1
ATOM 4846 C CA . ASP B 1 136 ? 22.062 -21.547 -15.492 1 91.94 136 ASP B CA 1
ATOM 4847 C C . ASP B 1 136 ? 20.734 -20.797 -15.594 1 91.94 136 ASP B C 1
ATOM 4849 O O . ASP B 1 136 ? 19.766 -21.172 -14.93 1 91.94 136 ASP B O 1
ATOM 4853 N N . ALA B 1 137 ? 20.75 -19.781 -16.359 1 94.38 137 ALA B N 1
ATOM 4854 C CA . ALA B 1 137 ? 19.531 -19 -16.562 1 94.38 137 ALA B CA 1
ATOM 4855 C C . ALA B 1 137 ? 18.422 -19.859 -17.172 1 94.38 137 ALA B C 1
ATOM 4857 O O . ALA B 1 137 ? 17.266 -19.812 -16.734 1 94.38 137 ALA B O 1
ATOM 4858 N N . GLU B 1 138 ? 18.797 -20.688 -18.125 1 94.62 138 GLU B N 1
ATOM 4859 C CA . GLU B 1 138 ? 17.828 -21.562 -18.766 1 94.62 138 GLU B CA 1
ATOM 4860 C C . GLU B 1 138 ? 17.281 -22.609 -17.781 1 94.62 138 GLU B C 1
ATOM 4862 O O . GLU B 1 138 ? 16.094 -22.906 -17.797 1 94.62 138 GLU B O 1
ATOM 4867 N N . PHE B 1 139 ? 18.156 -23.109 -17.031 1 93.31 139 PHE B N 1
ATOM 4868 C CA . PHE B 1 139 ? 17.75 -24.062 -16.016 1 93.31 139 PHE B CA 1
ATOM 4869 C C . PHE B 1 139 ? 16.766 -23.422 -15.031 1 93.31 139 PHE B C 1
ATOM 4871 O O . PHE B 1 139 ? 15.75 -24.016 -14.688 1 93.31 139 PHE B O 1
ATOM 4878 N N . LEU B 1 140 ? 17.062 -22.203 -14.555 1 93.94 140 LEU B N 1
ATOM 4879 C CA . LEU B 1 140 ? 16.234 -21.516 -13.594 1 93.94 140 LEU B CA 1
ATOM 4880 C C . LEU B 1 140 ? 14.883 -21.156 -14.203 1 93.94 140 LEU B C 1
ATOM 4882 O O . LEU B 1 140 ? 13.852 -21.203 -13.523 1 93.94 140 LEU B O 1
ATOM 4886 N N . ILE B 1 141 ? 14.883 -20.828 -15.438 1 96.56 141 ILE B N 1
ATOM 4887 C CA . ILE B 1 141 ? 13.641 -20.5 -16.125 1 96.56 141 ILE B CA 1
ATOM 4888 C C . ILE B 1 141 ? 12.742 -21.734 -16.188 1 96.56 141 ILE B C 1
ATOM 4890 O O . ILE B 1 141 ? 11.547 -21.656 -15.875 1 96.56 141 ILE B O 1
ATOM 4894 N N . ASP B 1 142 ? 13.297 -22.828 -16.484 1 93.75 142 ASP B N 1
ATOM 4895 C CA . ASP B 1 142 ? 12.523 -24.062 -16.547 1 93.75 142 ASP B CA 1
ATOM 4896 C C . ASP B 1 142 ? 11.961 -24.438 -15.172 1 93.75 142 ASP B C 1
ATOM 4898 O O . ASP B 1 142 ? 10.812 -24.859 -15.062 1 93.75 142 ASP B O 1
ATOM 4902 N N . ARG B 1 143 ? 12.773 -24.234 -14.281 1 89.94 143 ARG B N 1
ATOM 4903 C CA . ARG B 1 143 ? 12.344 -24.547 -12.922 1 89.94 143 ARG B CA 1
ATOM 4904 C C . ARG B 1 143 ? 11.211 -23.625 -12.477 1 89.94 143 ARG B C 1
ATOM 4906 O O . ARG B 1 143 ? 10.273 -24.062 -11.812 1 89.94 143 ARG B O 1
ATOM 4913 N N . PHE B 1 144 ? 11.328 -22.391 -12.797 1 93.94 144 PHE B N 1
ATOM 4914 C CA . PHE B 1 144 ? 10.289 -21.422 -12.469 1 93.94 144 PHE B CA 1
ATOM 4915 C C . PHE B 1 144 ? 8.953 -21.844 -13.07 1 93.94 144 PHE B C 1
ATOM 4917 O O . PHE B 1 144 ? 7.926 -21.828 -12.391 1 93.94 144 PHE B O 1
ATOM 4924 N N . PHE B 1 145 ? 8.898 -22.234 -14.281 1 92.88 145 PHE B N 1
ATOM 4925 C CA . PHE B 1 145 ? 7.66 -22.562 -14.977 1 92.88 145 PHE B CA 1
ATOM 4926 C C . PHE B 1 145 ? 7.125 -23.922 -14.531 1 92.88 145 PHE B C 1
ATOM 4928 O O . PHE B 1 145 ? 5.941 -24.219 -14.703 1 92.88 145 PHE B O 1
ATOM 4935 N N . GLU B 1 146 ? 7.957 -24.625 -13.805 1 87.94 146 GLU B N 1
ATOM 4936 C CA . GLU B 1 146 ? 7.527 -25.922 -13.273 1 87.94 146 GLU B CA 1
ATOM 4937 C C . GLU B 1 146 ? 6.918 -25.766 -11.883 1 87.94 146 GLU B C 1
ATOM 4939 O O . GLU B 1 146 ? 6.02 -26.516 -11.508 1 87.94 146 GLU B O 1
ATOM 4944 N N . THR B 1 147 ? 7.402 -24.781 -11.18 1 85.5 147 THR B N 1
ATOM 4945 C CA . THR B 1 147 ? 7.066 -24.812 -9.758 1 85.5 147 THR B CA 1
ATOM 4946 C C . THR B 1 147 ? 6.309 -23.562 -9.344 1 85.5 147 THR B C 1
ATOM 4948 O O . THR B 1 147 ? 5.449 -23.609 -8.461 1 85.5 147 THR B O 1
ATOM 4951 N N . VAL B 1 148 ? 6.605 -22.438 -9.883 1 90.31 148 VAL B N 1
ATOM 4952 C CA . VAL B 1 148 ? 6.031 -21.172 -9.43 1 90.31 148 VAL B CA 1
ATOM 4953 C C . VAL B 1 148 ? 4.902 -20.75 -10.359 1 90.31 148 VAL B C 1
ATOM 4955 O O . VAL B 1 148 ? 3.836 -20.328 -9.906 1 90.31 148 VAL B O 1
ATOM 4958 N N . ASP B 1 149 ? 5.105 -20.922 -11.609 1 93.5 149 ASP B N 1
ATOM 4959 C CA . ASP B 1 149 ? 4.172 -20.469 -12.633 1 93.5 149 ASP B CA 1
ATOM 4960 C C . ASP B 1 149 ? 2.811 -21.141 -12.477 1 93.5 149 ASP B C 1
ATOM 4962 O O . ASP B 1 149 ? 1.775 -20.547 -12.781 1 93.5 149 ASP B O 1
ATOM 4966 N N . PRO B 1 150 ? 2.779 -22.375 -12.047 1 91.75 150 PRO B N 1
ATOM 4967 C CA . PRO B 1 150 ? 1.462 -23 -11.883 1 91.75 150 PRO B CA 1
ATOM 4968 C C . PRO B 1 150 ? 0.588 -22.266 -10.867 1 91.75 150 PRO B C 1
ATOM 4970 O O . PRO B 1 150 ? -0.634 -22.219 -11.023 1 91.75 150 PRO B O 1
ATOM 4973 N N . VAL B 1 151 ? 1.172 -21.688 -9.898 1 90.69 151 VAL B N 1
ATOM 4974 C CA . VAL B 1 151 ? 0.423 -21 -8.859 1 90.69 151 VAL B CA 1
ATOM 4975 C C . VAL B 1 151 ? 0.044 -19.594 -9.328 1 90.69 151 VAL B C 1
ATOM 4977 O O . VAL B 1 151 ? -1.068 -19.125 -9.078 1 90.69 151 VAL B O 1
ATOM 4980 N N . TYR B 1 152 ? 0.977 -18.984 -9.969 1 93.88 152 TYR B N 1
ATOM 4981 C CA . TYR B 1 152 ? 0.744 -17.641 -10.516 1 93.88 152 TYR B CA 1
ATOM 4982 C C . TYR B 1 152 ? 1.048 -17.609 -12.008 1 93.88 152 TYR B C 1
ATOM 4984 O O . TYR B 1 152 ? 2.119 -17.156 -12.414 1 93.88 152 TYR B O 1
ATOM 4992 N N . PRO B 1 153 ? 0.111 -18 -12.758 1 94.25 153 PRO B N 1
ATOM 4993 C CA . PRO B 1 153 ? 0.343 -17.984 -14.203 1 94.25 153 PRO B CA 1
ATOM 4994 C C . PRO B 1 153 ? 0.2 -16.594 -14.812 1 94.25 153 PRO B C 1
ATOM 4996 O O . PRO B 1 153 ? -0.66 -16.375 -15.672 1 94.25 153 PRO B O 1
ATOM 4999 N N . ILE B 1 154 ? 1.109 -15.734 -14.508 1 95.62 154 ILE B N 1
ATOM 5000 C CA . ILE B 1 154 ? 0.987 -14.328 -14.883 1 95.62 154 ILE B CA 1
ATOM 5001 C C . ILE B 1 154 ? 2.07 -13.969 -15.898 1 95.62 154 ILE B C 1
ATOM 5003 O O . ILE B 1 154 ? 2.068 -12.867 -16.453 1 95.62 154 ILE B O 1
ATOM 5007 N N . VAL B 1 155 ? 2.998 -14.898 -16.156 1 94.56 155 VAL B N 1
ATOM 5008 C CA . VAL B 1 155 ? 4.078 -14.68 -17.109 1 94.56 155 VAL B CA 1
ATOM 5009 C C . VAL B 1 155 ? 3.928 -15.641 -18.281 1 94.56 155 VAL B C 1
ATOM 5011 O O . VAL B 1 155 ? 4.164 -16.844 -18.141 1 94.56 155 VAL B O 1
ATOM 5014 N N . PRO B 1 156 ? 3.539 -15.109 -19.422 1 91.75 156 PRO B N 1
ATOM 5015 C CA . PRO B 1 156 ? 3.518 -15.992 -20.594 1 91.75 156 PRO B CA 1
ATOM 5016 C C . PRO B 1 156 ? 4.898 -16.547 -20.938 1 91.75 156 PRO B C 1
ATOM 5018 O O . PRO B 1 156 ? 5.805 -15.789 -21.281 1 91.75 156 PRO B O 1
ATOM 5021 N N . ARG B 1 157 ? 4.988 -17.812 -20.938 1 92.75 157 ARG B N 1
ATOM 5022 C CA . ARG B 1 157 ? 6.281 -18.469 -21.078 1 92.75 157 ARG B CA 1
ATOM 5023 C C . ARG B 1 157 ? 6.945 -18.125 -22.406 1 92.75 157 ARG B C 1
ATOM 5025 O O . ARG B 1 157 ? 8.117 -17.75 -22.438 1 92.75 157 ARG B O 1
ATOM 5032 N N . ASP B 1 158 ? 6.215 -18.219 -23.484 1 90.56 158 ASP B N 1
ATOM 5033 C CA . ASP B 1 158 ? 6.797 -18.016 -24.812 1 90.56 158 ASP B CA 1
ATOM 5034 C C . ASP B 1 158 ? 7.312 -16.578 -24.969 1 90.56 158 ASP B C 1
ATOM 5036 O O . ASP B 1 158 ? 8.406 -16.375 -25.5 1 90.56 158 ASP B O 1
ATOM 5040 N N . ALA B 1 159 ? 6.543 -15.672 -24.516 1 90.5 159 ALA B N 1
ATOM 5041 C CA . ALA B 1 159 ? 6.953 -14.273 -24.625 1 90.5 159 ALA B CA 1
ATOM 5042 C C . ALA B 1 159 ? 8.164 -13.992 -23.734 1 90.5 159 ALA B C 1
ATOM 5044 O O . ALA B 1 159 ? 9.078 -13.258 -24.125 1 90.5 159 ALA B O 1
ATOM 5045 N N . PHE B 1 160 ? 8.141 -14.625 -22.609 1 95.19 160 PHE B N 1
ATOM 5046 C CA . PHE B 1 160 ? 9.234 -14.414 -21.672 1 95.19 160 PHE B CA 1
ATOM 5047 C C . PHE B 1 160 ? 10.531 -14.992 -22.219 1 95.19 160 PHE B C 1
ATOM 5049 O O . PHE B 1 160 ? 11.578 -14.336 -22.188 1 95.19 160 PHE B O 1
ATOM 5056 N N . VAL B 1 161 ? 10.484 -16.141 -22.688 1 95.25 161 VAL B N 1
ATOM 5057 C CA . VAL B 1 161 ? 11.664 -16.812 -23.203 1 95.25 161 VAL B CA 1
ATOM 5058 C C . VAL B 1 161 ? 12.188 -16.078 -24.438 1 95.25 161 VAL B C 1
ATOM 5060 O O . VAL B 1 161 ? 13.398 -15.953 -24.625 1 95.25 161 VAL B O 1
ATOM 5063 N N . ALA B 1 162 ? 11.297 -15.617 -25.219 1 94.38 162 ALA B N 1
ATOM 5064 C CA . ALA B 1 162 ? 11.695 -14.836 -26.391 1 94.38 162 ALA B CA 1
ATOM 5065 C C . ALA B 1 162 ? 12.445 -13.578 -25.984 1 94.38 162 ALA B C 1
ATOM 5067 O O . ALA B 1 162 ? 13.445 -13.203 -26.609 1 94.38 162 ALA B O 1
ATOM 5068 N N . ASP B 1 163 ? 11.961 -12.93 -25 1 93.69 163 ASP B N 1
ATOM 5069 C CA . ASP B 1 163 ? 12.609 -11.719 -24.5 1 93.69 163 ASP B CA 1
ATOM 5070 C C . ASP B 1 163 ? 13.992 -12.023 -23.938 1 93.69 163 ASP B C 1
ATOM 5072 O O . ASP B 1 163 ? 14.938 -11.25 -24.141 1 93.69 163 ASP B O 1
ATOM 5076 N N . VAL B 1 164 ? 14.086 -13.094 -23.203 1 95.5 164 VAL B N 1
ATOM 5077 C CA . VAL B 1 164 ? 15.359 -13.492 -22.625 1 95.5 164 VAL B CA 1
ATOM 5078 C C . VAL B 1 164 ? 16.359 -13.812 -23.75 1 95.5 164 VAL B C 1
ATOM 5080 O O . VAL B 1 164 ? 17.516 -13.422 -23.672 1 95.5 164 VAL B O 1
ATOM 5083 N N . GLU B 1 165 ? 15.883 -14.5 -24.766 1 95.19 165 GLU B N 1
ATOM 5084 C CA . GLU B 1 165 ? 16.734 -14.836 -25.906 1 95.19 165 GLU B CA 1
ATOM 5085 C C . GLU B 1 165 ? 17.219 -13.578 -26.625 1 95.19 165 GLU B C 1
ATOM 5087 O O . GLU B 1 165 ? 18.375 -13.492 -27.031 1 95.19 165 GLU B O 1
ATOM 5092 N N . ARG B 1 166 ? 16.359 -12.695 -26.766 1 93.56 166 ARG B N 1
ATOM 5093 C CA . ARG B 1 166 ? 16.719 -11.43 -27.391 1 93.56 166 ARG B CA 1
ATOM 5094 C C . ARG B 1 166 ? 17.797 -10.719 -26.578 1 93.56 166 ARG B C 1
ATOM 5096 O O . ARG B 1 166 ? 18.734 -10.156 -27.141 1 93.56 166 ARG B O 1
ATOM 5103 N N . PHE B 1 167 ? 17.609 -10.75 -25.328 1 94.69 167 PHE B N 1
ATOM 5104 C CA . PHE B 1 167 ? 18.562 -10.117 -24.438 1 94.69 167 PHE B CA 1
ATOM 5105 C C . PHE B 1 167 ? 19.938 -10.758 -24.578 1 94.69 167 PHE B C 1
ATOM 5107 O O . PHE B 1 167 ? 20.953 -10.055 -24.672 1 94.69 167 PHE B O 1
ATOM 5114 N N . TRP B 1 168 ? 19.984 -12.047 -24.562 1 93.06 168 TRP B N 1
ATOM 5115 C CA . TRP B 1 168 ? 21.25 -12.766 -24.609 1 93.06 168 TRP B CA 1
ATOM 5116 C C . TRP B 1 168 ? 21.938 -12.586 -25.953 1 93.06 168 TRP B C 1
ATOM 5118 O O . TRP B 1 168 ? 23.156 -12.703 -26.062 1 93.06 168 TRP B O 1
ATOM 5128 N N . ASN B 1 169 ? 21.188 -12.227 -26.953 1 93.5 169 ASN B N 1
ATOM 5129 C CA . ASN B 1 169 ? 21.75 -12.047 -28.297 1 93.5 169 ASN B CA 1
ATOM 5130 C C . ASN B 1 169 ? 22.219 -10.609 -28.516 1 93.5 169 ASN B C 1
ATOM 5132 O O . ASN B 1 169 ? 22.844 -10.312 -29.531 1 93.5 169 ASN B O 1
ATOM 5136 N N . LEU B 1 170 ? 21.938 -9.789 -27.609 1 93.44 170 LEU B N 1
ATOM 5137 C CA . LEU B 1 170 ? 22.406 -8.414 -27.703 1 93.44 170 LEU B CA 1
ATOM 5138 C C . LEU B 1 170 ? 23.891 -8.32 -27.406 1 93.44 170 LEU B C 1
ATOM 5140 O O . LEU B 1 170 ? 24.422 -9.078 -26.578 1 93.44 170 LEU B O 1
ATOM 5144 N N . PRO B 1 171 ? 24.547 -7.363 -28.125 1 91.81 171 PRO B N 1
ATOM 5145 C CA . PRO B 1 171 ? 25.906 -7.074 -27.688 1 91.81 171 PRO B CA 1
ATOM 5146 C C . PRO B 1 171 ? 25.984 -6.449 -26.297 1 91.81 171 PRO B C 1
ATOM 5148 O O . PRO B 1 171 ? 24.953 -6.016 -25.766 1 91.81 171 PRO B O 1
ATOM 5151 N N . ASP B 1 172 ? 27.141 -6.391 -25.766 1 86.75 172 ASP B N 1
ATOM 5152 C CA . ASP B 1 172 ? 27.312 -5.934 -24.391 1 86.75 172 ASP B CA 1
ATOM 5153 C C . ASP B 1 172 ? 26.781 -4.512 -24.219 1 86.75 172 ASP B C 1
ATOM 5155 O O . ASP B 1 172 ? 26.125 -4.203 -23.219 1 86.75 172 ASP B O 1
ATOM 5159 N N . HIS B 1 173 ? 27.047 -3.732 -25.109 1 88.75 173 HIS B N 1
ATOM 5160 C CA . HIS B 1 173 ? 26.562 -2.357 -25.031 1 88.75 173 HIS B CA 1
ATOM 5161 C C . HIS B 1 173 ? 25.047 -2.301 -25.078 1 88.75 173 HIS B C 1
ATOM 5163 O O . HIS B 1 173 ? 24.438 -1.455 -24.422 1 88.75 173 HIS B O 1
ATOM 5169 N N . GLY B 1 174 ? 24.484 -3.102 -25.797 1 90.19 174 GLY B N 1
ATOM 5170 C CA . GLY B 1 174 ? 23.031 -3.193 -25.859 1 90.19 174 GLY B CA 1
ATOM 5171 C C . GLY B 1 174 ? 22.406 -3.721 -24.594 1 90.19 174 GLY B C 1
ATOM 5172 O O . GLY B 1 174 ? 21.312 -3.287 -24.203 1 90.19 174 GLY B O 1
ATOM 5173 N N . LYS B 1 175 ? 23.094 -4.582 -23.938 1 90.19 175 LYS B N 1
ATOM 5174 C CA . LYS B 1 175 ? 22.609 -5.148 -22.688 1 90.19 175 LYS B CA 1
ATOM 5175 C C . LYS B 1 175 ? 22.562 -4.094 -21.578 1 90.19 175 LYS B C 1
ATOM 5177 O O . LYS B 1 175 ? 21.641 -4.094 -20.75 1 90.19 175 LYS B O 1
ATOM 5182 N N . HIS B 1 176 ? 23.438 -3.227 -21.656 1 88.19 176 HIS B N 1
ATOM 5183 C CA . HIS B 1 176 ? 23.547 -2.203 -20.625 1 88.19 176 HIS B CA 1
ATOM 5184 C C . HIS B 1 176 ? 22.469 -1.128 -20.797 1 88.19 176 HIS B C 1
ATOM 5186 O O . HIS B 1 176 ? 22.219 -0.351 -19.875 1 88.19 176 HIS B O 1
ATOM 5192 N N . LYS B 1 177 ? 21.859 -1.159 -21.953 1 89.06 177 LYS B N 1
ATOM 5193 C CA . LYS B 1 177 ? 20.828 -0.166 -22.234 1 89.06 177 LYS B CA 1
ATOM 5194 C C . LYS B 1 177 ? 19.453 -0.82 -22.359 1 89.06 177 LYS B C 1
ATOM 5196 O O . LYS B 1 177 ? 18.5 -0.181 -22.781 1 89.06 177 LYS B O 1
ATOM 5201 N N . HIS B 1 178 ? 19.438 -2.008 -21.953 1 91.88 178 HIS B N 1
ATOM 5202 C CA . HIS B 1 178 ? 18.188 -2.756 -22.031 1 91.88 178 HIS B CA 1
ATOM 5203 C C . HIS B 1 178 ? 17.172 -2.217 -21.047 1 91.88 178 HIS B C 1
ATOM 5205 O O . HIS B 1 178 ? 17.516 -1.464 -20.141 1 91.88 178 HIS B O 1
ATOM 5211 N N . ASP B 1 179 ? 15.969 -2.488 -21.266 1 92.81 179 ASP B N 1
ATOM 5212 C CA . ASP B 1 179 ? 14.898 -2.076 -20.359 1 92.81 179 ASP B CA 1
ATOM 5213 C C . ASP B 1 179 ? 15.078 -2.695 -18.969 1 92.81 179 ASP B C 1
ATOM 5215 O O . ASP B 1 179 ? 14.992 -3.916 -18.812 1 92.81 179 ASP B O 1
ATOM 5219 N N . PRO B 1 180 ? 15.312 -1.883 -17.984 1 94.19 180 PRO B N 1
ATOM 5220 C CA . PRO B 1 180 ? 15.555 -2.414 -16.641 1 94.19 180 PRO B CA 1
ATOM 5221 C C . PRO B 1 180 ? 14.367 -3.197 -16.094 1 94.19 180 PRO B C 1
ATOM 5223 O O . PRO B 1 180 ? 14.539 -4.094 -15.266 1 94.19 180 PRO B O 1
ATOM 5226 N N . THR B 1 181 ? 13.188 -2.898 -16.516 1 95.19 181 THR B N 1
ATOM 5227 C CA . THR B 1 181 ? 12.008 -3.607 -16.031 1 95.19 181 THR B CA 1
ATOM 5228 C C . THR B 1 181 ? 12.023 -5.062 -16.5 1 95.19 181 THR B C 1
ATOM 5230 O O . THR B 1 181 ? 11.594 -5.957 -15.758 1 95.19 181 THR B O 1
ATOM 5233 N N . GLN B 1 182 ? 12.484 -5.289 -17.656 1 96.19 182 GLN B N 1
ATOM 5234 C CA . GLN B 1 182 ? 12.602 -6.652 -18.156 1 96.19 182 GLN B CA 1
ATOM 5235 C C . GLN B 1 182 ? 13.664 -7.438 -17.391 1 96.19 182 GLN B C 1
ATOM 5237 O O . GLN B 1 182 ? 13.484 -8.625 -17.109 1 96.19 182 GLN B O 1
ATOM 5242 N N . ILE B 1 183 ? 14.695 -6.754 -17.094 1 96.31 183 ILE B N 1
ATOM 5243 C CA . ILE B 1 183 ? 15.766 -7.375 -16.328 1 96.31 183 ILE B CA 1
ATOM 5244 C C . ILE B 1 183 ? 15.258 -7.707 -14.922 1 96.31 183 ILE B C 1
ATOM 5246 O O . ILE B 1 183 ? 15.586 -8.758 -14.367 1 96.31 183 ILE B O 1
ATOM 5250 N N . ALA B 1 184 ? 14.477 -6.801 -14.359 1 97.62 184 ALA B N 1
ATOM 5251 C CA . ALA B 1 184 ? 13.891 -7.039 -13.047 1 97.62 184 ALA B CA 1
ATOM 5252 C C . ALA B 1 184 ? 13.031 -8.297 -13.047 1 97.62 184 ALA B C 1
ATOM 5254 O O . ALA B 1 184 ? 13.125 -9.125 -12.133 1 97.62 184 ALA B O 1
ATOM 5255 N N . LEU B 1 185 ? 12.234 -8.453 -14.047 1 98.19 185 LEU B N 1
ATOM 5256 C CA . LEU B 1 185 ? 11.383 -9.633 -14.133 1 98.19 185 LEU B CA 1
ATOM 5257 C C . LEU B 1 185 ? 12.227 -10.898 -14.25 1 98.19 185 LEU B C 1
ATOM 5259 O O . LEU B 1 185 ? 11.906 -11.922 -13.641 1 98.19 185 LEU B O 1
ATOM 5263 N N . GLN B 1 186 ? 13.258 -10.859 -15.031 1 97.88 186 GLN B N 1
ATOM 5264 C CA . GLN B 1 186 ? 14.141 -12.008 -15.148 1 97.88 186 GLN B CA 1
ATOM 5265 C C . GLN B 1 186 ? 14.711 -12.406 -13.789 1 97.88 186 GLN B C 1
ATOM 5267 O O . GLN B 1 186 ? 14.695 -13.578 -13.422 1 97.88 186 GLN B O 1
ATOM 5272 N N . PHE B 1 187 ? 15.18 -11.414 -13.047 1 97.56 187 PHE B N 1
ATOM 5273 C CA . PHE B 1 187 ? 15.758 -11.695 -11.734 1 97.56 187 PHE B CA 1
ATOM 5274 C C . PHE B 1 187 ? 14.703 -12.227 -10.773 1 97.56 187 PHE B C 1
ATOM 5276 O O . PHE B 1 187 ? 15 -13.062 -9.922 1 97.56 187 PHE B O 1
ATOM 5283 N N . ALA B 1 188 ? 13.484 -11.734 -10.906 1 97.88 188 ALA B N 1
ATOM 5284 C CA . ALA B 1 188 ? 12.414 -12.273 -10.07 1 97.88 188 ALA B CA 1
ATOM 5285 C C . ALA B 1 188 ? 12.188 -13.75 -10.352 1 97.88 188 ALA B C 1
ATOM 5287 O O . ALA B 1 188 ? 11.977 -14.539 -9.43 1 97.88 188 ALA B O 1
ATOM 5288 N N . VAL B 1 189 ? 12.203 -14.086 -11.594 1 97.44 189 VAL B N 1
ATOM 5289 C CA . VAL B 1 189 ? 12.047 -15.477 -12.016 1 97.44 189 VAL B CA 1
ATOM 5290 C C . VAL B 1 189 ? 13.203 -16.312 -11.477 1 97.44 189 VAL B C 1
ATOM 5292 O O . VAL B 1 189 ? 12.984 -17.391 -10.906 1 97.44 189 VAL B O 1
ATOM 5295 N N . TYR B 1 190 ? 14.438 -15.82 -11.586 1 95.81 190 TYR B N 1
ATOM 5296 C CA . TYR B 1 190 ? 15.609 -16.531 -11.102 1 95.81 190 TYR B CA 1
ATOM 5297 C C . TYR B 1 190 ? 15.547 -16.719 -9.586 1 95.81 190 TYR B C 1
ATOM 5299 O O . TYR B 1 190 ? 15.844 -17.797 -9.07 1 95.81 190 TYR B O 1
ATOM 5307 N N . ALA B 1 191 ? 15.18 -15.656 -8.898 1 94.44 191 ALA B N 1
ATOM 5308 C CA . ALA B 1 191 ? 15.109 -15.711 -7.441 1 94.44 191 ALA B CA 1
ATOM 5309 C C . ALA B 1 191 ? 14.078 -16.734 -6.984 1 94.44 191 ALA B C 1
ATOM 5311 O O . ALA B 1 191 ? 14.352 -17.547 -6.09 1 94.44 191 ALA B O 1
ATOM 5312 N N . SER B 1 192 ? 12.93 -16.781 -7.602 1 92.31 192 SER B N 1
ATOM 5313 C CA . SER B 1 192 ? 11.852 -17.703 -7.23 1 92.31 192 SER B CA 1
ATOM 5314 C C . SER B 1 192 ? 12.242 -19.141 -7.504 1 92.31 192 SER B C 1
ATOM 5316 O O . SER B 1 192 ? 11.922 -20.031 -6.711 1 92.31 192 SER B O 1
ATOM 5318 N N . ALA B 1 193 ? 12.891 -19.281 -8.602 1 91.19 193 ALA B N 1
ATOM 5319 C CA . ALA B 1 193 ? 13.328 -20.625 -8.961 1 91.19 193 ALA B CA 1
ATOM 5320 C C . ALA B 1 193 ? 14.422 -21.109 -8.016 1 91.19 193 ALA B C 1
ATOM 5322 O O . ALA B 1 193 ? 14.438 -22.297 -7.637 1 91.19 193 ALA B O 1
ATOM 5323 N N . ALA B 1 194 ? 15.32 -20.234 -7.672 1 87.62 194 ALA B N 1
ATOM 5324 C CA . ALA B 1 194 ? 16.438 -20.594 -6.797 1 87.62 194 ALA B CA 1
ATOM 5325 C C . ALA B 1 194 ? 15.945 -20.953 -5.398 1 87.62 194 ALA B C 1
ATOM 5327 O O . ALA B 1 194 ? 16.562 -21.766 -4.703 1 87.62 194 ALA B O 1
ATOM 5328 N N . GLN B 1 195 ? 14.906 -20.344 -4.984 1 82.38 195 GLN B N 1
ATOM 5329 C CA . GLN B 1 195 ? 14.336 -20.625 -3.668 1 82.38 195 GLN B CA 1
ATOM 5330 C C . GLN B 1 195 ? 13.766 -22.031 -3.607 1 82.38 195 GLN B C 1
ATOM 5332 O O . GLN B 1 195 ? 13.82 -22.688 -2.564 1 82.38 195 GLN B O 1
ATOM 5337 N N . ASP B 1 196 ? 13.039 -22.469 -4.59 1 72 196 ASP B N 1
ATOM 5338 C CA . ASP B 1 196 ? 12.352 -23.766 -4.629 1 72 196 ASP B CA 1
ATOM 5339 C C . ASP B 1 196 ? 13.336 -24.906 -4.836 1 72 196 ASP B C 1
ATOM 5341 O O . ASP B 1 196 ? 13 -26.062 -4.609 1 72 196 ASP B O 1
ATOM 5345 N N . SER B 1 197 ? 14.531 -24.609 -5.344 1 56.06 197 SER B N 1
ATOM 5346 C CA . SER B 1 197 ? 15.477 -25.672 -5.688 1 56.06 197 SER B CA 1
ATOM 5347 C C . SER B 1 197 ? 15.992 -26.375 -4.441 1 56.06 197 SER B C 1
ATOM 5349 O O . SER B 1 197 ? 16.422 -25.719 -3.48 1 56.06 197 SER B O 1
ATOM 5351 N N . ASN B 1 198 ? 15.148 -27.422 -3.926 1 49.31 198 ASN B N 1
ATOM 5352 C CA . ASN B 1 198 ? 15.773 -28.469 -3.135 1 49.31 198 ASN B CA 1
ATOM 5353 C C . ASN B 1 198 ? 17.203 -28.75 -3.604 1 49.31 198 ASN B C 1
ATOM 5355 O O . ASN B 1 198 ? 17.703 -29.859 -3.443 1 49.31 198 ASN B O 1
ATOM 5359 N N . LEU B 1 199 ? 17.656 -28.016 -4.414 1 46.03 199 LEU B N 1
ATOM 5360 C CA . LEU B 1 199 ? 18.859 -28.609 -5 1 46.03 199 LEU B CA 1
ATOM 5361 C C . LEU B 1 199 ? 19.75 -29.203 -3.922 1 46.03 199 LEU B C 1
ATOM 5363 O O . LEU B 1 199 ? 20.141 -30.375 -4.012 1 46.03 199 LEU B O 1
ATOM 5367 N N . ARG B 1 200 ? 21.156 -28.938 -3.916 1 41.12 200 ARG B N 1
ATOM 5368 C CA . ARG B 1 200 ? 22.234 -29.672 -3.27 1 41.12 200 ARG B CA 1
ATOM 5369 C C . ARG B 1 200 ? 22.234 -29.438 -1.763 1 41.12 200 ARG B C 1
ATOM 5371 O O . ARG B 1 200 ? 21.688 -28.453 -1.284 1 41.12 200 ARG B O 1
ATOM 5378 N N . GLU B 1 201 ? 22.625 -30.266 -1.022 1 46.34 201 GLU B N 1
ATOM 5379 C CA . GLU B 1 201 ? 23.078 -30.438 0.355 1 46.34 201 GLU B CA 1
ATOM 5380 C C . GLU B 1 201 ? 23.469 -29.109 0.981 1 46.34 201 GLU B C 1
ATOM 5382 O O . GLU B 1 201 ? 23.594 -29 2.201 1 46.34 201 GLU B O 1
ATOM 5387 N N . GLY B 1 202 ? 23.656 -27.984 0.075 1 45.47 202 GLY B N 1
ATOM 5388 C CA . GLY B 1 202 ? 24.219 -26.812 0.695 1 45.47 202 GLY B CA 1
ATOM 5389 C C . GLY B 1 202 ? 23.25 -25.641 0.79 1 45.47 202 GLY B C 1
ATOM 5390 O O . GLY B 1 202 ? 23.391 -24.656 0.069 1 45.47 202 GLY B O 1
ATOM 5391 N N . SER B 1 203 ? 22.062 -25.641 1.51 1 53.12 203 SER B N 1
ATOM 5392 C CA . SER B 1 203 ? 20.812 -24.906 1.753 1 53.12 203 SER B CA 1
ATOM 5393 C C . SER B 1 203 ? 21.078 -23.422 1.972 1 53.12 203 SER B C 1
ATOM 5395 O O . SER B 1 203 ? 20.406 -22.578 1.395 1 53.12 203 SER B O 1
ATOM 5397 N N . ASP B 1 204 ? 22.094 -23.172 2.533 1 56 204 ASP B N 1
ATOM 5398 C CA . ASP B 1 204 ? 22.375 -21.781 2.902 1 56 204 ASP B CA 1
ATOM 5399 C C . ASP B 1 204 ? 22.891 -20.984 1.702 1 56 204 ASP B C 1
ATOM 5401 O O . ASP B 1 204 ? 22.547 -19.812 1.534 1 56 204 ASP B O 1
ATOM 5405 N N . VAL B 1 205 ? 23.594 -21.719 0.84 1 56.53 205 VAL B N 1
ATOM 5406 C CA . VAL B 1 205 ? 24.172 -21.031 -0.312 1 56.53 205 VAL B CA 1
ATOM 5407 C C . VAL B 1 205 ? 23.062 -20.703 -1.317 1 56.53 205 VAL B C 1
ATOM 5409 O O . VAL B 1 205 ? 23.062 -19.625 -1.912 1 56.53 205 VAL B O 1
ATOM 5412 N N . GLN B 1 206 ? 22.203 -21.578 -1.378 1 60.97 206 GLN B N 1
ATOM 5413 C CA . GLN B 1 206 ? 21.125 -21.359 -2.328 1 60.97 206 GLN B CA 1
ATOM 5414 C C . GLN B 1 206 ? 20.203 -20.219 -1.881 1 60.97 206 GLN B C 1
ATOM 5416 O O . GLN B 1 206 ? 19.781 -19.406 -2.699 1 60.97 206 GLN B O 1
ATOM 5421 N N . LEU B 1 207 ? 19.938 -20.281 -0.648 1 65.56 207 LEU B N 1
ATOM 5422 C CA . LEU B 1 207 ? 19.109 -19.219 -0.101 1 65.56 207 LEU B CA 1
ATOM 5423 C C . LEU B 1 207 ? 19.812 -17.859 -0.222 1 65.56 207 LEU B C 1
ATOM 5425 O O . LEU B 1 207 ? 19.172 -16.844 -0.486 1 65.56 207 LEU B O 1
ATOM 5429 N N . ASP B 1 208 ? 21.031 -18.062 -0.207 1 76.94 208 ASP B N 1
ATOM 5430 C CA . ASP B 1 208 ? 21.812 -16.828 -0.348 1 76.94 208 ASP B CA 1
ATOM 5431 C C . ASP B 1 208 ? 21.781 -16.328 -1.791 1 76.94 208 ASP B C 1
ATOM 5433 O O . ASP B 1 208 ? 21.688 -15.125 -2.035 1 76.94 208 ASP B O 1
ATOM 5437 N N . MET B 1 209 ? 21.734 -17.312 -2.662 1 85.31 209 MET B N 1
ATOM 5438 C CA . MET B 1 209 ? 21.688 -16.938 -4.07 1 85.31 209 MET B CA 1
ATOM 5439 C C . MET B 1 209 ? 20.328 -16.344 -4.434 1 85.31 209 MET B C 1
ATOM 5441 O O . MET B 1 209 ? 20.25 -15.383 -5.195 1 85.31 209 MET B O 1
ATOM 5445 N N . ALA B 1 210 ? 19.312 -17 -3.9 1 89.88 210 ALA B N 1
ATOM 5446 C CA . ALA B 1 210 ? 17.953 -16.484 -4.145 1 89.88 210 ALA B CA 1
ATOM 5447 C C . ALA B 1 210 ? 17.812 -15.062 -3.621 1 89.88 210 ALA B C 1
ATOM 5449 O O . ALA B 1 210 ? 17.266 -14.203 -4.312 1 89.88 210 ALA B O 1
ATOM 5450 N N . SER B 1 211 ? 18.328 -14.828 -2.471 1 88.31 211 SER B N 1
ATOM 5451 C CA . SER B 1 211 ? 18.266 -13.492 -1.874 1 88.31 211 SER B CA 1
ATOM 5452 C C . SER B 1 211 ? 19.094 -12.492 -2.67 1 88.31 211 SER B C 1
ATOM 5454 O O . SER B 1 211 ? 18.719 -11.32 -2.777 1 88.31 211 SER B O 1
ATOM 5456 N N . PHE B 1 212 ? 20.188 -13 -3.168 1 91.44 212 PHE B N 1
ATOM 5457 C CA . PHE B 1 212 ? 21.031 -12.156 -4.012 1 91.44 212 PHE B CA 1
ATOM 5458 C C . PHE B 1 212 ? 20.281 -11.75 -5.281 1 91.44 212 PHE B C 1
ATOM 5460 O O . PHE B 1 212 ? 20.266 -10.578 -5.652 1 91.44 212 PHE B O 1
ATOM 5467 N N . TYR B 1 213 ? 19.641 -12.703 -5.941 1 94.06 213 TYR B N 1
ATOM 5468 C CA . TYR B 1 213 ? 18.875 -12.406 -7.148 1 94.06 213 TYR B CA 1
ATOM 5469 C C . TYR B 1 213 ? 17.703 -11.484 -6.836 1 94.06 213 TYR B C 1
ATOM 5471 O O . TYR B 1 213 ? 17.344 -10.633 -7.652 1 94.06 213 TYR B O 1
ATOM 5479 N N . LEU B 1 214 ? 17.109 -11.672 -5.641 1 94.88 214 LEU B N 1
ATOM 5480 C CA . LEU B 1 214 ? 16.031 -10.789 -5.234 1 94.88 214 LEU B CA 1
ATOM 5481 C C . LEU B 1 214 ? 16.516 -9.352 -5.094 1 94.88 214 LEU B C 1
ATOM 5483 O O . LEU B 1 214 ? 15.82 -8.414 -5.484 1 94.88 214 LEU B O 1
ATOM 5487 N N . SER B 1 215 ? 17.672 -9.203 -4.559 1 92.5 215 SER B N 1
ATOM 5488 C CA . SER B 1 215 ? 18.25 -7.867 -4.406 1 92.5 215 SER B CA 1
ATOM 5489 C C . SER B 1 215 ? 18.578 -7.25 -5.762 1 92.5 215 SER B C 1
ATOM 5491 O O . SER B 1 215 ? 18.406 -6.043 -5.953 1 92.5 215 SER B O 1
ATOM 5493 N N . CYS B 1 216 ? 19.047 -8.039 -6.676 1 93.56 216 CYS B N 1
ATOM 5494 C CA . CYS B 1 216 ? 19.297 -7.562 -8.039 1 93.56 216 CYS B CA 1
ATOM 5495 C C . CYS B 1 216 ? 17.984 -7.125 -8.695 1 93.56 216 CYS B C 1
ATOM 5497 O O . CYS B 1 216 ? 17.953 -6.121 -9.414 1 93.56 216 CYS B O 1
ATOM 5499 N N . CYS B 1 217 ? 16.969 -7.906 -8.438 1 96.56 217 CYS B N 1
ATOM 5500 C CA . CYS B 1 217 ? 15.648 -7.57 -8.945 1 96.56 217 CYS B CA 1
ATOM 5501 C C . CYS B 1 217 ? 15.203 -6.199 -8.453 1 96.56 217 CYS B C 1
ATOM 5503 O O . CYS B 1 217 ? 14.797 -5.348 -9.25 1 96.56 217 CYS B O 1
ATOM 5505 N N . HIS B 1 218 ? 15.352 -6.016 -7.199 1 94.44 218 HIS B N 1
ATOM 5506 C CA . HIS B 1 218 ? 14.922 -4.758 -6.602 1 94.44 218 HIS B CA 1
ATOM 5507 C C . HIS B 1 218 ? 15.742 -3.586 -7.125 1 94.44 218 HIS B C 1
ATOM 5509 O O . HIS B 1 218 ? 15.203 -2.506 -7.375 1 94.44 218 HIS B O 1
ATOM 5515 N N . GLN B 1 219 ? 17.016 -3.795 -7.277 1 92.62 219 GLN B N 1
ATOM 5516 C CA . GLN B 1 219 ? 17.875 -2.748 -7.82 1 92.62 219 GLN B CA 1
ATOM 5517 C C . GLN B 1 219 ? 17.453 -2.387 -9.25 1 92.62 219 GLN B C 1
ATOM 5519 O O . GLN B 1 219 ? 17.453 -1.212 -9.617 1 92.62 219 GLN B O 1
ATOM 5524 N N . SER B 1 220 ? 17.156 -3.363 -10.016 1 94.19 220 SER B N 1
ATOM 5525 C CA . SER B 1 220 ? 16.703 -3.115 -11.383 1 94.19 220 SER B CA 1
ATOM 5526 C C . SER B 1 220 ? 15.406 -2.324 -11.398 1 94.19 220 SER B C 1
ATOM 5528 O O . SER B 1 220 ? 15.203 -1.46 -12.25 1 94.19 220 SER B O 1
ATOM 5530 N N . LEU B 1 221 ? 14.508 -2.619 -10.469 1 94.88 221 LEU B N 1
ATOM 5531 C CA . LEU B 1 221 ? 13.258 -1.879 -10.336 1 94.88 221 LEU B CA 1
ATOM 5532 C C . LEU B 1 221 ? 13.531 -0.417 -9.992 1 94.88 221 LEU B C 1
ATOM 5534 O O . LEU B 1 221 ? 12.883 0.482 -10.539 1 94.88 221 LEU B O 1
ATOM 5538 N N . CYS B 1 222 ? 14.461 -0.233 -9.133 1 92.69 222 CYS B N 1
ATOM 5539 C CA . CYS B 1 222 ? 14.805 1.133 -8.75 1 92.69 222 CYS B CA 1
ATOM 5540 C C . CYS B 1 222 ? 15.344 1.915 -9.938 1 92.69 222 CYS B C 1
ATOM 5542 O O . CYS B 1 222 ? 14.969 3.07 -10.148 1 92.69 222 CYS B O 1
ATOM 5544 N N . ILE B 1 223 ? 16.188 1.235 -10.672 1 90.5 223 ILE B N 1
ATOM 5545 C CA . ILE B 1 223 ? 16.766 1.875 -11.852 1 90.5 223 ILE B CA 1
ATOM 5546 C C . ILE B 1 223 ? 15.656 2.213 -12.844 1 90.5 223 ILE B C 1
ATOM 5548 O O . ILE B 1 223 ? 15.711 3.248 -13.516 1 90.5 223 ILE B O 1
ATOM 5552 N N . SER B 1 224 ? 14.617 1.414 -12.875 1 91.38 224 SER B N 1
ATOM 5553 C CA . SER B 1 224 ? 13.508 1.629 -13.797 1 91.38 224 SER B CA 1
ATOM 5554 C C . SER B 1 224 ? 12.523 2.656 -13.25 1 91.38 224 SER B C 1
ATOM 5556 O O . SER B 1 224 ? 11.562 3.031 -13.93 1 91.38 224 SER B O 1
ATOM 5558 N N . SER B 1 225 ? 12.672 3.146 -12.031 1 90.69 225 SER B N 1
ATOM 5559 C CA . SER B 1 225 ? 11.75 4.07 -11.375 1 90.69 225 SER B CA 1
ATOM 5560 C C . SER B 1 225 ? 10.336 3.496 -11.32 1 90.69 225 SER B C 1
ATOM 5562 O O . SER B 1 225 ? 9.375 4.152 -11.719 1 90.69 225 SER B O 1
ATOM 5564 N N . TYR B 1 226 ? 10.289 2.293 -10.703 1 91.44 226 TYR B N 1
ATOM 5565 C CA . TYR B 1 226 ? 9.07 1.497 -10.727 1 91.44 226 TYR B CA 1
ATOM 5566 C C . TYR B 1 226 ? 7.98 2.15 -9.883 1 91.44 226 TYR B C 1
ATOM 5568 O O . TYR B 1 226 ? 6.809 1.774 -9.977 1 91.44 226 TYR B O 1
ATOM 5576 N N . LEU B 1 227 ? 8.305 3.09 -9.094 1 91.06 227 LEU B N 1
ATOM 5577 C CA . LEU B 1 227 ? 7.312 3.752 -8.25 1 91.06 227 LEU B CA 1
ATOM 5578 C C . LEU B 1 227 ? 6.441 4.695 -9.07 1 91.06 227 LEU B C 1
ATOM 5580 O O . LEU B 1 227 ? 5.293 4.953 -8.711 1 91.06 227 LEU B O 1
ATOM 5584 N N . ASN B 1 228 ? 7.004 5.184 -10.133 1 88.88 228 ASN B N 1
ATOM 5585 C CA . ASN B 1 228 ? 6.23 6.125 -10.938 1 88.88 228 ASN B CA 1
ATOM 5586 C C . ASN B 1 228 ? 6.016 5.609 -12.352 1 88.88 228 ASN B C 1
ATOM 5588 O O . ASN B 1 228 ? 5.086 6.039 -13.039 1 88.88 228 ASN B O 1
ATOM 5592 N N . ARG B 1 229 ? 6.934 4.754 -12.758 1 88.56 229 ARG B N 1
ATOM 5593 C CA . ARG B 1 229 ? 6.789 4.16 -14.086 1 88.56 229 ARG B CA 1
ATOM 5594 C C . ARG B 1 229 ? 6.211 2.752 -14 1 88.56 229 ARG B C 1
ATOM 5596 O O . ARG B 1 229 ? 6.953 1.769 -14.062 1 88.56 229 ARG B O 1
ATOM 5603 N N . TRP B 1 230 ? 4.926 2.811 -14.055 1 89.5 230 TRP B N 1
ATOM 5604 C CA . TRP B 1 230 ? 4.223 1.544 -13.883 1 89.5 230 TRP B CA 1
ATOM 5605 C C . TRP B 1 230 ? 4.008 0.853 -15.227 1 89.5 230 TRP B C 1
ATOM 5607 O O . TRP B 1 230 ? 3.736 1.511 -16.234 1 89.5 230 TRP B O 1
ATOM 5617 N N . SER B 1 231 ? 4.191 -0.405 -15.211 1 92.44 231 SER B N 1
ATOM 5618 C CA . SER B 1 231 ? 3.898 -1.253 -16.359 1 92.44 231 SER B CA 1
ATOM 5619 C C . SER B 1 231 ? 3.42 -2.633 -15.922 1 92.44 231 SER B C 1
ATOM 5621 O O . SER B 1 231 ? 3.459 -2.961 -14.734 1 92.44 231 SER B O 1
ATOM 5623 N N . LEU B 1 232 ? 2.9 -3.357 -16.875 1 95.5 232 LEU B N 1
ATOM 5624 C CA . LEU B 1 232 ? 2.486 -4.719 -16.547 1 95.5 232 LEU B CA 1
ATOM 5625 C C . LEU B 1 232 ? 3.668 -5.543 -16.047 1 95.5 232 LEU B C 1
ATOM 5627 O O . LEU B 1 232 ? 3.516 -6.371 -15.148 1 95.5 232 LEU B O 1
ATOM 5631 N N . LEU B 1 233 ? 4.805 -5.219 -16.578 1 96.19 233 LEU B N 1
ATOM 5632 C CA . LEU B 1 233 ? 6.016 -5.934 -16.188 1 96.19 233 LEU B CA 1
ATOM 5633 C C . LEU B 1 233 ? 6.375 -5.652 -14.734 1 96.19 233 LEU B C 1
ATOM 5635 O O . LEU B 1 233 ? 6.781 -6.559 -14.008 1 96.19 233 LEU B O 1
ATOM 5639 N N . THR B 1 234 ? 6.223 -4.426 -14.359 1 96.56 234 THR B N 1
ATOM 5640 C CA . THR B 1 234 ? 6.539 -4.062 -12.977 1 96.56 234 THR B CA 1
ATOM 5641 C C . THR B 1 234 ? 5.594 -4.762 -12.008 1 96.56 234 THR B C 1
ATOM 5643 O O . THR B 1 234 ? 6.02 -5.219 -10.945 1 96.56 234 THR B O 1
ATOM 5646 N N . VAL B 1 235 ? 4.332 -4.836 -12.391 1 97.69 235 VAL B N 1
ATOM 5647 C CA . VAL B 1 235 ? 3.354 -5.488 -11.523 1 97.69 235 VAL B CA 1
ATOM 5648 C C . VAL B 1 235 ? 3.65 -6.984 -11.445 1 97.69 235 VAL B C 1
ATOM 5650 O O . VAL B 1 235 ? 3.59 -7.582 -10.367 1 97.69 235 VAL B O 1
ATOM 5653 N N . GLN B 1 236 ? 3.955 -7.59 -12.578 1 98 236 GLN B N 1
ATOM 5654 C CA . GLN B 1 236 ? 4.348 -9 -12.586 1 98 236 GLN B CA 1
ATOM 5655 C C . GLN B 1 236 ? 5.516 -9.25 -11.641 1 98 236 GLN B C 1
ATOM 5657 O O . GLN B 1 236 ? 5.484 -10.188 -10.844 1 98 236 GLN B O 1
ATOM 5662 N N . THR B 1 237 ? 6.48 -8.398 -11.758 1 98.38 237 THR B N 1
ATOM 5663 C CA . THR B 1 237 ? 7.688 -8.531 -10.953 1 98.38 237 THR B CA 1
ATOM 5664 C C . THR B 1 237 ? 7.371 -8.383 -9.469 1 98.38 237 THR B C 1
ATOM 5666 O O . THR B 1 237 ? 7.832 -9.18 -8.648 1 98.38 237 THR B O 1
ATOM 5669 N N . MET B 1 238 ? 6.57 -7.414 -9.141 1 98 238 MET B N 1
ATOM 5670 C CA . MET B 1 238 ? 6.246 -7.156 -7.738 1 98 238 MET B CA 1
ATOM 5671 C C . MET B 1 238 ? 5.43 -8.297 -7.148 1 98 238 MET B C 1
ATOM 5673 O O . MET B 1 238 ? 5.59 -8.641 -5.977 1 98 238 MET B O 1
ATOM 5677 N N . ILE B 1 239 ? 4.539 -8.867 -7.895 1 97.94 239 ILE B N 1
ATOM 5678 C CA . ILE B 1 239 ? 3.756 -10.008 -7.434 1 97.94 239 ILE B CA 1
ATOM 5679 C C . ILE B 1 239 ? 4.684 -11.188 -7.145 1 97.94 239 ILE B C 1
ATOM 5681 O O . ILE B 1 239 ? 4.52 -11.883 -6.137 1 97.94 239 ILE B O 1
ATOM 5685 N N . LEU B 1 240 ? 5.629 -11.367 -7.992 1 97.44 240 LEU B N 1
ATOM 5686 C CA . LEU B 1 240 ? 6.57 -12.461 -7.785 1 97.44 240 LEU B CA 1
ATOM 5687 C C . LEU B 1 240 ? 7.449 -12.203 -6.566 1 97.44 240 LEU B C 1
ATOM 5689 O O . LEU B 1 240 ? 7.785 -13.133 -5.824 1 97.44 240 LEU B O 1
ATOM 5693 N N . ILE B 1 241 ? 7.855 -10.961 -6.352 1 97.12 241 ILE B N 1
ATOM 5694 C CA . ILE B 1 241 ? 8.617 -10.602 -5.16 1 97.12 241 ILE B CA 1
ATOM 5695 C C . ILE B 1 241 ? 7.797 -10.922 -3.91 1 97.12 241 ILE B C 1
ATOM 5697 O O . ILE B 1 241 ? 8.32 -11.5 -2.951 1 97.12 241 ILE B O 1
ATOM 5701 N N . CYS B 1 242 ? 6.543 -10.578 -3.934 1 95.31 242 CYS B N 1
ATOM 5702 C CA . CYS B 1 242 ? 5.668 -10.875 -2.805 1 95.31 242 CYS B CA 1
ATOM 5703 C C . CYS B 1 242 ? 5.566 -12.375 -2.568 1 95.31 242 CYS B C 1
ATOM 5705 O O . CYS B 1 242 ? 5.637 -12.836 -1.428 1 95.31 242 CYS B O 1
ATOM 5707 N N . HIS B 1 243 ? 5.414 -13.078 -3.645 1 92.94 243 HIS B N 1
ATOM 5708 C CA . HIS B 1 243 ? 5.344 -14.523 -3.525 1 92.94 243 HIS B CA 1
ATOM 5709 C C . HIS B 1 243 ? 6.629 -15.094 -2.93 1 92.94 243 HIS B C 1
ATOM 5711 O O . HIS B 1 243 ? 6.586 -15.992 -2.086 1 92.94 243 HIS B O 1
ATOM 5717 N N . PHE B 1 244 ? 7.727 -14.594 -3.424 1 91.62 244 PHE B N 1
ATOM 5718 C CA . PHE B 1 244 ? 9.016 -15.008 -2.889 1 91.62 244 PHE B CA 1
ATOM 5719 C C . PHE B 1 244 ? 9.07 -14.805 -1.378 1 91.62 244 PHE B C 1
ATOM 5721 O O . PHE B 1 244 ? 9.508 -15.688 -0.642 1 91.62 244 PHE B O 1
ATOM 5728 N N . MET B 1 245 ? 8.594 -13.688 -0.923 1 90.31 245 MET B N 1
ATOM 5729 C CA . MET B 1 245 ? 8.633 -13.359 0.499 1 90.31 245 MET B CA 1
ATOM 5730 C C . MET B 1 245 ? 7.695 -14.258 1.292 1 90.31 245 MET B C 1
ATOM 5732 O O . MET B 1 245 ? 8.031 -14.703 2.391 1 90.31 245 MET B O 1
ATOM 5736 N N . ILE B 1 246 ? 6.562 -14.508 0.766 1 85.69 246 ILE B N 1
ATOM 5737 C CA . ILE B 1 246 ? 5.602 -15.383 1.429 1 85.69 246 ILE B CA 1
ATOM 5738 C C . ILE B 1 246 ? 6.203 -16.781 1.592 1 85.69 246 ILE B C 1
ATOM 5740 O O . ILE B 1 246 ? 6.113 -17.375 2.666 1 85.69 246 ILE B O 1
ATOM 5744 N N . THR B 1 247 ? 6.824 -17.219 0.562 1 82.44 247 THR B N 1
ATOM 5745 C CA . THR B 1 247 ? 7.355 -18.578 0.577 1 82.44 247 THR B CA 1
ATOM 5746 C C . THR B 1 247 ? 8.633 -18.641 1.409 1 82.44 247 THR B C 1
ATOM 5748 O O . THR B 1 247 ? 9.039 -19.719 1.845 1 82.44 247 THR B O 1
ATOM 5751 N N . ASP B 1 248 ? 9.305 -17.531 1.588 1 80.19 248 ASP B N 1
ATOM 5752 C CA . ASP B 1 248 ? 10.508 -17.469 2.42 1 80.19 248 ASP B CA 1
ATOM 5753 C C . ASP B 1 248 ? 10.148 -17.141 3.869 1 80.19 248 ASP B C 1
ATOM 5755 O O . ASP B 1 248 ? 11.008 -16.703 4.637 1 80.19 248 ASP B O 1
ATOM 5759 N N . ASN B 1 249 ? 8.914 -17.219 4.184 1 78.19 249 ASN B N 1
ATOM 5760 C CA . ASN B 1 249 ? 8.406 -17 5.531 1 78.19 249 ASN B CA 1
ATOM 5761 C C . ASN B 1 249 ? 8.594 -15.555 5.973 1 78.19 249 ASN B C 1
ATOM 5763 O O . ASN B 1 249 ? 8.852 -15.289 7.148 1 78.19 249 ASN B O 1
ATOM 5767 N N . ARG B 1 250 ? 8.641 -14.727 5.062 1 86.62 250 ARG B N 1
ATOM 5768 C CA . ARG B 1 250 ? 8.688 -13.289 5.316 1 86.62 250 ARG B CA 1
ATOM 5769 C C . ARG B 1 250 ? 7.328 -12.641 5.074 1 86.62 250 ARG B C 1
ATOM 5771 O O . ARG B 1 250 ? 7.215 -11.711 4.277 1 86.62 250 ARG B O 1
ATOM 5778 N N . ILE B 1 251 ? 6.371 -13.055 5.871 1 86.94 251 ILE B N 1
ATOM 5779 C CA . ILE B 1 251 ? 4.984 -12.664 5.648 1 86.94 251 ILE B CA 1
ATOM 5780 C C . ILE B 1 251 ? 4.809 -11.18 5.977 1 86.94 251 ILE B C 1
ATOM 5782 O O . ILE B 1 251 ? 4.047 -10.477 5.305 1 86.94 251 ILE B O 1
ATOM 5786 N N . ALA B 1 252 ? 5.5 -10.742 7 1 89.62 252 ALA B N 1
ATOM 5787 C CA . ALA B 1 252 ? 5.387 -9.336 7.375 1 89.62 252 ALA B CA 1
ATOM 5788 C C . ALA B 1 252 ? 5.914 -8.43 6.27 1 89.62 252 ALA B C 1
ATOM 5790 O O . ALA B 1 252 ? 5.293 -7.41 5.945 1 89.62 252 ALA B O 1
ATOM 5791 N N . ASP B 1 253 ? 7.051 -8.789 5.711 1 93.5 253 ASP B N 1
ATOM 5792 C CA . ASP B 1 253 ? 7.59 -8.047 4.578 1 93.5 253 ASP B CA 1
ATOM 5793 C C . ASP B 1 253 ? 6.629 -8.078 3.391 1 93.5 253 ASP B C 1
ATOM 5795 O O . ASP B 1 253 ? 6.414 -7.062 2.729 1 93.5 253 ASP B O 1
ATOM 5799 N N . ALA B 1 254 ? 6.098 -9.273 3.18 1 94 254 ALA B N 1
ATOM 5800 C CA . ALA B 1 254 ? 5.172 -9.438 2.064 1 94 254 ALA B CA 1
ATOM 5801 C C . ALA B 1 254 ? 3.928 -8.57 2.252 1 94 254 ALA B C 1
ATOM 5803 O O . ALA B 1 254 ? 3.439 -7.965 1.299 1 94 254 ALA B O 1
ATOM 5804 N N . TRP B 1 255 ? 3.461 -8.484 3.449 1 95 255 TRP B N 1
ATOM 5805 C CA . TRP B 1 255 ? 2.303 -7.648 3.756 1 95 255 TRP B CA 1
ATOM 5806 C C . TRP B 1 255 ? 2.568 -6.191 3.395 1 95 255 TRP B C 1
ATOM 5808 O O . TRP B 1 255 ? 1.771 -5.562 2.695 1 95 255 TRP B O 1
ATOM 5818 N N . THR B 1 256 ? 3.625 -5.695 3.803 1 96 256 THR B N 1
ATOM 5819 C CA . THR B 1 256 ? 3.941 -4.281 3.611 1 96 256 THR B CA 1
ATOM 5820 C C . THR B 1 256 ? 4.199 -3.982 2.137 1 96 256 THR B C 1
ATOM 5822 O O . THR B 1 256 ? 3.686 -2.998 1.6 1 96 256 THR B O 1
ATOM 5825 N N . ILE B 1 257 ? 4.859 -4.855 1.446 1 95.19 257 ILE B N 1
ATOM 5826 C CA . ILE B 1 257 ? 5.223 -4.621 0.053 1 95.19 257 ILE B CA 1
ATOM 5827 C C . ILE B 1 257 ? 3.994 -4.793 -0.837 1 95.19 257 ILE B C 1
ATOM 5829 O O . ILE B 1 257 ? 3.889 -4.16 -1.89 1 95.19 257 ILE B O 1
ATOM 5833 N N . SER B 1 258 ? 3.07 -5.629 -0.377 1 97 258 SER B N 1
ATOM 5834 C CA . SER B 1 258 ? 1.854 -5.82 -1.16 1 97 258 SER B CA 1
ATOM 5835 C C . SER B 1 258 ? 1.074 -4.516 -1.296 1 97 258 SER B C 1
ATOM 5837 O O . SER B 1 258 ? 0.267 -4.363 -2.215 1 97 258 SER B O 1
ATOM 5839 N N . GLY B 1 259 ? 1.33 -3.607 -0.386 1 97.31 259 GLY B N 1
ATOM 5840 C CA . GLY B 1 259 ? 0.727 -2.291 -0.525 1 97.31 259 GLY B CA 1
ATOM 5841 C C . GLY B 1 259 ? 1.098 -1.599 -1.823 1 97.31 259 GLY B C 1
ATOM 5842 O O . GLY B 1 259 ? 0.265 -0.926 -2.434 1 97.31 259 GLY B O 1
ATOM 5843 N N . ILE B 1 260 ? 2.314 -1.78 -2.232 1 97.06 260 ILE B N 1
ATOM 5844 C CA . ILE B 1 260 ? 2.781 -1.205 -3.49 1 97.06 260 ILE B CA 1
ATOM 5845 C C . ILE B 1 260 ? 2.043 -1.852 -4.66 1 97.06 260 ILE B C 1
ATOM 5847 O O . ILE B 1 260 ? 1.602 -1.161 -5.582 1 97.06 260 ILE B O 1
ATOM 5851 N N . VAL B 1 261 ? 1.862 -3.129 -4.562 1 97.5 261 VAL B N 1
ATOM 5852 C CA . VAL B 1 261 ? 1.179 -3.867 -5.621 1 97.5 261 VAL B CA 1
ATOM 5853 C C . VAL B 1 261 ? -0.257 -3.365 -5.758 1 97.5 261 VAL B C 1
ATOM 5855 O O . VAL B 1 261 ? -0.736 -3.129 -6.867 1 97.5 261 VAL B O 1
ATOM 5858 N N . GLN B 1 262 ? -0.858 -3.186 -4.672 1 97.06 262 GLN B N 1
ATOM 5859 C CA . GLN B 1 262 ? -2.254 -2.762 -4.68 1 97.06 262 GLN B CA 1
ATOM 5860 C C . GLN B 1 262 ? -2.406 -1.378 -5.305 1 97.06 262 GLN B C 1
ATOM 5862 O O . GLN B 1 262 ? -3.326 -1.143 -6.09 1 97.06 262 GLN B O 1
ATOM 5867 N N . ARG B 1 263 ? -1.537 -0.547 -4.973 1 97 263 ARG B N 1
ATOM 5868 C CA . ARG B 1 263 ? -1.608 0.792 -5.551 1 97 263 ARG B CA 1
ATOM 5869 C C . ARG B 1 263 ? -1.314 0.76 -7.047 1 97 263 ARG B C 1
ATOM 5871 O O . ARG B 1 263 ? -1.953 1.47 -7.824 1 97 263 ARG B O 1
ATOM 5878 N N . GLN B 1 264 ? -0.415 -0.048 -7.465 1 96.44 264 GLN B N 1
ATOM 5879 C CA . GLN B 1 264 ? -0.031 -0.121 -8.867 1 96.44 264 GLN B CA 1
ATOM 5880 C C . GLN B 1 264 ? -1.155 -0.711 -9.719 1 96.44 264 GLN B C 1
ATOM 5882 O O . GLN B 1 264 ? -1.4 -0.256 -10.836 1 96.44 264 GLN B O 1
ATOM 5887 N N . ILE B 1 265 ? -1.843 -1.701 -9.195 1 96.88 265 ILE B N 1
ATOM 5888 C CA . ILE B 1 265 ? -2.887 -2.34 -9.992 1 96.88 265 ILE B CA 1
ATOM 5889 C C . ILE B 1 265 ? -4.055 -1.375 -10.18 1 96.88 265 ILE B C 1
ATOM 5891 O O . ILE B 1 265 ? -4.699 -1.366 -11.227 1 96.88 265 ILE B O 1
ATOM 5895 N N . TYR B 1 266 ? -4.316 -0.562 -9.195 1 95.06 266 TYR B N 1
ATOM 5896 C CA . TYR B 1 266 ? -5.379 0.425 -9.344 1 95.06 266 TYR B CA 1
ATOM 5897 C C . TYR B 1 266 ? -4.941 1.568 -10.25 1 95.06 266 TYR B C 1
ATOM 5899 O O . TYR B 1 266 ? -5.758 2.133 -10.984 1 95.06 266 TYR B O 1
ATOM 5907 N N . ARG B 1 267 ? -3.676 1.849 -10.195 1 92.75 267 ARG B N 1
ATOM 5908 C CA . ARG B 1 267 ? -3.184 2.906 -11.078 1 92.75 267 ARG B CA 1
ATOM 5909 C C . ARG B 1 267 ? -3.277 2.49 -12.539 1 92.75 267 ARG B C 1
ATOM 5911 O O . ARG B 1 267 ? -3.57 3.314 -13.406 1 92.75 267 ARG B O 1
ATOM 5918 N N . LEU B 1 268 ? -2.973 1.238 -12.805 1 93.62 268 LEU B N 1
ATOM 5919 C CA . LEU B 1 268 ? -3.027 0.708 -14.164 1 93.62 268 LEU B CA 1
ATOM 5920 C C . LEU B 1 268 ? -4.457 0.342 -14.547 1 93.62 268 LEU B C 1
ATOM 5922 O O . LEU B 1 268 ? -4.707 -0.109 -15.672 1 93.62 268 LEU B O 1
ATOM 5926 N N . ARG B 1 269 ? -5.363 0.502 -13.602 1 93 269 ARG B N 1
ATOM 5927 C CA . ARG B 1 269 ? -6.781 0.218 -13.797 1 93 269 ARG B CA 1
ATOM 5928 C C . ARG B 1 269 ? -6.992 -1.226 -14.25 1 93 269 ARG B C 1
ATOM 5930 O O . ARG B 1 269 ? -7.773 -1.488 -15.164 1 93 269 ARG B O 1
ATOM 5937 N N . LEU B 1 270 ? -6.27 -2.098 -13.617 1 95.88 270 LEU B N 1
ATOM 5938 C CA . LEU B 1 270 ? -6.434 -3.514 -13.922 1 95.88 270 LEU B CA 1
ATOM 5939 C C . LEU B 1 270 ? -7.777 -4.023 -13.414 1 95.88 270 LEU B C 1
ATOM 5941 O O . LEU B 1 270 ? -8.227 -5.102 -13.812 1 95.88 270 LEU B O 1
ATOM 5945 N N . ASN B 1 271 ? -8.406 -3.268 -12.539 1 93.75 271 ASN B N 1
ATOM 5946 C CA . ASN B 1 271 ? -9.68 -3.625 -11.93 1 93.75 271 ASN B CA 1
ATOM 5947 C C . ASN B 1 271 ? -10.852 -3.295 -12.844 1 93.75 271 ASN B C 1
ATOM 5949 O O . ASN B 1 271 ? -12 -3.594 -12.523 1 93.75 271 ASN B O 1
ATOM 5953 N N . CYS B 1 272 ? -10.516 -2.73 -13.984 1 92.44 272 CYS B N 1
ATOM 5954 C CA . CYS B 1 272 ? -11.578 -2.279 -14.875 1 92.44 272 CYS B CA 1
ATOM 5955 C C . CYS B 1 272 ? -11.516 -2.998 -16.219 1 92.44 272 CYS B C 1
ATOM 5957 O O . CYS B 1 272 ? -10.43 -3.35 -16.688 1 92.44 272 CYS B O 1
ATOM 5959 N N . ILE B 1 273 ? -12.688 -3.09 -16.797 1 91.12 273 ILE B N 1
ATOM 5960 C CA . ILE B 1 273 ? -12.773 -3.615 -18.156 1 91.12 273 ILE B CA 1
ATOM 5961 C C . ILE B 1 273 ? -12.148 -2.623 -19.141 1 91.12 273 ILE B C 1
ATOM 5963 O O . ILE B 1 273 ? -12.555 -1.46 -19.203 1 91.12 273 ILE B O 1
ATOM 5967 N N . PRO B 1 274 ? -11.195 -3.107 -19.875 1 88.62 274 PRO B N 1
ATOM 5968 C CA . PRO B 1 274 ? -10.484 -2.174 -20.75 1 88.62 274 PRO B CA 1
ATOM 5969 C C . PRO B 1 274 ? -11.414 -1.44 -21.719 1 88.62 274 PRO B C 1
ATOM 5971 O O . PRO B 1 274 ? -11.211 -0.259 -22 1 88.62 274 PRO B O 1
ATOM 5974 N N . HIS B 1 275 ? -12.406 -2.066 -22.203 1 86 275 HIS B N 1
ATOM 5975 C CA . HIS B 1 275 ? -13.328 -1.458 -23.156 1 86 275 HIS B CA 1
ATOM 5976 C C . HIS B 1 275 ? -14.062 -0.279 -22.531 1 86 275 HIS B C 1
ATOM 5978 O O . HIS B 1 275 ? -14.375 0.699 -23.219 1 86 275 HIS B O 1
ATOM 5984 N N . ASP B 1 276 ? -14.344 -0.369 -21.281 1 83.69 276 ASP B N 1
ATOM 5985 C CA . ASP B 1 276 ? -15.039 0.7 -20.578 1 83.69 276 ASP B CA 1
ATOM 5986 C C . ASP B 1 276 ? -14.148 1.93 -20.422 1 83.69 276 ASP B C 1
ATOM 5988 O O . ASP B 1 276 ? -14.648 3.037 -20.203 1 83.69 276 ASP B O 1
ATOM 5992 N N . LEU B 1 277 ? -12.906 1.686 -20.547 1 82.12 277 LEU B N 1
ATOM 5993 C CA . LEU B 1 277 ? -11.953 2.775 -20.406 1 82.12 277 LEU B CA 1
ATOM 5994 C C . LEU B 1 277 ? -11.586 3.357 -21.766 1 82.12 277 LEU B C 1
ATOM 5996 O O . LEU B 1 277 ? -10.758 4.266 -21.859 1 82.12 277 LEU B O 1
ATOM 6000 N N . GLY B 1 278 ? -12.141 2.742 -22.75 1 84.69 278 GLY B N 1
ATOM 6001 C CA . GLY B 1 278 ? -11.82 3.189 -24.094 1 84.69 278 GLY B CA 1
ATOM 6002 C C . GLY B 1 278 ? -10.516 2.619 -24.625 1 84.69 278 GLY B C 1
ATOM 6003 O O . GLY B 1 278 ? -9.961 3.119 -25.609 1 84.69 278 GLY B O 1
ATOM 6004 N N . LEU B 1 279 ? -10.047 1.632 -23.953 1 86.19 279 LEU B N 1
ATOM 6005 C CA . LEU B 1 279 ? -8.797 1.013 -24.359 1 86.19 279 LEU B CA 1
ATOM 6006 C C . LEU B 1 279 ? -9.055 -0.172 -25.297 1 86.19 279 LEU B C 1
ATOM 6008 O O . LEU B 1 279 ? -9.906 -1.014 -25 1 86.19 279 LEU B O 1
ATOM 6012 N N . HIS B 1 280 ? -8.391 -0.165 -26.422 1 90.5 280 HIS B N 1
ATOM 6013 C CA . HIS B 1 280 ? -8.445 -1.29 -27.344 1 90.5 280 HIS B CA 1
ATOM 6014 C C . HIS B 1 280 ? -7.145 -2.078 -27.328 1 90.5 280 HIS B C 1
ATOM 6016 O O . HIS B 1 280 ? -6.203 -1.75 -28.047 1 90.5 280 HIS B O 1
ATOM 6022 N N . LEU B 1 281 ? -7.242 -3.037 -26.578 1 92.12 281 LEU B N 1
ATOM 6023 C CA . LEU B 1 281 ? -6.039 -3.832 -26.344 1 92.12 281 LEU B CA 1
ATOM 6024 C C . LEU B 1 281 ? -6.137 -5.18 -27.047 1 92.12 281 LEU B C 1
ATOM 6026 O O . LEU B 1 281 ? -7.238 -5.652 -27.344 1 92.12 281 LEU B O 1
ATOM 6030 N N . ASP B 1 282 ? -5 -5.746 -27.375 1 92.12 282 ASP B N 1
ATOM 6031 C CA . ASP B 1 282 ? -4.977 -7.082 -27.953 1 92.12 282 ASP B CA 1
ATOM 6032 C C . ASP B 1 282 ? -5.371 -8.141 -26.938 1 92.12 282 ASP B C 1
ATOM 6034 O O . ASP B 1 282 ? -5.32 -7.891 -25.719 1 92.12 282 ASP B O 1
ATOM 6038 N N . HIS B 1 283 ? -5.766 -9.273 -27.391 1 92.12 283 HIS B N 1
ATOM 6039 C CA . HIS B 1 283 ? -6.262 -10.359 -26.562 1 92.12 283 HIS B CA 1
ATOM 6040 C C . HIS B 1 283 ? -5.234 -10.766 -25.5 1 92.12 283 HIS B C 1
ATOM 6042 O O . HIS B 1 283 ? -5.578 -10.969 -24.344 1 92.12 283 HIS B O 1
ATOM 6048 N N . GLN B 1 284 ? -4.066 -10.891 -25.891 1 91.44 284 GLN B N 1
ATOM 6049 C CA . GLN B 1 284 ? -3.016 -11.32 -24.984 1 91.44 284 GLN B CA 1
ATOM 6050 C C . GLN B 1 284 ? -2.836 -10.328 -23.844 1 91.44 284 GLN B C 1
ATOM 6052 O O . GLN B 1 284 ? -2.703 -10.734 -22.688 1 91.44 284 GLN B O 1
ATOM 6057 N N . THR B 1 285 ? -2.822 -9.086 -24.188 1 93 285 THR B N 1
ATOM 6058 C CA . THR B 1 285 ? -2.645 -8.047 -23.188 1 93 285 THR B CA 1
ATOM 6059 C C . THR B 1 285 ? -3.816 -8.031 -22.203 1 93 285 THR B C 1
ATOM 6061 O O . THR B 1 285 ? -3.625 -7.867 -21 1 93 285 THR B O 1
ATOM 6064 N N . VAL B 1 286 ? -5.008 -8.211 -22.703 1 94.81 286 VAL B N 1
ATOM 6065 C CA . VAL B 1 286 ? -6.195 -8.234 -21.859 1 94.81 286 VAL B CA 1
ATOM 6066 C C . VAL B 1 286 ? -6.113 -9.414 -20.891 1 94.81 286 VAL B C 1
ATOM 6068 O O . VAL B 1 286 ? -6.426 -9.266 -19.703 1 94.81 286 VAL B O 1
ATOM 6071 N N . GLN B 1 287 ? -5.707 -10.523 -21.375 1 95.19 287 GLN B N 1
ATOM 6072 C CA . GLN B 1 287 ? -5.645 -11.719 -20.547 1 95.19 287 GLN B CA 1
ATOM 6073 C C . GLN B 1 287 ? -4.562 -11.586 -19.469 1 95.19 287 GLN B C 1
ATOM 6075 O O . GLN B 1 287 ? -4.734 -12.062 -18.344 1 95.19 287 GLN B O 1
ATOM 6080 N N . VAL B 1 288 ? -3.463 -10.977 -19.812 1 95.31 288 VAL B N 1
ATOM 6081 C CA . VAL B 1 288 ? -2.416 -10.742 -18.828 1 95.31 288 VAL B CA 1
ATOM 6082 C C . VAL B 1 288 ? -2.924 -9.781 -17.75 1 95.31 288 VAL B C 1
ATOM 6084 O O . VAL B 1 288 ? -2.676 -9.992 -16.562 1 95.31 288 VAL B O 1
ATOM 6087 N N . ARG B 1 289 ? -3.641 -8.773 -18.141 1 96.75 289 ARG B N 1
ATOM 6088 C CA . ARG B 1 289 ? -4.215 -7.805 -17.219 1 96.75 289 ARG B CA 1
ATOM 6089 C C . ARG B 1 289 ? -5.152 -8.492 -16.219 1 96.75 289 ARG B C 1
ATOM 6091 O O . ARG B 1 289 ? -5.078 -8.242 -15.023 1 96.75 289 ARG B O 1
ATOM 6098 N N . LEU B 1 290 ? -5.953 -9.336 -16.719 1 97.44 290 LEU B N 1
ATOM 6099 C CA . LEU B 1 290 ? -6.918 -10.047 -15.891 1 97.44 290 LEU B CA 1
ATOM 6100 C C . LEU B 1 290 ? -6.211 -10.969 -14.906 1 97.44 290 LEU B C 1
ATOM 6102 O O . LEU B 1 290 ? -6.582 -11.047 -13.734 1 97.44 290 LEU B O 1
ATOM 6106 N N . ARG B 1 291 ? -5.25 -11.633 -15.367 1 97.38 291 ARG B N 1
ATOM 6107 C CA . ARG B 1 291 ? -4.516 -12.57 -14.516 1 97.38 291 ARG B CA 1
ATOM 6108 C C . ARG B 1 291 ? -3.719 -11.828 -13.453 1 97.38 291 ARG B C 1
ATOM 6110 O O . ARG B 1 291 ? -3.551 -12.328 -12.336 1 97.38 291 ARG B O 1
ATOM 6117 N N . LEU B 1 292 ? -3.221 -10.68 -13.82 1 98.12 292 LEU B N 1
ATOM 6118 C CA . LEU B 1 292 ? -2.51 -9.867 -12.844 1 98.12 292 LEU B CA 1
ATOM 6119 C C . LEU B 1 292 ? -3.457 -9.383 -11.75 1 98.12 292 LEU B C 1
ATOM 6121 O O . LEU B 1 292 ? -3.105 -9.406 -10.562 1 98.12 292 LEU B O 1
ATOM 6125 N N . TRP B 1 293 ? -4.625 -8.938 -12.133 1 98.12 293 TRP B N 1
ATOM 6126 C CA . TRP B 1 293 ? -5.617 -8.555 -11.133 1 98.12 293 TRP B CA 1
ATOM 6127 C C . TRP B 1 293 ? -5.949 -9.727 -10.219 1 98.12 293 TRP B C 1
ATOM 6129 O O . TRP B 1 293 ? -5.973 -9.57 -8.992 1 98.12 293 TRP B O 1
ATOM 6139 N N . GLN B 1 294 ? -6.188 -10.828 -10.844 1 98.12 294 GLN B N 1
ATOM 6140 C CA . GLN B 1 294 ? -6.539 -12.016 -10.078 1 98.12 294 GLN B CA 1
ATOM 6141 C C . GLN B 1 294 ? -5.414 -12.406 -9.117 1 98.12 294 GLN B C 1
ATOM 6143 O O . GLN B 1 294 ? -5.672 -12.766 -7.969 1 98.12 294 GLN B O 1
ATOM 6148 N N . ALA B 1 295 ? -4.203 -12.391 -9.562 1 97.94 295 ALA B N 1
ATOM 6149 C CA . ALA B 1 295 ? -3.059 -12.766 -8.734 1 97.94 295 ALA B CA 1
ATOM 6150 C C . ALA B 1 295 ? -2.896 -11.812 -7.555 1 97.94 295 ALA B C 1
ATOM 6152 O O . ALA B 1 295 ? -2.633 -12.242 -6.43 1 97.94 295 ALA B O 1
ATOM 6153 N N . ALA B 1 296 ? -3.016 -10.539 -7.848 1 98 296 ALA B N 1
ATOM 6154 C CA . ALA B 1 296 ? -2.928 -9.539 -6.781 1 98 296 ALA B CA 1
ATOM 6155 C C . ALA B 1 296 ? -4.047 -9.727 -5.762 1 98 296 ALA B C 1
ATOM 6157 O O . ALA B 1 296 ? -3.822 -9.609 -4.555 1 98 296 ALA B O 1
ATOM 6158 N N . MET B 1 297 ? -5.219 -9.977 -6.25 1 97.88 297 MET B N 1
ATOM 6159 C CA . MET B 1 297 ? -6.359 -10.219 -5.367 1 97.88 297 MET B CA 1
ATOM 6160 C C . MET B 1 297 ? -6.129 -11.461 -4.516 1 97.88 297 MET B C 1
ATOM 6162 O O . MET B 1 297 ? -6.43 -11.461 -3.318 1 97.88 297 MET B O 1
ATOM 6166 N N . LEU B 1 298 ? -5.625 -12.469 -5.121 1 96.75 298 LEU B N 1
ATOM 6167 C CA . LEU B 1 298 ? -5.344 -13.703 -4.395 1 96.75 298 LEU B CA 1
ATOM 6168 C C . LEU B 1 298 ? -4.324 -13.453 -3.287 1 96.75 298 LEU B C 1
ATOM 6170 O O . LEU B 1 298 ? -4.527 -13.883 -2.148 1 96.75 298 LEU B O 1
ATOM 6174 N N . GLN B 1 299 ? -3.268 -12.852 -3.623 1 95.94 299 GLN B N 1
ATOM 6175 C CA . GLN B 1 299 ? -2.24 -12.555 -2.629 1 95.94 299 GLN B CA 1
ATOM 6176 C C . GLN B 1 299 ? -2.799 -11.703 -1.498 1 95.94 299 GLN B C 1
ATOM 6178 O O . GLN B 1 299 ? -2.5 -11.938 -0.326 1 95.94 299 GLN B O 1
ATOM 6183 N N . ASP B 1 300 ? -3.561 -10.727 -1.861 1 96.94 300 ASP B N 1
ATOM 6184 C CA . ASP B 1 300 ? -4.199 -9.883 -0.86 1 96.94 300 ASP B CA 1
ATOM 6185 C C . ASP B 1 300 ? -5.094 -10.703 0.068 1 96.94 300 ASP B C 1
ATOM 6187 O O . ASP B 1 300 ? -5.043 -10.539 1.289 1 96.94 300 ASP B O 1
ATOM 6191 N N . THR B 1 301 ? -5.836 -11.555 -0.499 1 96.19 301 THR B N 1
ATOM 6192 C CA . THR B 1 301 ? -6.766 -12.391 0.256 1 96.19 301 THR B CA 1
ATOM 6193 C C . THR B 1 301 ? -6.012 -13.297 1.224 1 96.19 301 THR B C 1
ATOM 6195 O O . THR B 1 301 ? -6.371 -13.398 2.398 1 96.19 301 THR B O 1
ATOM 6198 N N . LEU B 1 302 ? -5.012 -13.891 0.717 1 92.38 302 LEU B N 1
ATOM 6199 C CA . LEU B 1 302 ? -4.258 -14.836 1.542 1 92.38 302 LEU B CA 1
ATOM 6200 C C . LEU B 1 302 ? -3.555 -14.109 2.688 1 92.38 302 LEU B C 1
ATOM 6202 O O . LEU B 1 302 ? -3.531 -14.602 3.816 1 92.38 302 LEU B O 1
ATOM 6206 N N . LEU B 1 303 ? -3.039 -13.016 2.398 1 92.88 303 LEU B N 1
ATOM 6207 C CA . LEU B 1 303 ? -2.381 -12.234 3.439 1 92.88 303 LEU B CA 1
ATOM 6208 C C . LEU B 1 303 ? -3.393 -11.734 4.465 1 92.88 303 LEU B C 1
ATOM 6210 O O . LEU B 1 303 ? -3.139 -11.789 5.672 1 92.88 303 LEU B O 1
ATOM 6214 N N . CYS B 1 304 ? -4.508 -11.25 3.955 1 93.5 304 CYS B N 1
ATOM 6215 C CA . CYS B 1 304 ? -5.555 -10.766 4.848 1 93.5 304 CYS B CA 1
ATOM 6216 C C . CYS B 1 304 ? -6.094 -11.891 5.715 1 93.5 304 CYS B C 1
ATOM 6218 O O . CYS B 1 304 ? -6.375 -11.695 6.898 1 93.5 304 CYS B O 1
ATOM 6220 N N . LEU B 1 305 ? -6.215 -12.984 5.109 1 90.12 305 LEU B N 1
ATOM 6221 C CA . LEU B 1 305 ? -6.703 -14.148 5.84 1 90.12 305 LEU B CA 1
ATOM 6222 C C . LEU B 1 305 ? -5.738 -14.539 6.957 1 90.12 305 LEU B C 1
ATOM 6224 O O . LEU B 1 305 ? -6.16 -14.789 8.086 1 90.12 305 LEU B O 1
ATOM 6228 N N . ARG B 1 306 ? -4.535 -14.477 6.668 1 84.25 306 ARG B N 1
ATOM 6229 C CA . ARG B 1 306 ? -3.508 -14.93 7.602 1 84.25 306 ARG B CA 1
ATOM 6230 C C . ARG B 1 306 ? -3.277 -13.891 8.703 1 84.25 306 ARG B C 1
ATOM 6232 O O . ARG B 1 306 ? -2.979 -14.25 9.844 1 84.25 306 ARG B O 1
ATOM 6239 N N . LEU B 1 307 ? -3.439 -12.68 8.344 1 86.94 307 LEU B N 1
ATOM 6240 C CA . LEU B 1 307 ? -3.062 -11.633 9.289 1 86.94 307 LEU B CA 1
ATOM 6241 C C . LEU B 1 307 ? -4.297 -10.992 9.906 1 86.94 307 LEU B C 1
ATOM 6243 O O . LEU B 1 307 ? -4.184 -10.117 10.773 1 86.94 307 LEU B O 1
ATOM 6247 N N . LYS B 1 308 ? -5.449 -11.359 9.523 1 87.69 308 LYS B N 1
ATOM 6248 C CA . LYS B 1 308 ? -6.711 -10.82 10.016 1 87.69 308 LYS B CA 1
ATOM 6249 C C . LYS B 1 308 ? -6.789 -9.312 9.773 1 87.69 308 LYS B C 1
ATOM 6251 O O . LYS B 1 308 ? -7.066 -8.547 10.703 1 87.69 308 LYS B O 1
ATOM 6256 N N . ARG B 1 309 ? -6.52 -9 8.562 1 92.06 309 ARG B N 1
ATOM 6257 C CA . ARG B 1 309 ? -6.523 -7.598 8.164 1 92.06 309 ARG B CA 1
ATOM 6258 C C . ARG B 1 309 ? -7.504 -7.355 7.023 1 92.06 309 ARG B C 1
ATOM 6260 O O . ARG B 1 309 ? -7.949 -8.305 6.371 1 92.06 309 ARG B O 1
ATOM 6267 N N . PRO B 1 310 ? -7.832 -6.098 6.832 1 93.75 310 PRO B N 1
ATOM 6268 C CA . PRO B 1 310 ? -8.82 -5.828 5.789 1 93.75 310 PRO B CA 1
ATOM 6269 C C . PRO B 1 310 ? -8.234 -5.949 4.379 1 93.75 310 PRO B C 1
ATOM 6271 O O . PRO B 1 310 ? -7.086 -5.57 4.148 1 93.75 310 PRO B O 1
ATOM 6274 N N . PRO B 1 311 ? -9.07 -6.449 3.5 1 94.94 311 PRO B N 1
ATOM 6275 C CA . PRO B 1 311 ? -8.617 -6.523 2.107 1 94.94 311 PRO B CA 1
ATOM 6276 C C . PRO B 1 311 ? -8.633 -5.168 1.408 1 94.94 311 PRO B C 1
ATOM 6278 O O . PRO B 1 311 ? -9.336 -4.25 1.845 1 94.94 311 PRO B O 1
ATOM 6281 N N . SER B 1 312 ? -7.836 -5.074 0.367 1 94.06 312 SER B N 1
ATOM 6282 C CA . SER B 1 312 ? -7.727 -3.812 -0.359 1 94.06 312 SER B CA 1
ATOM 6283 C C . SER B 1 312 ? -8.195 -3.963 -1.804 1 94.06 312 SER B C 1
ATOM 6285 O O . SER B 1 312 ? -8.383 -2.969 -2.506 1 94.06 312 SER B O 1
ATOM 6287 N N . THR B 1 313 ? -8.352 -5.137 -2.264 1 95.44 313 THR B N 1
ATOM 6288 C CA . THR B 1 313 ? -8.734 -5.375 -3.65 1 95.44 313 THR B CA 1
ATOM 6289 C C . THR B 1 313 ? -10.234 -5.609 -3.768 1 95.44 313 THR B C 1
ATOM 6291 O O . THR B 1 313 ? -10.672 -6.648 -4.27 1 95.44 313 THR B O 1
ATOM 6294 N N . THR B 1 314 ? -11 -4.633 -3.391 1 92.06 314 THR B N 1
ATOM 6295 C CA . THR B 1 314 ? -12.438 -4.836 -3.311 1 92.06 314 THR B CA 1
ATOM 6296 C C . THR B 1 314 ? -13.164 -4.016 -4.379 1 92.06 314 THR B C 1
ATOM 6298 O O . THR B 1 314 ? -14.359 -4.203 -4.605 1 92.06 314 THR B O 1
ATOM 6301 N N . TYR B 1 315 ? -12.5 -3.15 -5.031 1 92.12 315 TYR B N 1
ATOM 6302 C CA . TYR B 1 315 ? -13.109 -2.295 -6.039 1 92.12 315 TYR B CA 1
ATOM 6303 C C . TYR B 1 315 ? -12.789 -2.793 -7.445 1 92.12 315 TYR B C 1
ATOM 6305 O O . TYR B 1 315 ? -11.703 -2.531 -7.969 1 92.12 315 TYR B O 1
ATOM 6313 N N . PHE B 1 316 ? -13.727 -3.514 -8.094 1 93.25 316 PHE B N 1
ATOM 6314 C CA . PHE B 1 316 ? -13.453 -3.973 -9.445 1 93.25 316 PHE B CA 1
ATOM 6315 C C . PHE B 1 316 ? -14.75 -4.266 -10.188 1 93.25 316 PHE B C 1
ATOM 6317 O O . PHE B 1 316 ? -15.773 -4.555 -9.57 1 93.25 316 PHE B O 1
ATOM 6324 N N . ASN B 1 317 ? -14.711 -4.121 -11.5 1 91.25 317 ASN B N 1
ATOM 6325 C CA . ASN B 1 317 ? -15.852 -4.484 -12.336 1 91.25 317 ASN B CA 1
ATOM 6326 C C . ASN B 1 317 ? -15.484 -5.559 -13.352 1 91.25 317 ASN B C 1
ATOM 6328 O O . ASN B 1 317 ? -16.266 -5.855 -14.258 1 91.25 317 ASN B O 1
ATOM 6332 N N . VAL B 1 318 ? -14.336 -6.105 -13.273 1 94.62 318 VAL B N 1
ATOM 6333 C CA . VAL B 1 318 ? -13.93 -7.238 -14.102 1 94.62 318 VAL B CA 1
ATOM 6334 C C . VAL B 1 318 ? -14.516 -8.531 -13.531 1 94.62 318 VAL B C 1
ATOM 6336 O O . VAL B 1 318 ? -14.914 -8.578 -12.359 1 94.62 318 VAL B O 1
ATOM 6339 N N . CYS B 1 319 ? -14.523 -9.531 -14.445 1 94.25 319 CYS B N 1
ATOM 6340 C CA . CYS B 1 319 ? -15.164 -10.773 -14.047 1 94.25 319 CYS B CA 1
ATOM 6341 C C . CYS B 1 319 ? -14.289 -11.977 -14.375 1 94.25 319 CYS B C 1
ATOM 6343 O O . CYS B 1 319 ? -13.531 -11.945 -15.352 1 94.25 319 CYS B O 1
ATOM 6345 N N . HIS B 1 320 ? -14.438 -13.008 -13.547 1 95.44 320 HIS B N 1
ATOM 6346 C CA . HIS B 1 320 ? -13.641 -14.219 -13.75 1 95.44 320 HIS B CA 1
ATOM 6347 C C . HIS B 1 320 ? -14.008 -14.898 -15.062 1 95.44 320 HIS B C 1
ATOM 6349 O O . HIS B 1 320 ? -13.18 -15.609 -15.648 1 95.44 320 HIS B O 1
ATOM 6355 N N . TYR B 1 321 ? -15.133 -14.664 -15.625 1 93.81 321 TYR B N 1
ATOM 6356 C CA . TYR B 1 321 ? -15.578 -15.281 -16.875 1 93.81 321 TYR B CA 1
ATOM 6357 C C . TYR B 1 321 ? -14.781 -14.75 -18.047 1 93.81 321 TYR B C 1
ATOM 6359 O O . TYR B 1 321 ? -14.75 -15.367 -19.125 1 93.81 321 TYR B O 1
ATOM 6367 N N . ASP B 1 322 ? -14.188 -13.633 -17.859 1 94.19 322 ASP B N 1
ATOM 6368 C CA . ASP B 1 322 ? -13.438 -13.016 -18.953 1 94.19 322 ASP B CA 1
ATOM 6369 C C . ASP B 1 322 ? -12.055 -13.641 -19.094 1 94.19 322 ASP B C 1
ATOM 6371 O O . ASP B 1 322 ? -11.344 -13.367 -20.062 1 94.19 322 ASP B O 1
ATOM 6375 N N . ILE B 1 323 ? -11.711 -14.516 -18.156 1 95.75 323 ILE B N 1
ATOM 6376 C CA . ILE B 1 323 ? -10.43 -15.211 -18.25 1 95.75 323 ILE B CA 1
ATOM 6377 C C . ILE B 1 323 ? -10.5 -16.266 -19.359 1 95.75 323 ILE B C 1
ATOM 6379 O O . ILE B 1 323 ? -11.352 -17.156 -19.312 1 95.75 323 ILE B O 1
ATOM 6383 N N . GLN B 1 324 ? -9.672 -16.094 -20.328 1 93.75 324 GLN B N 1
ATOM 6384 C CA . GLN B 1 324 ? -9.555 -16.984 -21.469 1 93.75 324 GLN B CA 1
ATOM 6385 C C . GLN B 1 324 ? -8.102 -17.422 -21.672 1 93.75 324 GLN B C 1
ATOM 6387 O O . GLN B 1 324 ? -7.188 -16.844 -21.078 1 93.75 324 GLN B O 1
ATOM 6392 N N . PRO B 1 325 ? -7.945 -18.5 -22.422 1 91.62 325 PRO B N 1
ATOM 6393 C CA . PRO B 1 325 ? -6.559 -18.891 -22.688 1 91.62 325 PRO B CA 1
ATOM 6394 C C . PRO B 1 325 ? -5.785 -17.812 -23.453 1 91.62 325 PRO B C 1
ATOM 6396 O O . PRO B 1 325 ? -6.34 -17.156 -24.328 1 91.62 325 PRO B O 1
ATOM 6399 N N . ILE B 1 326 ? -4.578 -17.594 -22.969 1 84.19 326 ILE B N 1
ATOM 6400 C CA . ILE B 1 326 ? -3.729 -16.625 -23.656 1 84.19 326 ILE B CA 1
ATOM 6401 C C . ILE B 1 326 ? -3.357 -17.172 -25.047 1 84.19 326 ILE B C 1
ATOM 6403 O O . ILE B 1 326 ? -3.527 -16.484 -26.047 1 84.19 326 ILE B O 1
ATOM 6407 N N . GLN B 1 327 ? -2.666 -18.297 -24.969 1 75.62 327 GLN B N 1
ATOM 6408 C CA . GLN B 1 327 ? -2.352 -19 -26.219 1 75.62 327 GLN B CA 1
ATOM 6409 C C . GLN B 1 327 ? -3.053 -20.344 -26.281 1 75.62 327 GLN B C 1
ATOM 6411 O O . GLN B 1 327 ? -3.219 -21.016 -25.266 1 75.62 327 GLN B O 1
ATOM 6416 N N . THR B 1 328 ? -3.814 -20.625 -27.328 1 59.78 328 THR B N 1
ATOM 6417 C CA . THR B 1 328 ? -4.629 -21.828 -27.516 1 59.78 328 THR B CA 1
ATOM 6418 C C . THR B 1 328 ? -3.764 -23.078 -27.484 1 59.78 328 THR B C 1
ATOM 6420 O O . THR B 1 328 ? -4.262 -24.172 -27.219 1 59.78 328 THR B O 1
ATOM 6423 N N . SER B 1 329 ? -2.584 -22.938 -27.656 1 59.41 329 SER B N 1
ATOM 6424 C CA . SER B 1 329 ? -1.922 -24.156 -28.109 1 59.41 329 SER B CA 1
ATOM 6425 C C . SER B 1 329 ? -1.296 -24.906 -26.938 1 59.41 329 SER B C 1
ATOM 6427 O O . SER B 1 329 ? -0.726 -25.984 -27.109 1 59.41 329 SER B O 1
ATOM 6429 N N . THR B 1 330 ? -1.472 -24.406 -25.703 1 64.56 330 THR B N 1
ATOM 6430 C CA . THR B 1 330 ? -0.71 -25.172 -24.719 1 64.56 330 THR B CA 1
ATOM 6431 C C . THR B 1 330 ? -1.602 -26.188 -24.016 1 64.56 330 THR B C 1
ATOM 6433 O O . THR B 1 330 ? -2.812 -25.984 -23.891 1 64.56 330 THR B O 1
ATOM 6436 N N . GLU B 1 331 ? -1.069 -27.344 -23.812 1 66.94 331 GLU B N 1
ATOM 6437 C CA . GLU B 1 331 ? -1.727 -28.484 -23.172 1 66.94 331 GLU B CA 1
ATOM 6438 C C . GLU B 1 331 ? -2.395 -28.078 -21.875 1 66.94 331 GLU B C 1
ATOM 6440 O O . GLU B 1 331 ? -3.434 -28.625 -21.5 1 66.94 331 GLU B O 1
ATOM 6445 N N . HIS B 1 332 ? -1.926 -27 -21.281 1 80.5 332 HIS B N 1
ATOM 6446 C CA . HIS B 1 332 ? -2.438 -26.703 -19.938 1 80.5 332 HIS B CA 1
ATOM 6447 C C . HIS B 1 332 ? -3.256 -25.422 -19.938 1 80.5 332 HIS B C 1
ATOM 6449 O O . HIS B 1 332 ? -3.619 -24.906 -18.875 1 80.5 332 HIS B O 1
ATOM 6455 N N . ALA B 1 333 ? -3.604 -25.062 -21.094 1 84 333 ALA B N 1
ATOM 6456 C CA . ALA B 1 333 ? -4.305 -23.797 -21.203 1 84 333 ALA B CA 1
ATOM 6457 C C . ALA B 1 333 ? -5.676 -23.859 -20.531 1 84 333 ALA B C 1
ATOM 6459 O O . ALA B 1 333 ? -6.07 -22.938 -19.812 1 84 333 ALA B O 1
ATOM 6460 N N . SER B 1 334 ? -6.316 -24.938 -20.75 1 87.25 334 SER B N 1
ATOM 6461 C CA . SER B 1 334 ? -7.664 -25.078 -20.203 1 87.25 334 SER B CA 1
ATOM 6462 C C . SER B 1 334 ? -7.641 -25.203 -18.688 1 87.25 334 SER B C 1
ATOM 6464 O O . SER B 1 334 ? -8.477 -24.609 -18 1 87.25 334 SER B O 1
ATOM 6466 N N . THR B 1 335 ? -6.699 -25.953 -18.188 1 91.56 335 THR B N 1
ATOM 6467 C CA . THR B 1 335 ? -6.609 -26.141 -16.734 1 91.56 335 THR B CA 1
ATOM 6468 C C . THR B 1 335 ? -6.172 -24.859 -16.047 1 91.56 335 THR B C 1
ATOM 6470 O O . THR B 1 335 ? -6.625 -24.547 -14.945 1 91.56 335 THR B O 1
ATOM 6473 N N . ASP B 1 336 ? -5.32 -24.125 -16.719 1 93.31 336 ASP B N 1
ATOM 6474 C CA . ASP B 1 336 ? -4.883 -22.859 -16.156 1 93.31 336 ASP B CA 1
ATOM 6475 C C . ASP B 1 336 ? -6.051 -21.875 -16.047 1 93.31 336 ASP B C 1
ATOM 6477 O O . ASP B 1 336 ? -6.145 -21.125 -15.07 1 93.31 336 ASP B O 1
ATOM 6481 N N . VAL B 1 337 ? -6.836 -21.859 -17.047 1 95.56 337 VAL B N 1
ATOM 6482 C CA . VAL B 1 337 ? -8 -20.984 -17.031 1 95.56 337 VAL B CA 1
ATOM 6483 C C . VAL B 1 337 ? -8.945 -21.375 -15.914 1 95.56 337 VAL B C 1
ATOM 6485 O O . VAL B 1 337 ? -9.414 -20.516 -15.156 1 95.56 337 VAL B O 1
ATOM 6488 N N . ALA B 1 338 ? -9.188 -22.688 -15.812 1 96.31 338 ALA B N 1
ATOM 6489 C CA . ALA B 1 338 ? -10.062 -23.172 -14.75 1 96.31 338 ALA B CA 1
ATOM 6490 C C . ALA B 1 338 ? -9.5 -22.859 -13.375 1 96.31 338 ALA B C 1
ATOM 6492 O O . ALA B 1 338 ? -10.25 -22.469 -12.469 1 96.31 338 ALA B O 1
ATOM 6493 N N . TYR B 1 339 ? -8.25 -23.031 -13.211 1 97.06 339 TYR B N 1
ATOM 6494 C CA . TYR B 1 339 ? -7.574 -22.734 -11.953 1 97.06 339 TYR B CA 1
ATOM 6495 C C . TYR B 1 339 ? -7.719 -21.266 -11.594 1 97.06 339 TYR B C 1
ATOM 6497 O O . TYR B 1 339 ? -8.086 -20.922 -10.469 1 97.06 339 TYR B O 1
ATOM 6505 N N . THR B 1 340 ? -7.418 -20.391 -12.57 1 97.31 340 THR B N 1
ATOM 6506 C CA . THR B 1 340 ? -7.465 -18.953 -12.352 1 97.31 340 THR B CA 1
ATOM 6507 C C . THR B 1 340 ? -8.883 -18.5 -12 1 97.31 340 THR B C 1
ATOM 6509 O O . THR B 1 340 ? -9.07 -17.656 -11.125 1 97.31 340 THR B O 1
ATOM 6512 N N . ARG B 1 341 ? -9.828 -19.062 -12.641 1 97.69 341 ARG B N 1
ATOM 6513 C CA . ARG B 1 341 ? -11.219 -18.734 -12.359 1 97.69 341 ARG B CA 1
ATOM 6514 C C . ARG B 1 341 ? -11.625 -19.203 -10.969 1 97.69 341 ARG B C 1
ATOM 6516 O O . ARG B 1 341 ? -12.32 -18.5 -10.242 1 97.69 341 ARG B O 1
ATOM 6523 N N . ALA B 1 342 ? -11.203 -20.391 -10.633 1 97.81 342 ALA B N 1
ATOM 6524 C CA . ALA B 1 342 ? -11.516 -20.938 -9.312 1 97.81 342 ALA B CA 1
ATOM 6525 C C . ALA B 1 342 ? -10.922 -20.062 -8.203 1 97.81 342 ALA B C 1
ATOM 6527 O O . ALA B 1 342 ? -11.609 -19.734 -7.234 1 97.81 342 ALA B O 1
ATOM 6528 N N . MET B 1 343 ? -9.695 -19.703 -8.375 1 97.31 343 MET B N 1
ATOM 6529 C CA . MET B 1 343 ? -9.008 -18.922 -7.355 1 97.31 343 MET B CA 1
ATOM 6530 C C . MET B 1 343 ? -9.602 -17.516 -7.258 1 97.31 343 MET B C 1
ATOM 6532 O O . MET B 1 343 ? -9.656 -16.938 -6.172 1 97.31 343 MET B O 1
ATOM 6536 N N . TRP B 1 344 ? -10.039 -17.031 -8.383 1 97.81 344 TRP B N 1
ATOM 6537 C CA . TRP B 1 344 ? -10.727 -15.742 -8.375 1 97.81 344 TRP B CA 1
ATOM 6538 C C . TRP B 1 344 ? -11.992 -15.805 -7.527 1 97.81 344 TRP B C 1
ATOM 6540 O O . TRP B 1 344 ? -12.195 -14.969 -6.645 1 97.81 344 TRP B O 1
ATOM 6550 N N . GLN B 1 345 ? -12.75 -16.734 -7.766 1 97.25 345 GLN B N 1
ATOM 6551 C CA . GLN B 1 345 ? -14.016 -16.891 -7.051 1 97.25 345 GLN B CA 1
ATOM 6552 C C . GLN B 1 345 ? -13.781 -17.172 -5.57 1 97.25 345 GLN B C 1
ATOM 6554 O O . GLN B 1 345 ? -14.484 -16.625 -4.711 1 97.25 345 GLN B O 1
ATOM 6559 N N . CYS B 1 346 ? -12.844 -17.969 -5.359 1 97.06 346 CYS B N 1
ATOM 6560 C CA . CYS B 1 346 ? -12.484 -18.266 -3.975 1 97.06 346 CYS B CA 1
ATOM 6561 C C . CYS B 1 346 ? -12.062 -17 -3.242 1 97.06 346 CYS B C 1
ATOM 6563 O O . CYS B 1 346 ? -12.484 -16.766 -2.109 1 97.06 346 CYS B O 1
ATOM 6565 N N . SER B 1 347 ? -11.258 -16.219 -3.885 1 97.56 347 SER B N 1
ATOM 6566 C CA . SER B 1 347 ? -10.75 -15 -3.273 1 97.56 347 SER B CA 1
ATOM 6567 C C . SER B 1 347 ? -11.875 -14.031 -2.941 1 97.56 347 SER B C 1
ATOM 6569 O O . SER B 1 347 ? -11.906 -13.453 -1.855 1 97.56 347 SER B O 1
ATOM 6571 N N . VAL B 1 348 ? -12.789 -13.883 -3.848 1 97.44 348 VAL B N 1
ATOM 6572 C CA . VAL B 1 348 ? -13.898 -12.953 -3.648 1 97.44 348 VAL B CA 1
ATOM 6573 C C . VAL B 1 348 ? -14.758 -13.414 -2.469 1 97.44 348 VAL B C 1
ATOM 6575 O O . VAL B 1 348 ? -15.109 -12.617 -1.604 1 97.44 348 VAL B O 1
ATOM 6578 N N . LEU B 1 349 ? -15.031 -14.68 -2.424 1 97.62 349 LEU B N 1
ATOM 6579 C CA . LEU B 1 349 ? -15.859 -15.219 -1.353 1 97.62 349 LEU B CA 1
ATOM 6580 C C . LEU B 1 349 ? -15.164 -15.086 -0.003 1 97.62 349 LEU B C 1
ATOM 6582 O O . LEU B 1 349 ? -15.789 -14.711 0.989 1 97.62 349 LEU B O 1
ATOM 6586 N N . ILE B 1 350 ? -13.945 -15.406 0.044 1 97.31 350 ILE B N 1
ATOM 6587 C CA . ILE B 1 350 ? -13.172 -15.359 1.279 1 97.31 350 ILE B CA 1
ATOM 6588 C C . ILE B 1 350 ? -13.07 -13.922 1.771 1 97.31 350 ILE B C 1
ATOM 6590 O O . ILE B 1 350 ? -13.203 -13.656 2.969 1 97.31 350 ILE B O 1
ATOM 6594 N N . GLN B 1 351 ? -12.797 -13 0.879 1 96.5 351 GLN B N 1
ATOM 6595 C CA . GLN B 1 351 ? -12.703 -11.594 1.274 1 96.5 351 GLN B CA 1
ATOM 6596 C C . GLN B 1 351 ? -14.008 -11.109 1.888 1 96.5 351 GLN B C 1
ATOM 6598 O O . GLN B 1 351 ? -14 -10.406 2.9 1 96.5 351 GLN B O 1
ATOM 6603 N N . GLU B 1 352 ? -15.055 -11.5 1.336 1 95.12 352 GLU B N 1
ATOM 6604 C CA . GLU B 1 352 ? -16.375 -11.031 1.758 1 95.12 352 GLU B CA 1
ATOM 6605 C C . GLU B 1 352 ? -16.797 -11.688 3.072 1 95.12 352 GLU B C 1
ATOM 6607 O O . GLU B 1 352 ? -17.359 -11.023 3.947 1 95.12 352 GLU B O 1
ATOM 6612 N N . THR B 1 353 ? -16.531 -12.922 3.23 1 95.25 353 THR B N 1
ATOM 6613 C CA . THR B 1 353 ? -17.141 -13.68 4.312 1 95.25 353 THR B CA 1
ATOM 6614 C C . THR B 1 353 ? -16.188 -13.82 5.492 1 95.25 353 THR B C 1
ATOM 6616 O O . THR B 1 353 ? -16.609 -14.008 6.629 1 95.25 353 THR B O 1
ATOM 6619 N N . VAL B 1 354 ? -14.898 -13.758 5.219 1 94.81 354 VAL B N 1
ATOM 6620 C CA . VAL B 1 354 ? -13.961 -14.039 6.297 1 94.81 354 VAL B CA 1
ATOM 6621 C C . VAL B 1 354 ? -13.094 -12.812 6.566 1 94.81 354 VAL B C 1
ATOM 6623 O O . VAL B 1 354 ? -13.094 -12.281 7.68 1 94.81 354 VAL B O 1
ATOM 6626 N N . CYS B 1 355 ? -12.445 -12.289 5.555 1 93.62 355 CYS B N 1
ATOM 6627 C CA . CYS B 1 355 ? -11.445 -11.242 5.754 1 93.62 355 CYS B CA 1
ATOM 6628 C C . CYS B 1 355 ? -12.102 -9.961 6.238 1 93.62 355 CYS B C 1
ATOM 6630 O O . CYS B 1 355 ? -11.617 -9.328 7.184 1 93.62 355 CYS B O 1
ATOM 6632 N N . THR B 1 356 ? -13.18 -9.539 5.594 1 92.12 356 THR B N 1
ATOM 6633 C CA . THR B 1 356 ? -13.812 -8.258 5.902 1 92.12 356 THR B CA 1
ATOM 6634 C C . THR B 1 356 ? -14.367 -8.266 7.324 1 92.12 356 THR B C 1
ATOM 6636 O O . THR B 1 356 ? -14.055 -7.375 8.125 1 92.12 356 THR B O 1
ATOM 6639 N N . PRO B 1 357 ? -15.07 -9.258 7.738 1 90.62 357 PRO B N 1
ATOM 6640 C CA . PRO B 1 357 ? -15.578 -9.234 9.109 1 90.62 357 PRO B CA 1
ATOM 6641 C C . PRO B 1 357 ? -14.469 -9.375 10.148 1 90.62 357 PRO B C 1
ATOM 6643 O O . PRO B 1 357 ? -14.516 -8.734 11.203 1 90.62 357 PRO B O 1
ATOM 6646 N N . ARG B 1 358 ? -13.547 -10.156 9.875 1 87.81 358 ARG B N 1
ATOM 6647 C CA . ARG B 1 358 ? -12.469 -10.406 10.828 1 87.81 358 ARG B CA 1
ATOM 6648 C C . ARG B 1 358 ? -11.625 -9.156 11.047 1 87.81 358 ARG B C 1
ATOM 6650 O O . ARG B 1 358 ? -11.062 -8.961 12.125 1 87.81 358 ARG B O 1
ATOM 6657 N N . SER B 1 359 ? -11.594 -8.375 10.039 1 84.5 359 SER B N 1
ATOM 6658 C CA . SER B 1 359 ? -10.805 -7.156 10.141 1 84.5 359 SER B CA 1
ATOM 6659 C C . SER B 1 359 ? -11.414 -6.184 11.148 1 84.5 359 SER B C 1
ATOM 6661 O O . SER B 1 359 ? -10.711 -5.363 11.734 1 84.5 359 SER B O 1
ATOM 6663 N N . GLY B 1 360 ? -12.727 -6.227 11.344 1 79 360 GLY B N 1
ATOM 6664 C CA . GLY B 1 360 ? -13.422 -5.391 12.305 1 79 360 GLY B CA 1
ATOM 6665 C C . GLY B 1 360 ? -13.641 -6.078 13.641 1 79 360 GLY B C 1
ATOM 6666 O O . GLY B 1 360 ? -14.422 -5.602 14.469 1 79 360 GLY B O 1
ATOM 6667 N N . HIS B 1 361 ? -12.977 -7.176 13.797 1 80.31 361 HIS B N 1
ATOM 6668 C CA . HIS B 1 361 ? -13.133 -7.973 15.008 1 80.31 361 HIS B CA 1
ATOM 6669 C C . HIS B 1 361 ? -14.602 -8.336 15.242 1 80.31 361 HIS B C 1
ATOM 6671 O O . HIS B 1 361 ? -15.07 -8.328 16.391 1 80.31 361 HIS B O 1
ATOM 6677 N N . LEU B 1 362 ? -15.188 -8.531 14.172 1 82.44 362 LEU B N 1
ATOM 6678 C CA . LEU B 1 362 ? -16.578 -8.984 14.211 1 82.44 362 LEU B CA 1
ATOM 6679 C C . LEU B 1 362 ? -16.672 -10.484 13.961 1 82.44 362 LEU B C 1
ATOM 6681 O O . LEU B 1 362 ? -15.812 -11.055 13.289 1 82.44 362 LEU B O 1
ATOM 6685 N N . PRO B 1 363 ? -17.641 -11.016 14.602 1 88.62 363 PRO B N 1
ATOM 6686 C CA . PRO B 1 363 ? -17.844 -12.422 14.266 1 88.62 363 PRO B CA 1
ATOM 6687 C C . PRO B 1 363 ? -18.172 -12.641 12.789 1 88.62 363 PRO B C 1
ATOM 6689 O O . PRO B 1 363 ? -18.719 -11.75 12.141 1 88.62 363 PRO B O 1
ATOM 6692 N N . LEU B 1 364 ? -17.766 -13.766 12.305 1 91.69 364 LEU B N 1
ATOM 6693 C CA . LEU B 1 364 ? -18 -14.07 10.898 1 91.69 364 LEU B CA 1
ATOM 6694 C C . LEU B 1 364 ? -19.484 -14.258 10.617 1 91.69 364 LEU B C 1
ATOM 6696 O O . LEU B 1 364 ? -19.953 -13.984 9.508 1 91.69 364 LEU B O 1
ATOM 6700 N N . SER B 1 365 ? -20.109 -14.766 11.648 1 92.06 365 SER B N 1
ATOM 6701 C CA . SER B 1 365 ? -21.547 -15.008 11.5 1 92.06 365 SER B CA 1
ATOM 6702 C C . SER B 1 365 ? -22.328 -14.281 12.586 1 92.06 365 SER B C 1
ATOM 6704 O O . SER B 1 365 ? -21.906 -14.227 13.742 1 92.06 365 SER B O 1
ATOM 6706 N N . THR B 1 366 ? -23.406 -13.758 12.125 1 90.81 366 THR B N 1
ATOM 6707 C CA . THR B 1 366 ? -24.266 -13.023 13.062 1 90.81 366 THR B CA 1
ATOM 6708 C C . THR B 1 366 ? -25.109 -13.992 13.875 1 90.81 366 THR B C 1
ATOM 6710 O O . THR B 1 366 ? -25.5 -13.688 15.008 1 90.81 366 THR B O 1
ATOM 6713 N N . ASP B 1 367 ? -25.5 -15.062 13.328 1 91.88 367 ASP B N 1
ATOM 6714 C CA . ASP B 1 367 ? -26.25 -16.125 14 1 91.88 367 ASP B CA 1
ATOM 6715 C C . ASP B 1 367 ? -26 -17.469 13.336 1 91.88 367 ASP B C 1
ATOM 6717 O O . ASP B 1 367 ? -25.172 -17.578 12.43 1 91.88 367 ASP B O 1
ATOM 6721 N N . ALA B 1 368 ? -26.703 -18.469 13.883 1 90.31 368 ALA B N 1
ATOM 6722 C CA . ALA B 1 368 ? -26.484 -19.828 13.391 1 90.31 368 ALA B CA 1
ATOM 6723 C C . ALA B 1 368 ? -26.984 -19.984 11.961 1 90.31 368 ALA B C 1
ATOM 6725 O O . ALA B 1 368 ? -26.406 -20.719 11.164 1 90.31 368 ALA B O 1
ATOM 6726 N N . ALA B 1 369 ? -28.016 -19.297 11.656 1 93.06 369 ALA B N 1
ATOM 6727 C CA . ALA B 1 369 ? -28.547 -19.344 10.297 1 93.06 369 ALA B CA 1
ATOM 6728 C C . ALA B 1 369 ? -27.594 -18.703 9.297 1 93.06 369 ALA B C 1
ATOM 6730 O O . ALA B 1 369 ? -27.422 -19.219 8.188 1 93.06 369 ALA B O 1
ATOM 6731 N N . HIS B 1 370 ? -27.078 -17.656 9.742 1 94.69 370 HIS B N 1
ATOM 6732 C CA . HIS B 1 370 ? -26.109 -16.984 8.891 1 94.69 370 HIS B CA 1
ATOM 6733 C C . HIS B 1 370 ? -24.891 -17.859 8.641 1 94.69 370 HIS B C 1
ATOM 6735 O O . HIS B 1 370 ? -24.344 -17.891 7.527 1 94.69 370 HIS B O 1
ATOM 6741 N N . ARG B 1 371 ? -24.406 -18.578 9.609 1 94.56 371 ARG B N 1
ATOM 6742 C CA . ARG B 1 371 ? -23.281 -19.484 9.43 1 94.56 371 ARG B CA 1
ATOM 6743 C C . ARG B 1 371 ? -23.609 -20.562 8.406 1 94.56 371 ARG B C 1
ATOM 6745 O O . ARG B 1 371 ? -22.781 -20.906 7.555 1 94.56 371 ARG B O 1
ATOM 6752 N N . SER B 1 372 ? -24.766 -21.109 8.539 1 93.88 372 SER B N 1
ATOM 6753 C CA . SER B 1 372 ? -25.188 -22.141 7.602 1 93.88 372 SER B CA 1
ATOM 6754 C C . SER B 1 372 ? -25.25 -21.594 6.176 1 93.88 372 SER B C 1
ATOM 6756 O O . SER B 1 372 ? -24.938 -22.312 5.223 1 93.88 372 SER B O 1
ATOM 6758 N N . GLN B 1 373 ? -25.625 -20.344 6.113 1 96.12 373 GLN B N 1
ATOM 6759 C CA . GLN B 1 373 ? -25.656 -19.703 4.801 1 96.12 373 GLN B CA 1
ATOM 6760 C C . GLN B 1 373 ? -24.25 -19.562 4.223 1 96.12 373 GLN B C 1
ATOM 6762 O O . GLN B 1 373 ? -24.047 -19.781 3.025 1 96.12 373 GLN B O 1
ATOM 6767 N N . ILE B 1 374 ? -23.344 -19.156 5.066 1 96.75 374 ILE B N 1
ATOM 6768 C CA . ILE B 1 374 ? -21.953 -19.016 4.633 1 96.75 374 ILE B CA 1
ATOM 6769 C C . ILE B 1 374 ? -21.406 -20.359 4.188 1 96.75 374 ILE B C 1
ATOM 6771 O O . ILE B 1 374 ? -20.766 -20.469 3.141 1 96.75 374 ILE B O 1
ATOM 6775 N N . VAL B 1 375 ? -21.688 -21.375 4.949 1 96.25 375 VAL B N 1
ATOM 6776 C CA . VAL B 1 375 ? -21.203 -22.719 4.625 1 96.25 375 VAL B CA 1
ATOM 6777 C C . VAL B 1 375 ? -21.812 -23.188 3.307 1 96.25 375 VAL B C 1
ATOM 6779 O O . VAL B 1 375 ? -21.141 -23.781 2.475 1 96.25 375 VAL B O 1
ATOM 6782 N N . SER B 1 376 ? -23.031 -22.859 3.141 1 96.69 376 SER B N 1
ATOM 6783 C CA . SER B 1 376 ? -23.703 -23.219 1.897 1 96.69 376 SER B CA 1
ATOM 6784 C C . SER B 1 376 ? -23.078 -22.484 0.706 1 96.69 376 SER B C 1
ATOM 6786 O O . SER B 1 376 ? -22.938 -23.062 -0.373 1 96.69 376 SER B O 1
ATOM 6788 N N . LYS B 1 377 ? -22.766 -21.266 0.9 1 97.12 377 LYS B N 1
ATOM 6789 C CA . LYS B 1 377 ? -22.109 -20.5 -0.16 1 97.12 377 LYS B CA 1
ATOM 6790 C C . LYS B 1 377 ? -20.781 -21.141 -0.545 1 97.12 377 LYS B C 1
ATOM 6792 O O . LYS B 1 377 ? -20.422 -21.188 -1.726 1 97.12 377 LYS B O 1
ATOM 6797 N N . PHE B 1 378 ? -20.031 -21.625 0.426 1 97.31 378 PHE B N 1
ATOM 6798 C CA . PHE B 1 378 ? -18.781 -22.312 0.17 1 97.31 378 PHE B CA 1
ATOM 6799 C C . PHE B 1 378 ? -19 -23.609 -0.59 1 97.31 378 PHE B C 1
ATOM 6801 O O . PHE B 1 378 ? -18.312 -23.891 -1.574 1 97.31 378 PHE B O 1
ATOM 6808 N N . ARG B 1 379 ? -19.922 -24.312 -0.182 1 95.94 379 ARG B N 1
ATOM 6809 C CA . ARG B 1 379 ? -20.203 -25.578 -0.836 1 95.94 379 ARG B CA 1
ATOM 6810 C C . ARG B 1 379 ? -20.672 -25.359 -2.273 1 95.94 379 ARG B C 1
ATOM 6812 O O . ARG B 1 379 ? -20.266 -26.109 -3.178 1 95.94 379 ARG B O 1
ATOM 6819 N N . ASP B 1 380 ? -21.516 -24.391 -2.416 1 97 380 ASP B N 1
ATOM 6820 C CA . ASP B 1 380 ? -21.984 -24.062 -3.758 1 97 380 ASP B CA 1
ATOM 6821 C C . ASP B 1 380 ? -20.812 -23.656 -4.66 1 97 380 ASP B C 1
ATOM 6823 O O . ASP B 1 380 ? -20.766 -24.031 -5.832 1 97 380 ASP B O 1
ATOM 6827 N N . LEU B 1 381 ? -19.969 -22.922 -4.121 1 97.44 381 LEU B N 1
ATOM 6828 C CA . LEU B 1 381 ? -18.812 -22.484 -4.891 1 97.44 381 LEU B CA 1
ATOM 6829 C C . LEU B 1 381 ? -17.938 -23.672 -5.309 1 97.44 381 LEU B C 1
ATOM 6831 O O . LEU B 1 381 ? -17.516 -23.75 -6.461 1 97.44 381 LEU B O 1
ATOM 6835 N N . TYR B 1 382 ? -17.672 -24.547 -4.406 1 95.75 382 TYR B N 1
ATOM 6836 C CA . TYR B 1 382 ? -16.844 -25.719 -4.707 1 95.75 382 TYR B CA 1
ATOM 6837 C C . TYR B 1 382 ? -17.438 -26.531 -5.844 1 95.75 382 TYR B C 1
ATOM 6839 O O . TYR B 1 382 ? -16.719 -27.031 -6.715 1 95.75 382 TYR B O 1
ATOM 6847 N N . ALA B 1 383 ? -18.703 -26.609 -5.805 1 94.81 383 ALA B N 1
ATOM 6848 C CA . ALA B 1 383 ? -19.422 -27.375 -6.816 1 94.81 383 ALA B CA 1
ATOM 6849 C C . ALA B 1 383 ? -19.391 -26.672 -8.172 1 94.81 383 ALA B C 1
ATOM 6851 O O . ALA B 1 383 ? -19.516 -27.312 -9.219 1 94.81 383 ALA B O 1
ATOM 6852 N N . GLN B 1 384 ? -19.188 -25.438 -8.172 1 94.75 384 GLN B N 1
ATOM 6853 C CA . GLN B 1 384 ? -19.203 -24.641 -9.398 1 94.75 384 GLN B CA 1
ATOM 6854 C C . GLN B 1 384 ? -17.812 -24.625 -10.062 1 94.75 384 GLN B C 1
ATOM 6856 O O . GLN B 1 384 ? -17.688 -24.234 -11.227 1 94.75 384 GLN B O 1
ATOM 6861 N N . PHE B 1 385 ? -16.828 -25.109 -9.328 1 96.38 385 PHE B N 1
ATOM 6862 C CA . PHE B 1 385 ? -15.508 -25.141 -9.93 1 96.38 385 PHE B CA 1
ATOM 6863 C C . PHE B 1 385 ? -15.492 -26.031 -11.164 1 96.38 385 PHE B C 1
ATOM 6865 O O . PHE B 1 385 ? -16.172 -27.062 -11.195 1 96.38 385 PHE B O 1
ATOM 6872 N N . GLU B 1 386 ? -14.758 -25.641 -12.141 1 94.88 386 GLU B N 1
ATOM 6873 C CA . GLU B 1 386 ? -14.57 -26.484 -13.312 1 94.88 386 GLU B CA 1
ATOM 6874 C C . GLU B 1 386 ? -13.695 -27.703 -12.984 1 94.88 386 GLU B C 1
ATOM 6876 O O . GLU B 1 386 ? -12.883 -27.656 -12.055 1 94.88 386 GLU B O 1
ATOM 6881 N N . GLU B 1 387 ? -13.938 -28.766 -13.68 1 91.75 387 GLU B N 1
ATOM 6882 C CA . GLU B 1 387 ? -13.07 -29.938 -13.516 1 91.75 387 GLU B CA 1
ATOM 6883 C C . GLU B 1 387 ? -11.617 -29.578 -13.805 1 91.75 387 GLU B C 1
ATOM 6885 O O . GLU B 1 387 ? -11.328 -28.812 -14.719 1 91.75 387 GLU B O 1
ATOM 6890 N N . PRO B 1 388 ? -10.758 -30.109 -12.969 1 92.44 388 PRO B N 1
ATOM 6891 C CA . PRO B 1 388 ? -10.828 -31.125 -11.914 1 92.44 388 PRO B CA 1
ATOM 6892 C C . PRO B 1 388 ? -10.898 -30.516 -10.516 1 92.44 388 PRO B C 1
ATOM 6894 O O . PRO B 1 388 ? -10.781 -31.25 -9.523 1 92.44 388 PRO B O 1
ATOM 6897 N N . PHE B 1 389 ? -11.156 -29.297 -10.43 1 94.25 389 PHE B N 1
ATOM 6898 C CA . PHE B 1 389 ? -11 -28.594 -9.164 1 94.25 389 PHE B CA 1
ATOM 6899 C C . PHE B 1 389 ? -12.227 -28.812 -8.273 1 94.25 389 PHE B C 1
ATOM 6901 O O . PHE B 1 389 ? -12.18 -28.531 -7.074 1 94.25 389 PHE B O 1
ATOM 6908 N N . CYS B 1 390 ? -13.266 -29.359 -8.805 1 91.31 390 CYS B N 1
ATOM 6909 C CA . CYS B 1 390 ? -14.484 -29.578 -8.031 1 91.31 390 CYS B CA 1
ATOM 6910 C C . CYS B 1 390 ? -14.5 -30.969 -7.426 1 91.31 390 CYS B C 1
ATOM 6912 O O . CYS B 1 390 ? -15.422 -31.312 -6.684 1 91.31 390 CYS B O 1
ATOM 6914 N N . GLN B 1 391 ? -13.516 -31.734 -7.676 1 87.56 391 GLN B N 1
ATOM 6915 C CA . GLN B 1 391 ? -13.508 -33.125 -7.246 1 87.56 391 GLN B CA 1
ATOM 6916 C C . GLN B 1 391 ? -13.305 -33.219 -5.738 1 87.56 391 GLN B C 1
ATOM 6918 O O . GLN B 1 391 ? -12.547 -32.469 -5.148 1 87.56 391 GLN B O 1
ATOM 6923 N N . THR B 1 392 ? -13.953 -34.219 -5.18 1 83.75 392 THR B N 1
ATOM 6924 C CA . THR B 1 392 ? -13.867 -34.406 -3.732 1 83.75 392 THR B CA 1
ATOM 6925 C C . THR B 1 392 ? -13.32 -35.781 -3.381 1 83.75 392 THR B C 1
ATOM 6927 O O . THR B 1 392 ? -13.008 -36.062 -2.221 1 83.75 392 THR B O 1
ATOM 6930 N N . LYS B 1 393 ? -13.164 -36.562 -4.391 1 85.19 393 LYS B N 1
ATOM 6931 C CA . LYS B 1 393 ? -12.672 -37.906 -4.121 1 85.19 393 LYS B CA 1
ATOM 6932 C C . LYS B 1 393 ? -11.234 -37.875 -3.602 1 85.19 393 LYS B C 1
ATOM 6934 O O . LYS B 1 393 ? -10.422 -37.062 -4.055 1 85.19 393 LYS B O 1
ATOM 6939 N N . PRO B 1 394 ? -10.945 -38.75 -2.643 1 78.88 394 PRO B N 1
ATOM 6940 C CA . PRO B 1 394 ? -9.586 -38.812 -2.107 1 78.88 394 PRO B CA 1
ATOM 6941 C C . PRO B 1 394 ? -8.539 -39.125 -3.178 1 78.88 394 PRO B C 1
ATOM 6943 O O . PRO B 1 394 ? -7.383 -38.719 -3.055 1 78.88 394 PRO B O 1
ATOM 6946 N N . SER B 1 395 ? -8.953 -39.75 -4.195 1 84.62 395 SER B N 1
ATOM 6947 C CA . SER B 1 395 ? -8.023 -40.156 -5.234 1 84.62 395 SER B CA 1
ATOM 6948 C C . SER B 1 395 ? -7.773 -39.062 -6.242 1 84.62 395 SER B C 1
ATOM 6950 O O . SER B 1 395 ? -7.059 -39.25 -7.227 1 84.62 395 SER B O 1
ATOM 6952 N N . ARG B 1 396 ? -8.336 -37.906 -5.961 1 88.06 396 ARG B N 1
ATOM 6953 C CA . ARG B 1 396 ? -8.289 -36.812 -6.941 1 88.06 396 ARG B CA 1
ATOM 6954 C C . ARG B 1 396 ? -6.859 -36.344 -7.137 1 88.06 396 ARG B C 1
ATOM 6956 O O . ARG B 1 396 ? -6.543 -35.719 -8.156 1 88.06 396 ARG B O 1
ATOM 6963 N N . PHE B 1 397 ? -6.027 -36.656 -6.227 1 87.81 397 PHE B N 1
ATOM 6964 C CA . PHE B 1 397 ? -4.66 -36.156 -6.316 1 87.81 397 PHE B CA 1
ATOM 6965 C C . PHE B 1 397 ? -3.732 -37.219 -6.898 1 87.81 397 PHE B C 1
ATOM 6967 O O . PHE B 1 397 ? -2.543 -36.969 -7.098 1 87.81 397 PHE B O 1
ATOM 6974 N N . ASP B 1 398 ? -4.266 -38.312 -7.219 1 85 398 ASP B N 1
ATOM 6975 C CA . ASP B 1 398 ? -3.42 -39.438 -7.66 1 85 398 ASP B CA 1
ATOM 6976 C C . ASP B 1 398 ? -3.043 -39.281 -9.133 1 85 398 ASP B C 1
ATOM 6978 O O . ASP B 1 398 ? -3.875 -38.875 -9.953 1 85 398 ASP B O 1
ATOM 6982 N N . TYR B 1 399 ? -1.839 -39.5 -9.453 1 83.38 399 TYR B N 1
ATOM 6983 C CA . TYR B 1 399 ? -1.292 -39.625 -10.805 1 83.38 399 TYR B CA 1
ATOM 6984 C C . TYR B 1 399 ? -1.514 -38.344 -11.594 1 83.38 399 TYR B C 1
ATOM 6986 O O . TYR B 1 399 ? -1.943 -38.406 -12.75 1 83.38 399 TYR B O 1
ATOM 6994 N N . LEU B 1 400 ? -1.42 -37.25 -10.984 1 87.06 400 LEU B N 1
ATOM 6995 C CA . LEU B 1 400 ? -1.574 -35.938 -11.648 1 87.06 400 LEU B CA 1
ATOM 6996 C C . LEU B 1 400 ? -0.224 -35.406 -12.102 1 87.06 400 LEU B C 1
ATOM 6998 O O . LEU B 1 400 ? 0.796 -35.656 -11.453 1 87.06 400 LEU B O 1
ATOM 7002 N N . PRO B 1 401 ? -0.32 -34.812 -13.305 1 87.25 401 PRO B N 1
ATOM 7003 C CA . PRO B 1 401 ? 0.892 -34.062 -13.641 1 87.25 401 PRO B CA 1
ATOM 7004 C C . PRO B 1 401 ? 1.24 -33 -12.602 1 87.25 401 PRO B C 1
ATOM 7006 O O . PRO B 1 401 ? 0.345 -32.438 -11.961 1 87.25 401 PRO B O 1
ATOM 7009 N N . PRO B 1 402 ? 2.484 -32.75 -12.43 1 84.38 402 PRO B N 1
ATOM 7010 C CA . PRO B 1 402 ? 2.932 -31.844 -11.359 1 84.38 402 PRO B CA 1
ATOM 7011 C C . PRO B 1 402 ? 2.236 -30.484 -11.391 1 84.38 402 PRO B C 1
ATOM 7013 O O . PRO B 1 402 ? 1.838 -29.969 -10.344 1 84.38 402 PRO B O 1
ATOM 7016 N N . ARG B 1 403 ? 2.129 -29.891 -12.508 1 89.5 403 ARG B N 1
ATOM 7017 C CA . ARG B 1 403 ? 1.504 -28.562 -12.617 1 89.5 403 ARG B CA 1
ATOM 7018 C C . ARG B 1 403 ? 0.073 -28.594 -12.086 1 89.5 403 ARG B C 1
ATOM 7020 O O . ARG B 1 403 ? -0.325 -27.734 -11.312 1 89.5 403 ARG B O 1
ATOM 7027 N N . LEU B 1 404 ? -0.67 -29.594 -12.523 1 91.56 404 LEU B N 1
ATOM 7028 C CA . LEU B 1 404 ? -2.055 -29.719 -12.078 1 91.56 404 LEU B CA 1
ATOM 7029 C C . LEU B 1 404 ? -2.127 -30.031 -10.586 1 91.56 404 LEU B C 1
ATOM 7031 O O . LEU B 1 404 ? -3.049 -29.578 -9.906 1 91.56 404 LEU B O 1
ATOM 7035 N N . LEU B 1 405 ? -1.203 -30.797 -10.156 1 89.25 405 LEU B N 1
ATOM 7036 C CA . LEU B 1 405 ? -1.157 -31.094 -8.734 1 89.25 405 LEU B CA 1
ATOM 7037 C C . LEU B 1 405 ? -0.986 -29.828 -7.906 1 89.25 405 LEU B C 1
ATOM 7039 O O . LEU B 1 405 ? -1.695 -29.625 -6.918 1 89.25 405 LEU B O 1
ATOM 7043 N N . TYR B 1 406 ? -0.044 -28.953 -8.289 1 87.88 406 TYR B N 1
ATOM 7044 C CA . TYR B 1 406 ? 0.182 -27.688 -7.582 1 87.88 406 TYR B CA 1
ATOM 7045 C C . TYR B 1 406 ? -1.089 -26.859 -7.547 1 87.88 406 TYR B C 1
ATOM 7047 O O . TYR B 1 406 ? -1.419 -26.25 -6.516 1 87.88 406 TYR B O 1
ATOM 7055 N N . GLN B 1 407 ? -1.752 -26.828 -8.602 1 92.69 407 GLN B N 1
ATOM 7056 C CA . GLN B 1 407 ? -2.959 -26.016 -8.719 1 92.69 407 GLN B CA 1
ATOM 7057 C C . GLN B 1 407 ? -4.086 -26.578 -7.863 1 92.69 407 GLN B C 1
ATOM 7059 O O . GLN B 1 407 ? -4.758 -25.844 -7.145 1 92.69 407 GLN B O 1
ATOM 7064 N N . MET B 1 408 ? -4.242 -27.875 -7.926 1 92.5 408 MET B N 1
ATOM 7065 C CA . MET B 1 408 ? -5.301 -28.516 -7.148 1 92.5 408 MET B CA 1
ATOM 7066 C C . MET B 1 408 ? -5.039 -28.375 -5.652 1 92.5 408 MET B C 1
ATOM 7068 O O . MET B 1 408 ? -5.969 -28.141 -4.879 1 92.5 408 MET B O 1
ATOM 7072 N N . VAL B 1 409 ? -3.842 -28.484 -5.301 1 88.75 409 VAL B N 1
ATOM 7073 C CA . VAL B 1 409 ? -3.477 -28.359 -3.896 1 88.75 409 VAL B CA 1
ATOM 7074 C C . VAL B 1 409 ? -3.721 -26.922 -3.438 1 88.75 409 VAL B C 1
ATOM 7076 O O . VAL B 1 409 ? -4.203 -26.688 -2.324 1 88.75 409 VAL B O 1
ATOM 7079 N N . THR B 1 410 ? -3.361 -25.953 -4.238 1 90.31 410 THR B N 1
ATOM 7080 C CA . THR B 1 410 ? -3.559 -24.562 -3.895 1 90.31 410 THR B CA 1
ATOM 7081 C C . THR B 1 410 ? -5.043 -24.25 -3.725 1 90.31 410 THR B C 1
ATOM 7083 O O . THR B 1 410 ? -5.434 -23.562 -2.775 1 90.31 410 THR B O 1
ATOM 7086 N N . VAL B 1 411 ? -5.855 -24.766 -4.621 1 93.81 411 VAL B N 1
ATOM 7087 C CA . VAL B 1 411 ? -7.293 -24.531 -4.551 1 93.81 411 VAL B CA 1
ATOM 7088 C C . VAL B 1 411 ? -7.863 -25.172 -3.289 1 93.81 411 VAL B C 1
ATOM 7090 O O . VAL B 1 411 ? -8.586 -24.516 -2.527 1 93.81 411 VAL B O 1
ATOM 7093 N N . ALA B 1 412 ? -7.496 -26.359 -3.086 1 91.25 412 ALA B N 1
ATOM 7094 C CA . ALA B 1 412 ? -8.023 -27.094 -1.941 1 91.25 412 ALA B CA 1
ATOM 7095 C C . ALA B 1 412 ? -7.574 -26.469 -0.627 1 91.25 412 ALA B C 1
ATOM 7097 O O . ALA B 1 412 ? -8.383 -26.281 0.288 1 91.25 412 ALA B O 1
ATOM 7098 N N . SER B 1 413 ? -6.324 -26.172 -0.553 1 87.56 413 SER B N 1
ATOM 7099 C CA . SER B 1 413 ? -5.797 -25.578 0.674 1 87.56 413 SER B CA 1
ATOM 7100 C C . SER B 1 413 ? -6.453 -24.234 0.969 1 87.56 413 SER B C 1
ATOM 7102 O O . SER B 1 413 ? -6.848 -23.969 2.105 1 87.56 413 SER B O 1
ATOM 7104 N N . THR B 1 414 ? -6.555 -23.438 -0.018 1 90.62 414 THR B N 1
ATOM 7105 C CA . THR B 1 414 ? -7.141 -22.109 0.169 1 90.62 414 THR B CA 1
ATOM 7106 C C . THR B 1 414 ? -8.609 -22.219 0.562 1 90.62 414 THR B C 1
ATOM 7108 O O . THR B 1 414 ? -9.062 -21.562 1.504 1 90.62 414 THR B O 1
ATOM 7111 N N . TYR B 1 415 ? -9.273 -23.078 -0.148 1 93.88 415 TYR B N 1
ATOM 7112 C CA . TYR B 1 415 ? -10.703 -23.266 0.076 1 93.88 415 TYR B CA 1
ATOM 7113 C C . TYR B 1 415 ? -10.969 -23.828 1.465 1 93.88 415 TYR B C 1
ATOM 7115 O O . TYR B 1 415 ? -11.75 -23.266 2.234 1 93.88 415 TYR B O 1
ATOM 7123 N N . PHE B 1 416 ? -10.336 -24.812 1.847 1 91.56 416 PHE B N 1
ATOM 7124 C CA . PHE B 1 416 ? -10.664 -25.531 3.074 1 91.56 416 PHE B CA 1
ATOM 7125 C C . PHE B 1 416 ? -10.094 -24.797 4.289 1 91.56 416 PHE B C 1
ATOM 7127 O O . PHE B 1 416 ? -10.68 -24.859 5.375 1 91.56 416 PHE B O 1
ATOM 7134 N N . HIS B 1 417 ? -9.07 -24.141 4.156 1 88.19 417 HIS B N 1
ATOM 7135 C CA . HIS B 1 417 ? -8.586 -23.312 5.25 1 88.19 417 HIS B CA 1
ATOM 7136 C C . HIS B 1 417 ? -9.586 -22.203 5.594 1 88.19 417 HIS B C 1
ATOM 7138 O O . HIS B 1 417 ? -9.82 -21.922 6.77 1 88.19 417 HIS B O 1
ATOM 7144 N N . ALA B 1 418 ? -10.055 -21.609 4.562 1 92.94 418 ALA B N 1
ATOM 7145 C CA . ALA B 1 418 ? -11.062 -20.578 4.805 1 92.94 418 ALA B CA 1
ATOM 7146 C C . ALA B 1 418 ? -12.305 -21.172 5.461 1 92.94 418 ALA B C 1
ATOM 7148 O O . ALA B 1 418 ? -12.883 -20.562 6.371 1 92.94 418 ALA B O 1
ATOM 7149 N N . LEU B 1 419 ? -12.633 -22.312 4.988 1 93.31 419 LEU B N 1
ATOM 7150 C CA . LEU B 1 419 ? -13.805 -22.984 5.547 1 93.31 419 LEU B CA 1
ATOM 7151 C C . LEU B 1 419 ? -13.57 -23.359 7.008 1 93.31 419 LEU B C 1
ATOM 7153 O O . LEU B 1 419 ? -14.5 -23.312 7.816 1 93.31 419 LEU B O 1
ATOM 7157 N N . MET B 1 420 ? -12.406 -23.75 7.32 1 92.06 420 MET B N 1
ATOM 7158 C CA . MET B 1 420 ? -12.047 -24.047 8.703 1 92.06 420 MET B CA 1
ATOM 7159 C C . MET B 1 420 ? -12.305 -22.844 9.609 1 92.06 420 MET B C 1
ATOM 7161 O O . MET B 1 420 ? -12.828 -23 10.711 1 92.06 420 MET B O 1
ATOM 7165 N N . PHE B 1 421 ? -12 -21.703 9.148 1 90.81 421 PHE B N 1
ATOM 7166 C CA . PHE B 1 421 ? -12.219 -20.484 9.93 1 90.81 421 PHE B CA 1
ATOM 7167 C C . PHE B 1 421 ? -13.703 -20.25 10.156 1 90.81 421 PHE B C 1
ATOM 7169 O O . PHE B 1 421 ? -14.109 -19.766 11.219 1 90.81 421 PHE B O 1
ATOM 7176 N N . VAL B 1 422 ? -14.469 -20.547 9.18 1 93.56 422 VAL B N 1
ATOM 7177 C CA . VAL B 1 422 ? -15.914 -20.375 9.297 1 93.56 422 VAL B CA 1
ATOM 7178 C C . VAL B 1 422 ? -16.453 -21.297 10.383 1 93.56 422 VAL B C 1
ATOM 7180 O O . VAL B 1 422 ? -17.297 -20.891 11.188 1 93.56 422 VAL B O 1
ATOM 7183 N N . PHE B 1 423 ? -15.898 -22.453 10.461 1 92.94 423 PHE B N 1
ATOM 7184 C CA . PHE B 1 423 ? -16.375 -23.438 11.43 1 92.94 423 PHE B CA 1
ATOM 7185 C C . PHE B 1 423 ? -15.867 -23.109 12.828 1 92.94 423 PHE B C 1
ATOM 7187 O O . PHE B 1 423 ? -16.531 -23.406 13.82 1 92.94 423 PHE B O 1
ATOM 7194 N N . THR B 1 424 ? -14.773 -22.5 12.961 1 91 424 THR B N 1
ATOM 7195 C CA . THR B 1 424 ? -14.18 -22.219 14.266 1 91 424 THR B CA 1
ATOM 7196 C C . THR B 1 424 ? -14.703 -20.906 14.828 1 91 424 THR B C 1
ATOM 7198 O O . THR B 1 424 ? -14.523 -20.609 16.016 1 91 424 THR B O 1
ATOM 7201 N N . ASP B 1 425 ? -15.328 -20.141 13.984 1 89.88 425 ASP B N 1
ATOM 7202 C CA . ASP B 1 425 ? -15.836 -18.828 14.406 1 89.88 425 ASP B CA 1
ATOM 7203 C C . ASP B 1 425 ? -16.859 -18.984 15.531 1 89.88 425 ASP B C 1
ATOM 7205 O O . ASP B 1 425 ? -17.578 -19.984 15.594 1 89.88 425 ASP B O 1
ATOM 7209 N N . ARG B 1 426 ? -16.812 -17.984 16.469 1 89.75 426 ARG B N 1
ATOM 7210 C CA . ARG B 1 426 ? -17.719 -18 17.609 1 89.75 426 ARG B CA 1
ATOM 7211 C C . ARG B 1 426 ? -18.375 -16.641 17.797 1 89.75 426 ARG B C 1
ATOM 7213 O O . ARG B 1 426 ? -17.75 -15.594 17.578 1 89.75 426 ARG B O 1
ATOM 7220 N N . ASN B 1 427 ? -19.594 -16.688 17.984 1 91.81 427 ASN B N 1
ATOM 7221 C CA . ASN B 1 427 ? -20.391 -15.531 18.391 1 91.81 427 ASN B CA 1
ATOM 7222 C C . ASN B 1 427 ? -21.297 -15.859 19.578 1 91.81 427 ASN B C 1
ATOM 7224 O O . ASN B 1 427 ? -22.469 -16.156 19.406 1 91.81 427 ASN B O 1
ATOM 7228 N N . GLU B 1 428 ? -20.781 -15.648 20.766 1 86 428 GLU B N 1
ATOM 7229 C CA . GLU B 1 428 ? -21.438 -16.062 22 1 86 428 GLU B CA 1
ATOM 7230 C C . GLU B 1 428 ? -22.734 -15.266 22.219 1 86 428 GLU B C 1
ATOM 7232 O O . GLU B 1 428 ? -23.719 -15.805 22.719 1 86 428 GLU B O 1
ATOM 7237 N N . LYS B 1 429 ? -22.688 -14.055 21.906 1 87.06 429 LYS B N 1
ATOM 7238 C CA . LYS B 1 429 ? -23.844 -13.188 22.078 1 87.06 429 LYS B CA 1
ATOM 7239 C C . LYS B 1 429 ? -25.047 -13.672 21.266 1 87.06 429 LYS B C 1
ATOM 7241 O O . LYS B 1 429 ? -26.188 -13.555 21.703 1 87.06 429 LYS B O 1
ATOM 7246 N N . ALA B 1 430 ? -24.75 -14.312 20.109 1 90.69 430 ALA B N 1
ATOM 7247 C CA . ALA B 1 430 ? -25.812 -14.766 19.219 1 90.69 430 ALA B CA 1
ATOM 7248 C C . ALA B 1 430 ? -25.984 -16.281 19.297 1 90.69 430 ALA B C 1
ATOM 7250 O O . ALA B 1 430 ? -26.734 -16.875 18.516 1 90.69 430 ALA B O 1
ATOM 7251 N N . GLY B 1 431 ? -25.203 -16.953 20.141 1 87.69 431 GLY B N 1
ATOM 7252 C CA . GLY B 1 431 ? -25.344 -18.375 20.375 1 87.69 431 GLY B CA 1
ATOM 7253 C C . GLY B 1 431 ? -24.609 -19.219 19.344 1 87.69 431 GLY B C 1
ATOM 7254 O O . GLY B 1 431 ? -24.938 -20.391 19.156 1 87.69 431 GLY B O 1
ATOM 7255 N N . VAL B 1 432 ? -23.797 -18.625 18.609 1 92 432 VAL B N 1
ATOM 7256 C CA . VAL B 1 432 ? -23.016 -19.359 17.625 1 92 432 VAL B CA 1
ATOM 7257 C C . VAL B 1 432 ? -21.766 -19.938 18.266 1 92 432 VAL B C 1
ATOM 7259 O O . VAL B 1 432 ? -20.875 -19.188 18.688 1 92 432 VAL B O 1
ATOM 7262 N N . HIS B 1 433 ? -21.734 -21.312 18.328 1 91.12 433 HIS B N 1
ATOM 7263 C CA . HIS B 1 433 ? -20.562 -21.984 18.906 1 91.12 433 HIS B CA 1
ATOM 7264 C C . HIS B 1 433 ? -19.688 -22.594 17.828 1 91.12 433 HIS B C 1
ATOM 7266 O O . HIS B 1 433 ? -20.141 -22.797 16.703 1 91.12 433 HIS B O 1
ATOM 7272 N N . SER B 1 434 ? -18.5 -22.828 18.281 1 90.75 434 SER B N 1
ATOM 7273 C CA . SER B 1 434 ? -17.562 -23.469 17.359 1 90.75 434 SER B CA 1
ATOM 7274 C C . SER B 1 434 ? -18.031 -24.875 16.984 1 90.75 434 SER B C 1
ATOM 7276 O O . SER B 1 434 ? -18.609 -25.578 17.812 1 90.75 434 SER B O 1
ATOM 7278 N N . ASP B 1 435 ? -17.859 -25.203 15.719 1 91.69 435 ASP B N 1
ATOM 7279 C CA . ASP B 1 435 ? -18.141 -26.547 15.219 1 91.69 435 ASP B CA 1
ATOM 7280 C C . ASP B 1 435 ? -16.844 -27.312 14.969 1 91.69 435 ASP B C 1
ATOM 7282 O O . ASP B 1 435 ? -16.328 -27.344 13.852 1 91.69 435 ASP B O 1
ATOM 7286 N N . PRO B 1 436 ? -16.375 -28.031 15.969 1 90.25 436 PRO B N 1
ATOM 7287 C CA . PRO B 1 436 ? -15.102 -28.734 15.836 1 90.25 436 PRO B CA 1
ATOM 7288 C C . PRO B 1 436 ? -15.133 -29.812 14.758 1 90.25 436 PRO B C 1
ATOM 7290 O O . PRO B 1 436 ? -14.125 -30.047 14.078 1 90.25 436 PRO B O 1
ATOM 7293 N N . SER B 1 437 ? -16.234 -30.484 14.664 1 91.88 437 SER B N 1
ATOM 7294 C CA . SER B 1 437 ? -16.328 -31.531 13.664 1 91.88 437 SER B CA 1
ATOM 7295 C C . SER B 1 437 ? -16.156 -30.984 12.258 1 91.88 437 SER B C 1
ATOM 7297 O O . SER B 1 437 ? -15.414 -31.547 11.445 1 91.88 437 SER B O 1
ATOM 7299 N N . GLY B 1 438 ? -16.875 -29.891 12.055 1 91.12 438 GLY B N 1
ATOM 7300 C CA . GLY B 1 438 ? -16.734 -29.25 10.758 1 91.12 438 GLY B CA 1
ATOM 7301 C C . GLY B 1 438 ? -15.328 -28.734 10.5 1 91.12 438 GLY B C 1
ATOM 7302 O O . GLY B 1 438 ? -14.805 -28.875 9.391 1 91.12 438 GLY B O 1
ATOM 7303 N N . ALA B 1 439 ? -14.773 -28.203 11.492 1 91.81 439 ALA B N 1
ATOM 7304 C CA . ALA B 1 439 ? -13.414 -27.672 11.391 1 91.81 439 ALA B CA 1
ATOM 7305 C C . ALA B 1 439 ? -12.406 -28.781 11.109 1 91.81 439 ALA B C 1
ATOM 7307 O O . ALA B 1 439 ? -11.5 -28.609 10.289 1 91.81 439 ALA B O 1
ATOM 7308 N N . ILE B 1 440 ? -12.539 -29.875 11.727 1 90.75 440 ILE B N 1
ATOM 7309 C CA . ILE B 1 440 ? -11.617 -31 11.57 1 90.75 440 ILE B CA 1
ATOM 7310 C C . ILE B 1 440 ? -11.758 -31.594 10.164 1 90.75 440 ILE B C 1
ATOM 7312 O O . ILE B 1 440 ? -10.766 -31.953 9.539 1 90.75 440 ILE B O 1
ATOM 7316 N N . ARG B 1 441 ? -12.945 -31.703 9.695 1 90.56 441 ARG B N 1
ATOM 7317 C CA . ARG B 1 441 ? -13.164 -32.219 8.344 1 90.56 441 ARG B CA 1
ATOM 7318 C C . ARG B 1 441 ? -12.523 -31.297 7.309 1 90.56 441 ARG B C 1
ATOM 7320 O O . ARG B 1 441 ? -11.891 -31.781 6.363 1 90.56 441 ARG B O 1
ATOM 7327 N N . ALA B 1 442 ? -12.742 -30.047 7.52 1 91.25 442 ALA B N 1
ATOM 7328 C CA . ALA B 1 442 ? -12.117 -29.094 6.613 1 91.25 442 ALA B CA 1
ATOM 7329 C C . ALA B 1 442 ? -10.594 -29.172 6.691 1 91.25 442 ALA B C 1
ATOM 7331 O O . ALA B 1 442 ? -9.914 -29.141 5.664 1 91.25 442 ALA B O 1
ATOM 7332 N N . ALA B 1 443 ? -10.109 -29.312 7.848 1 88.31 443 ALA B N 1
ATOM 7333 C CA . ALA B 1 443 ? -8.672 -29.438 8.055 1 88.31 443 ALA B CA 1
ATOM 7334 C C . ALA B 1 443 ? -8.133 -30.719 7.395 1 88.31 443 ALA B C 1
ATOM 7336 O O . ALA B 1 443 ? -7.043 -30.703 6.82 1 88.31 443 ALA B O 1
ATOM 7337 N N . HIS B 1 444 ? -8.867 -31.734 7.512 1 87.5 444 HIS B N 1
ATOM 7338 C CA . HIS B 1 444 ? -8.461 -33 6.922 1 87.5 444 HIS B CA 1
ATOM 7339 C C . HIS B 1 444 ? -8.328 -32.875 5.41 1 87.5 444 HIS B C 1
ATOM 7341 O O . HIS B 1 444 ? -7.363 -33.375 4.828 1 87.5 444 HIS B O 1
ATOM 7347 N N . GLU B 1 445 ? -9.289 -32.25 4.863 1 87.94 445 GLU B N 1
ATOM 7348 C CA . GLU B 1 445 ? -9.242 -32.062 3.414 1 87.94 445 GLU B CA 1
ATOM 7349 C C . GLU B 1 445 ? -8.047 -31.219 3.006 1 87.94 445 GLU B C 1
ATOM 7351 O O . GLU B 1 445 ? -7.391 -31.484 2 1 87.94 445 GLU B O 1
ATOM 7356 N N . GLY B 1 446 ? -7.84 -30.172 3.748 1 85.19 446 GLY B N 1
ATOM 7357 C CA . GLY B 1 446 ? -6.676 -29.344 3.484 1 85.19 446 GLY B CA 1
ATOM 7358 C C . GLY B 1 446 ? -5.363 -30.094 3.648 1 85.19 446 GLY B C 1
ATOM 7359 O O . GLY B 1 446 ? -4.457 -29.953 2.826 1 85.19 446 GLY B O 1
ATOM 7360 N N . MET B 1 447 ? -5.273 -30.906 4.605 1 82.81 447 MET B N 1
ATOM 7361 C CA . MET B 1 447 ? -4.066 -31.688 4.883 1 82.81 447 MET B CA 1
ATOM 7362 C C . MET B 1 447 ? -3.869 -32.781 3.844 1 82.81 447 MET B C 1
ATOM 7364 O O . MET B 1 447 ? -2.736 -33.125 3.49 1 82.81 447 MET B O 1
ATOM 7368 N N . ALA B 1 448 ? -4.949 -33.312 3.457 1 83.38 448 ALA B N 1
ATOM 7369 C CA . ALA B 1 448 ? -4.863 -34.344 2.416 1 83.38 448 ALA B CA 1
ATOM 7370 C C . ALA B 1 448 ? -4.219 -33.781 1.151 1 83.38 448 ALA B C 1
ATOM 7372 O O . ALA B 1 448 ? -3.432 -34.469 0.494 1 83.38 448 ALA B O 1
ATOM 7373 N N . ALA B 1 449 ? -4.59 -32.656 0.862 1 83.38 449 ALA B N 1
ATOM 7374 C CA . ALA B 1 449 ? -3.984 -31.984 -0.293 1 83.38 449 ALA B CA 1
ATOM 7375 C C . ALA B 1 449 ? -2.49 -31.766 -0.075 1 83.38 449 ALA B C 1
ATOM 7377 O O . ALA B 1 449 ? -1.683 -32 -0.975 1 83.38 449 ALA B O 1
ATOM 7378 N N . PHE B 1 450 ? -2.162 -31.406 1.049 1 80.94 450 PHE B N 1
ATOM 7379 C CA . PHE B 1 450 ? -0.763 -31.172 1.384 1 80.94 450 PHE B CA 1
ATOM 7380 C C . PHE B 1 450 ? 0.049 -32.438 1.286 1 80.94 450 PHE B C 1
ATOM 7382 O O . PHE B 1 450 ? 1.143 -32.469 0.718 1 80.94 450 PHE B O 1
ATOM 7389 N N . PHE B 1 451 ? -0.441 -33.469 1.835 1 82.12 451 PHE B N 1
ATOM 7390 C CA . PHE B 1 451 ? 0.296 -34.719 1.849 1 82.12 451 PHE B CA 1
ATOM 7391 C C . PHE B 1 451 ? 0.384 -35.312 0.447 1 82.12 451 PHE B C 1
ATOM 7393 O O . PHE B 1 451 ? 1.343 -36.031 0.123 1 82.12 451 PHE B O 1
ATOM 7400 N N . ALA B 1 452 ? -0.57 -35.031 -0.355 1 81.75 452 ALA B N 1
ATOM 7401 C CA . ALA B 1 452 ? -0.47 -35.438 -1.757 1 81.75 452 ALA B CA 1
ATOM 7402 C C . ALA B 1 452 ? 0.702 -34.75 -2.443 1 81.75 452 ALA B C 1
ATOM 7404 O O . ALA B 1 452 ? 1.4 -35.344 -3.26 1 81.75 452 ALA B O 1
ATOM 7405 N N . LEU B 1 453 ? 0.881 -33.5 -2.074 1 80.56 453 LEU B N 1
ATOM 7406 C CA . LEU B 1 453 ? 1.997 -32.75 -2.631 1 80.56 453 LEU B CA 1
ATOM 7407 C C . LEU B 1 453 ? 3.33 -33.312 -2.146 1 80.56 453 LEU B C 1
ATOM 7409 O O . LEU B 1 453 ? 4.277 -33.438 -2.928 1 80.56 453 LEU B O 1
ATOM 7413 N N . VAL B 1 454 ? 3.359 -33.656 -0.9 1 78.19 454 VAL B N 1
ATOM 7414 C CA . VAL B 1 454 ? 4.586 -34.219 -0.315 1 78.19 454 VAL B CA 1
ATOM 7415 C C . VAL B 1 454 ? 4.941 -35.531 -0.987 1 78.19 454 VAL B C 1
ATOM 7417 O O . VAL B 1 454 ? 6.121 -35.812 -1.2 1 78.19 454 VAL B O 1
ATOM 7420 N N . ARG B 1 455 ? 4.004 -36.156 -1.297 1 78.5 455 ARG B N 1
ATOM 7421 C CA . ARG B 1 455 ? 4.23 -37.469 -1.907 1 78.5 455 ARG B CA 1
ATOM 7422 C C . ARG B 1 455 ? 4.707 -37.312 -3.35 1 78.5 455 ARG B C 1
ATOM 7424 O O . ARG B 1 455 ? 5.609 -38.031 -3.783 1 78.5 455 ARG B O 1
ATOM 7431 N N . LEU B 1 456 ? 4.152 -36.406 -3.982 1 73.5 456 LEU B N 1
ATOM 7432 C CA . LEU B 1 456 ? 4.391 -36.344 -5.418 1 73.5 456 LEU B CA 1
ATOM 7433 C C . LEU B 1 456 ? 5.527 -35.375 -5.73 1 73.5 456 LEU B C 1
ATOM 7435 O O . LEU B 1 456 ? 6.215 -35.531 -6.742 1 73.5 456 LEU B O 1
ATOM 7439 N N . ALA B 1 457 ? 5.641 -34.344 -4.863 1 70.69 457 ALA B N 1
ATOM 7440 C CA . ALA B 1 457 ? 6.684 -33.344 -5.059 1 70.69 457 ALA B CA 1
ATOM 7441 C C . ALA B 1 457 ? 7.297 -32.938 -3.729 1 70.69 457 ALA B C 1
ATOM 7443 O O . ALA B 1 457 ? 7.113 -31.797 -3.285 1 70.69 457 ALA B O 1
ATOM 7444 N N . PRO B 1 458 ? 8.117 -33.75 -3.232 1 65.19 458 PRO B N 1
ATOM 7445 C CA . PRO B 1 458 ? 8.633 -33.531 -1.881 1 65.19 458 PRO B CA 1
ATOM 7446 C C . PRO B 1 458 ? 9.516 -32.281 -1.79 1 65.19 458 PRO B C 1
ATOM 7448 O O . PRO B 1 458 ? 9.641 -31.672 -0.719 1 65.19 458 PRO B O 1
ATOM 7451 N N . GLY B 1 459 ? 10.055 -31.875 -2.791 1 61.22 459 GLY B N 1
ATOM 7452 C CA . GLY B 1 459 ? 10.945 -30.734 -2.766 1 61.22 459 GLY B CA 1
ATOM 7453 C C . GLY B 1 459 ? 10.234 -29.422 -2.471 1 61.22 459 GLY B C 1
ATOM 7454 O O . GLY B 1 459 ? 10.859 -28.453 -2.053 1 61.22 459 GLY B O 1
ATOM 7455 N N . HIS B 1 460 ? 9.008 -29.453 -2.607 1 62.53 460 HIS B N 1
ATOM 7456 C CA . HIS B 1 460 ? 8.273 -28.203 -2.471 1 62.53 460 HIS B CA 1
ATOM 7457 C C . HIS B 1 460 ? 7.527 -28.141 -1.143 1 62.53 460 HIS B C 1
ATOM 7459 O O . HIS B 1 460 ? 6.703 -27.25 -0.927 1 62.53 460 HIS B O 1
ATOM 7465 N N . MET B 1 461 ? 7.91 -28.906 -0.317 1 60.69 461 MET B N 1
ATOM 7466 C CA . MET B 1 461 ? 7.184 -29.125 0.93 1 60.69 461 MET B CA 1
ATOM 7467 C C . MET B 1 461 ? 7.328 -27.938 1.865 1 60.69 461 MET B C 1
ATOM 7469 O O . MET B 1 461 ? 6.395 -27.594 2.6 1 60.69 461 MET B O 1
ATOM 7473 N N . ARG B 1 462 ? 8.336 -27.281 1.706 1 58.22 462 ARG B N 1
ATOM 7474 C CA . ARG B 1 462 ? 8.625 -26.266 2.721 1 58.22 462 ARG B CA 1
ATOM 7475 C C . ARG B 1 462 ? 7.66 -25.094 2.609 1 58.22 462 ARG B C 1
ATOM 7477 O O . ARG B 1 462 ? 7.129 -24.625 3.615 1 58.22 462 ARG B O 1
ATOM 7484 N N . ALA B 1 463 ? 7.484 -24.625 1.446 1 61.41 463 ALA B N 1
ATOM 7485 C CA . ALA B 1 463 ? 6.602 -23.469 1.258 1 61.41 463 ALA B CA 1
ATOM 7486 C C . ALA B 1 463 ? 5.172 -23.812 1.678 1 61.41 463 ALA B C 1
ATOM 7488 O O . ALA B 1 463 ? 4.516 -23.016 2.357 1 61.41 463 ALA B O 1
ATOM 7489 N N . TRP B 1 464 ? 4.859 -24.953 1.451 1 65.75 464 TRP B N 1
ATOM 7490 C CA . TRP B 1 464 ? 3.477 -25.344 1.701 1 65.75 464 TRP B CA 1
ATOM 7491 C C . TRP B 1 464 ? 3.27 -25.703 3.17 1 65.75 464 TRP B C 1
ATOM 7493 O O . TRP B 1 464 ? 2.219 -25.406 3.742 1 65.75 464 TRP B O 1
ATOM 7503 N N . ALA B 1 465 ? 4.312 -26.203 3.695 1 59.44 465 ALA B N 1
ATOM 7504 C CA . ALA B 1 465 ? 4.246 -26.531 5.117 1 59.44 465 ALA B CA 1
ATOM 7505 C C . ALA B 1 465 ? 4.078 -25.266 5.965 1 59.44 465 ALA B C 1
ATOM 7507 O O . ALA B 1 465 ? 3.307 -25.266 6.926 1 59.44 465 ALA B O 1
ATOM 7508 N N . ALA B 1 466 ? 4.75 -24.344 5.551 1 60.78 466 ALA B N 1
ATOM 7509 C CA . ALA B 1 466 ? 4.66 -23.094 6.301 1 60.78 466 ALA B CA 1
ATOM 7510 C C . ALA B 1 466 ? 3.258 -22.5 6.219 1 60.78 466 ALA B C 1
ATOM 7512 O O . ALA B 1 466 ? 2.711 -22.047 7.227 1 60.78 466 ALA B O 1
ATOM 7513 N N . VAL B 1 467 ? 2.664 -22.578 5.109 1 63 467 VAL B N 1
ATOM 7514 C CA . VAL B 1 467 ? 1.331 -22.016 4.906 1 63 467 VAL B CA 1
ATOM 7515 C C . VAL B 1 467 ? 0.307 -22.828 5.703 1 63 467 VAL B C 1
ATOM 7517 O O . VAL B 1 467 ? -0.569 -22.25 6.359 1 63 467 VAL B O 1
ATOM 7520 N N . HIS B 1 468 ? 0.526 -24.062 5.77 1 63.16 468 HIS B N 1
ATOM 7521 C CA . HIS B 1 468 ? -0.452 -24.938 6.41 1 63.16 468 HIS B CA 1
ATOM 7522 C C . HIS B 1 468 ? -0.319 -24.891 7.93 1 63.16 468 HIS B C 1
ATOM 7524 O O . HIS B 1 468 ? -1.323 -24.828 8.641 1 63.16 468 HIS B O 1
ATOM 7530 N N . SER B 1 469 ? 0.842 -24.906 8.32 1 58.12 469 SER B N 1
ATOM 7531 C CA . SER B 1 469 ? 1.058 -24.891 9.766 1 58.12 469 SER B CA 1
ATOM 7532 C C . SER B 1 469 ? 0.476 -23.641 10.406 1 58.12 469 SER B C 1
ATOM 7534 O O . SER B 1 469 ? -0.169 -23.703 11.453 1 58.12 469 SER B O 1
ATOM 7536 N N . ARG B 1 470 ? 0.591 -22.656 9.836 1 60.94 470 ARG B N 1
ATOM 7537 C CA . ARG B 1 470 ? 0.123 -21.391 10.391 1 60.94 470 ARG B CA 1
ATOM 7538 C C . ARG B 1 470 ? -1.398 -21.312 10.352 1 60.94 470 ARG B C 1
ATOM 7540 O O . ARG B 1 470 ? -2.023 -20.828 11.297 1 60.94 470 ARG B O 1
ATOM 7547 N N . THR B 1 471 ? -1.924 -21.766 9.328 1 61.75 471 THR B N 1
ATOM 7548 C CA . THR B 1 471 ? -3.375 -21.719 9.188 1 61.75 471 THR B CA 1
ATOM 7549 C C . THR B 1 471 ? -4.047 -22.594 10.242 1 61.75 471 THR B C 1
ATOM 7551 O O . THR B 1 471 ? -5.039 -22.188 10.852 1 61.75 471 THR B O 1
ATOM 7554 N N . TYR B 1 472 ? -3.4 -23.688 10.43 1 66.94 472 TYR B N 1
ATOM 7555 C CA . TYR B 1 472 ? -3.992 -24.594 11.406 1 66.94 472 TYR B CA 1
ATOM 7556 C C . TYR B 1 472 ? -3.846 -24.031 12.82 1 66.94 472 TYR B C 1
ATOM 7558 O O . TYR B 1 472 ? -4.773 -24.125 13.633 1 66.94 472 TYR B O 1
ATOM 7566 N N . ALA B 1 473 ? -2.787 -23.312 12.969 1 58.75 473 ALA B N 1
ATOM 7567 C CA . ALA B 1 473 ? -2.562 -22.688 14.273 1 58.75 473 ALA B CA 1
ATOM 7568 C C . ALA B 1 473 ? -3.566 -21.562 14.523 1 58.75 473 ALA B C 1
ATOM 7570 O O . ALA B 1 473 ? -4.066 -21.422 15.641 1 58.75 473 ALA B O 1
ATOM 7571 N N . MET B 1 474 ? -3.896 -20.953 13.539 1 59.69 474 MET B N 1
ATOM 7572 C CA . MET B 1 474 ? -4.816 -19.828 13.648 1 59.69 474 MET B CA 1
ATOM 7573 C C . MET B 1 474 ? -6.25 -20.312 13.844 1 59.69 474 MET B C 1
ATOM 7575 O O . MET B 1 474 ? -7.051 -19.656 14.5 1 59.69 474 MET B O 1
ATOM 7579 N N . ALA B 1 475 ? -6.535 -21.422 13.328 1 58.38 475 ALA B N 1
ATOM 7580 C CA . ALA B 1 475 ? -7.898 -21.953 13.391 1 58.38 475 ALA B CA 1
ATOM 7581 C C . ALA B 1 475 ? -8.18 -22.578 14.75 1 58.38 475 ALA B C 1
ATOM 7583 O O . ALA B 1 475 ? -9.32 -22.578 15.219 1 58.38 475 ALA B O 1
ATOM 7584 N N . VAL B 1 476 ? -7.113 -23.031 15.406 1 58.56 476 VAL B N 1
ATOM 7585 C CA . VAL B 1 476 ? -7.285 -23.719 16.688 1 58.56 476 VAL B CA 1
ATOM 7586 C C . VAL B 1 476 ? -7.172 -22.703 17.828 1 58.56 476 VAL B C 1
ATOM 7588 O O . VAL B 1 476 ? -7.906 -22.781 18.812 1 58.56 476 VAL B O 1
#

Solvent-accessible surface area (backbone atoms only — not comparable to full-atom values): 52758 Å² total; per-residue (Å²): 134,80,83,80,71,86,68,74,40,29,53,51,29,58,77,65,74,43,82,53,70,60,38,82,85,50,20,64,50,30,60,76,65,72,45,80,52,41,64,52,72,64,49,44,52,66,61,56,63,62,85,82,76,78,80,79,87,80,75,81,77,85,79,70,87,74,59,76,89,65,64,78,78,62,80,67,77,48,67,80,73,56,46,88,67,62,84,61,87,86,76,94,70,92,86,72,68,78,67,51,61,69,33,60,91,56,51,39,73,73,55,45,78,67,57,38,85,53,41,58,85,55,56,54,50,56,50,60,68,68,52,70,54,69,70,56,45,52,51,27,50,53,44,20,62,56,66,49,30,49,75,52,73,56,68,61,62,69,63,50,52,51,50,53,51,52,50,71,70,42,54,71,73,52,54,51,67,47,63,36,44,60,53,14,33,52,24,31,42,41,15,47,21,38,58,54,51,64,61,68,99,57,62,67,58,38,50,47,49,15,46,48,28,40,16,46,16,51,51,25,31,45,75,45,8,50,53,60,51,75,45,73,53,50,51,52,27,49,53,47,48,34,50,44,27,46,54,61,54,27,52,52,40,23,49,24,52,44,17,34,50,56,36,49,41,59,71,70,43,39,37,43,50,48,66,81,71,69,46,87,69,57,69,54,58,50,36,42,39,49,39,45,41,42,50,51,36,38,54,40,35,53,51,14,57,74,65,49,28,64,65,76,78,77,76,63,75,60,58,59,82,71,59,52,60,69,54,84,81,46,93,54,28,66,56,50,36,37,48,53,34,41,49,38,52,50,31,55,50,43,37,64,53,45,16,46,30,38,41,71,74,38,52,66,35,77,30,60,67,49,41,53,49,53,52,47,52,52,53,52,48,44,65,65,33,47,81,77,65,39,63,79,58,88,66,69,68,57,93,52,57,67,48,58,43,54,36,45,30,51,50,42,35,54,52,23,51,54,49,18,43,63,25,46,37,54,26,72,94,51,68,23,63,59,35,65,68,59,22,48,53,25,45,48,55,23,47,50,36,49,52,46,40,41,70,75,42,53,61,55,38,61,47,51,46,55,57,48,53,51,52,54,55,70,49,104,136,79,84,84,72,87,69,76,41,29,54,51,29,58,77,65,74,43,84,54,70,60,38,82,85,51,20,63,49,30,62,76,66,73,44,81,52,41,64,54,72,62,50,42,52,66,60,53,64,61,83,83,76,77,81,79,86,79,77,81,80,86,77,72,87,72,58,74,88,65,66,77,79,62,79,67,81,46,69,81,73,57,45,83,66,68,74,62,84,90,75,92,74,92,85,70,69,78,68,48,63,71,31,60,91,57,49,40,72,71,55,47,78,64,59,39,84,53,41,58,84,53,57,55,49,56,50,61,68,67,53,69,55,70,70,55,44,52,53,26,51,53,44,20,62,58,66,49,30,49,77,51,72,56,68,60,61,70,62,49,51,50,51,51,51,52,51,71,69,42,54,72,72,51,54,51,67,48,64,36,45,60,52,15,32,52,24,33,42,41,16,49,21,38,58,54,52,65,64,67,98,56,63,67,58,40,49,48,47,14,46,48,28,41,16,47,16,51,51,25,30,46,76,46,8,50,53,60,49,75,46,72,52,50,51,52,27,49,52,46,50,34,49,44,26,47,55,60,54,27,51,52,40,21,51,23,54,45,18,33,51,55,36,48,42,58,72,69,41,40,37,43,49,49,65,82,72,70,45,88,69,55,69,54,58,50,37,41,38,49,38,45,40,43,49,52,36,37,53,40,35,53,50,14,57,74,66,47,28,64,66,76,78,77,77,64,73,60,60,61,82,72,59,53,60,70,55,85,82,46,93,55,28,65,55,50,38,39,48,54,34,43,48,38,52,50,31,55,50,41,38,65,51,46,17,44,29,38,41,70,74,37,53,64,36,77,30,60,67,48,41,53,48,53,52,46,52,51,52,52,49,44,65,65,32,48,82,76,66,41,63,78,56,87,65,68,66,57,92,52,58,67,47,58,42,54,36,47,30,51,50,42,34,56,51,23,52,54,49,19,42,64,24,46,36,56,26,73,93,51,67,24,64,58,35,64,69,58,22,49,53,25,44,47,54,24,48,50,35,50,53,47,40,41,70,74,42,55,61,55,38,61,46,51,46,55,55,48,54,50,50,53,59,71,50,104